Protein AF-A0A7W0IWF4-F1 (afdb_monomer_lite)

Structure (mmCIF, N/CA/C/O backbone):
data_AF-A0A7W0IWF4-F1
#
_entry.id   AF-A0A7W0IWF4-F1
#
loop_
_atom_site.group_PDB
_atom_site.id
_atom_site.type_symbol
_atom_site.label_atom_id
_atom_site.label_alt_id
_atom_site.label_comp_id
_atom_site.label_asym_id
_atom_site.label_entity_id
_atom_site.label_seq_id
_atom_site.pdbx_PDB_ins_code
_atom_site.Cartn_x
_atom_site.Cartn_y
_atom_site.Cartn_z
_atom_site.occupancy
_atom_site.B_iso_or_equiv
_atom_site.auth_seq_id
_atom_site.auth_comp_id
_atom_site.auth_asym_id
_atom_site.auth_atom_id
_atom_site.pdbx_PDB_model_num
ATOM 1 N N . MET A 1 1 ? 26.805 -8.073 44.682 1.00 66.56 1 MET A N 1
ATOM 2 C CA . MET A 1 1 ? 26.282 -9.405 44.322 1.00 66.56 1 MET A CA 1
ATOM 3 C C . MET A 1 1 ? 26.918 -9.814 43.005 1.00 66.56 1 MET A C 1
ATOM 5 O O . MET A 1 1 ? 26.999 -8.961 42.125 1.00 66.56 1 MET A O 1
ATOM 9 N N . LYS A 1 2 ? 27.432 -11.042 42.873 1.00 78.19 2 LYS A N 1
ATOM 10 C CA . LYS A 1 2 ? 27.936 -11.527 41.573 1.00 78.19 2 LYS A CA 1
ATOM 11 C C . LYS A 1 2 ? 26.764 -12.015 40.715 1.00 78.19 2 LYS A C 1
ATOM 13 O O . LYS A 1 2 ? 25.774 -12.496 41.247 1.00 78.19 2 LYS A O 1
ATOM 18 N N . TRP A 1 3 ? 26.875 -11.931 39.391 1.00 72.56 3 TRP A N 1
ATOM 19 C CA . TRP A 1 3 ? 25.811 -12.393 38.485 1.00 72.56 3 TRP A CA 1
ATOM 20 C C . TRP A 1 3 ? 25.509 -13.896 38.620 1.00 72.56 3 TRP A C 1
ATOM 22 O O . TRP A 1 3 ? 24.355 -14.304 38.558 1.00 72.56 3 TRP A O 1
ATOM 32 N N . SER A 1 4 ? 26.530 -14.715 38.883 1.00 73.88 4 SER A N 1
ATOM 33 C CA . SER A 1 4 ? 26.362 -16.149 39.155 1.00 73.88 4 SER A CA 1
ATOM 34 C C . SER A 1 4 ? 25.473 -16.413 40.375 1.00 73.88 4 SER A C 1
ATOM 36 O O . SER A 1 4 ? 24.596 -17.262 40.328 1.00 73.88 4 SER A O 1
ATOM 38 N N . GLU A 1 5 ? 25.657 -15.624 41.435 1.00 79.62 5 GLU A N 1
ATOM 39 C CA . GLU A 1 5 ? 24.883 -15.690 42.680 1.00 79.62 5 GLU A CA 1
ATOM 40 C C . GLU A 1 5 ? 23.426 -15.240 42.455 1.00 79.62 5 GLU A C 1
ATOM 42 O O . GLU A 1 5 ? 22.493 -15.782 43.044 1.00 79.62 5 GLU A O 1
ATOM 47 N N . PHE A 1 6 ? 23.216 -14.258 41.569 1.00 81.44 6 PHE A N 1
ATOM 48 C CA . PHE A 1 6 ? 21.888 -13.778 41.174 1.00 81.44 6 PHE A CA 1
ATOM 49 C C . PHE A 1 6 ? 21.086 -14.869 40.453 1.00 81.44 6 PHE A C 1
ATOM 51 O O . PHE A 1 6 ? 19.928 -15.108 40.794 1.00 81.44 6 PHE A O 1
ATOM 58 N N . LEU A 1 7 ? 21.711 -15.549 39.487 1.00 76.94 7 LEU A N 1
ATOM 59 C CA . LEU A 1 7 ? 21.070 -16.622 38.727 1.00 76.94 7 LEU A CA 1
ATOM 60 C C . LEU A 1 7 ? 20.781 -17.852 39.588 1.00 76.94 7 LEU A C 1
ATOM 62 O O . LEU A 1 7 ? 19.677 -18.370 39.509 1.00 76.94 7 LEU A O 1
ATOM 66 N N . GLU A 1 8 ? 21.712 -18.265 40.447 1.00 81.25 8 GLU A N 1
ATOM 67 C CA . GLU A 1 8 ? 21.521 -19.402 41.361 1.00 81.25 8 GLU A CA 1
ATOM 68 C C . GLU A 1 8 ? 20.331 -19.171 42.312 1.00 81.25 8 GLU A C 1
ATOM 70 O O . GLU A 1 8 ? 19.499 -20.054 42.544 1.00 81.25 8 GLU A O 1
ATOM 75 N N . THR A 1 9 ? 20.184 -17.935 42.799 1.00 81.69 9 THR A N 1
ATOM 76 C CA . THR A 1 9 ? 19.053 -17.554 43.656 1.00 81.69 9 THR A CA 1
ATOM 77 C C . THR A 1 9 ? 17.727 -17.531 42.882 1.00 81.69 9 THR A C 1
ATOM 79 O O . THR A 1 9 ? 16.705 -17.966 43.411 1.00 81.69 9 THR A O 1
ATOM 82 N N . LEU A 1 10 ? 17.718 -17.059 41.627 1.00 81.75 10 LEU A N 1
ATOM 83 C CA . LEU A 1 10 ? 16.517 -17.083 40.780 1.00 81.75 10 LEU A CA 1
ATOM 84 C C . LEU A 1 10 ? 16.137 -18.488 40.317 1.00 81.75 10 LEU A C 1
ATOM 86 O O . LEU A 1 10 ? 14.952 -18.789 40.270 1.00 81.75 10 LEU A O 1
ATOM 90 N N . GLU A 1 11 ? 17.105 -19.344 40.007 1.00 83.75 11 GLU A N 1
ATOM 91 C CA . GLU A 1 11 ? 16.875 -20.742 39.628 1.00 83.75 11 GLU A CA 1
ATOM 92 C C . GLU A 1 11 ? 16.229 -21.524 40.775 1.00 83.75 11 GLU A C 1
ATOM 94 O O . GLU A 1 11 ? 15.343 -22.344 40.550 1.00 83.75 11 GLU A O 1
ATOM 99 N N . THR A 1 12 ? 16.589 -21.188 42.016 1.00 82.56 12 THR A N 1
ATOM 100 C CA . THR A 1 12 ? 15.937 -21.731 43.214 1.00 82.56 12 THR A CA 1
ATOM 101 C C . THR A 1 12 ? 14.489 -21.237 43.371 1.00 82.56 12 THR A C 1
ATOM 103 O O . THR A 1 12 ? 13.648 -21.961 43.902 1.00 82.56 12 THR A O 1
ATOM 106 N N . ALA A 1 13 ? 14.183 -20.013 42.928 1.00 81.19 13 ALA A N 1
ATOM 107 C CA . ALA A 1 13 ? 12.876 -19.378 43.113 1.00 81.19 13 ALA A CA 1
ATOM 108 C C . ALA A 1 13 ? 11.872 -19.644 41.969 1.00 81.19 13 ALA A C 1
ATOM 110 O O . ALA A 1 13 ? 10.692 -19.857 42.237 1.00 81.19 13 ALA A O 1
ATOM 111 N N . ASP A 1 14 ? 12.315 -19.615 40.709 1.00 83.12 14 ASP A N 1
ATOM 112 C CA . ASP A 1 14 ? 11.514 -19.886 39.505 1.00 83.12 14 ASP A CA 1
ATOM 113 C C . ASP A 1 14 ? 12.424 -20.423 38.371 1.00 83.12 14 ASP A C 1
ATOM 115 O O . ASP A 1 14 ? 12.990 -19.642 37.593 1.00 83.12 14 ASP A O 1
ATOM 119 N N . PRO A 1 15 ? 12.579 -21.758 38.251 1.00 79.75 15 PRO A N 1
ATOM 120 C CA . PRO A 1 15 ? 13.448 -22.389 37.251 1.00 79.75 15 PRO A CA 1
ATOM 121 C C . PRO A 1 15 ? 13.076 -22.034 35.802 1.00 79.75 15 PRO A C 1
ATOM 123 O O . PRO A 1 15 ? 13.951 -21.843 34.951 1.00 79.75 15 PRO A O 1
ATOM 126 N N . ASP A 1 16 ? 11.776 -21.885 35.524 1.00 78.44 16 ASP A N 1
ATOM 127 C CA . ASP A 1 16 ? 11.252 -21.550 34.194 1.00 78.44 16 ASP A CA 1
ATOM 128 C C . ASP A 1 16 ? 11.602 -20.114 33.777 1.00 78.44 16 ASP A C 1
ATOM 130 O O . ASP A 1 16 ? 11.655 -19.804 32.585 1.00 78.44 16 ASP A O 1
ATOM 134 N N . LEU A 1 17 ? 11.838 -19.223 34.746 1.00 79.31 17 LEU A N 1
ATOM 135 C CA . LEU A 1 17 ? 12.287 -17.851 34.513 1.00 79.31 17 LEU A CA 1
ATOM 136 C C . LEU A 1 17 ? 13.811 -17.774 34.337 1.00 79.31 17 LEU A C 1
ATOM 138 O O . LEU A 1 17 ? 14.297 -16.987 33.519 1.00 79.31 17 LEU A O 1
ATOM 142 N N . ALA A 1 18 ? 14.568 -18.597 35.066 1.00 75.25 18 ALA A N 1
ATOM 143 C CA . ALA A 1 18 ? 16.030 -18.597 35.034 1.00 75.25 18 ALA A CA 1
ATOM 144 C C . ALA A 1 18 ? 16.595 -19.039 33.668 1.00 75.25 18 ALA A C 1
ATOM 146 O O . ALA A 1 18 ? 17.517 -18.410 33.144 1.00 75.25 18 ALA A O 1
ATOM 147 N N . SER A 1 19 ? 15.992 -20.054 33.036 1.00 74.56 19 SER A N 1
ATOM 148 C CA . SER A 1 19 ? 16.411 -20.582 31.725 1.00 74.56 19 SER A CA 1
ATOM 149 C C . SER A 1 19 ? 16.414 -19.539 30.579 1.00 74.56 19 SER A C 1
ATOM 151 O O . SER A 1 19 ? 17.458 -19.342 29.942 1.00 74.56 19 SER A O 1
ATOM 153 N N . PRO A 1 20 ? 15.319 -18.794 30.306 1.00 69.19 20 PRO A N 1
ATOM 154 C CA . PRO A 1 20 ? 15.301 -17.767 29.261 1.00 69.19 20 PRO A CA 1
ATOM 155 C C . PRO A 1 20 ? 16.162 -16.538 29.587 1.00 69.19 20 PRO A C 1
ATOM 157 O O . PRO A 1 20 ? 16.593 -15.851 28.657 1.00 69.19 20 PRO A O 1
ATOM 160 N N . LEU A 1 21 ? 16.428 -16.254 30.868 1.00 69.88 21 LEU A N 1
ATOM 161 C CA . LEU A 1 21 ? 17.352 -15.192 31.283 1.00 69.88 21 LEU A CA 1
ATOM 162 C C . LEU A 1 21 ? 18.817 -15.588 31.050 1.00 69.88 21 LEU A C 1
ATOM 164 O O . LEU A 1 21 ? 19.601 -14.745 30.615 1.00 69.88 21 LEU A O 1
ATOM 168 N N . ALA A 1 22 ? 19.166 -16.862 31.248 1.00 67.81 22 ALA A N 1
ATOM 169 C CA . ALA A 1 22 ? 20.503 -17.389 30.983 1.00 67.81 22 ALA A CA 1
ATOM 170 C C . ALA A 1 22 ? 20.845 -17.423 29.478 1.00 67.81 22 ALA A C 1
ATOM 172 O O . ALA A 1 22 ? 21.956 -17.069 29.092 1.00 67.81 22 ALA A O 1
ATOM 173 N N . GLY A 1 23 ? 19.892 -17.796 28.611 1.00 61.97 23 GLY A N 1
ATOM 174 C CA . GLY A 1 23 ? 20.121 -17.939 27.162 1.00 61.97 23 GLY A CA 1
ATOM 175 C C . GLY A 1 23 ? 20.081 -16.642 26.337 1.00 61.97 23 GLY A C 1
ATOM 176 O O . GLY A 1 23 ? 20.492 -16.635 25.180 1.00 61.97 23 GLY A O 1
ATOM 177 N N . ARG A 1 24 ? 19.575 -15.535 26.895 1.00 59.00 24 ARG A N 1
ATOM 178 C CA . ARG A 1 24 ? 19.404 -14.244 26.194 1.00 59.00 24 ARG A CA 1
ATOM 179 C C . ARG A 1 24 ? 20.486 -13.209 26.544 1.00 59.00 24 ARG A C 1
ATOM 181 O O . ARG A 1 24 ? 20.301 -12.025 26.259 1.00 59.00 24 ARG A O 1
ATOM 188 N N . TRP A 1 25 ? 21.593 -13.607 27.161 1.00 59.97 25 TRP A N 1
ATOM 189 C CA . TRP A 1 25 ? 22.547 -12.673 27.759 1.00 59.97 25 TRP A CA 1
ATOM 190 C C . TRP A 1 25 ? 23.873 -12.614 26.987 1.00 59.97 25 TRP A C 1
ATOM 192 O O . TRP A 1 25 ? 24.678 -13.536 27.060 1.00 59.97 25 TRP A O 1
ATOM 202 N N . ASP A 1 26 ? 24.113 -11.511 26.273 1.00 53.72 26 ASP A N 1
ATOM 203 C CA . ASP A 1 26 ? 25.433 -11.159 25.737 1.00 53.72 26 ASP A CA 1
ATOM 204 C C . ASP A 1 26 ? 26.083 -10.152 26.700 1.00 53.72 26 ASP A C 1
ATOM 206 O O . ASP A 1 26 ? 25.489 -9.123 27.037 1.00 53.72 26 ASP A O 1
ATOM 210 N N . THR A 1 27 ? 27.270 -10.473 27.214 1.00 54.78 27 THR A N 1
ATOM 211 C CA . THR A 1 27 ? 27.906 -9.796 28.362 1.00 54.78 27 THR A CA 1
ATOM 212 C C . THR A 1 27 ? 28.287 -8.338 28.093 1.00 54.78 27 THR A C 1
ATOM 214 O O . THR A 1 27 ? 28.545 -7.594 29.036 1.00 54.78 27 THR A O 1
ATOM 217 N N . SER A 1 28 ? 28.275 -7.899 26.833 1.00 51.72 28 SER A N 1
ATOM 218 C CA . SER A 1 28 ? 28.570 -6.516 26.440 1.00 51.72 28 SER A CA 1
ATOM 219 C C . SER A 1 28 ? 27.396 -5.542 26.636 1.00 51.72 28 SER A C 1
ATOM 221 O O . SER A 1 28 ? 27.622 -4.363 26.910 1.00 51.72 28 SER A O 1
ATOM 223 N N . ALA A 1 29 ? 26.146 -6.013 26.543 1.00 50.97 29 ALA A N 1
ATOM 224 C CA . ALA A 1 29 ? 24.952 -5.160 26.483 1.00 5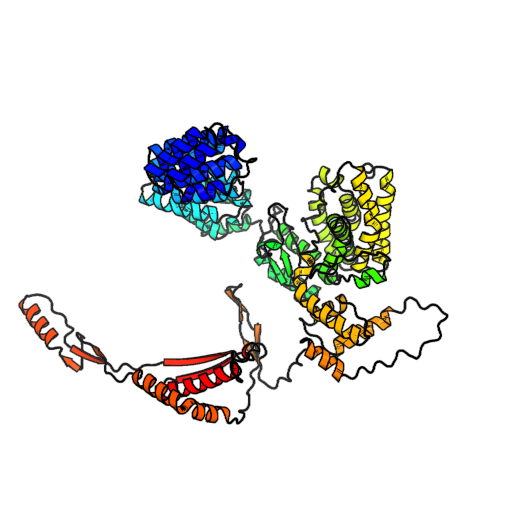0.97 29 ALA A CA 1
ATOM 225 C C . ALA A 1 29 ? 24.330 -4.828 27.853 1.00 50.97 29 ALA A C 1
ATOM 227 O O . ALA A 1 29 ? 23.449 -3.982 27.936 1.00 50.97 29 ALA A O 1
ATOM 228 N N . THR A 1 30 ? 24.766 -5.477 28.936 1.00 54.81 30 THR A N 1
ATOM 229 C CA . THR A 1 30 ? 24.120 -5.396 30.262 1.00 54.81 30 THR A CA 1
ATOM 230 C C . THR A 1 30 ? 24.983 -4.723 31.329 1.00 54.81 30 THR A C 1
ATOM 232 O O . THR A 1 30 ? 24.696 -4.836 32.522 1.00 54.81 30 THR A O 1
ATOM 235 N N . ASN A 1 31 ? 26.044 -4.023 30.918 1.00 59.22 31 ASN A N 1
ATOM 236 C CA . ASN A 1 31 ? 26.997 -3.397 31.837 1.00 59.22 31 ASN A CA 1
ATOM 237 C C . ASN A 1 31 ? 26.344 -2.395 32.810 1.00 59.22 31 ASN A C 1
ATOM 239 O O . ASN A 1 31 ? 26.795 -2.273 33.945 1.00 59.22 31 ASN A O 1
ATOM 243 N N . GLY A 1 32 ? 25.238 -1.756 32.415 1.00 61.19 32 GLY A N 1
ATOM 244 C CA . GLY A 1 32 ? 24.513 -0.798 33.258 1.00 61.19 32 GLY A CA 1
ATOM 245 C C . GLY A 1 32 ? 23.694 -1.408 34.404 1.00 61.19 32 GLY A C 1
ATOM 246 O O . GLY A 1 32 ? 23.257 -0.674 35.284 1.00 61.19 32 GLY A O 1
ATOM 247 N N . LEU A 1 33 ? 23.468 -2.731 34.430 1.00 66.88 33 LEU A N 1
ATOM 248 C CA . LEU A 1 33 ? 22.617 -3.371 35.448 1.00 66.88 33 LEU A CA 1
ATOM 249 C C . LEU A 1 33 ? 23.413 -3.964 36.626 1.00 66.88 33 LEU A C 1
ATOM 251 O O . LEU A 1 33 ? 22.846 -4.188 37.696 1.00 66.88 33 LEU A O 1
ATOM 255 N N . PHE A 1 34 ? 24.730 -4.164 36.471 1.00 71.25 34 PHE A N 1
ATOM 256 C CA . PHE A 1 34 ? 25.608 -4.709 37.519 1.00 71.25 34 PHE A CA 1
ATOM 257 C C . PHE A 1 34 ? 25.559 -3.955 38.859 1.00 71.25 34 PHE A C 1
ATOM 259 O O . PHE A 1 34 ? 25.545 -4.630 39.895 1.00 71.25 34 PHE A O 1
ATOM 266 N N . PRO A 1 35 ? 25.487 -2.608 38.892 1.00 73.75 35 PRO A N 1
ATOM 267 C CA . PRO A 1 35 ? 25.384 -1.870 40.151 1.00 73.75 35 PRO A CA 1
ATOM 268 C C . PRO A 1 35 ? 24.093 -2.161 40.931 1.00 73.75 35 PRO A C 1
ATOM 270 O O . PRO A 1 35 ? 24.087 -2.054 42.154 1.00 73.75 35 PRO A O 1
ATOM 273 N N . PHE A 1 36 ? 23.022 -2.581 40.247 1.00 77.56 36 PHE A N 1
ATOM 274 C CA . PHE A 1 36 ? 21.666 -2.700 40.800 1.00 77.56 36 PHE A CA 1
ATOM 275 C C . PHE A 1 36 ? 21.197 -4.149 40.981 1.00 77.56 36 PHE A C 1
ATOM 277 O O . PHE A 1 36 ? 20.032 -4.387 41.288 1.00 77.56 36 PHE A O 1
ATOM 284 N N . LEU A 1 37 ? 22.079 -5.138 40.794 1.00 80.56 37 LEU A N 1
ATOM 285 C CA . LEU A 1 37 ? 21.699 -6.558 40.768 1.00 80.56 37 LEU A CA 1
ATOM 286 C C . LEU A 1 37 ? 20.974 -7.040 42.019 1.00 80.56 37 LEU A C 1
ATOM 288 O O . LEU A 1 37 ? 20.020 -7.809 41.921 1.00 80.56 37 LEU A O 1
ATOM 292 N N . LYS A 1 38 ? 21.421 -6.578 43.187 1.00 83.00 38 LYS A N 1
ATOM 293 C CA . LYS A 1 38 ? 20.807 -6.944 44.461 1.00 83.00 38 LYS A CA 1
ATOM 294 C C . LYS A 1 38 ? 19.378 -6.398 44.553 1.00 83.00 38 LYS A C 1
ATOM 296 O O . LYS A 1 38 ? 18.454 -7.157 44.820 1.00 83.00 38 LYS A O 1
ATOM 301 N N . ASP A 1 39 ? 19.199 -5.120 44.232 1.00 83.25 39 ASP A N 1
ATOM 302 C CA . ASP A 1 39 ? 17.898 -4.447 44.275 1.00 83.25 39 ASP A CA 1
ATOM 303 C C . ASP A 1 39 ? 16.928 -5.019 43.223 1.00 83.25 39 ASP A C 1
ATOM 305 O O . ASP A 1 39 ? 15.726 -5.141 43.464 1.00 83.25 39 ASP A O 1
ATOM 309 N N . CYS A 1 40 ? 17.447 -5.413 42.053 1.00 84.44 40 CYS A N 1
ATOM 310 C CA . CYS A 1 40 ? 16.670 -6.100 41.021 1.00 84.44 40 CYS A CA 1
ATOM 311 C C . CYS A 1 40 ? 16.166 -7.456 41.521 1.00 84.44 40 CYS A C 1
ATOM 313 O O . CYS A 1 40 ? 14.986 -7.762 41.360 1.00 84.44 40 CYS A O 1
ATOM 315 N N . LEU A 1 41 ? 17.044 -8.250 42.146 1.00 85.94 41 LEU A N 1
ATOM 316 C CA . LEU A 1 41 ? 16.694 -9.568 42.669 1.00 85.94 41 LEU A CA 1
ATOM 317 C C . LEU A 1 41 ? 15.629 -9.475 43.754 1.00 85.94 41 LEU A C 1
ATOM 319 O O . LEU A 1 41 ? 14.640 -10.198 43.698 1.00 85.94 41 LEU A O 1
ATOM 323 N N . GLU A 1 42 ? 15.814 -8.566 44.710 1.00 87.44 42 GLU A N 1
ATOM 324 C CA . GLU A 1 42 ? 14.858 -8.345 45.794 1.00 87.44 42 GLU A CA 1
ATOM 325 C C . GLU A 1 42 ? 13.464 -8.019 45.240 1.00 87.44 42 GLU A C 1
ATOM 327 O O . GLU A 1 42 ? 12.473 -8.596 45.685 1.00 87.44 42 GLU A O 1
ATOM 332 N N . ASN A 1 43 ? 13.381 -7.165 44.215 1.00 87.00 43 ASN A N 1
ATOM 333 C CA . ASN A 1 43 ? 12.106 -6.777 43.614 1.00 87.00 43 ASN A CA 1
ATOM 334 C C . ASN A 1 43 ? 11.466 -7.916 42.789 1.00 87.00 43 ASN A C 1
ATOM 336 O O . ASN A 1 43 ? 10.252 -8.107 42.843 1.00 87.00 43 ASN A O 1
ATOM 340 N N . ILE A 1 44 ? 12.266 -8.718 42.072 1.00 88.94 44 ILE A N 1
ATOM 341 C CA . ILE A 1 44 ? 11.770 -9.907 41.353 1.00 88.94 44 ILE A CA 1
ATOM 342 C C . ILE A 1 44 ? 11.210 -10.931 42.344 1.00 88.94 44 ILE A C 1
ATOM 344 O O . ILE A 1 44 ? 10.085 -11.394 42.167 1.00 88.94 44 ILE A O 1
ATOM 348 N N . LEU A 1 45 ? 11.957 -11.250 43.406 1.00 88.50 45 LEU A N 1
ATOM 349 C CA . LEU A 1 45 ? 11.524 -12.196 44.437 1.00 88.50 45 LEU A CA 1
ATOM 350 C C . LEU A 1 45 ? 10.267 -11.698 45.157 1.00 88.50 45 LEU A C 1
ATOM 352 O O . LEU A 1 45 ? 9.323 -12.462 45.338 1.00 88.50 45 LEU A O 1
ATOM 356 N N . GLN A 1 46 ? 10.211 -10.409 45.506 1.00 86.75 46 GLN A N 1
ATOM 357 C CA . GLN A 1 46 ? 9.017 -9.806 46.099 1.00 86.75 46 GLN A CA 1
ATOM 358 C C . GLN A 1 46 ? 7.805 -9.909 45.162 1.00 86.75 46 GLN A C 1
ATOM 360 O O . GLN A 1 46 ? 6.703 -10.213 45.621 1.00 86.75 46 GLN A O 1
ATOM 365 N N . GLY A 1 47 ? 8.006 -9.696 43.859 1.00 87.38 47 GLY A N 1
ATOM 366 C CA . GLY A 1 47 ? 6.969 -9.879 42.850 1.00 87.38 47 GLY A CA 1
ATOM 367 C C . GLY A 1 47 ? 6.492 -11.327 42.763 1.00 87.38 47 GLY A C 1
ATOM 368 O O . GLY A 1 47 ? 5.291 -11.560 42.832 1.00 87.38 47 GLY A O 1
ATOM 369 N N . LEU A 1 48 ? 7.414 -12.296 42.696 1.00 88.56 48 LEU A N 1
ATOM 370 C CA . LEU A 1 48 ? 7.103 -13.732 42.634 1.00 88.56 48 LEU A CA 1
ATOM 371 C C . LEU A 1 48 ? 6.317 -14.218 43.861 1.00 88.56 48 LEU A C 1
ATOM 373 O O . LEU A 1 48 ? 5.422 -15.046 43.712 1.00 88.56 48 LEU A O 1
ATOM 377 N N . ILE A 1 49 ? 6.622 -13.686 45.051 1.00 89.44 49 ILE A N 1
ATOM 378 C CA . ILE A 1 49 ? 5.904 -14.002 46.297 1.00 89.44 49 ILE A CA 1
ATOM 379 C C . ILE A 1 49 ? 4.445 -13.531 46.238 1.00 89.44 49 ILE A C 1
ATOM 381 O O . ILE A 1 49 ? 3.564 -14.206 46.766 1.00 89.44 49 ILE A O 1
ATOM 385 N N . GLN A 1 50 ? 4.181 -12.372 45.629 1.00 88.75 50 GLN A N 1
ATOM 386 C CA . GLN A 1 50 ? 2.820 -11.847 45.498 1.00 88.75 50 GLN A CA 1
ATOM 387 C C . GLN A 1 50 ? 2.049 -12.559 44.388 1.00 88.75 50 GLN A C 1
ATOM 389 O O . GLN A 1 50 ? 0.940 -13.039 44.606 1.00 88.75 50 GLN A O 1
ATOM 394 N N . GLU A 1 51 ? 2.637 -12.607 43.195 1.00 90.00 51 GLU A N 1
ATOM 395 C CA . GLU A 1 51 ? 2.079 -13.269 42.028 1.00 90.00 51 GLU A CA 1
ATOM 396 C C . GLU A 1 51 ? 3.202 -13.631 41.052 1.00 90.00 51 GLU A C 1
ATOM 398 O O . GLU A 1 51 ? 3.973 -12.777 40.608 1.00 90.00 51 GLU A O 1
ATOM 403 N N . THR A 1 52 ? 3.267 -14.897 40.641 1.00 88.00 52 THR A N 1
ATOM 404 C CA . THR A 1 52 ? 4.304 -15.375 39.712 1.00 88.00 52 THR A CA 1
ATOM 405 C C . THR A 1 52 ? 4.335 -14.570 38.410 1.00 88.00 52 THR A C 1
ATOM 407 O O . THR A 1 52 ? 5.407 -14.248 37.900 1.00 88.00 52 THR A O 1
ATOM 410 N N . SER A 1 53 ? 3.166 -14.173 37.895 1.00 88.75 53 SER A N 1
ATOM 411 C CA . SER A 1 53 ? 3.050 -13.386 36.663 1.00 88.75 53 SER A CA 1
ATOM 412 C C . SER A 1 53 ? 3.647 -11.974 36.803 1.00 88.75 53 SER A C 1
ATOM 414 O O . SER A 1 53 ? 4.279 -11.487 35.863 1.00 88.75 53 SER A O 1
ATOM 416 N N . TYR A 1 54 ? 3.539 -11.358 37.986 1.00 91.81 54 TYR A N 1
ATOM 417 C CA . TYR A 1 54 ? 4.147 -10.064 38.293 1.00 91.81 54 TYR A CA 1
ATOM 418 C C . TYR A 1 54 ? 5.671 -10.180 38.404 1.00 91.81 54 TYR A C 1
ATOM 420 O O . TYR A 1 54 ? 6.388 -9.461 37.709 1.00 91.81 54 TYR A O 1
ATOM 428 N N . GLY A 1 55 ? 6.181 -11.131 39.193 1.00 89.75 55 GLY A N 1
ATOM 429 C CA . GLY A 1 55 ? 7.626 -11.344 39.336 1.00 89.75 55 GLY A CA 1
ATOM 430 C C . GLY A 1 55 ? 8.339 -11.623 38.006 1.00 89.75 55 GLY A C 1
ATOM 431 O O . GLY A 1 55 ? 9.391 -11.042 37.727 1.00 89.75 55 GLY A O 1
ATOM 432 N N . ARG A 1 56 ? 7.723 -12.428 37.127 1.00 90.50 56 ARG A N 1
ATOM 433 C CA . ARG A 1 56 ? 8.229 -12.680 35.765 1.00 90.50 56 ARG A CA 1
ATOM 434 C C . ARG A 1 56 ? 8.253 -11.408 34.908 1.00 90.50 56 ARG A C 1
ATOM 436 O O . ARG A 1 56 ? 9.250 -11.157 34.232 1.00 90.50 56 ARG A O 1
ATOM 443 N N . ALA A 1 57 ? 7.201 -10.587 34.951 1.00 90.62 57 ALA A N 1
ATOM 444 C CA . ALA A 1 57 ? 7.147 -9.325 34.208 1.00 90.62 57 ALA A CA 1
ATOM 445 C C . ALA A 1 57 ? 8.247 -8.342 34.649 1.00 90.62 57 ALA A C 1
ATOM 447 O O . ALA A 1 57 ? 8.914 -7.747 33.802 1.00 90.62 57 ALA A O 1
ATOM 448 N N . VAL A 1 58 ? 8.500 -8.231 35.959 1.00 91.56 58 VAL A N 1
ATOM 449 C CA . VAL A 1 58 ? 9.591 -7.410 36.517 1.00 91.56 58 VAL A CA 1
ATOM 450 C C . VAL A 1 58 ? 10.955 -7.876 36.002 1.00 91.56 58 VAL A C 1
ATOM 452 O O . VAL A 1 58 ? 11.768 -7.060 35.565 1.00 91.56 58 VAL A O 1
ATOM 455 N N . ALA A 1 59 ? 11.200 -9.187 35.990 1.00 88.38 59 ALA A N 1
ATOM 456 C CA . ALA A 1 59 ? 12.456 -9.747 35.499 1.00 88.38 59 ALA A CA 1
ATOM 457 C C . ALA A 1 59 ? 12.689 -9.463 34.002 1.00 88.38 59 ALA A C 1
ATOM 459 O O . ALA A 1 59 ? 13.768 -9.005 33.614 1.00 88.38 59 ALA A O 1
ATOM 460 N N . PHE A 1 60 ? 11.674 -9.672 33.155 1.00 88.56 60 PHE A N 1
ATOM 461 C CA . PHE A 1 60 ? 11.773 -9.358 31.724 1.00 88.56 60 PHE A CA 1
ATOM 462 C C . PHE A 1 60 ? 11.881 -7.855 31.446 1.00 88.56 60 PHE A C 1
ATOM 464 O O . PHE A 1 60 ? 12.550 -7.455 30.487 1.00 88.56 60 PHE A O 1
ATOM 471 N N . GLY A 1 61 ? 11.263 -7.014 32.274 1.00 88.19 61 GLY A N 1
ATOM 472 C CA . GLY A 1 61 ? 11.372 -5.570 32.142 1.00 88.19 61 GLY A CA 1
ATOM 473 C C . GLY A 1 61 ? 12.780 -5.056 32.458 1.00 88.19 61 GLY A C 1
ATOM 474 O O . GLY A 1 61 ? 13.338 -4.334 31.633 1.00 88.19 61 GLY A O 1
ATOM 475 N N . TYR A 1 62 ? 13.428 -5.516 33.540 1.00 88.06 62 TYR A N 1
ATOM 476 C CA . TYR A 1 62 ? 14.842 -5.191 33.814 1.00 88.06 62 TYR A CA 1
ATOM 477 C C . TYR A 1 62 ? 15.777 -5.597 32.669 1.00 88.06 62 TYR A C 1
ATOM 479 O O . TYR A 1 62 ? 16.653 -4.822 32.281 1.00 88.06 62 TYR A O 1
ATOM 487 N N . LEU A 1 63 ? 15.569 -6.785 32.087 1.00 84.38 63 LEU A N 1
ATOM 488 C CA . LEU A 1 63 ? 16.326 -7.245 30.917 1.00 84.38 63 LEU A CA 1
ATOM 489 C C . LEU A 1 63 ? 16.134 -6.317 29.707 1.00 84.38 63 LEU A C 1
ATOM 491 O O . LEU A 1 63 ? 17.057 -6.083 28.931 1.00 84.38 63 LEU A O 1
ATOM 495 N N . SER A 1 64 ? 14.922 -5.811 29.512 1.00 85.50 64 SER A N 1
ATOM 496 C CA . SER A 1 64 ? 14.593 -4.989 28.349 1.00 85.50 64 SER A CA 1
ATOM 497 C C . SER A 1 64 ? 15.122 -3.555 28.491 1.00 85.50 64 SER A C 1
ATOM 499 O O . SER A 1 64 ? 15.631 -2.991 27.517 1.00 85.50 64 SER A O 1
ATOM 501 N N . VAL A 1 65 ? 15.072 -2.986 29.704 1.00 86.19 65 VAL A N 1
ATOM 502 C CA . VAL A 1 65 ? 15.638 -1.661 30.013 1.00 86.19 65 VAL A CA 1
ATOM 503 C C . VAL A 1 65 ? 17.163 -1.687 29.931 1.00 86.19 65 VAL A C 1
ATOM 505 O O . VAL A 1 65 ? 17.738 -0.774 29.347 1.00 86.19 65 VAL A O 1
ATOM 508 N N . SER A 1 66 ? 17.829 -2.739 30.421 1.00 82.31 66 SER A N 1
ATOM 509 C CA . SER A 1 66 ? 19.300 -2.819 30.384 1.00 82.31 66 SER A CA 1
ATOM 510 C C . SER A 1 66 ? 19.887 -2.815 28.977 1.00 82.31 66 SER A C 1
ATOM 512 O O . SER A 1 66 ? 20.976 -2.293 28.774 1.00 82.31 66 SER A O 1
ATOM 514 N N . ARG A 1 67 ? 19.151 -3.352 27.999 1.00 80.75 67 ARG A N 1
ATOM 515 C CA . ARG A 1 67 ? 19.558 -3.372 26.587 1.00 80.75 67 ARG A CA 1
ATOM 516 C C . ARG A 1 67 ? 19.367 -2.038 25.874 1.00 80.75 67 ARG A C 1
ATOM 518 O O . ARG A 1 67 ? 20.029 -1.787 24.872 1.00 80.75 67 ARG A O 1
ATOM 525 N N . SER A 1 68 ? 18.420 -1.225 26.336 1.00 76.00 68 SER A N 1
ATOM 526 C CA . SER A 1 68 ? 17.904 -0.081 25.571 1.00 76.00 68 SER A CA 1
ATOM 527 C C . SER A 1 68 ? 18.221 1.273 26.220 1.00 76.00 68 SER A C 1
ATOM 529 O O . SER A 1 68 ? 18.230 2.298 25.531 1.00 76.00 68 SER A O 1
ATOM 531 N N . CYS A 1 69 ? 18.509 1.294 27.526 1.00 82.06 69 CYS A N 1
ATOM 532 C CA . CYS A 1 69 ? 18.580 2.501 28.353 1.00 82.06 69 CYS A CA 1
ATOM 533 C C . CYS A 1 69 ? 19.869 2.583 29.200 1.00 82.06 69 CYS A C 1
ATOM 535 O O . CYS A 1 69 ? 20.630 1.620 29.274 1.00 82.06 69 CYS A O 1
ATOM 537 N N . GLY A 1 70 ? 20.133 3.747 29.808 1.00 82.56 70 GLY A N 1
ATOM 538 C CA . GLY A 1 70 ? 21.268 3.986 30.705 1.00 82.56 70 GLY A CA 1
ATOM 539 C C . GLY A 1 70 ? 20.930 3.775 32.188 1.00 82.56 70 GLY A C 1
ATOM 540 O O . GLY A 1 70 ? 19.844 3.319 32.548 1.00 82.56 70 GLY A O 1
ATOM 541 N N . GLU A 1 71 ? 21.883 4.099 33.067 1.00 83.00 71 GLU A N 1
ATOM 542 C CA . GLU A 1 71 ? 21.760 3.883 34.520 1.00 83.00 71 GLU A CA 1
ATOM 543 C C . GLU A 1 71 ? 20.630 4.707 35.163 1.00 83.00 71 GLU A C 1
ATOM 545 O O . GLU A 1 71 ? 19.912 4.204 36.030 1.00 83.00 71 GLU A O 1
ATOM 550 N N . GLU A 1 72 ? 20.424 5.952 34.720 1.00 84.50 72 GLU A N 1
ATOM 551 C CA . GLU A 1 72 ? 19.361 6.823 35.241 1.00 84.50 72 GLU A CA 1
ATOM 552 C C . GLU A 1 72 ? 17.964 6.265 34.936 1.00 84.50 72 GLU A C 1
ATOM 554 O O . GLU A 1 72 ? 17.083 6.262 35.803 1.00 84.50 72 GLU A O 1
ATOM 559 N N . GLU A 1 73 ? 17.752 5.731 33.730 1.00 86.81 73 GLU A N 1
ATOM 560 C CA . GLU A 1 73 ? 16.482 5.114 33.354 1.00 86.81 73 GLU A CA 1
ATOM 561 C C . GLU A 1 73 ? 16.236 3.790 34.083 1.00 86.81 73 GLU A C 1
ATOM 563 O O . GLU A 1 73 ? 15.093 3.513 34.448 1.00 86.81 73 GLU A O 1
ATOM 568 N N . ILE A 1 74 ? 17.278 2.989 34.343 1.00 86.69 74 ILE A N 1
ATOM 569 C CA . ILE A 1 74 ? 17.174 1.755 35.144 1.00 86.69 74 ILE A CA 1
ATOM 570 C C . ILE A 1 74 ? 16.729 2.086 36.573 1.00 86.69 74 ILE A C 1
ATOM 572 O O . ILE A 1 74 ? 15.808 1.457 37.101 1.00 86.69 74 ILE A O 1
ATOM 576 N N . LEU A 1 75 ? 17.327 3.111 37.185 1.00 87.69 75 LEU A N 1
ATOM 577 C CA . LEU A 1 75 ? 16.927 3.607 38.504 1.00 87.69 75 LEU A CA 1
ATOM 578 C C . LEU A 1 75 ? 15.484 4.118 38.512 1.00 87.69 75 LEU A C 1
ATOM 580 O O . LEU A 1 75 ? 14.736 3.869 39.462 1.00 87.69 75 LEU A O 1
ATOM 584 N N . SER A 1 76 ? 15.086 4.835 37.462 1.00 88.69 76 SER A N 1
ATOM 585 C CA . SER A 1 76 ? 13.719 5.327 37.310 1.00 88.69 76 SER A CA 1
ATOM 586 C C . SER A 1 76 ? 12.722 4.171 37.181 1.00 88.69 76 SER A C 1
ATOM 588 O O . SER A 1 76 ? 11.746 4.119 37.932 1.00 88.69 76 SER A O 1
ATOM 590 N N . TYR A 1 77 ? 13.012 3.188 36.321 1.00 92.56 77 TYR A N 1
ATOM 591 C CA . TYR A 1 77 ? 12.227 1.962 36.167 1.00 92.56 77 TYR A CA 1
ATOM 592 C C . TYR A 1 77 ? 12.049 1.235 37.503 1.00 92.56 77 TYR A C 1
ATOM 594 O O . TYR A 1 77 ? 10.916 0.986 37.919 1.00 92.56 77 TYR A O 1
ATOM 602 N N . HIS A 1 78 ? 13.154 0.975 38.213 1.00 90.06 78 HIS A N 1
ATOM 603 C CA . HIS A 1 78 ? 13.148 0.308 39.515 1.00 90.06 78 HIS A CA 1
ATOM 604 C C . HIS A 1 78 ? 12.195 1.000 40.501 1.00 90.06 78 HIS A C 1
ATOM 606 O O . HIS A 1 78 ? 11.312 0.361 41.080 1.00 90.06 78 HIS A O 1
ATOM 612 N N . LYS A 1 79 ? 12.330 2.327 40.652 1.00 91.56 79 LYS A N 1
ATOM 613 C CA . LYS A 1 79 ? 11.503 3.130 41.566 1.00 91.56 79 LYS A CA 1
ATOM 614 C C . LYS A 1 79 ? 10.018 3.069 41.211 1.00 91.56 79 LYS A C 1
ATOM 616 O O . LYS A 1 79 ? 9.192 2.934 42.113 1.00 91.56 79 LYS A O 1
ATOM 621 N N . GLN A 1 80 ? 9.666 3.172 39.927 1.00 93.12 80 GLN A N 1
ATOM 622 C CA . GLN A 1 80 ? 8.259 3.180 39.518 1.00 93.12 80 GLN A CA 1
ATOM 623 C C . GLN A 1 80 ? 7.616 1.799 39.662 1.00 93.12 80 GLN A C 1
ATOM 625 O O . GLN A 1 80 ? 6.543 1.698 40.252 1.00 93.12 80 GLN A O 1
ATOM 630 N N . VAL A 1 81 ? 8.279 0.724 39.230 1.00 92.19 81 VAL A N 1
ATOM 631 C CA . VAL A 1 81 ? 7.756 -0.643 39.407 1.00 92.19 81 VAL A CA 1
ATOM 632 C C . VAL A 1 81 ? 7.522 -0.949 40.886 1.00 92.19 81 VAL A C 1
ATOM 634 O O . VAL A 1 81 ? 6.451 -1.426 41.253 1.00 92.19 81 VAL A O 1
ATOM 637 N N . GLN A 1 82 ? 8.463 -0.578 41.761 1.00 90.56 82 GLN A N 1
ATOM 638 C CA . GLN A 1 82 ? 8.290 -0.754 43.202 1.00 90.56 82 GLN A CA 1
ATOM 639 C C . GLN A 1 82 ? 7.137 0.099 43.762 1.00 90.56 82 GLN A C 1
ATOM 641 O O . GLN A 1 82 ? 6.366 -0.376 44.599 1.00 90.56 82 GLN A O 1
ATOM 646 N N . ARG A 1 83 ? 6.995 1.356 43.312 1.00 92.44 83 ARG A N 1
ATOM 647 C CA . ARG A 1 83 ? 5.894 2.249 43.713 1.00 92.44 83 ARG A CA 1
ATOM 648 C C . ARG A 1 83 ? 4.536 1.625 43.397 1.00 92.44 83 ARG A C 1
ATOM 650 O O . ARG A 1 83 ? 3.695 1.555 44.288 1.00 92.44 83 ARG A O 1
ATOM 657 N N . PHE A 1 84 ? 4.323 1.170 42.165 1.00 90.69 84 PHE A N 1
ATOM 658 C CA . PHE A 1 84 ? 3.033 0.620 41.740 1.00 90.69 84 PHE A CA 1
ATOM 659 C C . PHE A 1 84 ? 2.795 -0.805 42.254 1.00 90.69 84 PHE A C 1
ATOM 661 O O . PHE A 1 84 ? 1.666 -1.132 42.615 1.00 90.69 84 PHE A O 1
ATOM 668 N N . GLY A 1 85 ? 3.846 -1.613 42.417 1.00 89.12 85 GLY A N 1
ATOM 669 C CA . GLY A 1 85 ? 3.763 -2.926 43.063 1.00 89.12 85 GLY A CA 1
ATOM 670 C C . GLY A 1 85 ? 3.316 -2.868 44.527 1.00 89.12 85 GLY A C 1
ATOM 671 O O . GLY A 1 85 ? 2.625 -3.767 44.996 1.00 89.12 85 GLY A O 1
ATOM 672 N N . LYS A 1 86 ? 3.629 -1.781 45.252 1.00 89.38 86 LYS A N 1
ATOM 673 C CA . LYS A 1 86 ? 3.094 -1.543 46.609 1.00 89.38 86 LYS A CA 1
ATOM 674 C C . LYS A 1 86 ? 1.586 -1.276 46.626 1.00 89.38 86 LYS A C 1
ATOM 676 O O . LYS A 1 86 ? 0.961 -1.486 47.660 1.00 89.38 86 LYS A O 1
ATOM 681 N N . ILE A 1 87 ? 1.014 -0.798 45.518 1.00 88.75 87 ILE A N 1
ATOM 682 C CA . ILE A 1 87 ? -0.430 -0.556 45.380 1.00 88.75 87 ILE A CA 1
ATOM 683 C C . ILE A 1 87 ? -1.148 -1.873 45.052 1.00 88.75 87 ILE A C 1
ATOM 685 O O . ILE A 1 87 ? -2.214 -2.143 45.599 1.00 88.75 87 ILE A O 1
ATOM 689 N N . GLY A 1 88 ? -0.556 -2.709 44.194 1.00 89.56 88 GLY A N 1
ATOM 690 C CA . GLY A 1 88 ? -1.023 -4.069 43.933 1.00 89.56 88 GLY A CA 1
ATOM 691 C C . GLY A 1 88 ? -0.228 -4.781 42.829 1.00 89.56 88 GLY A C 1
ATOM 692 O O . GLY A 1 88 ? 0.357 -4.108 41.975 1.00 89.56 88 GLY A O 1
ATOM 693 N N . PRO A 1 89 ? -0.234 -6.129 42.805 1.00 90.31 89 PRO A N 1
ATOM 694 C CA . PRO A 1 89 ? 0.577 -6.924 41.876 1.00 90.31 89 PRO A CA 1
ATOM 695 C C . PRO A 1 89 ? 0.215 -6.675 40.405 1.00 90.31 89 PRO A C 1
ATOM 697 O O . PRO A 1 89 ? 1.105 -6.508 39.577 1.00 90.31 89 PRO A O 1
ATOM 700 N N . GLU A 1 90 ? -1.074 -6.531 40.085 1.00 89.75 90 GLU A N 1
ATOM 701 C CA . GLU A 1 90 ? -1.537 -6.265 38.713 1.00 89.75 90 GLU A CA 1
ATOM 702 C C . GLU A 1 90 ? -1.049 -4.904 38.179 1.00 89.75 90 GLU A C 1
ATOM 704 O O . GLU A 1 90 ? -0.631 -4.781 37.029 1.00 89.75 90 GLU A O 1
ATOM 709 N N . LEU A 1 91 ? -1.040 -3.866 39.027 1.00 89.81 91 LEU A N 1
ATOM 710 C CA . LEU A 1 91 ? -0.506 -2.549 38.657 1.00 89.81 91 LEU A CA 1
ATOM 711 C C . LEU A 1 91 ? 1.016 -2.578 38.533 1.00 89.81 91 LEU A C 1
ATOM 713 O O . LEU A 1 91 ? 1.565 -1.992 37.601 1.00 89.81 91 LEU A O 1
ATOM 717 N N . GLY A 1 92 ? 1.691 -3.279 39.446 1.00 91.69 92 GLY A N 1
ATOM 718 C CA . GLY A 1 92 ? 3.125 -3.524 39.352 1.00 91.69 92 GLY A CA 1
ATOM 719 C C . GLY A 1 92 ? 3.494 -4.197 38.030 1.00 91.69 92 GLY A C 1
ATOM 720 O O . GLY A 1 92 ? 4.418 -3.749 37.354 1.00 91.69 92 GLY A O 1
ATOM 721 N N . LYS A 1 93 ? 2.730 -5.213 37.619 1.00 92.94 93 LYS A N 1
ATOM 722 C CA . LYS A 1 93 ? 2.915 -5.934 36.356 1.00 92.94 93 LYS A CA 1
ATOM 723 C C . LYS A 1 93 ? 2.738 -5.030 35.140 1.00 92.94 93 LYS A C 1
ATOM 725 O O . LYS A 1 93 ? 3.630 -4.978 34.299 1.00 92.94 93 LYS A O 1
ATOM 730 N N . LEU A 1 94 ? 1.647 -4.262 35.078 1.00 91.62 94 LEU A N 1
ATOM 731 C CA . LEU A 1 94 ? 1.419 -3.309 33.985 1.00 91.62 94 LEU A CA 1
ATOM 732 C C . LEU A 1 94 ? 2.569 -2.304 33.856 1.00 91.62 94 LEU A C 1
ATOM 734 O O . LEU A 1 94 ? 3.024 -2.014 32.754 1.00 91.62 94 LEU A O 1
ATOM 738 N N . MET A 1 95 ? 3.072 -1.782 34.974 1.00 93.69 95 MET A N 1
ATOM 739 C CA . MET A 1 95 ? 4.192 -0.838 34.950 1.00 93.69 95 MET A CA 1
ATOM 740 C C . MET A 1 95 ? 5.514 -1.511 34.588 1.00 93.69 95 MET A C 1
ATOM 742 O O . MET A 1 95 ? 6.338 -0.907 33.902 1.00 93.69 95 MET A O 1
ATOM 746 N N . ALA A 1 96 ? 5.715 -2.763 34.999 1.00 92.75 96 ALA A N 1
ATOM 747 C CA . ALA A 1 96 ? 6.891 -3.535 34.627 1.00 92.75 96 ALA A CA 1
ATOM 748 C C . ALA A 1 96 ? 6.980 -3.764 33.110 1.00 92.75 96 ALA A C 1
ATOM 750 O O . ALA A 1 96 ? 8.089 -3.745 32.574 1.00 92.75 96 ALA A O 1
ATOM 751 N N . GLU A 1 97 ? 5.839 -3.926 32.436 1.00 92.38 97 GLU A N 1
ATOM 752 C CA . GLU A 1 97 ? 5.743 -4.121 30.985 1.00 92.38 97 GLU A CA 1
ATOM 753 C C . GLU A 1 97 ? 5.789 -2.789 30.210 1.00 92.38 97 GLU A C 1
ATOM 755 O O . GLU A 1 97 ? 6.608 -2.624 29.304 1.00 92.38 97 GLU A O 1
ATOM 760 N N . HIS A 1 98 ? 4.959 -1.811 30.589 1.00 93.44 98 HIS A N 1
ATOM 761 C CA . HIS A 1 98 ? 4.692 -0.615 29.778 1.00 93.44 98 HIS A CA 1
ATOM 762 C C . HIS A 1 98 ? 5.616 0.583 30.058 1.00 93.44 98 HIS A C 1
ATOM 764 O O . HIS A 1 98 ? 5.686 1.508 29.250 1.00 93.44 98 HIS A O 1
ATOM 770 N N . CYS A 1 99 ? 6.379 0.596 31.159 1.00 92.31 99 CYS A N 1
ATOM 771 C CA . CYS A 1 99 ? 7.390 1.645 31.370 1.00 92.31 99 CYS A CA 1
ATOM 772 C C . CYS A 1 99 ? 8.572 1.514 30.399 1.00 92.31 99 CYS A C 1
ATOM 774 O O . CYS A 1 99 ? 9.210 2.513 30.059 1.00 92.31 99 CYS A O 1
ATOM 776 N N . VAL A 1 100 ? 8.886 0.290 29.958 1.00 91.56 100 VAL A N 1
ATOM 777 C CA . VAL A 1 100 ? 10.092 0.006 29.169 1.00 91.56 100 VAL A CA 1
ATOM 778 C C . VAL A 1 100 ? 10.081 0.717 27.812 1.00 91.56 100 VAL A C 1
ATOM 780 O O . VAL A 1 100 ? 11.058 1.412 27.520 1.00 91.56 100 VAL A O 1
ATOM 783 N N . PRO A 1 101 ? 9.017 0.622 26.983 1.00 90.50 101 PRO A N 1
ATOM 784 C CA . PRO A 1 101 ? 9.004 1.278 25.676 1.00 90.50 101 PRO A CA 1
ATOM 785 C C . PRO A 1 101 ? 9.083 2.805 25.778 1.00 90.50 101 PRO A C 1
ATOM 787 O O . PRO A 1 101 ? 9.668 3.444 24.906 1.00 90.50 101 PRO A O 1
ATOM 790 N N . VAL A 1 102 ? 8.539 3.390 26.850 1.00 91.62 102 VAL A N 1
ATOM 791 C CA . VAL A 1 102 ? 8.576 4.837 27.099 1.00 91.62 102 VAL A CA 1
ATOM 792 C C . VAL A 1 102 ? 9.985 5.289 27.495 1.00 91.62 102 VAL A C 1
ATOM 794 O O . VAL A 1 102 ? 10.503 6.245 26.918 1.00 91.62 102 VAL A O 1
ATOM 797 N N . LEU A 1 103 ? 10.644 4.579 28.419 1.00 90.25 103 LEU A N 1
ATOM 798 C CA . LEU A 1 103 ? 12.026 4.874 28.823 1.00 90.25 103 LEU A CA 1
ATOM 799 C C . LEU A 1 103 ? 13.018 4.706 27.664 1.00 90.25 103 LEU A C 1
ATOM 801 O O . LEU A 1 103 ? 13.953 5.494 27.538 1.00 90.25 103 LEU A O 1
ATOM 805 N N . ALA A 1 104 ? 12.779 3.744 26.769 1.00 88.56 104 ALA A N 1
ATOM 806 C CA . ALA A 1 104 ? 13.612 3.520 25.587 1.00 88.56 104 ALA A CA 1
ATOM 807 C C . ALA A 1 104 ? 13.639 4.716 24.611 1.00 88.56 104 ALA A C 1
ATOM 809 O O . ALA A 1 104 ? 14.561 4.824 23.801 1.00 88.56 104 ALA A O 1
ATOM 810 N N . LEU A 1 105 ? 12.677 5.649 24.693 1.00 86.81 105 LEU A N 1
ATOM 811 C CA . LEU A 1 105 ? 12.688 6.891 23.909 1.00 86.81 105 LEU A CA 1
ATOM 812 C C . LEU A 1 105 ? 13.705 7.929 24.419 1.00 86.81 105 LEU A C 1
ATOM 814 O O . LEU A 1 105 ? 13.980 8.891 23.693 1.00 86.81 105 LEU A O 1
ATOM 818 N N . LYS A 1 106 ? 14.272 7.746 25.623 1.00 87.31 106 LYS A N 1
ATOM 819 C CA . LYS A 1 106 ? 15.273 8.637 26.244 1.00 87.31 106 LYS A CA 1
ATOM 820 C C . LYS A 1 106 ? 14.819 10.099 26.272 1.00 87.31 106 LYS A C 1
ATOM 822 O O . LYS A 1 106 ? 15.502 10.997 25.784 1.00 87.31 106 LYS A O 1
ATOM 827 N N . ASP A 1 107 ? 13.603 10.319 26.762 1.00 88.81 107 ASP A N 1
ATOM 828 C CA . ASP A 1 107 ? 12.993 11.640 26.896 1.00 88.81 107 ASP A CA 1
ATOM 829 C C . ASP A 1 107 ? 12.383 11.775 28.296 1.00 88.81 107 ASP A C 1
ATOM 831 O O . ASP A 1 107 ? 11.330 11.207 28.596 1.00 88.81 107 ASP A O 1
ATOM 835 N N . ALA A 1 108 ? 13.084 12.500 29.170 1.00 88.69 108 ALA A N 1
ATOM 836 C CA . ALA A 1 108 ? 12.705 12.649 30.571 1.00 88.69 108 ALA A CA 1
ATOM 837 C C . ALA A 1 108 ? 11.371 13.391 30.748 1.00 88.69 108 ALA A C 1
ATOM 839 O O . ALA A 1 108 ? 10.593 13.038 31.633 1.00 88.69 108 ALA A O 1
ATOM 840 N N . LEU A 1 109 ? 11.078 14.377 29.889 1.00 91.19 109 LEU A N 1
ATOM 841 C CA . LEU A 1 109 ? 9.823 15.132 29.946 1.00 91.19 109 LEU A CA 1
ATOM 842 C C . LEU A 1 109 ? 8.644 14.251 29.534 1.00 91.19 109 LEU A C 1
ATOM 844 O O . LEU A 1 109 ? 7.608 14.254 30.197 1.00 91.19 109 LEU A O 1
ATOM 848 N N . LEU A 1 110 ? 8.817 13.452 28.478 1.00 93.00 110 LEU A N 1
ATOM 849 C CA . LEU A 1 110 ? 7.800 12.499 28.037 1.00 93.00 110 LEU A CA 1
ATOM 850 C C . LEU A 1 110 ? 7.535 11.433 29.108 1.00 93.00 110 LEU A C 1
ATOM 852 O O . LEU A 1 110 ? 6.379 11.113 29.381 1.00 93.00 110 LEU A O 1
ATOM 856 N N . PHE A 1 111 ? 8.583 10.920 29.758 1.00 94.44 111 PHE A N 1
ATOM 857 C CA . PHE A 1 111 ? 8.431 9.946 30.838 1.00 94.44 111 PHE A CA 1
ATOM 858 C C . PHE A 1 111 ? 7.758 10.540 32.084 1.00 94.44 111 PHE A C 1
ATOM 860 O O . PHE A 1 111 ? 6.893 9.901 32.682 1.00 94.44 111 PHE A O 1
ATOM 867 N N . GLN A 1 112 ? 8.090 11.777 32.460 1.00 94.12 112 GLN A N 1
ATOM 868 C CA . GLN A 1 112 ? 7.382 12.473 33.534 1.00 94.12 112 GLN A CA 1
ATOM 869 C C . GLN A 1 112 ? 5.897 12.634 33.193 1.00 94.12 112 GLN A C 1
ATOM 871 O O . GLN A 1 112 ? 5.034 12.308 34.009 1.00 94.12 112 GLN A O 1
ATOM 876 N N . ARG A 1 113 ? 5.597 13.063 31.962 1.00 95.62 113 ARG A N 1
ATOM 877 C CA . ARG A 1 113 ? 4.223 13.214 31.487 1.00 95.62 113 ARG A CA 1
ATOM 878 C C . ARG A 1 113 ? 3.459 11.893 31.506 1.00 95.62 113 ARG A C 1
ATOM 880 O O . ARG A 1 113 ? 2.292 11.871 31.884 1.00 95.62 113 ARG A O 1
ATOM 887 N N . PHE A 1 114 ? 4.115 10.793 31.141 1.00 96.81 114 PHE A N 1
ATOM 888 C CA . PHE A 1 114 ? 3.558 9.449 31.260 1.00 96.81 114 PHE A CA 1
ATOM 889 C C . PHE A 1 114 ? 3.105 9.168 32.696 1.00 96.81 114 PHE A C 1
ATOM 891 O O . PHE A 1 114 ? 1.937 8.850 32.900 1.00 96.81 114 PHE A O 1
ATOM 898 N N . LEU A 1 115 ? 3.971 9.366 33.695 1.00 95.69 115 LEU A N 1
ATOM 899 C CA . LEU A 1 115 ? 3.628 9.109 35.099 1.00 95.69 115 LEU A CA 1
ATOM 900 C C . LEU A 1 115 ? 2.466 9.979 35.600 1.00 95.69 115 LEU A C 1
ATOM 902 O O . LEU A 1 115 ? 1.572 9.464 36.270 1.00 95.69 115 LEU A O 1
ATOM 906 N N . GLU A 1 116 ? 2.439 11.263 35.235 1.00 96.25 116 GLU A N 1
ATOM 907 C CA . GLU A 1 116 ? 1.325 12.166 35.561 1.00 96.25 116 GLU A CA 1
ATOM 908 C C . GLU A 1 116 ? -0.010 11.646 35.008 1.00 96.25 116 GLU A C 1
ATOM 910 O O . GLU A 1 116 ? -1.027 11.647 35.702 1.00 96.25 116 GLU A O 1
ATOM 915 N N . VAL A 1 117 ? -0.013 11.170 33.760 1.00 96.62 117 VAL A N 1
ATOM 916 C CA . VAL A 1 117 ? -1.212 10.633 33.105 1.00 96.62 117 VAL A CA 1
ATOM 917 C C . VAL A 1 117 ? -1.669 9.332 33.762 1.00 96.62 117 VAL A C 1
ATOM 919 O O . VAL A 1 117 ? -2.872 9.153 33.957 1.00 96.62 117 VAL A O 1
ATOM 922 N N . ILE A 1 118 ? -0.745 8.453 34.165 1.00 95.75 118 ILE A N 1
ATOM 923 C CA . ILE A 1 118 ? -1.084 7.235 34.917 1.00 95.75 118 ILE A CA 1
ATOM 924 C C . ILE A 1 118 ? -1.777 7.583 36.233 1.00 95.75 118 ILE A C 1
ATOM 926 O O . ILE A 1 118 ? -2.811 6.991 36.539 1.00 95.75 118 ILE A O 1
ATOM 930 N N . ASP A 1 119 ? -1.270 8.567 36.976 1.00 94.75 119 ASP A N 1
ATOM 931 C CA . ASP A 1 119 ? -1.885 9.002 38.232 1.00 94.75 119 ASP A CA 1
ATOM 932 C C . ASP A 1 119 ? -3.302 9.580 38.007 1.00 94.75 119 ASP A C 1
ATOM 934 O O . ASP A 1 119 ? -4.233 9.235 38.741 1.00 94.75 119 ASP A O 1
ATOM 938 N N . ILE A 1 120 ? -3.511 10.372 36.943 1.00 95.44 120 ILE A N 1
ATOM 939 C CA . ILE A 1 120 ? -4.843 10.880 36.544 1.00 95.44 120 ILE A CA 1
ATOM 940 C C . ILE A 1 120 ? -5.804 9.726 36.222 1.00 95.44 120 ILE A C 1
ATOM 942 O O . ILE A 1 120 ? -6.953 9.709 36.669 1.00 95.44 120 ILE A O 1
ATOM 946 N N . MET A 1 121 ? -5.347 8.748 35.444 1.00 95.25 121 MET A N 1
ATOM 947 C CA . MET A 1 121 ? -6.153 7.604 35.021 1.00 95.25 121 MET A CA 1
ATOM 948 C C . MET A 1 121 ? -6.494 6.676 36.195 1.00 95.25 121 MET A C 1
ATOM 950 O O . MET A 1 121 ? -7.637 6.228 36.333 1.00 95.25 121 MET A O 1
ATOM 954 N N . LEU A 1 122 ? -5.541 6.445 37.101 1.00 92.94 122 LEU A N 1
ATOM 955 C CA . LEU A 1 122 ? -5.744 5.654 38.313 1.00 92.94 122 LEU A CA 1
ATOM 956 C C . LEU A 1 122 ? -6.762 6.275 39.266 1.00 92.94 122 LEU A C 1
ATOM 958 O O . LEU A 1 122 ? -7.517 5.527 39.886 1.00 92.94 122 LEU A O 1
ATOM 962 N N . ALA A 1 123 ? -6.856 7.607 39.328 1.00 91.44 123 ALA A N 1
ATOM 963 C CA . ALA A 1 123 ? -7.901 8.283 40.095 1.00 91.44 123 ALA A CA 1
ATOM 964 C C . ALA A 1 123 ? -9.323 7.928 39.607 1.00 91.44 123 ALA A C 1
ATOM 966 O O . ALA A 1 123 ? -10.271 7.965 40.390 1.00 91.44 123 ALA A O 1
ATOM 967 N N . LYS A 1 124 ? -9.485 7.541 38.331 1.00 89.44 124 LYS A N 1
ATOM 968 C CA . LYS A 1 124 ? -10.746 7.008 37.777 1.00 89.44 124 LYS A CA 1
ATOM 969 C C . LYS A 1 124 ? -10.882 5.491 37.941 1.00 89.44 124 LYS A C 1
ATOM 971 O O . LYS A 1 124 ? -12.005 4.985 37.977 1.00 89.44 124 LYS A O 1
ATOM 976 N N . GLY A 1 125 ? -9.764 4.772 38.026 1.00 89.81 125 GLY A N 1
ATOM 977 C CA . GLY A 1 125 ? -9.683 3.344 38.331 1.00 89.81 125 GLY A CA 1
ATOM 978 C C . GLY A 1 125 ? -8.732 2.575 37.410 1.00 89.81 125 GLY A C 1
ATOM 979 O O . GLY A 1 125 ? -8.530 2.939 36.253 1.00 89.81 125 GLY A O 1
ATOM 980 N N . ALA A 1 126 ? -8.192 1.454 37.900 1.00 89.69 126 ALA A N 1
ATOM 981 C CA . ALA A 1 126 ? -7.187 0.642 37.197 1.00 89.69 126 ALA A CA 1
ATOM 982 C C . ALA A 1 126 ? -7.643 0.091 35.829 1.00 89.69 126 ALA A C 1
ATOM 984 O O . ALA A 1 126 ? -6.821 -0.118 34.940 1.00 89.69 126 ALA A O 1
ATOM 985 N N . TYR A 1 127 ? -8.956 -0.078 35.615 1.00 90.75 127 TYR A N 1
ATOM 986 C CA . TYR A 1 127 ? -9.527 -0.534 34.337 1.00 90.75 127 TYR A CA 1
ATOM 987 C C . TYR A 1 127 ? -9.230 0.408 33.157 1.00 90.75 127 TYR A C 1
ATOM 989 O O . TYR A 1 127 ? -9.412 0.024 32.001 1.00 90.75 127 TYR A O 1
ATOM 997 N N . THR A 1 128 ? -8.810 1.644 33.435 1.00 92.69 128 THR A N 1
ATOM 998 C CA . THR A 1 128 ? -8.471 2.635 32.412 1.00 92.69 128 THR A CA 1
ATOM 999 C C . THR A 1 128 ? -7.126 2.373 31.748 1.00 92.69 128 THR A C 1
ATOM 1001 O O . THR A 1 128 ? -6.921 2.859 30.645 1.00 92.69 128 THR A O 1
ATOM 1004 N N . LEU A 1 129 ? -6.229 1.592 32.359 1.00 93.00 129 LEU A N 1
ATOM 1005 C CA . LEU A 1 129 ? -4.832 1.496 31.930 1.00 93.00 129 LEU A CA 1
ATOM 1006 C C . LEU A 1 129 ? -4.583 0.482 30.804 1.00 93.00 129 LEU A C 1
ATOM 1008 O O . LEU A 1 129 ? -3.828 0.776 29.884 1.00 93.00 129 LEU A O 1
ATOM 1012 N N . TYR A 1 130 ? -5.224 -0.689 30.842 1.00 89.12 130 TYR A N 1
ATOM 1013 C CA . TYR A 1 130 ? -4.856 -1.834 29.991 1.00 89.12 130 TYR A CA 1
ATOM 1014 C C . TYR A 1 130 ? -4.863 -1.531 28.478 1.00 89.12 130 TYR A C 1
ATOM 1016 O O . TYR A 1 130 ? -3.871 -1.743 27.784 1.00 89.12 130 TYR A O 1
ATOM 1024 N N . GLY A 1 131 ? -5.980 -1.016 27.950 1.00 91.56 131 GLY A N 1
ATOM 1025 C CA . GLY A 1 131 ? -6.110 -0.687 26.524 1.00 91.56 131 GLY A CA 1
ATOM 1026 C C . GLY A 1 131 ? -5.192 0.463 26.083 1.00 91.56 131 GLY A C 1
ATOM 1027 O O . GLY A 1 131 ? -4.453 0.302 25.109 1.00 91.56 131 GLY A O 1
ATOM 1028 N N . PRO A 1 132 ? -5.203 1.609 26.789 1.00 95.75 132 PRO A N 1
ATOM 1029 C CA . PRO A 1 132 ? -4.353 2.750 26.461 1.00 95.75 132 PRO A CA 1
ATOM 1030 C C . PRO A 1 132 ? -2.851 2.485 26.526 1.00 95.75 132 PRO A C 1
ATOM 1032 O O . PRO A 1 132 ? -2.134 2.886 25.613 1.00 95.75 132 PRO A O 1
ATOM 1035 N N . LEU A 1 133 ? -2.363 1.770 27.542 1.00 95.00 133 LEU A N 1
ATOM 1036 C CA . LEU A 1 133 ? -0.935 1.464 27.658 1.00 95.00 133 LEU A CA 1
ATOM 1037 C C . LEU A 1 133 ? -0.437 0.591 26.504 1.00 95.00 133 LEU A C 1
ATOM 1039 O O . LEU A 1 133 ? 0.605 0.866 25.915 1.00 95.00 133 LEU A O 1
ATOM 1043 N N . ARG A 1 134 ? -1.235 -0.397 26.094 1.00 92.88 134 ARG A N 1
ATOM 1044 C CA . ARG A 1 134 ? -0.900 -1.244 24.947 1.00 92.88 134 ARG A CA 1
ATOM 1045 C C . ARG A 1 134 ? -0.804 -0.457 23.636 1.00 92.88 134 ARG A C 1
ATOM 1047 O O . ARG A 1 134 ? 0.083 -0.731 22.832 1.00 92.88 134 ARG A O 1
ATOM 1054 N N . ALA A 1 135 ? -1.689 0.515 23.408 1.00 92.88 135 ALA A N 1
ATOM 1055 C CA . ALA A 1 135 ? -1.591 1.381 22.231 1.00 92.88 135 ALA A CA 1
ATOM 1056 C C . ALA A 1 135 ? -0.387 2.334 22.308 1.00 92.88 135 ALA A C 1
ATOM 1058 O O . ALA A 1 135 ? 0.237 2.611 21.284 1.00 92.88 135 ALA A O 1
ATOM 1059 N N . LEU A 1 136 ? -0.019 2.799 23.507 1.00 95.06 136 LEU A N 1
ATOM 1060 C CA . LEU A 1 136 ? 1.190 3.599 23.706 1.00 95.06 136 LEU A CA 1
ATOM 1061 C C . LEU A 1 136 ? 2.455 2.805 23.341 1.00 95.06 136 LEU A C 1
ATOM 1063 O O . LEU A 1 136 ? 3.305 3.335 22.627 1.00 95.06 136 LEU A O 1
ATOM 1067 N N . ASP A 1 137 ? 2.547 1.528 23.727 1.00 92.56 137 ASP A N 1
ATOM 1068 C CA . ASP A 1 137 ? 3.677 0.662 23.358 1.00 92.56 137 ASP A CA 1
ATOM 1069 C C . ASP A 1 137 ? 3.875 0.571 21.841 1.00 92.56 137 ASP A C 1
ATOM 1071 O O . ASP A 1 137 ? 5.007 0.592 21.355 1.00 92.56 137 ASP A O 1
ATOM 1075 N N . GLU A 1 138 ? 2.784 0.462 21.075 1.00 90.12 138 GLU A N 1
ATOM 1076 C CA . GLU A 1 138 ? 2.835 0.422 19.608 1.00 90.12 138 GLU A CA 1
ATOM 1077 C C . GLU A 1 138 ? 3.400 1.720 19.021 1.00 90.12 138 GLU A C 1
ATOM 1079 O O . GLU A 1 138 ? 4.145 1.687 18.039 1.00 90.12 138 GLU A O 1
ATOM 1084 N N . ILE A 1 139 ? 3.081 2.869 19.620 1.00 90.00 139 ILE A N 1
ATOM 1085 C CA . ILE A 1 139 ? 3.621 4.165 19.197 1.00 90.00 139 ILE A CA 1
ATOM 1086 C C . ILE A 1 139 ? 5.110 4.258 19.558 1.00 90.00 139 ILE A C 1
ATOM 1088 O O . ILE A 1 139 ? 5.927 4.606 18.704 1.00 90.00 139 ILE A O 1
ATOM 1092 N N . CYS A 1 140 ? 5.481 3.880 20.785 1.00 88.56 140 CYS A N 1
ATOM 1093 C CA . CYS A 1 140 ? 6.862 3.912 21.270 1.00 88.56 140 CYS A CA 1
ATOM 1094 C C . CYS A 1 140 ? 7.795 2.989 20.470 1.00 88.56 140 CYS A C 1
ATOM 1096 O O . CYS A 1 140 ? 8.917 3.387 20.158 1.00 88.56 140 CYS A O 1
ATOM 1098 N N . LYS A 1 141 ? 7.330 1.798 20.063 1.00 84.81 141 LYS A N 1
ATOM 1099 C CA . LYS A 1 141 ? 8.097 0.863 19.212 1.00 84.81 141 LYS A CA 1
ATOM 1100 C C . LYS A 1 141 ? 8.484 1.447 17.851 1.00 84.81 141 LYS A C 1
ATOM 1102 O O . LYS A 1 141 ? 9.487 1.034 17.285 1.00 84.81 141 LYS A O 1
ATOM 1107 N N . ASN A 1 142 ? 7.718 2.410 17.337 1.00 80.31 142 ASN A N 1
ATOM 1108 C CA . ASN A 1 142 ? 8.028 3.111 16.088 1.00 80.31 142 ASN A CA 1
ATOM 1109 C C . ASN A 1 142 ? 8.953 4.328 16.290 1.00 80.31 142 ASN A C 1
ATOM 1111 O O . ASN A 1 142 ? 9.178 5.079 15.345 1.00 80.31 142 ASN A O 1
ATOM 1115 N N . HIS A 1 143 ? 9.466 4.549 17.508 1.00 80.94 143 HIS A N 1
ATOM 1116 C CA . HIS A 1 143 ? 10.285 5.705 17.894 1.00 80.94 143 HIS A CA 1
ATOM 1117 C C . HIS A 1 143 ? 9.627 7.080 17.634 1.00 80.94 143 HIS A C 1
ATOM 1119 O O . HIS A 1 143 ? 10.311 8.099 17.528 1.00 80.94 143 HIS A O 1
ATOM 1125 N N . ASP A 1 144 ? 8.291 7.139 17.580 1.00 84.81 144 ASP A N 1
ATOM 1126 C CA . ASP A 1 144 ? 7.534 8.368 17.319 1.00 84.81 144 ASP A CA 1
ATOM 1127 C C . ASP A 1 144 ? 7.209 9.125 18.618 1.00 84.81 144 ASP A C 1
ATOM 1129 O O . ASP A 1 144 ? 6.141 8.976 19.223 1.00 84.81 144 ASP A O 1
ATOM 1133 N N . LYS A 1 145 ? 8.150 9.977 19.044 1.00 90.12 145 LYS A N 1
ATOM 1134 C CA . LYS A 1 145 ? 8.018 10.807 20.255 1.00 90.12 145 LYS A CA 1
ATOM 1135 C C . LYS A 1 145 ? 6.837 11.780 20.185 1.00 90.12 145 LYS A C 1
ATOM 1137 O O . LYS A 1 145 ? 6.163 12.007 21.188 1.00 90.12 145 LYS A O 1
ATOM 1142 N N . ALA A 1 146 ? 6.573 12.351 19.008 1.00 89.38 146 ALA A N 1
ATOM 1143 C CA . ALA A 1 146 ? 5.544 13.372 18.836 1.00 89.38 146 ALA A CA 1
ATOM 1144 C C . ALA A 1 146 ? 4.132 12.786 18.972 1.00 89.38 146 ALA A C 1
ATOM 1146 O O . ALA A 1 146 ? 3.273 13.401 19.608 1.00 89.38 146 ALA A O 1
ATOM 1147 N N . SER A 1 147 ? 3.891 11.599 18.405 1.00 92.88 147 SER A N 1
ATOM 1148 C CA . SER A 1 147 ? 2.620 10.890 18.585 1.00 92.88 147 SER A CA 1
ATOM 1149 C C . SER A 1 147 ? 2.451 10.365 20.008 1.00 92.88 147 SER A C 1
ATOM 1151 O O . SER A 1 147 ? 1.341 10.430 20.531 1.00 92.88 147 SER A O 1
ATOM 1153 N N . ALA A 1 148 ? 3.524 9.883 20.649 1.00 94.06 148 ALA A N 1
ATOM 1154 C CA . ALA A 1 148 ? 3.467 9.388 22.025 1.00 94.06 148 ALA A CA 1
ATOM 1155 C C . ALA A 1 148 ? 3.070 10.503 23.005 1.00 94.06 148 ALA A C 1
ATOM 1157 O O . ALA A 1 148 ? 2.129 10.330 23.777 1.00 94.06 148 ALA A O 1
ATOM 1158 N N . LEU A 1 149 ? 3.708 11.676 22.913 1.00 95.19 149 LEU A N 1
ATOM 1159 C CA . LEU A 1 149 ? 3.353 12.835 23.735 1.00 95.19 149 LEU A CA 1
ATOM 1160 C C . LEU A 1 149 ? 1.908 13.292 23.484 1.00 95.19 149 LEU A C 1
ATOM 1162 O O . LEU A 1 149 ? 1.142 13.451 24.431 1.00 95.19 149 LEU A O 1
ATOM 1166 N N . ALA A 1 150 ? 1.504 13.426 22.215 1.00 95.69 150 ALA A N 1
ATOM 1167 C CA . ALA A 1 150 ? 0.136 13.816 21.874 1.00 95.69 150 ALA A CA 1
ATOM 1168 C C . ALA A 1 150 ? -0.903 12.822 22.422 1.00 95.69 150 ALA A C 1
ATOM 1170 O O . ALA A 1 150 ? -1.985 13.227 22.847 1.00 95.69 150 ALA A O 1
ATOM 1171 N N . TYR A 1 151 ? -0.587 11.522 22.412 1.00 97.38 151 TYR A N 1
ATOM 1172 C CA . TYR A 1 151 ? -1.470 10.486 22.938 1.00 97.38 151 TYR A CA 1
ATOM 1173 C C . TYR A 1 151 ? -1.588 10.548 24.462 1.00 97.38 151 TYR A C 1
ATOM 1175 O O . TYR A 1 151 ? -2.696 10.458 24.990 1.00 97.38 151 TYR A O 1
ATOM 1183 N N . LEU A 1 152 ? -0.477 10.775 25.166 1.00 97.31 152 LEU A N 1
ATOM 1184 C CA . LEU A 1 152 ? -0.481 10.995 26.612 1.00 97.31 152 LEU A CA 1
ATOM 1185 C C . LEU A 1 152 ? -1.310 12.225 26.992 1.00 97.31 152 LEU A C 1
ATOM 1187 O O . LEU A 1 152 ? -2.134 12.143 27.900 1.00 97.31 152 LEU A O 1
ATOM 1191 N N . ASP A 1 153 ? -1.169 13.331 26.262 1.00 96.75 153 ASP A N 1
ATOM 1192 C CA . ASP A 1 153 ? -1.983 14.527 26.488 1.00 96.75 153 ASP A CA 1
ATOM 1193 C C . ASP A 1 153 ? -3.472 14.268 26.247 1.00 96.75 153 ASP A C 1
ATOM 1195 O O . ASP A 1 153 ? -4.308 14.700 27.040 1.00 96.75 153 ASP A O 1
ATOM 1199 N N . LEU A 1 154 ? -3.819 13.511 25.201 1.00 97.38 154 LEU A N 1
ATOM 1200 C CA . LEU A 1 154 ? -5.196 13.091 24.939 1.00 97.38 154 LEU A CA 1
ATOM 1201 C C . LEU A 1 154 ? -5.776 12.275 26.103 1.00 97.38 154 LEU A C 1
ATOM 1203 O O . LEU A 1 154 ? -6.902 12.541 26.530 1.00 97.38 154 LEU A O 1
ATOM 1207 N N . LEU A 1 155 ? -5.030 11.297 26.621 1.00 97.00 155 LEU A N 1
ATOM 1208 C CA . LEU A 1 155 ? -5.458 10.473 27.755 1.00 97.00 155 LEU A CA 1
ATOM 1209 C C . LEU A 1 155 ? -5.595 11.310 29.033 1.00 97.00 155 LEU A C 1
ATOM 1211 O O . LEU A 1 155 ? -6.637 11.259 29.687 1.00 97.00 155 LEU A O 1
ATOM 1215 N N . GLY A 1 156 ? -4.585 12.123 29.353 1.00 96.06 156 GLY A N 1
ATOM 1216 C CA . GLY A 1 156 ? -4.580 12.998 30.525 1.00 96.06 156 GLY A CA 1
ATOM 1217 C C . GLY A 1 156 ? -5.726 14.010 30.513 1.00 96.06 156 GLY A C 1
ATOM 1218 O O . GLY A 1 156 ? -6.391 14.207 31.529 1.00 96.06 156 GLY A O 1
ATOM 1219 N N . LEU A 1 157 ? -6.027 14.602 29.354 1.00 96.31 157 LEU A N 1
ATOM 1220 C CA . LEU A 1 157 ? -7.199 15.457 29.186 1.00 96.31 157 LEU A CA 1
ATOM 1221 C C . LEU A 1 157 ? -8.491 14.648 29.367 1.00 96.31 157 LEU A C 1
ATOM 1223 O O . LEU A 1 157 ? -9.327 15.020 30.180 1.00 96.31 157 LEU A O 1
ATOM 1227 N N . THR A 1 158 ? -8.654 13.530 28.655 1.00 95.69 158 THR A N 1
ATOM 1228 C CA . THR A 1 158 ? -9.924 12.784 28.645 1.00 95.69 158 THR A CA 1
ATOM 1229 C C . THR A 1 158 ? -10.294 12.263 30.032 1.00 95.69 158 THR A C 1
ATOM 1231 O O . THR A 1 158 ? -11.437 12.408 30.459 1.00 95.69 158 THR A O 1
ATOM 1234 N N . PHE A 1 159 ? -9.338 11.680 30.760 1.00 95.50 159 PHE A N 1
ATOM 1235 C CA . PHE A 1 159 ? -9.599 11.093 32.076 1.00 95.50 159 PHE A CA 1
ATOM 1236 C C . PHE A 1 159 ? -9.558 12.107 33.228 1.00 95.50 159 PHE A C 1
ATOM 1238 O O . PHE A 1 159 ? -10.027 11.779 34.318 1.00 95.50 159 PHE A O 1
ATOM 1245 N N . SER A 1 160 ? -9.087 13.339 32.999 1.00 94.81 160 SER A N 1
ATOM 1246 C CA . SER A 1 160 ? -9.233 14.430 33.977 1.00 94.81 160 SER A CA 1
ATOM 1247 C C . SER A 1 160 ? -10.625 15.075 33.959 1.00 94.81 160 SER A C 1
ATOM 1249 O O . SER A 1 160 ? -11.008 15.716 34.937 1.00 94.81 160 SER A O 1
ATOM 1251 N N . LEU A 1 161 ? -11.419 14.859 32.901 1.00 92.81 161 LEU A N 1
ATOM 1252 C CA . LEU A 1 161 ? -12.814 15.302 32.839 1.00 92.81 161 LEU A CA 1
ATOM 1253 C C . LEU A 1 161 ? -13.682 14.621 33.911 1.00 92.81 161 LEU A C 1
ATOM 1255 O O . LEU A 1 161 ? -13.433 13.488 34.347 1.00 92.81 161 LEU A O 1
ATOM 1259 N N . ASP A 1 162 ? -14.763 15.293 34.308 1.00 90.00 162 ASP A N 1
ATOM 1260 C CA . ASP A 1 162 ? -15.744 14.754 35.253 1.00 90.00 162 ASP A CA 1
ATOM 1261 C C . ASP A 1 162 ? -16.688 13.742 34.576 1.00 90.00 162 ASP A C 1
ATOM 1263 O O . ASP A 1 162 ? -17.853 14.008 34.290 1.00 90.00 162 ASP A O 1
ATOM 1267 N N . LEU A 1 163 ? -16.133 12.578 34.227 1.00 89.19 163 LEU A N 1
ATOM 1268 C CA . LEU A 1 163 ? -16.843 11.472 33.589 1.00 89.19 163 LEU A CA 1
ATOM 1269 C C . LEU A 1 163 ? -17.336 10.460 34.626 1.00 89.19 163 LEU A C 1
ATOM 1271 O O . LEU A 1 163 ? -16.573 10.017 35.492 1.00 89.19 163 LEU A O 1
ATOM 1275 N N . THR A 1 164 ? -18.580 10.005 34.467 1.00 90.31 164 THR A N 1
ATOM 1276 C CA . THR A 1 164 ? -19.084 8.814 35.166 1.00 90.31 164 THR A CA 1
ATOM 1277 C C . THR A 1 164 ? -18.387 7.548 34.655 1.00 90.31 164 THR A C 1
ATOM 1279 O O . THR A 1 164 ? -17.901 7.509 33.525 1.00 90.31 164 THR A O 1
ATOM 1282 N N . TYR A 1 165 ? -18.408 6.456 35.429 1.00 90.25 165 TYR A N 1
ATOM 1283 C CA . TYR A 1 165 ? -17.852 5.162 34.994 1.00 90.25 165 TYR A CA 1
ATOM 1284 C C . TYR A 1 165 ? -18.386 4.710 33.620 1.00 90.25 165 TYR A C 1
ATOM 1286 O O . TYR A 1 165 ? -17.626 4.240 32.775 1.00 90.25 165 TYR A O 1
ATOM 1294 N N . LYS A 1 166 ? -19.690 4.900 33.361 1.00 89.94 166 LYS A N 1
ATOM 1295 C CA . LYS A 1 166 ? -20.320 4.542 32.078 1.00 89.94 166 LYS A CA 1
ATOM 1296 C C . LYS A 1 166 ? -19.814 5.385 30.904 1.00 89.94 166 LYS A C 1
ATOM 1298 O O . LYS A 1 166 ? -19.802 4.880 29.790 1.00 89.94 166 LYS A O 1
ATOM 1303 N N . GLN A 1 167 ? -19.404 6.629 31.148 1.00 90.06 167 GLN A N 1
ATOM 1304 C CA . GLN A 1 167 ? -18.847 7.528 30.130 1.00 90.06 167 GLN A CA 1
ATOM 1305 C C . GLN A 1 167 ? -17.337 7.328 29.945 1.00 90.06 167 GLN A C 1
ATOM 1307 O O . GLN A 1 167 ? -16.849 7.402 28.825 1.00 90.06 167 GLN A O 1
ATOM 1312 N N . ALA A 1 168 ? -16.598 7.025 31.017 1.00 90.62 168 ALA A N 1
ATOM 1313 C CA . ALA A 1 168 ? -15.154 6.795 30.967 1.00 90.62 168 ALA A CA 1
ATOM 1314 C C . ALA A 1 168 ? -14.787 5.434 30.353 1.00 90.62 168 ALA A C 1
ATOM 1316 O O . ALA A 1 168 ? -13.808 5.330 29.616 1.00 90.62 168 ALA A O 1
ATOM 1317 N N . ARG A 1 169 ? -15.575 4.384 30.627 1.00 92.44 169 ARG A N 1
ATOM 1318 C CA . ARG A 1 169 ? -15.308 3.019 30.144 1.00 92.44 169 ARG A CA 1
ATOM 1319 C C . ARG A 1 169 ? -15.205 2.917 28.612 1.00 92.44 169 ARG A C 1
ATOM 1321 O O . ARG A 1 169 ? -14.289 2.240 28.163 1.00 92.44 169 ARG A O 1
ATOM 1328 N N . PRO A 1 170 ? -16.054 3.574 27.799 1.00 92.00 170 PRO A N 1
ATOM 1329 C CA . PRO A 1 170 ? -15.884 3.621 26.351 1.00 92.00 170 PRO A CA 1
ATOM 1330 C C . PRO A 1 170 ? -14.503 4.072 25.881 1.00 92.00 170 PRO A C 1
ATOM 1332 O O . PRO A 1 170 ? -13.886 3.420 25.038 1.00 92.00 170 PRO A O 1
ATOM 1335 N N . PHE A 1 171 ? -13.975 5.134 26.487 1.00 93.56 171 PHE A N 1
ATOM 1336 C CA . PHE A 1 171 ? -12.692 5.713 26.097 1.00 93.56 171 PHE A CA 1
ATOM 1337 C C . PHE A 1 171 ? -11.499 4.777 26.317 1.00 93.56 171 PHE A C 1
ATOM 1339 O O . PHE A 1 171 ? -10.479 4.940 25.649 1.00 93.56 171 PHE A O 1
ATOM 1346 N N . THR A 1 172 ? -11.626 3.755 27.173 1.00 92.62 172 THR A N 1
ATOM 1347 C CA . THR A 1 172 ? -10.556 2.768 27.392 1.00 92.62 172 THR A CA 1
ATOM 1348 C C . THR A 1 172 ? -10.360 1.823 26.207 1.00 92.62 172 THR A C 1
ATOM 1350 O O . THR A 1 172 ? -9.316 1.182 26.120 1.00 92.62 172 THR A O 1
ATOM 1353 N N . TYR A 1 173 ? -11.322 1.747 25.279 1.00 92.44 173 TYR A N 1
ATOM 1354 C CA . TYR A 1 173 ? -11.205 0.957 24.051 1.00 92.44 173 TYR A CA 1
ATOM 1355 C C . TYR A 1 173 ? -11.382 1.781 22.770 1.00 92.44 173 TYR A C 1
ATOM 1357 O O . TYR A 1 173 ? -10.756 1.447 21.764 1.00 92.44 173 TYR A O 1
ATOM 1365 N N . THR A 1 174 ? -12.165 2.867 22.773 1.00 91.94 174 THR A N 1
ATOM 1366 C CA . THR A 1 174 ? -12.357 3.699 21.572 1.00 91.94 174 THR A CA 1
ATOM 1367 C C . THR A 1 174 ? -11.117 4.520 21.230 1.00 91.94 174 THR A C 1
ATOM 1369 O O . THR A 1 174 ? -10.695 4.493 20.074 1.00 91.94 174 THR A O 1
ATOM 1372 N N . LEU A 1 175 ? -10.482 5.187 22.206 1.00 94.44 175 LEU A N 1
ATOM 1373 C CA . LEU A 1 175 ? -9.285 6.000 21.945 1.00 94.44 175 LEU A CA 1
ATOM 1374 C C . LEU A 1 175 ? -8.093 5.158 21.472 1.00 94.44 175 LEU A C 1
ATOM 1376 O O . LEU A 1 175 ? -7.516 5.517 20.446 1.00 94.44 175 LEU A O 1
ATOM 1380 N N . PRO A 1 176 ? -7.726 4.040 22.136 1.00 94.44 176 PRO A N 1
ATOM 1381 C CA . PRO A 1 176 ? -6.635 3.188 21.660 1.00 94.44 176 PRO A CA 1
ATOM 1382 C C . PRO A 1 176 ? -6.890 2.686 20.237 1.00 94.44 176 PRO A C 1
ATOM 1384 O O . PRO A 1 176 ? -6.035 2.823 19.366 1.00 94.44 176 PRO A O 1
ATOM 1387 N N . LYS A 1 177 ? -8.106 2.194 19.963 1.00 93.00 177 LYS A N 1
ATOM 1388 C CA . LYS A 1 177 ? -8.483 1.687 18.639 1.00 93.00 177 LYS A CA 1
ATOM 1389 C C . LYS A 1 177 ? -8.412 2.773 17.561 1.00 93.00 177 LYS A C 1
ATOM 1391 O O . LYS A 1 177 ? -7.887 2.519 16.479 1.00 93.00 177 LYS A O 1
ATOM 1396 N N . ALA A 1 178 ? -8.914 3.973 17.851 1.00 91.94 178 ALA A N 1
ATOM 1397 C CA . ALA A 1 178 ? -8.856 5.101 16.929 1.00 91.94 178 ALA A CA 1
ATOM 1398 C C . ALA A 1 178 ? -7.405 5.492 16.621 1.00 91.94 178 ALA A C 1
ATOM 1400 O O . ALA A 1 178 ? -7.017 5.566 15.457 1.00 91.94 178 ALA A O 1
ATOM 1401 N N . VAL A 1 179 ? -6.573 5.660 17.648 1.00 92.38 179 VAL A N 1
ATOM 1402 C CA . VAL A 1 179 ? -5.178 6.087 17.481 1.00 92.38 179 VAL A CA 1
ATOM 1403 C C . VAL A 1 179 ? -4.322 5.030 16.777 1.00 92.38 179 VAL A C 1
ATOM 1405 O O . VAL A 1 179 ? -3.468 5.382 15.957 1.00 92.38 179 VAL A O 1
ATOM 1408 N N . SER A 1 180 ? -4.569 3.739 17.015 1.00 88.81 180 SER A N 1
ATOM 1409 C CA . SER A 1 180 ? -3.913 2.664 16.260 1.00 88.81 180 SER A CA 1
ATOM 1410 C C . SER A 1 180 ? -4.322 2.658 14.780 1.00 88.81 180 SER A C 1
ATOM 1412 O O . SER A 1 180 ? -3.495 2.311 13.941 1.00 88.81 180 SER A O 1
ATOM 1414 N N . SER A 1 181 ? -5.536 3.111 14.433 1.00 86.31 181 SER A N 1
ATOM 1415 C CA . SER A 1 181 ? -5.996 3.203 13.034 1.00 86.31 181 SER A CA 1
ATOM 1416 C C . SER A 1 181 ? -5.392 4.370 12.237 1.00 86.31 181 SER A C 1
ATOM 1418 O O . SER A 1 181 ? -5.436 4.367 11.008 1.00 86.31 181 SER A O 1
ATOM 1420 N N . PHE A 1 182 ? -4.811 5.370 12.906 1.00 87.62 182 PHE A N 1
ATOM 1421 C CA . PHE A 1 182 ? -4.237 6.541 12.242 1.00 87.62 182 PHE A CA 1
ATOM 1422 C C . PHE A 1 182 ? -2.916 6.212 11.535 1.00 87.62 182 PHE A C 1
ATOM 1424 O O . PHE A 1 182 ? -2.038 5.546 12.091 1.00 87.62 182 PHE A O 1
ATOM 1431 N N . SER A 1 183 ? -2.736 6.747 10.323 1.00 81.25 183 SER A N 1
ATOM 1432 C CA . SER A 1 183 ? -1.504 6.567 9.543 1.00 81.25 183 SER A CA 1
ATOM 1433 C C . SER A 1 183 ? -0.288 7.158 10.278 1.00 81.25 183 SER A C 1
ATOM 1435 O O . SER A 1 183 ? -0.406 8.286 10.770 1.00 81.25 183 SER A O 1
ATOM 1437 N N . PRO A 1 184 ? 0.884 6.489 10.306 1.00 78.00 184 PRO A N 1
ATOM 1438 C CA . PRO A 1 184 ? 2.042 6.927 11.096 1.00 78.00 184 PRO A CA 1
ATOM 1439 C C . PRO A 1 184 ? 2.456 8.387 10.868 1.00 78.00 184 PRO A C 1
ATOM 1441 O O . PRO A 1 184 ? 2.652 9.125 11.824 1.00 78.00 184 PRO A O 1
ATOM 1444 N N . SER A 1 185 ? 2.484 8.850 9.614 1.00 76.50 185 SER A N 1
ATOM 1445 C CA . SER A 1 185 ? 2.884 10.223 9.267 1.00 76.50 185 SER A CA 1
ATOM 1446 C C . SER A 1 185 ? 1.890 11.306 9.706 1.00 76.50 185 SER A C 1
ATOM 1448 O O . SER A 1 185 ? 2.269 12.470 9.828 1.00 76.50 185 SER A O 1
ATOM 1450 N N . LYS A 1 186 ? 0.619 10.946 9.935 1.00 82.88 186 LYS A N 1
ATOM 1451 C CA . LYS A 1 186 ? -0.456 11.887 10.303 1.00 82.88 186 LYS A CA 1
ATOM 1452 C C . LYS A 1 186 ? -0.930 11.751 11.753 1.00 82.88 186 LYS A C 1
ATOM 1454 O O . LYS A 1 186 ? -1.632 12.629 12.260 1.00 82.88 186 LYS A O 1
ATOM 1459 N N . LYS A 1 187 ? -0.512 10.682 12.435 1.00 89.69 187 LYS A N 1
ATOM 1460 C CA . LYS A 1 187 ? -0.988 10.274 13.761 1.00 89.69 187 LYS A CA 1
ATOM 1461 C C . LYS A 1 187 ? -0.891 11.401 14.791 1.00 89.69 187 LYS A C 1
ATOM 1463 O O . LYS A 1 187 ? -1.909 11.764 15.375 1.00 89.69 187 LYS A O 1
ATOM 1468 N N . ALA A 1 188 ? 0.278 12.026 14.944 1.00 90.88 188 ALA A N 1
ATOM 1469 C CA . ALA A 1 188 ? 0.497 13.071 15.945 1.00 90.88 188 ALA A CA 1
ATOM 1470 C C . ALA A 1 188 ? -0.484 14.252 15.827 1.00 90.88 188 ALA A C 1
ATOM 1472 O O . ALA A 1 188 ? -1.038 14.702 16.830 1.00 90.88 188 ALA A O 1
ATOM 1473 N N . PHE A 1 189 ? -0.723 14.773 14.617 1.00 89.88 189 PHE A N 1
ATOM 1474 C CA . PHE A 1 189 ? -1.624 15.918 14.459 1.00 89.88 189 PHE A CA 1
ATOM 1475 C C . PHE A 1 189 ? -3.097 15.513 14.526 1.00 89.88 189 PHE A C 1
ATOM 1477 O O . PHE A 1 189 ? -3.889 16.269 15.076 1.00 89.88 189 PHE A O 1
ATOM 1484 N N . GLN A 1 190 ? -3.471 14.321 14.054 1.00 93.94 190 GLN A N 1
ATOM 1485 C CA . GLN A 1 190 ? -4.838 13.808 14.203 1.00 93.94 190 GLN A CA 1
ATOM 1486 C C . GLN A 1 190 ? -5.211 13.612 15.676 1.00 93.94 190 GLN A C 1
ATOM 1488 O O . GLN A 1 190 ? -6.304 14.003 16.085 1.00 93.94 190 GLN A O 1
ATOM 1493 N N . ILE A 1 191 ? -4.280 13.102 16.493 1.00 96.19 191 ILE A N 1
ATOM 1494 C CA . ILE A 1 191 ? -4.449 13.012 17.949 1.00 96.19 191 ILE A CA 1
ATOM 1495 C C . ILE A 1 191 ? -4.657 14.403 18.560 1.00 96.19 191 ILE A C 1
ATOM 1497 O O . ILE A 1 191 ? -5.579 14.585 19.351 1.00 96.19 191 ILE A O 1
ATOM 1501 N N . ARG A 1 192 ? -3.857 15.406 18.167 1.00 95.94 192 ARG A N 1
ATOM 1502 C CA . ARG A 1 192 ? -4.029 16.789 18.652 1.00 95.94 192 ARG A CA 1
ATOM 1503 C C . ARG A 1 192 ? -5.398 17.373 18.298 1.00 95.94 192 ARG A C 1
ATOM 1505 O O . ARG A 1 192 ? -5.983 18.085 19.109 1.00 95.94 192 ARG A O 1
ATOM 1512 N N . GLN A 1 193 ? -5.930 17.065 17.117 1.00 95.62 193 GLN A N 1
ATOM 1513 C CA . GLN A 1 193 ? -7.271 17.513 16.740 1.00 95.62 193 GLN A CA 1
ATOM 1514 C C . GLN A 1 193 ? -8.359 16.799 17.547 1.00 95.62 193 GLN A C 1
ATOM 1516 O O . GLN A 1 193 ? -9.263 17.460 18.053 1.00 95.62 193 GLN A O 1
ATOM 1521 N N . LEU A 1 194 ? -8.232 15.487 17.772 1.00 96.44 194 LEU A N 1
ATOM 1522 C CA . LEU A 1 194 ? -9.128 14.753 18.671 1.00 96.44 194 LEU A CA 1
ATOM 1523 C C . LEU A 1 194 ? -9.08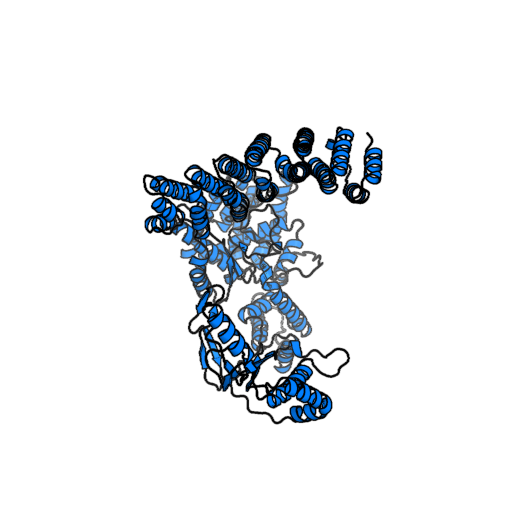2 15.317 20.102 1.00 96.44 194 LEU A C 1
ATOM 1525 O O . LEU A 1 194 ? -10.129 15.507 20.715 1.00 96.44 194 LEU A O 1
ATOM 1529 N N . HIS A 1 195 ? -7.892 15.669 20.601 1.00 95.88 195 HIS A N 1
ATOM 1530 C CA . HIS A 1 195 ? -7.720 16.348 21.887 1.00 95.88 195 HIS A CA 1
ATOM 1531 C C . HIS A 1 195 ? -8.496 17.672 21.929 1.00 95.88 195 HIS A C 1
ATOM 1533 O O . HIS A 1 195 ? -9.250 17.903 22.869 1.00 95.88 195 HIS A O 1
ATOM 1539 N N . ARG A 1 196 ? -8.379 18.531 20.904 1.00 95.50 196 ARG A N 1
ATOM 1540 C CA . ARG A 1 196 ? -9.141 19.797 20.820 1.00 95.50 196 ARG A CA 1
ATOM 1541 C C . ARG A 1 196 ? -10.654 19.574 20.804 1.00 95.50 196 ARG A C 1
ATOM 1543 O O . ARG A 1 196 ? -11.386 20.337 21.432 1.00 95.50 196 ARG A O 1
ATOM 1550 N N . VAL A 1 197 ? -11.120 18.542 20.100 1.00 95.38 197 VAL A N 1
ATOM 1551 C CA . VAL A 1 197 ? -12.545 18.184 20.048 1.00 95.38 197 VAL A CA 1
ATOM 1552 C C . VAL A 1 197 ? -13.045 17.762 21.432 1.00 95.38 197 VAL A C 1
ATOM 1554 O O . VAL A 1 197 ? -14.026 18.331 21.908 1.00 95.38 197 VAL A O 1
ATOM 1557 N N . ILE A 1 198 ? -12.341 16.850 22.114 1.00 94.94 198 ILE A N 1
ATOM 1558 C CA . ILE A 1 198 ? -12.706 16.396 23.469 1.00 94.94 198 ILE A CA 1
ATOM 1559 C C . ILE A 1 198 ? -12.635 17.540 24.482 1.00 94.94 198 ILE A C 1
ATOM 1561 O O . ILE A 1 198 ? -13.517 17.663 25.327 1.00 94.94 198 ILE A O 1
ATOM 1565 N N . GLN A 1 199 ? -11.622 18.404 24.374 1.00 94.19 199 GLN A N 1
ATOM 1566 C CA . GLN A 1 199 ? -11.463 19.569 25.244 1.00 94.19 199 GLN A CA 1
ATOM 1567 C C . GLN A 1 199 ? -12.660 20.519 25.138 1.00 94.19 199 GLN A C 1
ATOM 1569 O O . GLN A 1 199 ? -13.007 21.184 26.115 1.00 94.19 199 GLN A O 1
ATOM 1574 N N . ARG A 1 200 ? -13.291 20.600 23.960 1.00 92.88 200 ARG A N 1
ATOM 1575 C CA . ARG A 1 200 ? -14.498 21.403 23.776 1.00 92.88 200 ARG A CA 1
ATOM 1576 C C . ARG A 1 200 ? -15.734 20.722 24.356 1.00 92.88 200 ARG A C 1
ATOM 1578 O O . ARG A 1 200 ? -16.492 21.383 25.061 1.00 92.88 200 ARG A O 1
ATOM 1585 N N . ASP A 1 201 ? -15.945 19.455 24.010 1.00 91.69 201 ASP A N 1
ATOM 1586 C CA . ASP A 1 201 ? -17.031 18.603 24.503 1.00 91.69 201 ASP A CA 1
ATOM 1587 C C . ASP A 1 201 ? -16.707 17.135 24.174 1.00 91.69 201 ASP A C 1
ATOM 1589 O O . ASP A 1 201 ? -16.552 16.768 23.005 1.00 91.69 201 ASP A O 1
ATOM 1593 N N . PHE A 1 202 ? -16.625 16.277 25.194 1.00 91.31 202 PHE A N 1
ATOM 1594 C CA . PHE A 1 202 ? -16.251 14.871 25.025 1.00 91.31 202 PHE A CA 1
ATOM 1595 C C . PHE A 1 202 ? -17.236 14.081 24.147 1.00 91.31 202 PHE A C 1
ATOM 1597 O O . PHE A 1 202 ? -16.824 13.128 23.484 1.00 91.31 202 PHE A O 1
ATOM 1604 N N . GLU A 1 203 ? -18.510 14.484 24.074 1.00 90.31 203 GLU A N 1
ATOM 1605 C CA . GLU A 1 203 ? -19.515 13.819 23.231 1.00 90.31 203 GLU A CA 1
ATOM 1606 C C . GLU A 1 203 ? -19.315 14.095 21.730 1.00 90.31 203 GLU A C 1
ATOM 1608 O O . GLU A 1 203 ? -19.938 13.445 20.893 1.00 90.31 203 GLU A O 1
ATOM 1613 N N . LEU A 1 204 ? -18.454 15.051 21.357 1.00 92.38 204 LEU A N 1
ATOM 1614 C CA . LEU A 1 204 ? -18.110 15.311 19.955 1.00 92.38 204 LEU A CA 1
ATOM 1615 C C . LEU A 1 204 ? -17.061 14.337 19.399 1.00 92.38 204 LEU A C 1
ATOM 1617 O O . LEU A 1 204 ? -16.859 14.297 18.184 1.00 92.38 204 LEU A O 1
ATOM 1621 N N . SER A 1 205 ? -16.402 13.558 20.263 1.00 93.50 205 SER A N 1
ATOM 1622 C CA . SER A 1 205 ? -15.334 12.628 19.874 1.00 93.50 205 SER A CA 1
ATOM 1623 C C . SER A 1 205 ? -15.789 11.623 18.814 1.00 93.50 205 SER A C 1
ATOM 1625 O O . SER A 1 205 ? -15.146 11.520 17.771 1.00 93.50 205 SER A O 1
ATOM 1627 N N . ASP A 1 206 ? -16.929 10.963 19.022 1.00 91.75 206 ASP A N 1
ATOM 1628 C CA . ASP A 1 206 ? -17.466 9.969 18.086 1.00 91.75 206 ASP A CA 1
ATOM 1629 C C . ASP A 1 206 ? -17.781 10.576 16.710 1.00 91.75 206 ASP A C 1
ATOM 1631 O O . ASP A 1 206 ? -17.493 9.962 15.686 1.00 91.75 206 ASP A O 1
ATOM 1635 N N . TYR A 1 207 ? -18.287 11.813 16.662 1.00 92.94 207 TYR A N 1
ATOM 1636 C CA . TYR A 1 207 ? -18.574 12.504 15.398 1.00 92.94 207 TYR A CA 1
ATOM 1637 C C . TYR A 1 207 ? -17.305 12.879 14.633 1.00 92.94 207 TYR A C 1
ATOM 1639 O O . TYR A 1 207 ? -17.276 12.798 13.407 1.00 92.94 207 TYR A O 1
ATOM 1647 N N . PHE A 1 208 ? -16.247 13.292 15.336 1.00 94.94 208 PHE A N 1
ATOM 1648 C CA . PHE A 1 208 ? -14.957 13.535 14.696 1.00 94.94 208 PHE A CA 1
ATOM 1649 C C . PHE A 1 208 ? -14.342 12.232 14.178 1.00 94.94 208 PHE A C 1
ATOM 1651 O O . PHE A 1 208 ? -13.847 12.203 13.055 1.00 94.94 208 PHE A O 1
ATOM 1658 N N . LEU A 1 209 ? -14.403 11.146 14.957 1.00 93.44 209 LEU A N 1
ATOM 1659 C CA . LEU A 1 209 ? -13.909 9.833 14.532 1.00 93.44 209 LEU A CA 1
ATOM 1660 C C . LEU A 1 209 ? -14.689 9.285 13.327 1.00 93.44 209 LEU A C 1
ATOM 1662 O O . LEU A 1 209 ? -14.078 8.748 12.403 1.00 93.44 209 LEU A O 1
ATOM 1666 N N . ASP A 1 210 ? -16.006 9.491 13.286 1.00 91.06 210 ASP A N 1
ATOM 1667 C CA . ASP A 1 210 ? -16.837 9.207 12.114 1.00 91.06 210 ASP A CA 1
ATOM 1668 C C . ASP A 1 210 ? -16.383 10.030 10.895 1.00 91.06 210 ASP A C 1
ATOM 1670 O O . ASP A 1 210 ? -16.127 9.470 9.829 1.00 91.06 210 ASP A O 1
ATOM 1674 N N . GLY A 1 211 ? -16.136 11.334 11.059 1.00 89.00 211 GLY A N 1
ATOM 1675 C CA . GLY A 1 211 ? -15.565 12.177 10.003 1.00 89.00 211 GLY A CA 1
ATOM 1676 C C . GLY A 1 211 ? -14.189 11.704 9.518 1.00 89.00 211 GLY A C 1
ATOM 1677 O O . GLY A 1 211 ? -13.917 11.685 8.315 1.00 89.00 211 GLY A O 1
ATOM 1678 N N . VAL A 1 212 ? -13.316 11.260 10.427 1.00 89.62 212 VAL A N 1
ATOM 1679 C CA . VAL A 1 212 ? -12.026 10.642 10.080 1.00 89.62 212 VAL A CA 1
ATOM 1680 C C . VAL A 1 212 ? -12.237 9.392 9.234 1.00 89.62 212 VAL A C 1
ATOM 1682 O O . VAL A 1 212 ? -11.566 9.261 8.209 1.00 89.62 212 VAL A O 1
ATOM 1685 N N . SER A 1 213 ? -13.202 8.539 9.584 1.00 86.81 213 SER A N 1
ATOM 1686 C CA . SER A 1 213 ? -13.551 7.354 8.789 1.00 86.81 213 SER A CA 1
ATOM 1687 C C . SER A 1 213 ? -14.107 7.705 7.399 1.00 86.81 213 SER A C 1
ATOM 1689 O O . SER A 1 213 ? -13.799 7.020 6.426 1.00 86.81 213 SER A O 1
ATOM 1691 N N . LYS A 1 214 ? -14.832 8.826 7.277 1.00 84.94 214 LYS A N 1
ATOM 1692 C CA . LYS A 1 214 ? -15.404 9.344 6.020 1.00 84.94 214 LYS A CA 1
ATOM 1693 C C . LYS A 1 214 ? -14.416 10.109 5.135 1.00 84.94 214 LYS A C 1
ATOM 1695 O O . LYS A 1 214 ? -14.742 10.410 3.989 1.00 84.94 214 LYS A O 1
ATOM 1700 N N . GLY A 1 215 ? -13.218 10.427 5.631 1.00 82.06 215 GLY A N 1
ATOM 1701 C CA . GLY A 1 215 ? -12.160 11.024 4.812 1.00 82.06 215 GLY A CA 1
ATOM 1702 C C . GLY A 1 215 ? -11.412 12.208 5.415 1.00 82.06 215 GLY A C 1
ATOM 1703 O O . GLY A 1 215 ? -10.498 12.699 4.759 1.00 82.06 215 GLY A O 1
ATOM 1704 N N . LEU A 1 216 ? -11.696 12.667 6.645 1.00 86.19 216 LEU A N 1
ATOM 1705 C CA . LEU A 1 216 ? -10.900 13.760 7.244 1.00 86.19 216 LEU A CA 1
ATOM 1706 C C . LEU A 1 216 ? -9.406 13.416 7.360 1.00 86.19 216 LEU A C 1
ATOM 1708 O O . LEU A 1 216 ? -8.570 14.318 7.360 1.00 86.19 216 LEU A O 1
ATOM 1712 N N . HIS A 1 217 ? -9.044 12.129 7.392 1.00 84.44 217 HIS A N 1
ATOM 1713 C CA . HIS A 1 217 ? -7.643 11.702 7.359 1.00 84.44 217 HIS A CA 1
ATOM 1714 C C . HIS A 1 217 ? -6.896 12.091 6.071 1.00 84.44 217 HIS A C 1
ATOM 1716 O O . HIS A 1 217 ? -5.663 12.107 6.059 1.00 84.44 217 HIS A O 1
ATOM 1722 N N . LEU A 1 218 ? -7.621 12.427 5.001 1.00 79.25 218 LEU A N 1
ATOM 1723 C CA . LEU A 1 218 ? -7.074 12.871 3.717 1.00 79.25 218 LEU A CA 1
ATOM 1724 C C . LEU A 1 218 ? -6.590 14.327 3.757 1.00 79.25 218 LEU A C 1
ATOM 1726 O O . LEU A 1 218 ? -5.812 14.742 2.899 1.00 79.25 218 LEU A O 1
ATOM 1730 N N . LEU A 1 219 ? -7.031 15.115 4.740 1.00 83.12 219 LEU A N 1
ATOM 1731 C CA . LEU A 1 219 ? -6.623 16.510 4.872 1.00 83.12 219 LEU A CA 1
ATOM 1732 C C . LEU A 1 219 ? -5.165 16.624 5.345 1.00 83.12 219 LEU A C 1
ATOM 1734 O O . LEU A 1 219 ? -4.665 15.801 6.118 1.00 83.12 219 LEU A O 1
ATOM 1738 N N . SER A 1 220 ? -4.473 17.670 4.884 1.00 81.75 220 SER A N 1
ATOM 1739 C CA . SER A 1 220 ? -3.160 18.049 5.419 1.00 81.75 220 SER A CA 1
ATOM 1740 C C . SER A 1 220 ? -3.288 18.530 6.870 1.00 81.75 220 SER A C 1
ATOM 1742 O O . SER A 1 220 ? -4.384 18.852 7.326 1.00 81.75 220 SER A O 1
ATOM 1744 N N . SER A 1 221 ? -2.173 18.631 7.605 1.00 84.25 221 SER A N 1
ATOM 1745 C CA . SER A 1 221 ? -2.210 19.116 8.995 1.00 84.25 221 SER A CA 1
ATOM 1746 C C . SER A 1 221 ? -2.868 20.495 9.119 1.00 84.25 221 SER A C 1
ATOM 1748 O O . SER A 1 221 ? -3.611 20.714 10.066 1.00 84.25 221 SER A O 1
ATOM 1750 N N . GLN A 1 222 ? -2.610 21.407 8.176 1.00 84.50 222 GLN A N 1
ATOM 1751 C CA . GLN A 1 222 ? -3.186 22.755 8.177 1.00 84.50 222 GLN A CA 1
ATOM 1752 C C . GLN A 1 222 ? -4.661 22.745 7.756 1.00 84.50 222 GLN A C 1
ATOM 1754 O O . GLN A 1 222 ? -5.482 23.410 8.375 1.00 84.50 222 GLN A O 1
ATOM 1759 N N . ALA A 1 223 ? -5.013 21.951 6.742 1.00 85.38 223 ALA A N 1
ATOM 1760 C CA . ALA A 1 223 ? -6.393 21.813 6.287 1.00 85.38 223 ALA A CA 1
ATOM 1761 C C . ALA A 1 223 ? -7.288 21.174 7.361 1.00 85.38 223 ALA A C 1
ATOM 1763 O O . ALA A 1 223 ? -8.410 21.619 7.582 1.00 85.38 223 ALA A O 1
ATOM 1764 N N . LEU A 1 224 ? -6.796 20.147 8.061 1.00 90.19 224 LEU A N 1
ATOM 1765 C CA . LEU A 1 224 ? -7.538 19.536 9.161 1.00 90.19 224 LEU A CA 1
ATOM 1766 C C . LEU A 1 224 ? -7.700 20.513 10.331 1.00 90.19 224 LEU A C 1
ATOM 1768 O O . LEU A 1 224 ? -8.763 20.547 10.943 1.00 90.19 224 LEU A O 1
ATOM 1772 N N . ASP A 1 225 ? -6.670 21.310 10.621 1.00 90.62 225 ASP A N 1
ATOM 1773 C CA . ASP A 1 225 ? -6.724 22.349 11.648 1.00 90.62 225 ASP A CA 1
ATOM 1774 C C . ASP A 1 225 ? -7.803 23.397 11.344 1.00 90.62 225 ASP A C 1
ATOM 1776 O O . ASP A 1 225 ? -8.679 23.626 12.178 1.00 90.62 225 ASP A O 1
ATOM 1780 N N . GLU A 1 226 ? -7.819 23.930 10.118 1.00 90.12 226 GLU A N 1
ATOM 1781 C CA . GLU A 1 226 ? -8.832 24.885 9.656 1.00 90.12 226 GLU A CA 1
ATOM 1782 C C . GLU A 1 226 ? -10.244 24.276 9.677 1.00 90.12 226 GLU A C 1
ATOM 1784 O O . GLU A 1 226 ? -11.211 24.923 10.095 1.00 90.12 226 GLU A O 1
ATOM 1789 N N . PHE A 1 227 ? -10.378 23.018 9.244 1.00 92.81 227 PHE A N 1
ATOM 1790 C CA . PHE A 1 227 ? -11.654 22.307 9.254 1.00 92.81 227 PHE A CA 1
ATOM 1791 C C . PHE A 1 227 ? -12.204 22.168 10.677 1.00 92.81 227 PHE A C 1
ATOM 1793 O O . PHE A 1 227 ? -13.365 22.497 10.935 1.00 92.81 227 PHE A O 1
ATOM 1800 N N . VAL A 1 228 ? -11.371 21.705 11.614 1.00 93.69 228 VAL A N 1
ATOM 1801 C CA . VAL A 1 228 ? -11.763 21.515 13.014 1.00 93.69 228 VAL A CA 1
ATOM 1802 C C . VAL A 1 228 ? -12.037 22.857 13.683 1.00 93.69 228 VAL A C 1
ATOM 1804 O O . VAL A 1 228 ? -13.041 22.977 14.379 1.00 93.69 228 VAL A O 1
ATOM 1807 N N . GLU A 1 229 ? -11.236 23.892 13.430 1.00 93.75 229 GLU A N 1
ATOM 1808 C CA . GLU A 1 229 ? -11.474 25.241 13.953 1.00 93.75 229 GLU A CA 1
ATOM 1809 C C . GLU A 1 229 ? -12.839 25.789 13.511 1.00 93.75 229 GLU A C 1
ATOM 1811 O O . GLU A 1 229 ? -13.646 26.196 14.353 1.00 93.75 229 GLU A O 1
ATOM 1816 N N . LYS A 1 230 ? -13.161 25.713 12.212 1.00 88.81 230 LYS A N 1
ATOM 1817 C CA . LYS A 1 230 ? -14.479 26.114 11.687 1.00 88.81 230 LYS A CA 1
ATOM 1818 C C . LYS A 1 230 ? -15.613 25.254 12.249 1.00 88.81 230 LYS A C 1
ATOM 1820 O O . LYS A 1 230 ? -16.696 25.775 12.520 1.00 88.81 230 LYS A O 1
ATOM 1825 N N . GLY A 1 231 ? -15.379 23.959 12.459 1.00 88.94 231 GLY A N 1
ATOM 1826 C CA . GLY A 1 231 ? -16.337 23.055 13.095 1.00 88.94 231 GLY A CA 1
ATOM 1827 C C . GLY A 1 231 ? -16.627 23.430 14.548 1.00 88.94 231 GLY A C 1
ATOM 1828 O O . GLY A 1 231 ? -17.791 23.548 14.934 1.00 88.94 231 GLY A O 1
ATOM 1829 N N . LEU A 1 232 ? -15.587 23.682 15.345 1.00 91.00 232 LEU A N 1
ATOM 1830 C CA . LEU A 1 232 ? -15.701 24.081 16.750 1.00 91.00 232 LEU A CA 1
ATOM 1831 C C . LEU A 1 232 ? -16.270 25.498 16.907 1.00 91.00 232 LEU A C 1
ATOM 1833 O O . LEU A 1 232 ? -16.999 25.755 17.865 1.00 91.00 232 LEU A O 1
ATOM 1837 N N . ALA A 1 233 ? -16.036 26.403 15.952 1.00 87.62 233 ALA A N 1
ATOM 1838 C CA . ALA A 1 233 ? -16.668 27.723 15.930 1.00 87.62 233 ALA A CA 1
ATOM 1839 C C . ALA A 1 233 ? -18.203 27.635 15.816 1.00 87.62 233 ALA A C 1
ATOM 1841 O O . ALA A 1 233 ? -18.911 28.438 16.423 1.00 87.62 233 ALA A O 1
ATOM 1842 N N . LYS A 1 234 ? -18.737 26.614 15.122 1.00 82.88 234 LYS A N 1
ATOM 1843 C CA . LYS A 1 234 ? -20.189 26.345 15.025 1.00 82.88 234 LYS A CA 1
ATOM 1844 C C . LYS A 1 234 ? -20.813 25.808 16.313 1.00 82.88 234 LYS A C 1
ATOM 1846 O O . LYS A 1 234 ? -22.029 25.627 16.373 1.00 82.88 234 LYS A O 1
ATOM 1851 N N . TYR A 1 235 ? -20.010 25.551 17.343 1.00 83.75 235 TYR A N 1
ATOM 1852 C CA . TYR A 1 235 ? -20.499 25.117 18.647 1.00 83.75 235 TYR A CA 1
ATOM 1853 C C . TYR A 1 235 ? -21.256 26.227 19.400 1.00 83.75 235 TYR A C 1
ATOM 1855 O O . TYR A 1 235 ? -21.988 25.925 20.340 1.00 83.75 235 TYR A O 1
ATOM 1863 N N . THR A 1 236 ? -21.126 27.502 19.007 1.00 72.25 236 THR A N 1
ATOM 1864 C CA . THR A 1 236 ? -21.814 28.645 19.637 1.00 72.25 236 THR A CA 1
ATOM 1865 C C . THR A 1 236 ? -23.341 28.562 19.470 1.00 72.25 236 THR A C 1
ATOM 1867 O O . THR A 1 236 ? -23.937 29.111 18.551 1.00 72.25 236 THR A O 1
ATOM 1870 N N . GLY A 1 237 ? -23.992 27.835 20.383 1.00 65.00 237 GLY A N 1
ATOM 1871 C CA . GLY A 1 237 ? -25.449 27.741 20.518 1.00 65.00 237 GLY A CA 1
ATOM 1872 C C . GLY A 1 237 ? -26.102 26.479 19.941 1.00 65.00 237 GLY A C 1
ATOM 1873 O O . GLY A 1 237 ? -27.280 26.253 20.202 1.00 65.00 237 GLY A O 1
ATOM 1874 N N . ASN A 1 238 ? -25.383 25.623 19.196 1.00 80.00 238 ASN A N 1
ATOM 1875 C CA . ASN A 1 238 ? -25.963 24.390 18.642 1.00 80.00 238 ASN A CA 1
ATOM 1876 C C . ASN A 1 238 ? -24.952 23.236 18.497 1.00 80.00 238 ASN A C 1
ATOM 1878 O O . ASN A 1 238 ? -24.317 23.057 17.454 1.00 80.00 238 ASN A O 1
ATOM 1882 N N . LYS A 1 239 ? -24.896 22.370 19.514 1.00 85.31 239 LYS A N 1
ATOM 1883 C CA . LYS A 1 239 ? -24.088 21.139 19.521 1.00 85.31 239 LYS A CA 1
ATOM 1884 C C . LYS A 1 239 ? -24.339 20.232 18.311 1.00 85.31 239 LYS A C 1
ATOM 1886 O O . LYS A 1 239 ? -23.388 19.708 17.738 1.00 85.31 239 LYS A O 1
ATOM 1891 N N . LYS A 1 240 ? -25.594 20.092 17.863 1.00 84.12 240 LYS A N 1
ATOM 1892 C CA . LYS A 1 240 ? -25.941 19.254 16.697 1.00 84.12 240 LYS A CA 1
ATOM 1893 C C . LYS A 1 240 ? -25.340 19.796 15.398 1.00 84.12 240 LYS A C 1
ATOM 1895 O O . LYS A 1 240 ? -24.990 19.010 14.524 1.00 84.12 240 LYS A O 1
ATOM 1900 N N . SER A 1 241 ? -25.217 21.119 15.266 1.00 82.69 241 SER A N 1
ATOM 1901 C CA . SER A 1 241 ? -24.590 21.757 14.100 1.00 82.69 241 SER A CA 1
ATOM 1902 C C . SER A 1 241 ? -23.097 21.431 14.026 1.00 82.69 241 SER A C 1
ATOM 1904 O O . SER A 1 241 ? -22.611 21.010 12.980 1.00 82.69 241 SER A O 1
ATOM 1906 N N . CYS A 1 242 ? -22.393 21.544 15.157 1.00 87.62 242 CYS A N 1
ATOM 1907 C CA . CYS A 1 242 ? -20.984 21.167 15.280 1.00 87.62 242 CYS A CA 1
ATOM 1908 C C . CYS A 1 242 ? -20.772 19.667 15.010 1.00 87.62 242 CYS A C 1
ATOM 1910 O O . CYS A 1 242 ? -19.954 19.305 14.169 1.00 87.62 242 CYS A O 1
ATOM 1912 N N . ALA A 1 243 ? -21.578 18.801 15.632 1.00 87.12 243 ALA A N 1
ATOM 1913 C CA . ALA A 1 243 ? -21.512 17.351 15.454 1.00 87.12 243 ALA A CA 1
ATOM 1914 C C . ALA A 1 243 ? -21.691 16.923 13.984 1.00 87.12 243 ALA A C 1
ATOM 1916 O O . ALA A 1 243 ? -20.861 16.191 13.446 1.00 87.12 243 ALA A O 1
ATOM 1917 N N . LYS A 1 244 ? -22.719 17.444 13.296 1.00 85.25 244 LYS A N 1
ATOM 1918 C CA . LYS A 1 244 ? -22.946 17.192 11.858 1.00 85.25 244 LYS A CA 1
ATOM 1919 C C . LYS A 1 244 ? -21.855 17.777 10.960 1.00 85.25 244 LYS A C 1
ATOM 1921 O O . LYS A 1 244 ? -21.665 17.320 9.838 1.00 85.25 244 LYS A O 1
ATOM 1926 N N . PHE A 1 245 ? -21.172 18.827 11.405 1.00 89.75 245 PHE A N 1
ATOM 1927 C CA . PHE A 1 245 ? -20.050 19.392 10.667 1.00 89.75 245 PHE A CA 1
ATOM 1928 C C . PHE A 1 245 ? -18.815 18.495 10.768 1.00 89.75 245 PHE A C 1
ATOM 1930 O O . PHE A 1 245 ? -18.244 18.146 9.740 1.00 89.75 245 PHE A O 1
ATOM 1937 N N . LEU A 1 246 ? -18.449 18.078 11.985 1.00 90.44 246 LEU A N 1
ATOM 1938 C CA . LEU A 1 246 ? -17.287 17.222 12.243 1.00 90.44 246 LEU A CA 1
ATOM 1939 C C . LEU A 1 246 ? -17.415 15.833 11.597 1.00 90.44 246 LEU A C 1
ATOM 1941 O O . LEU A 1 246 ? -16.422 15.313 11.106 1.00 90.44 246 LEU A O 1
ATOM 1945 N N . SER A 1 247 ? -18.630 15.282 11.523 1.00 90.50 247 SER A N 1
ATOM 1946 C CA . SER A 1 247 ? -18.945 14.011 10.838 1.00 90.50 247 SER A CA 1
ATOM 1947 C C . SER A 1 247 ? -19.081 14.124 9.313 1.00 90.50 247 SER A C 1
ATOM 1949 O O . SER A 1 247 ? -19.364 13.135 8.646 1.00 90.50 247 SER A O 1
ATOM 1951 N N . ILE A 1 248 ? -18.882 15.317 8.735 1.00 88.25 248 ILE A N 1
ATOM 1952 C CA . ILE A 1 248 ? -19.075 15.591 7.299 1.00 88.25 248 ILE A CA 1
ATOM 1953 C C . ILE A 1 248 ? -20.515 15.283 6.802 1.00 88.25 248 ILE A C 1
ATOM 1955 O O . ILE A 1 248 ? -20.741 15.023 5.626 1.00 88.25 248 ILE A O 1
ATOM 1959 N N . ASP A 1 249 ? -21.524 15.364 7.673 1.00 82.25 249 ASP A N 1
ATOM 1960 C CA . ASP A 1 249 ? -22.938 15.149 7.306 1.00 82.25 249 ASP A CA 1
ATOM 1961 C C . ASP A 1 249 ? -23.665 16.448 6.924 1.00 82.25 249 ASP A C 1
ATOM 1963 O O . ASP A 1 249 ? -24.741 16.447 6.323 1.00 82.25 249 ASP A O 1
ATOM 1967 N N . SER A 1 250 ? -23.109 17.600 7.302 1.00 84.44 250 SER A N 1
ATOM 1968 C CA . SER A 1 250 ? -23.653 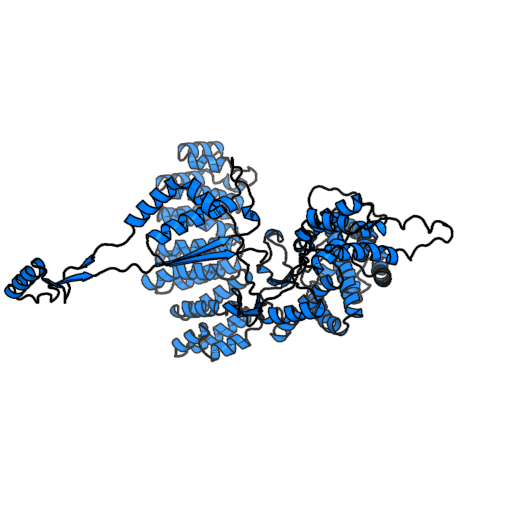18.902 6.915 1.00 84.44 250 SER A CA 1
ATOM 1969 C C . SER A 1 250 ? -23.156 19.319 5.531 1.00 84.44 250 SER A C 1
ATOM 1971 O O . SER A 1 250 ? -21.967 19.199 5.245 1.00 84.44 250 SER A O 1
ATOM 1973 N N . LYS A 1 251 ? -24.026 19.934 4.714 1.00 73.94 251 LYS A N 1
ATOM 1974 C CA . LYS A 1 251 ? -23.637 20.516 3.415 1.00 73.94 251 LYS A CA 1
ATOM 1975 C C . LYS A 1 251 ? -22.424 21.448 3.540 1.00 73.94 251 LYS A C 1
ATOM 1977 O O . LYS A 1 251 ? -21.452 21.292 2.823 1.00 73.94 251 LYS A O 1
ATOM 1982 N N . SER A 1 252 ? -22.425 22.335 4.537 1.00 79.44 252 SER A N 1
ATOM 1983 C CA . SER A 1 252 ? -21.287 23.229 4.794 1.00 79.44 252 SER A CA 1
ATOM 1984 C C . SER A 1 252 ? -19.988 22.513 5.185 1.00 79.44 252 SER A C 1
ATOM 1986 O O . SER A 1 252 ? -18.914 23.062 4.975 1.00 79.44 252 SER A O 1
ATOM 1988 N N . GLY A 1 253 ? -20.089 21.338 5.815 1.00 79.38 253 GLY A N 1
ATOM 1989 C CA . GLY A 1 253 ? -18.940 20.506 6.169 1.00 79.38 253 GLY A CA 1
ATOM 1990 C C . GLY A 1 253 ? -18.408 19.770 4.945 1.00 79.38 253 GLY A C 1
ATOM 1991 O O . GLY A 1 253 ? -17.207 19.782 4.722 1.00 79.38 253 GLY A O 1
ATOM 1992 N N . LEU A 1 254 ? -19.294 19.221 4.107 1.00 79.75 254 LEU A N 1
ATOM 1993 C CA . LEU A 1 254 ? -18.936 18.619 2.818 1.00 79.75 254 LEU A CA 1
ATOM 1994 C C . LEU A 1 254 ? -18.263 19.621 1.876 1.00 79.75 254 LEU A C 1
ATOM 1996 O O . LEU A 1 254 ? -17.219 19.307 1.311 1.00 79.75 254 LEU A O 1
ATOM 2000 N N . ASP A 1 255 ? -18.833 20.822 1.740 1.00 72.88 255 ASP A N 1
ATOM 2001 C CA . ASP A 1 255 ? -18.302 21.873 0.868 1.00 72.88 255 ASP A CA 1
ATOM 2002 C C . ASP A 1 255 ? -16.893 22.285 1.330 1.00 72.88 255 ASP A C 1
ATOM 2004 O O . ASP A 1 255 ? -15.940 22.199 0.557 1.00 72.88 255 ASP A O 1
ATOM 2008 N N . LEU A 1 256 ? -16.720 22.602 2.624 1.00 79.94 256 LEU A N 1
ATOM 2009 C CA . LEU A 1 256 ? -15.405 22.961 3.162 1.00 79.94 256 LEU A CA 1
ATOM 2010 C C . LEU A 1 256 ? -14.409 21.796 3.081 1.00 79.94 256 LEU A C 1
ATOM 2012 O O . LEU A 1 256 ? -13.248 22.013 2.750 1.00 79.94 256 LEU A O 1
ATOM 2016 N N . PHE A 1 257 ? -14.832 20.565 3.377 1.00 84.25 257 PHE A N 1
ATOM 2017 C CA . PHE A 1 257 ? -13.975 19.389 3.234 1.00 84.25 257 PHE A CA 1
ATOM 2018 C C . PHE A 1 257 ? -13.494 19.236 1.788 1.00 84.25 257 PHE A C 1
ATOM 2020 O O . PHE A 1 257 ? -12.302 19.053 1.565 1.00 84.25 257 PHE A O 1
ATOM 2027 N N . SER A 1 258 ? -14.392 19.364 0.806 1.00 78.06 258 SER A N 1
ATOM 2028 C CA . SER A 1 258 ? -14.047 19.291 -0.617 1.00 78.06 258 SER A CA 1
ATOM 2029 C C . SER A 1 258 ? -13.081 20.401 -1.043 1.00 78.06 258 SER A C 1
ATOM 2031 O O . SER A 1 258 ? -12.181 20.136 -1.847 1.00 78.06 258 SER A O 1
ATOM 2033 N N . ASP A 1 259 ? -13.247 21.611 -0.506 1.00 76.62 259 ASP A N 1
ATOM 2034 C CA . ASP A 1 259 ? -12.380 22.762 -0.783 1.00 76.62 259 ASP A CA 1
ATOM 2035 C C . ASP A 1 259 ? -10.987 22.595 -0.160 1.00 76.62 259 ASP A C 1
ATOM 2037 O O . ASP A 1 259 ? -9.971 22.854 -0.808 1.00 76.62 259 ASP A O 1
ATOM 2041 N N . LEU A 1 260 ? -10.931 22.106 1.082 1.00 81.06 260 LEU A N 1
ATOM 2042 C CA . LEU A 1 260 ? -9.694 21.851 1.824 1.00 81.06 260 LEU A CA 1
ATOM 2043 C C . LEU A 1 260 ? -8.988 20.560 1.391 1.00 81.06 260 LEU A C 1
ATOM 2045 O O . LEU A 1 260 ? -7.801 20.373 1.681 1.00 81.06 260 LEU A O 1
ATOM 2049 N N . GLN A 1 261 ? -9.684 19.667 0.682 1.00 73.81 261 GLN A N 1
ATOM 2050 C CA . GLN A 1 261 ? -9.116 18.449 0.118 1.00 73.81 261 GLN A CA 1
ATOM 2051 C C . GLN A 1 261 ? -8.211 18.790 -1.072 1.00 73.81 261 GLN A C 1
ATOM 2053 O O . GLN A 1 261 ? -8.575 18.700 -2.249 1.00 73.81 261 GLN A O 1
ATOM 2058 N N . ILE A 1 262 ? -6.983 19.159 -0.727 1.00 70.25 262 ILE A N 1
ATOM 2059 C CA . ILE A 1 262 ? -5.877 19.406 -1.648 1.00 70.25 262 ILE A CA 1
ATOM 2060 C C . ILE A 1 262 ? -5.261 18.080 -2.124 1.00 70.25 262 ILE A C 1
ATOM 2062 O O . ILE A 1 262 ? -4.805 17.985 -3.269 1.00 70.25 262 ILE A O 1
ATOM 2066 N N . ALA A 1 263 ? -5.275 17.056 -1.262 1.00 71.56 263 ALA A N 1
ATOM 2067 C CA . ALA A 1 263 ? -4.768 15.727 -1.566 1.00 71.56 263 ALA A CA 1
ATOM 2068 C C . ALA A 1 263 ? -5.681 14.996 -2.557 1.00 71.56 263 ALA A C 1
ATOM 2070 O O . ALA A 1 263 ? -6.908 15.000 -2.442 1.00 71.56 263 ALA A O 1
ATOM 2071 N N . VAL A 1 264 ? -5.070 14.356 -3.544 1.00 78.75 264 VAL A N 1
ATOM 2072 C CA . VAL A 1 264 ? -5.773 13.587 -4.568 1.00 78.75 264 VAL A CA 1
ATOM 2073 C C . VAL A 1 264 ? -5.530 12.108 -4.288 1.00 78.75 264 VAL A C 1
ATOM 2075 O O . VAL A 1 264 ? -4.367 11.714 -4.286 1.00 78.75 264 VAL A O 1
ATOM 2078 N N . PRO A 1 265 ? -6.569 11.282 -4.080 1.00 81.44 265 PRO A N 1
ATOM 2079 C CA . PRO A 1 265 ? -6.391 9.840 -3.964 1.00 81.44 265 PRO A CA 1
ATOM 2080 C C . PRO A 1 265 ? -6.186 9.198 -5.341 1.00 81.44 265 PRO A C 1
ATOM 2082 O O . PRO A 1 265 ? -6.793 9.617 -6.337 1.00 81.44 265 PRO A O 1
ATOM 2085 N N . LEU A 1 266 ? -5.386 8.132 -5.401 1.00 83.06 266 LEU A N 1
ATOM 2086 C CA . LEU A 1 266 ? -5.093 7.417 -6.642 1.00 83.06 266 LEU A CA 1
ATOM 2087 C C . LEU A 1 266 ? -6.357 6.857 -7.302 1.00 83.06 266 LEU A C 1
ATOM 2089 O O . LEU A 1 266 ? -6.477 6.900 -8.528 1.00 83.06 266 LEU A O 1
ATOM 2093 N N . SER A 1 267 ? -7.320 6.380 -6.508 1.00 79.19 267 SER A N 1
ATOM 2094 C CA . SER A 1 267 ? -8.608 5.847 -6.982 1.00 79.19 267 SER A CA 1
ATOM 2095 C C . SER A 1 267 ? -9.318 6.799 -7.948 1.00 79.19 267 SER A C 1
ATOM 2097 O O . SER A 1 267 ? -9.892 6.365 -8.945 1.00 79.19 267 SER A O 1
ATOM 2099 N N . ARG A 1 268 ? -9.186 8.110 -7.726 1.00 82.38 268 ARG A N 1
ATOM 2100 C CA . ARG A 1 268 ? -9.795 9.147 -8.561 1.00 82.38 268 ARG A CA 1
ATOM 2101 C C . ARG A 1 268 ? -9.151 9.290 -9.940 1.00 82.38 268 ARG A C 1
ATOM 2103 O O . ARG A 1 268 ? -9.833 9.654 -10.896 1.00 82.38 268 ARG A O 1
ATOM 2110 N N . VAL A 1 269 ? -7.844 9.059 -10.058 1.00 84.19 269 VAL A N 1
ATOM 2111 C CA . VAL A 1 269 ? -7.095 9.240 -11.318 1.00 84.19 269 VAL A CA 1
ATOM 2112 C C . VAL A 1 269 ? -6.793 7.928 -12.037 1.00 84.19 269 VAL A C 1
ATOM 2114 O O . VAL A 1 269 ? -6.531 7.948 -13.242 1.00 84.19 269 VAL A O 1
ATOM 2117 N N . ARG A 1 270 ? -6.883 6.794 -11.332 1.00 85.50 270 ARG A N 1
ATOM 2118 C CA . ARG A 1 270 ? -6.514 5.448 -11.795 1.00 85.50 270 ARG A CA 1
ATOM 2119 C C . ARG A 1 270 ? -7.090 5.123 -13.168 1.00 85.50 270 ARG A C 1
ATOM 2121 O O . ARG A 1 270 ? -6.336 4.799 -14.080 1.00 85.50 270 ARG A O 1
ATOM 2128 N N . GLN A 1 271 ? -8.400 5.288 -13.358 1.00 84.19 271 GLN A N 1
ATOM 2129 C CA . GLN A 1 271 ? -9.047 4.946 -14.629 1.00 84.19 271 GLN A CA 1
ATOM 2130 C C . GLN A 1 271 ? -8.580 5.843 -15.789 1.00 84.19 271 GLN A C 1
ATOM 2132 O O . GLN A 1 271 ? -8.429 5.372 -16.914 1.00 84.19 271 GLN A O 1
ATOM 2137 N N . THR A 1 272 ? -8.322 7.128 -15.525 1.00 88.12 272 THR A N 1
ATOM 2138 C CA . THR A 1 272 ? -7.840 8.070 -16.550 1.00 88.12 272 THR A CA 1
ATOM 2139 C C . THR A 1 272 ? -6.415 7.726 -16.975 1.00 88.12 272 THR A C 1
ATOM 2141 O O . THR A 1 272 ? -6.118 7.695 -18.168 1.00 88.12 272 THR A O 1
ATOM 2144 N N . ILE A 1 273 ? -5.540 7.430 -16.009 1.00 89.44 273 ILE A N 1
ATOM 2145 C CA . ILE A 1 273 ? -4.154 7.034 -16.279 1.00 89.44 273 ILE A CA 1
ATOM 2146 C C . ILE A 1 273 ? -4.121 5.688 -17.007 1.00 89.44 273 ILE A C 1
ATOM 2148 O O . ILE A 1 273 ? -3.427 5.570 -18.008 1.00 89.44 273 ILE A O 1
ATOM 2152 N N . HIS A 1 274 ? -4.923 4.709 -16.583 1.00 87.31 274 HIS A N 1
ATOM 2153 C CA . HIS A 1 274 ? -4.994 3.401 -17.235 1.00 87.31 274 HIS A CA 1
ATOM 2154 C C . HIS A 1 274 ? -5.431 3.499 -18.706 1.00 87.31 274 HIS A C 1
ATOM 2156 O O . HIS A 1 274 ? -4.786 2.921 -19.580 1.00 87.31 274 HIS A O 1
ATOM 2162 N N . ARG A 1 275 ? -6.464 4.303 -19.013 1.00 86.44 275 ARG A N 1
ATOM 2163 C CA . ARG A 1 275 ? -6.864 4.574 -20.407 1.00 86.44 275 ARG A CA 1
ATOM 2164 C C . ARG A 1 275 ? -5.724 5.202 -21.210 1.00 86.44 275 ARG A C 1
ATOM 2166 O O . ARG A 1 275 ? -5.501 4.804 -22.348 1.00 86.44 275 ARG A O 1
ATOM 2173 N N . TYR A 1 276 ? -5.002 6.156 -20.620 1.00 88.81 276 TYR A N 1
ATOM 2174 C CA . TYR A 1 276 ? -3.848 6.781 -21.265 1.00 88.81 276 TYR A CA 1
ATOM 2175 C C . TYR A 1 276 ? -2.713 5.778 -21.524 1.00 88.81 276 TYR A C 1
ATOM 2177 O O . TYR A 1 276 ? -2.177 5.763 -22.628 1.00 88.81 276 TYR A O 1
ATOM 2185 N N . ILE A 1 277 ? -2.375 4.922 -20.552 1.00 87.31 277 ILE A N 1
ATOM 2186 C CA . ILE A 1 277 ? -1.342 3.885 -20.703 1.00 87.31 277 ILE A CA 1
ATOM 2187 C C . ILE A 1 277 ? -1.695 2.942 -21.855 1.00 87.31 277 ILE A C 1
ATOM 2189 O O . ILE A 1 277 ? -0.877 2.742 -22.754 1.00 87.31 277 ILE A O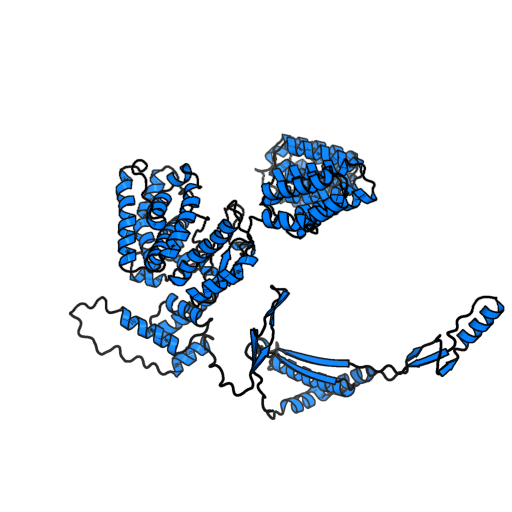 1
ATOM 2193 N N . LYS A 1 278 ? -2.930 2.424 -21.861 1.00 84.88 278 LYS A N 1
ATOM 2194 C CA . LYS A 1 278 ? -3.415 1.514 -22.904 1.00 84.88 278 LYS A CA 1
ATOM 2195 C C . LYS A 1 278 ? -3.396 2.173 -24.284 1.00 84.88 278 LYS A C 1
ATOM 2197 O O . LYS A 1 278 ? -2.996 1.540 -25.251 1.00 84.88 278 LYS A O 1
ATOM 2202 N N . ALA A 1 279 ? -3.781 3.447 -24.371 1.00 86.75 279 ALA A N 1
ATOM 2203 C CA . ALA A 1 279 ? -3.759 4.194 -25.626 1.00 86.75 279 ALA A CA 1
ATOM 2204 C C . ALA A 1 279 ? -2.336 4.496 -26.129 1.00 86.75 279 ALA A C 1
ATOM 2206 O O . ALA A 1 279 ? -2.115 4.483 -27.334 1.00 86.75 279 ALA A O 1
ATOM 2207 N N . ARG A 1 280 ? -1.381 4.778 -25.229 1.00 86.31 280 ARG A N 1
ATOM 2208 C CA . ARG A 1 280 ? 0.005 5.121 -25.594 1.00 86.31 280 ARG A CA 1
ATOM 2209 C C . ARG A 1 280 ? 0.847 3.900 -25.951 1.00 86.31 280 ARG A C 1
ATOM 2211 O O . ARG A 1 280 ? 1.658 3.984 -26.858 1.00 86.31 280 ARG A O 1
ATOM 2218 N N . THR A 1 281 ? 0.681 2.801 -25.222 1.00 81.88 281 THR A N 1
ATOM 2219 C CA . THR A 1 281 ? 1.582 1.641 -25.328 1.00 81.88 281 THR A CA 1
ATOM 2220 C C . THR A 1 281 ? 0.959 0.429 -26.011 1.00 81.88 281 THR A C 1
ATOM 2222 O O . THR A 1 281 ? 1.684 -0.448 -26.456 1.00 81.88 281 THR A O 1
ATOM 2225 N N . GLY A 1 282 ? -0.374 0.329 -26.060 1.00 76.88 282 GLY A N 1
ATOM 2226 C CA . GLY A 1 282 ? -1.072 -0.885 -26.497 1.00 76.88 282 GLY A CA 1
ATOM 2227 C C . GLY A 1 282 ? -1.008 -2.052 -25.499 1.00 76.88 282 GLY A C 1
ATOM 2228 O O . GLY A 1 282 ? -1.809 -2.978 -25.606 1.00 76.88 282 GLY A O 1
ATOM 2229 N N . PHE A 1 283 ? -0.129 -1.994 -24.492 1.00 70.94 283 PHE A N 1
ATOM 2230 C CA . PHE A 1 283 ? 0.050 -3.037 -23.484 1.00 70.94 283 PHE A CA 1
ATOM 2231 C C . PHE A 1 283 ? -0.945 -2.913 -22.322 1.00 70.94 283 PHE A C 1
ATOM 2233 O O . PHE A 1 283 ? -1.351 -1.818 -21.916 1.00 70.94 283 PHE A O 1
ATOM 2240 N N . SER A 1 284 ? -1.308 -4.053 -21.729 1.00 73.06 284 SER A N 1
ATOM 2241 C CA . SER A 1 284 ? -2.073 -4.112 -20.481 1.00 73.06 284 SER A CA 1
ATOM 2242 C C . SER A 1 284 ? -1.142 -3.994 -19.269 1.00 73.06 284 SER A C 1
ATOM 2244 O O . SER A 1 284 ? -0.833 -4.985 -18.608 1.00 73.06 284 SER A O 1
ATOM 2246 N N . ILE A 1 285 ? -0.676 -2.778 -18.985 1.00 84.56 285 ILE A N 1
ATOM 2247 C CA . ILE A 1 285 ? 0.138 -2.487 -17.796 1.00 84.56 285 ILE A CA 1
ATOM 2248 C C . ILE A 1 285 ? -0.795 -2.229 -16.606 1.00 84.56 285 ILE A C 1
ATOM 2250 O O . ILE A 1 285 ? -1.678 -1.368 -16.664 1.00 84.56 285 ILE A O 1
ATOM 2254 N N . SER A 1 286 ? -0.594 -2.972 -15.516 1.00 86.06 286 SER A N 1
ATOM 2255 C CA . SER A 1 286 ? -1.387 -2.827 -14.290 1.00 86.06 286 SER A CA 1
ATOM 2256 C C . SER A 1 286 ? -1.002 -1.552 -13.535 1.00 86.06 286 SER A C 1
ATOM 2258 O O . SER A 1 286 ? 0.149 -1.123 -13.566 1.00 86.06 286 SER A O 1
ATOM 2260 N N . LEU A 1 287 ? -1.951 -0.963 -12.804 1.00 88.88 287 LEU A N 1
ATOM 2261 C CA . LEU A 1 287 ? -1.706 0.216 -11.975 1.00 88.88 287 LEU A CA 1
ATOM 2262 C C . LEU A 1 287 ? -2.167 -0.028 -10.537 1.00 88.88 287 LEU A C 1
ATOM 2264 O O . LEU A 1 287 ? -3.357 -0.246 -10.299 1.00 88.88 287 LEU A O 1
ATOM 2268 N N . LYS A 1 288 ? -1.228 0.025 -9.588 1.00 87.31 288 LYS A N 1
ATOM 2269 C CA . LYS A 1 288 ? -1.453 -0.265 -8.161 1.00 87.31 288 LYS A CA 1
ATOM 2270 C C . LYS A 1 288 ? -0.953 0.863 -7.262 1.00 87.31 288 LYS A C 1
ATOM 2272 O O . LYS A 1 288 ? -0.202 1.732 -7.707 1.00 87.31 288 LYS A O 1
ATOM 2277 N N . ALA A 1 289 ? -1.407 0.880 -6.012 1.00 85.44 289 ALA A N 1
ATOM 2278 C CA . ALA A 1 289 ? -0.872 1.798 -5.013 1.00 85.44 289 ALA A CA 1
ATOM 2279 C C . ALA A 1 289 ? 0.483 1.312 -4.457 1.00 85.44 289 ALA A C 1
ATOM 2281 O O . ALA A 1 289 ? 0.738 0.110 -4.411 1.00 85.44 289 ALA A O 1
ATOM 2282 N N . LEU A 1 290 ? 1.341 2.229 -3.996 1.00 84.12 290 LEU A N 1
ATOM 2283 C CA . LEU A 1 290 ? 2.606 1.896 -3.320 1.00 84.12 290 LEU A CA 1
ATOM 2284 C C . LEU A 1 290 ? 2.376 1.069 -2.043 1.00 84.12 290 LEU A C 1
ATOM 2286 O O . LEU A 1 290 ? 3.230 0.268 -1.673 1.00 84.12 290 LEU A O 1
ATOM 2290 N N . SER A 1 291 ? 1.230 1.228 -1.373 1.00 78.62 291 SER A N 1
ATOM 2291 C CA . SER A 1 291 ? 0.836 0.399 -0.224 1.00 78.62 291 SER A CA 1
ATOM 2292 C C . SER A 1 291 ? 0.658 -1.088 -0.561 1.00 78.62 291 SER A C 1
ATOM 2294 O O . SER A 1 291 ? 0.803 -1.934 0.321 1.00 78.62 291 SER A O 1
ATOM 2296 N N . GLU A 1 292 ? 0.393 -1.413 -1.829 1.00 78.31 292 GLU A N 1
ATOM 2297 C CA . GLU A 1 292 ? 0.229 -2.781 -2.331 1.00 78.31 292 GLU A CA 1
ATOM 2298 C C . GLU A 1 292 ? 1.573 -3.443 -2.694 1.00 78.31 292 GLU A C 1
ATOM 2300 O O . GLU A 1 292 ? 1.591 -4.594 -3.140 1.00 78.31 292 GLU A O 1
ATOM 2305 N N . LEU A 1 293 ? 2.705 -2.742 -2.527 1.00 76.06 293 LEU A N 1
ATOM 2306 C CA . LEU A 1 293 ? 4.028 -3.295 -2.811 1.00 76.06 293 LEU A CA 1
ATOM 2307 C C . LEU A 1 293 ? 4.398 -4.418 -1.826 1.00 76.06 293 LEU A C 1
ATOM 2309 O O . LEU A 1 293 ? 4.210 -4.270 -0.612 1.00 76.06 293 LEU A O 1
ATOM 2313 N N . PRO A 1 294 ? 4.985 -5.533 -2.305 1.00 70.25 294 PRO A N 1
ATOM 2314 C CA . PRO A 1 294 ? 5.457 -6.594 -1.425 1.00 70.25 294 PRO A CA 1
ATOM 2315 C C . PRO A 1 294 ? 6.506 -6.073 -0.432 1.00 70.25 294 PRO A C 1
ATOM 2317 O O . PRO A 1 294 ? 7.521 -5.505 -0.828 1.00 70.25 294 PRO A O 1
ATOM 2320 N N . ARG A 1 295 ? 6.299 -6.329 0.868 1.00 65.06 295 ARG A N 1
ATOM 2321 C CA . ARG A 1 295 ? 7.154 -5.816 1.963 1.00 65.06 295 ARG A CA 1
ATOM 2322 C C . ARG A 1 295 ? 8.640 -6.189 1.848 1.00 65.06 295 ARG A C 1
ATOM 2324 O O . ARG A 1 295 ? 9.465 -5.515 2.444 1.00 65.06 295 ARG A O 1
ATOM 2331 N N . ARG A 1 296 ? 8.977 -7.235 1.084 1.00 66.94 296 ARG A N 1
ATOM 2332 C CA . ARG A 1 296 ? 10.352 -7.719 0.862 1.00 66.94 296 ARG A CA 1
ATOM 2333 C C . ARG A 1 296 ? 11.267 -6.734 0.124 1.00 66.94 296 ARG A C 1
ATOM 2335 O O . ARG A 1 296 ? 12.474 -6.916 0.172 1.00 66.94 296 ARG A O 1
ATOM 2342 N N . PHE A 1 297 ? 10.704 -5.733 -0.554 1.00 60.69 297 PHE A N 1
ATOM 2343 C CA . PHE A 1 297 ? 11.462 -4.788 -1.380 1.00 60.69 297 PHE A CA 1
ATOM 2344 C C . PHE A 1 297 ? 11.807 -3.469 -0.673 1.00 60.69 297 PHE A C 1
ATOM 2346 O O . PHE A 1 297 ? 12.451 -2.629 -1.278 1.00 60.69 297 PHE A O 1
ATOM 2353 N N . PHE A 1 298 ? 11.416 -3.273 0.594 1.00 58.03 298 PHE A N 1
ATOM 2354 C CA . PHE A 1 298 ? 11.825 -2.091 1.363 1.00 58.03 298 PHE A CA 1
ATOM 2355 C C . PHE A 1 298 ? 12.373 -2.487 2.725 1.00 58.03 298 PHE A C 1
ATOM 2357 O O . PHE A 1 298 ? 11.702 -3.171 3.501 1.00 58.03 298 PHE A O 1
ATOM 2364 N N . THR A 1 299 ? 13.571 -2.001 3.039 1.00 47.59 299 THR A N 1
ATOM 2365 C CA . THR A 1 299 ? 14.107 -2.059 4.397 1.00 47.59 299 THR A CA 1
ATOM 2366 C C . THR A 1 299 ? 13.522 -0.920 5.238 1.00 47.59 299 THR A C 1
ATOM 2368 O O . THR A 1 299 ? 13.201 0.162 4.741 1.00 47.59 299 THR A O 1
ATOM 2371 N N . SER A 1 300 ? 13.304 -1.164 6.531 1.00 41.44 300 SER A N 1
ATOM 2372 C CA . SER A 1 300 ? 12.804 -0.139 7.452 1.00 41.44 300 SER A CA 1
ATOM 2373 C C . SER A 1 300 ? 13.833 0.990 7.589 1.00 41.44 300 SER A C 1
ATOM 2375 O O . SER A 1 300 ? 14.842 0.805 8.261 1.00 41.44 300 SER A O 1
ATOM 2377 N N . GLY A 1 301 ? 13.574 2.155 6.985 1.00 48.34 301 GLY A N 1
ATOM 2378 C CA . GLY A 1 301 ? 14.396 3.363 7.157 1.00 48.34 301 GLY A CA 1
ATOM 2379 C C . GLY A 1 301 ? 14.748 4.126 5.875 1.00 48.34 301 GLY A C 1
ATOM 2380 O O . GLY A 1 301 ? 15.164 5.276 5.978 1.00 48.34 301 GLY A O 1
ATOM 2381 N N . GLU A 1 302 ? 14.555 3.543 4.687 1.00 54.72 302 GLU A N 1
ATOM 2382 C CA . GLU A 1 302 ? 14.814 4.222 3.406 1.00 54.72 302 GLU A CA 1
ATOM 2383 C C . GLU A 1 302 ? 13.615 5.072 2.939 1.00 54.72 302 GLU A C 1
ATOM 2385 O O . GLU A 1 302 ? 12.449 4.700 3.119 1.00 54.72 302 GLU A O 1
ATOM 2390 N N . GLU A 1 303 ? 13.891 6.240 2.343 1.00 59.06 303 GLU A N 1
ATOM 2391 C CA . GLU A 1 303 ? 12.863 7.095 1.738 1.00 59.06 303 GLU A CA 1
ATOM 2392 C C . GLU A 1 303 ? 12.233 6.380 0.538 1.00 59.06 303 GLU A C 1
ATOM 2394 O O . GLU A 1 303 ? 12.897 6.093 -0.458 1.00 59.06 303 GLU A O 1
ATOM 2399 N N . LYS A 1 304 ? 10.932 6.086 0.633 1.00 66.38 304 LYS A N 1
ATOM 2400 C CA . LYS A 1 304 ? 10.218 5.329 -0.399 1.00 66.38 304 LYS A CA 1
ATOM 2401 C C . LYS A 1 304 ? 10.141 6.110 -1.719 1.00 66.38 304 LYS A C 1
ATOM 2403 O O . LYS A 1 304 ? 9.816 7.303 -1.690 1.00 66.38 304 LYS A O 1
ATOM 2408 N N . PRO A 1 305 ? 10.337 5.444 -2.872 1.00 77.44 305 PRO A N 1
ATOM 2409 C CA . PRO A 1 305 ? 10.125 6.059 -4.172 1.00 77.44 305 PRO A CA 1
ATOM 2410 C C . PRO A 1 305 ? 8.671 6.499 -4.306 1.00 77.44 305 PRO A C 1
ATOM 2412 O O . PRO A 1 305 ? 7.746 5.783 -3.922 1.00 77.44 305 PRO A O 1
ATOM 2415 N N . LEU A 1 306 ? 8.462 7.679 -4.888 1.00 82.00 306 LEU A N 1
ATOM 2416 C CA . LEU A 1 306 ? 7.116 8.178 -5.161 1.00 82.00 306 LEU A CA 1
ATOM 2417 C C . LEU A 1 306 ? 6.478 7.466 -6.367 1.00 82.00 306 LEU A C 1
ATOM 2419 O O . LEU A 1 306 ? 5.266 7.505 -6.535 1.00 82.00 306 LEU A O 1
ATOM 2423 N N . VAL A 1 307 ? 7.284 6.837 -7.221 1.00 88.31 307 VAL A N 1
ATOM 2424 C CA . VAL A 1 307 ? 6.845 6.012 -8.350 1.00 88.31 307 VAL A CA 1
ATOM 2425 C C . VAL A 1 307 ? 7.882 4.926 -8.609 1.00 88.31 307 VAL A C 1
ATOM 2427 O O . VAL A 1 307 ? 9.080 5.194 -8.535 1.00 88.31 307 VAL A O 1
ATOM 2430 N N . CYS A 1 308 ? 7.433 3.711 -8.908 1.00 88.56 308 CYS A N 1
ATOM 2431 C CA . CYS A 1 308 ? 8.297 2.619 -9.350 1.00 88.56 308 CYS A CA 1
ATOM 2432 C C . CYS A 1 308 ? 7.512 1.605 -10.193 1.00 88.56 308 CYS A C 1
ATOM 2434 O O . CYS A 1 308 ? 6.277 1.622 -10.212 1.00 88.56 308 CYS A O 1
ATOM 2436 N N . SER A 1 309 ? 8.233 0.719 -10.880 1.00 89.94 309 SER A N 1
ATOM 2437 C CA . SER A 1 309 ? 7.654 -0.319 -11.737 1.00 89.94 309 SER A CA 1
ATOM 2438 C C . SER A 1 309 ? 8.431 -1.625 -11.644 1.00 89.94 309 SER A C 1
ATOM 2440 O O . SER A 1 309 ? 9.636 -1.595 -11.414 1.00 89.94 309 SER A O 1
ATOM 2442 N N . ASP A 1 310 ? 7.744 -2.745 -11.875 1.00 85.75 310 ASP A N 1
ATOM 2443 C CA . ASP A 1 310 ? 8.307 -4.108 -11.849 1.00 85.75 310 ASP A CA 1
ATOM 2444 C C . ASP A 1 310 ? 8.336 -4.794 -13.236 1.00 85.75 310 ASP A C 1
ATOM 2446 O O . ASP A 1 310 ? 8.480 -6.013 -13.333 1.00 85.75 310 ASP A O 1
ATOM 2450 N N . GLY A 1 311 ? 8.119 -4.028 -14.311 1.00 84.44 311 GLY A N 1
ATOM 2451 C CA . GLY A 1 311 ? 8.011 -4.527 -15.687 1.00 84.44 311 GLY A CA 1
ATOM 2452 C C . GLY A 1 311 ? 6.607 -4.987 -16.104 1.00 84.44 311 GLY A C 1
ATOM 2453 O O . GLY A 1 311 ? 6.348 -5.140 -17.295 1.00 84.44 311 GLY A O 1
ATOM 2454 N N . LYS A 1 312 ? 5.657 -5.130 -15.166 1.00 85.88 312 LYS A N 1
ATOM 2455 C CA . LYS A 1 312 ? 4.240 -5.454 -15.453 1.00 85.88 312 LYS A CA 1
ATOM 2456 C C . LYS A 1 312 ? 3.256 -4.444 -14.855 1.00 85.88 312 LYS A C 1
ATOM 2458 O O . LYS A 1 312 ? 2.158 -4.235 -15.380 1.00 85.88 312 LYS A O 1
ATOM 2463 N N . THR A 1 313 ? 3.640 -3.831 -13.746 1.00 89.00 313 THR A N 1
ATOM 2464 C CA . THR A 1 313 ? 2.819 -2.950 -12.925 1.00 89.00 313 THR A CA 1
ATOM 2465 C C . THR A 1 313 ? 3.559 -1.647 -12.661 1.00 89.00 313 THR A C 1
ATOM 2467 O O . THR A 1 313 ? 4.742 -1.659 -12.330 1.00 89.00 313 THR A O 1
ATOM 2470 N N . ILE A 1 314 ? 2.838 -0.530 -12.759 1.00 90.75 314 ILE A N 1
ATOM 2471 C CA . ILE A 1 314 ? 3.276 0.780 -12.272 1.00 90.75 314 ILE A CA 1
ATOM 2472 C C . ILE A 1 314 ? 2.647 1.014 -10.897 1.00 90.75 314 ILE A C 1
ATOM 2474 O O . ILE A 1 314 ? 1.424 0.912 -10.738 1.00 90.75 314 ILE A O 1
ATOM 2478 N N . TYR A 1 315 ? 3.475 1.369 -9.919 1.00 90.12 315 TYR A N 1
ATOM 2479 C CA . TYR A 1 315 ? 3.058 1.689 -8.560 1.00 90.12 315 TYR A CA 1
ATOM 2480 C C . TYR A 1 315 ? 3.144 3.198 -8.323 1.00 90.12 315 TYR A C 1
ATOM 2482 O O . TYR A 1 315 ? 4.170 3.830 -8.578 1.00 90.12 315 TYR A O 1
ATOM 2490 N N . LEU A 1 316 ? 2.044 3.782 -7.849 1.00 90.88 316 LEU A N 1
ATOM 2491 C CA . LEU A 1 316 ? 1.902 5.216 -7.571 1.00 90.88 316 LEU A CA 1
ATOM 2492 C C . LEU A 1 316 ? 1.436 5.439 -6.127 1.00 90.88 316 LEU A C 1
ATOM 2494 O O . LEU A 1 316 ? 0.848 4.530 -5.540 1.00 90.88 316 LEU A O 1
ATOM 2498 N N . PRO A 1 317 ? 1.636 6.628 -5.536 1.00 85.94 317 PRO A N 1
ATOM 2499 C CA . PRO A 1 317 ? 1.244 6.880 -4.156 1.00 85.94 317 PRO A CA 1
ATOM 2500 C C . PRO A 1 317 ? -0.262 6.739 -3.988 1.00 85.94 317 PRO A C 1
ATOM 2502 O O . PRO A 1 317 ? -1.019 7.153 -4.868 1.00 85.94 317 PRO A O 1
ATOM 2505 N N . ASP A 1 318 ? -0.697 6.212 -2.846 1.00 81.69 318 ASP A N 1
ATOM 2506 C CA . ASP A 1 318 ? -2.111 6.135 -2.468 1.00 81.69 318 ASP A CA 1
ATOM 2507 C C . ASP A 1 318 ? -2.790 7.510 -2.550 1.00 81.69 318 ASP A C 1
ATOM 2509 O O . ASP A 1 318 ? -3.907 7.624 -3.057 1.00 81.69 318 ASP A O 1
ATOM 2513 N N . GLU A 1 319 ? -2.066 8.559 -2.148 1.00 82.12 319 GLU A N 1
ATOM 2514 C CA . GLU A 1 319 ? -2.477 9.962 -2.203 1.00 82.12 319 GLU A CA 1
ATOM 2515 C C . GLU A 1 319 ? -1.289 10.879 -2.537 1.00 82.12 319 GLU A C 1
ATOM 2517 O O . GLU A 1 319 ? -0.175 10.662 -2.058 1.00 82.12 319 GLU A O 1
ATOM 2522 N N . ILE A 1 320 ? -1.531 11.955 -3.295 1.00 81.75 320 ILE A N 1
ATOM 2523 C CA . ILE A 1 320 ? -0.558 13.042 -3.506 1.00 81.75 320 ILE A CA 1
ATOM 2524 C C . ILE A 1 320 ? -1.138 14.363 -3.004 1.00 81.75 320 ILE A C 1
ATOM 2526 O O . ILE A 1 320 ? -2.199 14.795 -3.456 1.00 81.75 320 ILE A O 1
ATOM 2530 N N . GLY A 1 321 ? -0.403 15.024 -2.108 1.00 74.44 321 GLY A N 1
ATOM 2531 C CA . GLY A 1 321 ? -0.733 16.330 -1.527 1.00 74.44 321 GLY A CA 1
ATOM 2532 C C . GLY A 1 321 ? 0.489 17.241 -1.370 1.00 74.44 321 GLY A C 1
ATOM 2533 O O . GLY A 1 321 ? 0.601 17.926 -0.362 1.00 74.44 321 GLY A O 1
ATOM 2534 N N . ILE A 1 322 ? 1.430 17.190 -2.320 1.00 72.56 322 ILE A N 1
ATOM 2535 C CA . ILE A 1 322 ? 2.716 17.917 -2.271 1.00 72.56 322 ILE A CA 1
ATOM 2536 C C . ILE A 1 322 ? 2.514 19.427 -2.458 1.00 72.56 322 ILE A C 1
ATOM 2538 O O . ILE A 1 322 ? 3.217 20.234 -1.858 1.00 72.56 322 ILE A O 1
ATOM 2542 N N . PHE A 1 323 ? 1.556 19.811 -3.300 1.00 73.12 323 PHE A N 1
ATOM 2543 C CA . PHE A 1 323 ? 1.274 21.199 -3.647 1.00 73.12 323 PHE A CA 1
ATOM 2544 C C . PHE A 1 323 ? 0.017 21.714 -2.958 1.00 73.12 323 PHE A C 1
ATOM 2546 O O . PHE A 1 323 ? -0.892 20.942 -2.672 1.00 73.12 323 PHE A O 1
ATOM 2553 N N . ASN A 1 324 ? -0.081 23.036 -2.798 1.00 67.25 324 ASN A N 1
ATOM 2554 C CA . ASN A 1 324 ? -1.204 23.714 -2.135 1.00 67.25 324 ASN A CA 1
ATOM 2555 C C . ASN A 1 324 ? -2.492 23.752 -2.976 1.00 67.25 324 ASN A C 1
ATOM 2557 O O . ASN A 1 324 ? -3.528 24.201 -2.499 1.00 67.25 324 ASN A O 1
ATOM 2561 N N . GLN A 1 325 ? -2.443 23.307 -4.235 1.00 72.00 325 GLN A N 1
ATOM 2562 C CA . GLN A 1 325 ? -3.599 23.279 -5.128 1.00 72.00 325 GLN A CA 1
ATOM 2563 C C . GLN A 1 325 ? -3.877 21.861 -5.618 1.00 72.00 325 GLN A C 1
ATOM 2565 O O . GLN A 1 325 ? -3.007 21.187 -6.173 1.00 72.00 325 GLN A O 1
ATOM 2570 N N . ARG A 1 326 ? -5.142 21.442 -5.524 1.00 79.25 326 ARG A N 1
ATOM 2571 C CA . ARG A 1 326 ? -5.595 20.122 -5.986 1.00 79.25 326 ARG A CA 1
ATOM 2572 C C . ARG A 1 326 ? -5.294 19.852 -7.461 1.00 79.25 326 ARG A C 1
ATOM 2574 O O . ARG A 1 326 ? -4.953 18.728 -7.822 1.00 79.25 326 ARG A O 1
ATOM 2581 N N . HIS A 1 327 ? -5.388 20.868 -8.321 1.00 80.19 327 HIS A N 1
ATOM 2582 C CA . HIS A 1 327 ? -5.048 20.721 -9.739 1.00 80.19 327 HIS A CA 1
ATOM 2583 C C . HIS A 1 327 ? -3.561 20.402 -9.954 1.00 80.19 327 HIS A C 1
ATOM 2585 O O . HIS A 1 327 ? -3.232 19.551 -10.775 1.00 80.19 327 HIS A O 1
ATOM 2591 N N . GLN A 1 328 ? -2.668 21.013 -9.172 1.00 81.38 328 GLN A N 1
ATOM 2592 C CA . GLN A 1 328 ? -1.232 20.740 -9.250 1.00 81.38 328 GLN A CA 1
ATOM 2593 C C . GLN A 1 328 ? -0.933 19.298 -8.818 1.00 81.38 328 GLN A C 1
ATOM 2595 O O . GLN A 1 328 ? -0.231 18.589 -9.531 1.00 81.38 328 GLN A O 1
ATOM 2600 N N . ASN A 1 329 ? -1.556 18.812 -7.737 1.00 84.00 329 ASN A N 1
ATOM 2601 C CA . ASN A 1 329 ? -1.419 17.415 -7.300 1.00 84.00 329 ASN A CA 1
ATOM 2602 C C . ASN A 1 329 ? -1.962 16.400 -8.326 1.00 84.00 329 ASN A C 1
ATOM 2604 O O . ASN A 1 329 ? -1.370 15.338 -8.514 1.00 84.00 329 ASN A O 1
ATOM 2608 N N . LEU A 1 330 ? -3.046 16.731 -9.043 1.00 85.62 330 LEU A N 1
ATOM 2609 C CA . LEU A 1 330 ? -3.542 15.921 -10.168 1.00 85.62 330 LEU A CA 1
ATOM 2610 C C . LEU A 1 330 ? -2.509 15.815 -11.299 1.00 85.62 330 LEU A C 1
ATOM 2612 O O . LEU A 1 330 ? -2.340 14.742 -11.884 1.00 85.62 330 LEU A O 1
ATOM 2616 N N . GLU A 1 331 ? -1.826 16.914 -11.620 1.00 86.19 331 GLU A N 1
ATOM 2617 C CA . GLU A 1 331 ? -0.789 16.919 -12.652 1.00 86.19 331 GLU A CA 1
ATOM 2618 C C . GLU A 1 331 ? 0.451 16.124 -12.230 1.00 86.19 331 GLU A C 1
ATOM 2620 O O . GLU A 1 331 ? 1.033 15.455 -13.081 1.00 86.19 331 GLU A O 1
ATOM 2625 N N . VAL A 1 332 ? 0.806 16.082 -10.939 1.00 88.00 332 VAL A N 1
ATOM 2626 C CA . VAL A 1 332 ? 1.907 15.228 -10.450 1.00 88.00 332 VAL A CA 1
ATOM 2627 C C . VAL A 1 332 ? 1.663 13.763 -10.794 1.00 88.00 332 VAL A C 1
ATOM 2629 O O . VAL A 1 332 ? 2.523 13.146 -11.417 1.00 88.00 332 VAL A O 1
ATOM 2632 N N . TYR A 1 333 ? 0.483 13.213 -10.480 1.00 89.81 333 TYR A N 1
ATOM 2633 C CA . TYR A 1 333 ? 0.143 11.828 -10.840 1.00 89.81 333 TYR A CA 1
ATOM 2634 C C . TYR A 1 333 ? 0.323 11.555 -12.331 1.00 89.81 333 TYR A C 1
ATOM 2636 O O . TYR A 1 333 ? 0.864 10.523 -12.731 1.00 89.81 333 TYR A O 1
ATOM 2644 N N . ARG A 1 334 ? -0.135 12.494 -13.165 1.00 89.56 334 ARG A N 1
ATOM 2645 C CA . ARG A 1 334 ? -0.019 12.389 -14.620 1.00 89.56 334 ARG A CA 1
ATOM 2646 C C . ARG A 1 334 ? 1.440 12.438 -15.053 1.00 89.56 334 ARG A C 1
ATOM 2648 O O . ARG A 1 334 ? 1.812 11.658 -15.918 1.00 89.56 334 ARG A O 1
ATOM 2655 N N . CYS A 1 335 ? 2.251 13.326 -14.493 1.00 89.62 335 CYS A N 1
ATOM 2656 C CA . CYS A 1 335 ? 3.665 13.443 -14.836 1.00 89.62 335 CYS A CA 1
ATOM 2657 C C . CYS A 1 335 ? 4.459 12.200 -14.422 1.00 89.62 335 CYS A C 1
ATOM 2659 O O . CYS A 1 335 ? 5.181 11.668 -15.262 1.00 89.62 335 CYS A O 1
ATOM 2661 N N . LEU A 1 336 ? 4.265 11.700 -13.195 1.00 91.06 336 LEU A N 1
ATOM 2662 C CA . LEU A 1 336 ? 4.918 10.481 -12.704 1.00 91.06 336 LEU A CA 1
ATOM 2663 C C . LEU A 1 336 ? 4.585 9.287 -13.600 1.00 91.06 336 LEU A C 1
ATOM 2665 O O . LEU A 1 336 ? 5.486 8.661 -14.149 1.00 91.06 336 LEU A O 1
ATOM 2669 N N . ALA A 1 337 ? 3.294 9.031 -13.839 1.00 91.81 337 ALA A N 1
ATOM 2670 C CA . ALA A 1 337 ? 2.872 7.926 -14.694 1.00 91.81 337 ALA A CA 1
ATOM 2671 C C . ALA A 1 337 ? 3.409 8.069 -16.126 1.00 91.81 337 ALA A C 1
ATOM 2673 O O . ALA A 1 337 ? 3.875 7.102 -16.713 1.00 91.81 337 ALA A O 1
ATOM 2674 N N . LYS A 1 338 ? 3.371 9.274 -16.707 1.00 90.50 338 LYS A N 1
ATOM 2675 C CA . LYS A 1 338 ? 3.806 9.497 -18.094 1.00 90.50 338 LYS A CA 1
ATOM 2676 C C . LYS A 1 338 ? 5.307 9.356 -18.304 1.00 90.50 338 LYS A C 1
ATOM 2678 O O . LYS A 1 338 ? 5.693 8.949 -19.401 1.00 90.50 338 LYS A O 1
ATOM 2683 N N . PHE A 1 339 ? 6.112 9.724 -17.310 1.00 90.56 339 PHE A N 1
ATOM 2684 C CA . PHE A 1 339 ? 7.548 9.471 -17.333 1.00 90.56 339 PHE A CA 1
ATOM 2685 C C . PHE A 1 339 ? 7.827 7.976 -17.176 1.00 90.56 339 PHE A C 1
ATOM 2687 O O . PHE A 1 339 ? 8.557 7.405 -17.979 1.00 90.56 339 PHE A O 1
ATOM 2694 N N . GLU A 1 340 ? 7.163 7.328 -16.216 1.00 92.25 340 GLU A N 1
ATOM 2695 C CA . GLU A 1 340 ? 7.366 5.911 -15.915 1.00 92.25 340 GLU A CA 1
ATOM 2696 C C . GLU A 1 340 ? 6.966 4.994 -17.086 1.00 92.25 340 GLU A C 1
ATOM 2698 O O . GLU A 1 340 ? 7.675 4.046 -17.406 1.00 92.25 340 GLU A O 1
ATOM 2703 N N . ILE A 1 341 ? 5.901 5.335 -17.822 1.00 92.12 341 ILE A N 1
ATOM 2704 C CA . ILE A 1 341 ? 5.521 4.654 -19.075 1.00 92.12 341 ILE A CA 1
ATOM 2705 C C . ILE A 1 341 ? 6.655 4.667 -20.108 1.00 92.12 341 ILE A C 1
ATOM 2707 O O . ILE A 1 341 ? 6.752 3.741 -20.908 1.00 92.12 341 ILE A O 1
ATOM 2711 N N . GLY A 1 342 ? 7.519 5.687 -20.093 1.00 91.69 342 GLY A N 1
ATOM 2712 C CA . GLY A 1 342 ? 8.666 5.763 -20.994 1.00 91.69 342 GLY A CA 1
ATOM 2713 C C . GLY A 1 342 ? 9.583 4.545 -20.881 1.00 91.69 342 GLY A C 1
ATOM 2714 O O . GLY A 1 342 ? 10.076 4.079 -21.899 1.00 91.69 342 GLY A O 1
ATOM 2715 N N . PHE A 1 343 ? 9.735 3.969 -19.684 1.00 91.81 343 PHE A N 1
ATOM 2716 C CA . PHE A 1 343 ? 10.558 2.773 -19.478 1.00 91.81 343 PHE A CA 1
ATOM 2717 C C . PHE A 1 343 ? 9.959 1.523 -20.137 1.00 91.81 343 PHE A C 1
ATOM 2719 O O . PHE A 1 343 ? 10.685 0.656 -20.611 1.00 91.81 343 PHE A O 1
ATOM 2726 N N . PHE A 1 344 ? 8.631 1.443 -20.224 1.00 90.56 344 PHE A N 1
ATOM 2727 C CA . PHE A 1 344 ? 7.950 0.368 -20.947 1.00 90.56 344 PHE A CA 1
ATOM 2728 C C . PHE A 1 344 ? 8.040 0.585 -22.458 1.00 90.56 344 PHE A C 1
ATOM 2730 O O . PHE A 1 344 ? 8.436 -0.307 -23.198 1.00 90.56 344 PHE A O 1
ATOM 2737 N N . GLU A 1 345 ? 7.685 1.786 -22.914 1.00 90.25 345 GLU A N 1
ATOM 2738 C CA . GLU A 1 345 ? 7.608 2.121 -24.338 1.00 90.25 345 GLU A CA 1
ATOM 2739 C C . GLU A 1 345 ? 8.974 2.066 -25.029 1.00 90.25 345 GLU A C 1
ATOM 2741 O O . GLU A 1 345 ? 9.087 1.554 -26.140 1.00 90.25 345 GLU A O 1
ATOM 2746 N N . PHE A 1 346 ? 10.017 2.565 -24.366 1.00 92.00 346 PHE A N 1
ATOM 2747 C CA . PHE A 1 346 ? 11.368 2.621 -24.918 1.00 92.00 346 PHE A CA 1
ATOM 2748 C C . PHE A 1 346 ? 12.224 1.406 -24.534 1.00 92.00 346 PHE A C 1
ATOM 2750 O O . PHE A 1 346 ? 13.449 1.479 -24.614 1.00 92.00 346 PHE A O 1
ATOM 2757 N N . GLY A 1 347 ? 11.606 0.296 -24.119 1.00 89.12 347 GLY A N 1
ATOM 2758 C CA . GLY A 1 347 ? 12.281 -0.996 -23.971 1.00 89.12 347 GLY A CA 1
ATOM 2759 C C . GLY A 1 347 ? 13.294 -1.077 -22.829 1.00 89.12 347 GLY A C 1
ATOM 2760 O O . GLY A 1 347 ? 14.254 -1.830 -22.928 1.00 89.12 347 GLY A O 1
ATOM 2761 N N . SER A 1 348 ? 13.120 -0.329 -21.735 1.00 91.44 348 SER A N 1
ATOM 2762 C CA . SER A 1 348 ? 14.001 -0.467 -20.564 1.00 91.44 348 SER A CA 1
ATOM 2763 C C . SER A 1 348 ? 13.950 -1.864 -19.961 1.00 91.44 348 SER A C 1
ATOM 2765 O O . SER A 1 348 ? 14.963 -2.318 -19.459 1.00 91.44 348 SER A O 1
ATOM 2767 N N . PHE A 1 349 ? 12.795 -2.539 -20.015 1.00 88.94 349 PHE A N 1
ATOM 2768 C CA . PHE A 1 349 ? 12.621 -3.915 -19.528 1.00 88.94 349 PHE A CA 1
ATOM 2769 C C . PHE A 1 349 ? 13.035 -4.990 -20.557 1.00 88.94 349 PHE A C 1
ATOM 2771 O O . PHE A 1 349 ? 12.917 -6.194 -20.304 1.00 88.94 349 PHE A O 1
ATOM 2778 N N . ASP A 1 350 ? 13.547 -4.572 -21.716 1.00 87.75 350 ASP A N 1
ATOM 2779 C CA . ASP A 1 350 ? 14.046 -5.469 -22.762 1.00 87.75 350 ASP A CA 1
ATOM 2780 C C . ASP A 1 350 ? 15.552 -5.760 -22.597 1.00 87.75 350 ASP A C 1
ATOM 2782 O O . ASP A 1 350 ? 16.135 -6.372 -23.484 1.00 87.75 350 ASP A O 1
ATOM 2786 N N . PHE A 1 351 ? 16.174 -5.376 -21.469 1.00 89.62 351 PHE A N 1
ATOM 2787 C CA . PHE A 1 351 ? 17.609 -5.580 -21.234 1.00 89.62 351 PHE A CA 1
ATOM 2788 C C . PHE A 1 351 ? 18.012 -7.051 -21.357 1.00 89.62 351 PHE A C 1
ATOM 2790 O O . PHE A 1 351 ? 17.331 -7.945 -20.835 1.00 89.62 351 PHE A O 1
ATOM 2797 N N . ASP A 1 352 ? 19.140 -7.267 -22.028 1.00 87.94 352 ASP A N 1
ATOM 2798 C CA . ASP A 1 352 ? 19.723 -8.576 -22.279 1.00 87.94 352 ASP A CA 1
ATOM 2799 C C . ASP A 1 352 ? 21.242 -8.527 -22.112 1.00 87.94 352 ASP A C 1
ATOM 2801 O O . ASP A 1 352 ? 21.949 -7.756 -22.775 1.00 87.94 352 ASP A O 1
ATOM 2805 N N . LEU A 1 353 ? 21.760 -9.367 -21.218 1.00 86.88 353 LEU A N 1
ATOM 2806 C CA . LEU A 1 353 ? 23.186 -9.358 -20.911 1.00 86.88 353 LEU A CA 1
ATOM 2807 C C . LEU A 1 353 ? 24.030 -9.864 -22.092 1.00 86.88 353 LEU A C 1
ATOM 2809 O O . LEU A 1 353 ? 25.172 -9.434 -22.265 1.00 86.88 353 LEU A O 1
ATOM 2813 N N . GLU A 1 354 ? 23.497 -10.751 -22.932 1.00 83.94 354 GLU A N 1
ATOM 2814 C CA . GLU A 1 354 ? 24.228 -11.248 -24.099 1.00 83.94 354 GLU A CA 1
ATOM 2815 C C . GLU A 1 354 ? 24.317 -10.207 -25.200 1.00 83.94 354 GLU A C 1
ATOM 2817 O O . GLU A 1 354 ? 25.396 -10.032 -25.769 1.00 83.94 354 GLU A O 1
ATOM 2822 N N . LYS A 1 355 ? 23.238 -9.453 -25.446 1.00 86.69 355 LYS A N 1
ATOM 2823 C CA . LYS A 1 355 ? 23.285 -8.315 -26.376 1.00 86.69 355 LYS A CA 1
ATOM 2824 C C . LYS A 1 355 ? 24.373 -7.325 -25.963 1.00 86.69 355 LYS A C 1
ATOM 2826 O O . LYS A 1 355 ? 25.184 -6.924 -26.795 1.00 86.69 355 LYS A O 1
ATOM 2831 N N . LEU A 1 356 ? 24.483 -7.008 -24.672 1.00 86.25 356 LEU A N 1
ATOM 2832 C CA . LEU A 1 356 ? 25.550 -6.141 -24.164 1.00 86.25 356 LEU A CA 1
ATOM 2833 C C . LEU A 1 356 ? 26.960 -6.722 -24.396 1.00 86.25 356 LEU A C 1
ATOM 2835 O O . LEU A 1 356 ? 27.875 -5.994 -24.793 1.00 86.25 356 LEU A O 1
ATOM 2839 N N . ARG A 1 357 ? 27.144 -8.032 -24.186 1.00 83.62 357 ARG A N 1
ATOM 2840 C CA . ARG A 1 357 ? 28.429 -8.727 -24.400 1.00 83.62 357 ARG A CA 1
ATOM 2841 C C . ARG A 1 357 ? 28.864 -8.748 -25.863 1.00 83.62 357 ARG A C 1
ATOM 2843 O O . ARG A 1 357 ? 30.057 -8.735 -26.134 1.00 83.62 357 ARG A O 1
ATOM 2850 N N . THR A 1 358 ? 27.926 -8.753 -26.811 1.00 79.81 358 THR A N 1
ATOM 2851 C CA . THR A 1 358 ? 28.280 -8.646 -28.241 1.00 79.81 358 THR A CA 1
ATOM 2852 C C . THR A 1 358 ? 28.828 -7.271 -28.618 1.00 79.81 358 THR A C 1
ATOM 2854 O O . THR A 1 358 ? 29.574 -7.149 -29.587 1.00 79.81 358 THR A O 1
ATOM 2857 N N . ARG A 1 359 ? 28.485 -6.237 -27.843 1.00 75.69 359 ARG A N 1
ATOM 2858 C CA . ARG A 1 359 ? 28.879 -4.846 -28.099 1.00 75.69 359 ARG A CA 1
ATOM 2859 C C . ARG A 1 359 ? 30.157 -4.435 -27.389 1.00 75.69 359 ARG A C 1
ATOM 2861 O O . ARG A 1 359 ? 30.874 -3.568 -27.875 1.00 75.69 359 ARG A O 1
ATOM 2868 N N . THR A 1 360 ? 30.438 -5.040 -26.239 1.00 68.38 360 THR A N 1
ATOM 2869 C CA . THR A 1 360 ? 31.523 -4.617 -25.352 1.00 68.38 360 THR A CA 1
ATOM 2870 C C . THR A 1 360 ? 32.434 -5.787 -24.990 1.00 68.38 360 THR A C 1
ATOM 2872 O O . THR A 1 360 ? 31.974 -6.889 -24.715 1.00 68.38 360 THR A O 1
ATOM 2875 N N . HIS A 1 361 ? 33.743 -5.540 -24.894 1.00 56.81 361 HIS A N 1
ATOM 2876 C CA . HIS A 1 361 ? 34.712 -6.513 -24.361 1.00 56.81 361 HIS A CA 1
ATOM 2877 C C . HIS A 1 361 ? 34.702 -6.588 -22.819 1.00 56.81 361 HIS A C 1
ATOM 2879 O O . HIS A 1 361 ? 35.669 -7.055 -22.215 1.00 56.81 361 HIS A O 1
ATOM 2885 N N . LEU A 1 362 ? 33.647 -6.092 -22.156 1.00 55.38 362 LEU A N 1
ATOM 2886 C CA . LEU A 1 362 ? 33.526 -6.144 -20.700 1.00 55.38 362 LEU A CA 1
ATOM 2887 C C . LEU A 1 362 ? 33.342 -7.603 -20.253 1.00 55.38 362 LEU A C 1
ATOM 2889 O O . LEU A 1 362 ? 32.233 -8.131 -20.191 1.00 55.38 362 LEU A O 1
ATOM 2893 N N . HIS A 1 363 ? 34.452 -8.252 -19.902 1.00 47.28 363 HIS A N 1
ATOM 2894 C CA . HIS A 1 363 ? 34.469 -9.541 -19.217 1.00 47.28 363 HIS A CA 1
ATOM 2895 C C . HIS A 1 363 ? 34.019 -9.361 -17.762 1.00 47.28 363 HIS A C 1
ATOM 2897 O O . HIS A 1 363 ? 34.828 -9.296 -16.842 1.00 47.28 363 HIS A O 1
ATOM 2903 N N . THR A 1 364 ? 32.713 -9.258 -17.534 1.00 49.97 364 THR A N 1
ATOM 2904 C CA . THR A 1 364 ? 32.151 -9.434 -16.192 1.00 49.97 364 THR A CA 1
ATOM 2905 C C . THR A 1 364 ? 32.131 -10.930 -15.878 1.00 49.97 364 THR A C 1
ATOM 2907 O O . THR A 1 364 ? 31.273 -11.674 -16.365 1.00 49.97 364 THR A O 1
ATOM 2910 N N . GLU A 1 365 ? 33.116 -11.396 -15.100 1.00 44.72 365 GLU A N 1
ATOM 2911 C CA . GLU A 1 365 ? 33.134 -12.758 -14.558 1.00 44.72 365 GLU A CA 1
ATOM 2912 C C . GLU A 1 365 ? 31.834 -13.006 -13.788 1.00 44.72 365 GLU A C 1
ATOM 2914 O O . GLU A 1 365 ? 31.518 -12.346 -12.798 1.00 44.72 365 GLU A O 1
ATOM 2919 N N . THR A 1 366 ? 31.030 -13.940 -14.285 1.00 42.56 366 THR A N 1
ATOM 2920 C CA . THR A 1 366 ? 29.690 -14.185 -13.757 1.00 42.56 366 THR A CA 1
ATOM 2921 C C . THR A 1 366 ? 29.821 -15.069 -12.521 1.00 42.56 366 THR A C 1
ATOM 2923 O O . THR A 1 366 ? 30.021 -16.275 -12.631 1.00 42.56 366 THR A O 1
ATOM 2926 N N . ARG A 1 367 ? 29.709 -14.495 -11.318 1.00 41.41 367 ARG A N 1
ATOM 2927 C CA . ARG A 1 367 ? 29.477 -15.291 -10.102 1.00 41.41 367 ARG A CA 1
ATOM 2928 C C . ARG A 1 367 ? 28.010 -15.717 -10.079 1.00 41.41 367 ARG A C 1
ATOM 2930 O O . ARG A 1 367 ? 27.171 -15.051 -9.484 1.00 41.41 367 ARG A O 1
ATOM 2937 N N . THR A 1 368 ? 27.676 -16.808 -10.762 1.00 39.59 368 THR A N 1
ATOM 2938 C CA . THR A 1 368 ? 26.319 -17.368 -10.744 1.00 39.59 368 THR A CA 1
ATOM 2939 C C . THR A 1 368 ? 26.110 -18.221 -9.494 1.00 39.59 368 THR A C 1
ATOM 2941 O O . THR A 1 368 ? 26.450 -19.404 -9.470 1.00 39.59 368 THR A O 1
ATOM 2944 N N . HIS A 1 369 ? 25.499 -17.639 -8.465 1.00 34.03 369 HIS A N 1
ATOM 2945 C CA . HIS A 1 369 ? 24.812 -18.397 -7.422 1.00 34.03 369 HIS A CA 1
ATOM 2946 C C . HIS A 1 369 ? 23.367 -17.886 -7.308 1.00 34.03 369 HIS A C 1
ATOM 2948 O O . HIS A 1 369 ? 23.108 -16.922 -6.599 1.00 34.03 369 HIS A O 1
ATOM 2954 N N . GLY A 1 370 ? 22.431 -18.536 -8.014 1.00 46.69 370 GLY A N 1
ATOM 2955 C CA . GLY A 1 370 ? 20.981 -18.324 -7.865 1.00 46.69 370 GLY A CA 1
ATOM 2956 C C . GLY A 1 370 ? 20.232 -17.873 -9.128 1.00 46.69 370 GLY A C 1
ATOM 2957 O O . GLY A 1 370 ? 20.837 -17.450 -10.109 1.00 46.69 370 GLY A O 1
ATOM 2958 N N . ALA A 1 371 ? 18.898 -17.985 -9.082 1.00 54.56 371 ALA A N 1
ATOM 2959 C CA . ALA A 1 371 ? 17.951 -17.530 -10.106 1.00 54.56 371 ALA A CA 1
ATOM 2960 C C . ALA A 1 371 ? 17.815 -15.995 -10.078 1.00 54.56 371 ALA A C 1
ATOM 2962 O O . ALA A 1 371 ? 16.895 -15.449 -9.473 1.00 54.56 371 ALA A O 1
ATOM 2963 N N . VAL A 1 372 ? 18.786 -15.311 -10.675 1.00 71.12 372 VAL A N 1
ATOM 2964 C CA . VAL A 1 372 ? 18.936 -13.851 -10.676 1.00 71.12 372 VAL A CA 1
ATOM 2965 C C . VAL A 1 372 ? 18.688 -13.317 -12.095 1.00 71.12 372 VAL A C 1
ATOM 2967 O O . VAL A 1 372 ? 19.072 -13.973 -13.060 1.00 71.12 372 VAL A O 1
ATOM 2970 N N . SER A 1 373 ? 18.031 -12.157 -12.238 1.00 79.31 373 SER A N 1
ATOM 2971 C CA . SER A 1 373 ? 17.755 -11.552 -13.559 1.00 79.31 373 SER A CA 1
ATOM 2972 C C . SER A 1 373 ? 19.040 -11.105 -14.275 1.00 79.31 373 SER A C 1
ATOM 2974 O O . SER A 1 373 ? 20.016 -10.756 -13.613 1.00 79.31 373 SER A O 1
ATOM 2976 N N . ASP A 1 374 ? 19.036 -11.031 -15.612 1.00 84.56 374 ASP A N 1
ATOM 2977 C CA . ASP A 1 374 ? 20.182 -10.550 -16.412 1.00 84.56 374 ASP A CA 1
ATOM 2978 C C . ASP A 1 374 ? 20.692 -9.177 -15.958 1.00 84.56 374 ASP A C 1
ATOM 2980 O O . ASP A 1 374 ? 21.896 -8.922 -15.914 1.00 84.56 374 ASP A O 1
ATOM 2984 N N . PHE A 1 375 ? 19.770 -8.290 -15.584 1.00 86.38 375 PHE A N 1
ATOM 2985 C CA . PHE A 1 375 ? 20.102 -6.963 -15.084 1.00 86.38 375 PHE A CA 1
ATOM 2986 C C . PHE A 1 375 ? 20.790 -7.011 -13.717 1.00 86.38 375 PHE A C 1
ATOM 2988 O O . PHE A 1 375 ? 21.779 -6.321 -13.484 1.00 86.38 375 PHE A O 1
ATOM 2995 N N . GLU A 1 376 ? 20.310 -7.851 -12.805 1.00 85.75 376 GLU A N 1
ATOM 2996 C CA . GLU A 1 376 ? 20.947 -8.022 -11.502 1.00 85.75 376 GLU A CA 1
ATOM 2997 C C . GLU A 1 376 ? 22.300 -8.747 -11.631 1.00 85.75 376 GLU A C 1
ATOM 2999 O O . GLU A 1 376 ? 23.261 -8.379 -10.957 1.00 85.75 376 GLU A O 1
ATOM 3004 N N . ALA A 1 377 ? 22.431 -9.688 -12.572 1.00 85.12 377 ALA A N 1
ATOM 3005 C CA . ALA A 1 377 ? 23.708 -10.301 -12.932 1.00 85.12 377 ALA A CA 1
ATOM 3006 C C . ALA A 1 377 ? 24.712 -9.270 -13.481 1.00 85.12 377 ALA A C 1
ATOM 3008 O O . ALA A 1 377 ? 25.884 -9.303 -13.104 1.00 85.12 377 ALA A O 1
ATOM 3009 N N . PHE A 1 378 ? 24.255 -8.324 -14.310 1.00 88.81 378 PHE A N 1
ATOM 3010 C CA . PHE A 1 378 ? 25.061 -7.193 -14.774 1.00 88.81 378 PHE A CA 1
ATOM 3011 C C . PHE A 1 378 ? 25.567 -6.336 -13.606 1.00 88.81 378 PHE A C 1
ATOM 3013 O O . PHE A 1 378 ? 26.770 -6.097 -13.499 1.00 88.81 378 PHE A O 1
ATOM 3020 N N . LEU A 1 379 ? 24.680 -5.916 -12.697 1.00 88.38 379 LEU A N 1
ATOM 3021 C CA . LEU A 1 379 ? 25.051 -5.087 -11.542 1.00 88.38 379 LEU A CA 1
ATOM 3022 C C . LEU A 1 379 ? 26.041 -5.794 -10.606 1.00 88.38 379 LEU A C 1
ATOM 3024 O O . LEU A 1 379 ? 27.000 -5.178 -10.139 1.00 88.38 379 LEU A O 1
ATOM 3028 N N . ASN A 1 380 ? 25.840 -7.093 -10.370 1.00 87.12 380 ASN A N 1
ATOM 3029 C CA . ASN A 1 380 ? 26.710 -7.920 -9.531 1.00 87.12 380 ASN A CA 1
ATOM 3030 C C . ASN A 1 380 ? 28.097 -8.174 -10.142 1.00 87.12 380 ASN A C 1
ATOM 3032 O O . ASN A 1 380 ? 28.996 -8.636 -9.441 1.00 87.12 380 ASN A O 1
ATOM 3036 N N . GLY A 1 381 ? 28.289 -7.865 -11.427 1.00 85.19 381 GLY A N 1
ATOM 3037 C CA . GLY A 1 381 ? 29.587 -7.933 -12.091 1.00 85.19 381 GLY A CA 1
ATOM 3038 C C . GLY A 1 381 ? 30.561 -6.815 -11.691 1.00 85.19 381 GLY A C 1
ATOM 3039 O O . GLY A 1 381 ? 31.751 -6.908 -11.988 1.00 85.19 381 GLY A O 1
ATOM 3040 N N . PHE A 1 382 ? 30.090 -5.768 -11.010 1.00 86.25 382 PHE A N 1
ATOM 3041 C CA . PHE A 1 382 ? 30.912 -4.640 -10.571 1.00 86.25 382 PHE A CA 1
ATOM 3042 C C . PHE A 1 382 ? 31.301 -4.758 -9.092 1.00 86.25 382 PHE A C 1
ATOM 3044 O O . PHE A 1 382 ? 30.536 -5.258 -8.272 1.00 86.25 382 PHE A O 1
ATOM 3051 N N . GLU A 1 383 ? 32.467 -4.217 -8.715 1.00 85.00 383 GLU A N 1
ATOM 3052 C CA . GLU A 1 383 ? 32.954 -4.240 -7.320 1.00 85.00 383 GLU A CA 1
ATOM 3053 C C . GLU A 1 383 ? 31.977 -3.600 -6.317 1.00 85.00 383 GLU A C 1
ATOM 3055 O O . GLU A 1 383 ? 31.877 -4.019 -5.168 1.00 85.00 383 GLU A O 1
ATOM 3060 N N . SER A 1 384 ? 31.252 -2.575 -6.761 1.00 86.00 384 SER A N 1
ATOM 3061 C CA . SER A 1 384 ? 30.151 -1.934 -6.045 1.00 86.00 384 SER A CA 1
ATOM 3062 C C . SER A 1 384 ? 28.896 -1.957 -6.926 1.00 86.00 384 SER A C 1
ATOM 3064 O O . SER A 1 384 ? 28.768 -1.091 -7.804 1.00 86.00 384 SER A O 1
ATOM 3066 N N . PRO A 1 385 ? 27.964 -2.903 -6.688 1.00 86.31 385 PRO A N 1
ATOM 3067 C CA . PRO A 1 385 ? 26.693 -2.988 -7.413 1.00 86.31 385 PRO A CA 1
ATOM 3068 C C . PRO A 1 385 ? 25.820 -1.738 -7.244 1.00 86.31 385 PRO A C 1
ATOM 3070 O O . PRO A 1 385 ? 25.132 -1.325 -8.175 1.00 86.31 385 PRO A O 1
ATOM 3073 N N . GLN A 1 386 ? 25.898 -1.079 -6.081 1.00 85.50 386 GLN A N 1
ATOM 3074 C CA . GLN A 1 386 ? 25.160 0.158 -5.812 1.00 85.50 386 GLN A CA 1
ATOM 3075 C C . GLN A 1 386 ? 25.589 1.297 -6.746 1.00 85.50 386 GLN A C 1
ATOM 3077 O O . GLN A 1 386 ? 24.739 1.979 -7.312 1.00 85.50 386 GLN A O 1
ATOM 3082 N N . LEU A 1 387 ? 26.899 1.487 -6.945 1.00 88.00 387 LEU A N 1
ATOM 3083 C CA . LEU A 1 387 ? 27.405 2.518 -7.854 1.00 88.00 387 LEU A CA 1
ATOM 3084 C C . LEU A 1 387 ? 27.028 2.217 -9.312 1.00 88.00 387 LEU A C 1
ATOM 3086 O O . LEU A 1 387 ? 26.685 3.133 -10.057 1.00 88.00 387 LEU A O 1
ATOM 3090 N N . ALA A 1 388 ? 27.057 0.941 -9.710 1.00 89.88 388 ALA A N 1
ATOM 3091 C CA . ALA A 1 388 ? 26.615 0.519 -11.037 1.00 89.88 388 ALA A CA 1
ATOM 3092 C C . ALA A 1 388 ? 25.116 0.800 -11.247 1.00 89.88 388 ALA A C 1
ATOM 3094 O O . ALA A 1 388 ? 24.732 1.330 -12.287 1.00 89.88 388 ALA A O 1
ATOM 3095 N N . SER A 1 389 ? 24.279 0.533 -10.238 1.00 90.19 389 SER A N 1
ATOM 3096 C CA . SER A 1 389 ? 22.843 0.840 -10.262 1.00 90.19 389 SER A CA 1
ATOM 3097 C C . SER A 1 389 ? 22.572 2.348 -10.321 1.00 90.19 389 SER A C 1
ATOM 3099 O O . SER A 1 389 ? 21.702 2.791 -11.077 1.00 90.19 389 SER A O 1
ATOM 3101 N N . ASP A 1 390 ? 23.342 3.157 -9.588 1.00 90.44 390 ASP A N 1
ATOM 3102 C CA . ASP A 1 390 ? 23.227 4.617 -9.608 1.00 90.44 390 ASP A CA 1
ATOM 3103 C C . ASP A 1 390 ? 23.623 5.201 -10.981 1.00 90.44 390 ASP A C 1
ATOM 3105 O O . ASP A 1 390 ? 22.903 6.041 -11.530 1.00 90.44 390 ASP A O 1
ATOM 3109 N N . LEU A 1 391 ? 24.718 4.717 -11.581 1.00 92.31 391 LEU A N 1
ATOM 3110 C CA . LEU A 1 391 ? 25.137 5.092 -12.939 1.00 92.31 391 LEU A CA 1
ATOM 3111 C C . LEU A 1 391 ? 24.123 4.649 -13.997 1.00 92.31 391 LEU A C 1
ATOM 3113 O O . LEU A 1 391 ? 23.781 5.426 -14.888 1.00 92.31 391 LEU A O 1
ATOM 3117 N N . PHE A 1 392 ? 23.603 3.426 -13.881 1.00 94.12 392 PHE A N 1
ATOM 3118 C CA . PHE A 1 392 ? 22.572 2.933 -14.786 1.00 94.12 392 PHE A CA 1
ATOM 3119 C C . PHE A 1 392 ? 21.305 3.786 -14.685 1.00 94.12 392 PHE A C 1
ATOM 3121 O O . PHE A 1 392 ? 20.761 4.206 -15.701 1.00 94.12 392 PHE A O 1
ATOM 3128 N N . THR A 1 393 ? 20.874 4.126 -13.465 1.00 93.19 393 THR A N 1
ATOM 3129 C CA . THR A 1 393 ? 19.734 5.023 -13.223 1.00 93.19 393 THR A CA 1
ATOM 3130 C C . THR A 1 393 ? 19.937 6.374 -13.913 1.00 93.19 393 THR A C 1
ATOM 3132 O O . THR A 1 393 ? 19.022 6.866 -14.572 1.00 93.19 393 THR A O 1
ATOM 3135 N N . LEU A 1 394 ? 21.133 6.963 -13.806 1.00 94.44 394 LEU A N 1
ATOM 3136 C CA . LEU A 1 394 ? 21.482 8.223 -14.464 1.00 94.44 394 LEU A CA 1
ATOM 3137 C C . LEU A 1 394 ? 21.348 8.135 -15.993 1.00 94.44 394 LEU A C 1
ATOM 3139 O O . LEU A 1 394 ? 20.624 8.941 -16.588 1.00 94.44 394 LEU A O 1
ATOM 3143 N N . PHE A 1 395 ? 22.038 7.182 -16.626 1.00 95.81 395 PHE A N 1
ATOM 3144 C CA . PHE A 1 395 ? 22.042 7.065 -18.086 1.00 95.81 395 PHE A CA 1
ATOM 3145 C C . PHE A 1 395 ? 20.677 6.660 -18.627 1.00 95.81 395 PHE A C 1
ATOM 3147 O O . PHE A 1 395 ? 20.222 7.225 -19.619 1.00 95.81 395 PHE A O 1
ATOM 3154 N N . GLU A 1 396 ? 19.971 5.775 -17.929 1.00 95.44 396 GLU A N 1
ATOM 3155 C CA . GLU A 1 396 ? 18.656 5.325 -18.354 1.00 95.44 396 GLU A CA 1
ATOM 3156 C C . GLU A 1 396 ? 17.603 6.429 -18.212 1.00 95.44 396 GLU A C 1
ATOM 3158 O O . GLU A 1 396 ? 16.831 6.663 -19.139 1.00 95.44 396 GLU A O 1
ATOM 3163 N N . HIS A 1 397 ? 17.604 7.204 -17.120 1.00 95.06 397 HIS A N 1
ATOM 3164 C CA . HIS A 1 397 ? 16.761 8.405 -17.034 1.00 95.06 397 HIS A CA 1
ATOM 3165 C C . HIS A 1 397 ? 17.079 9.393 -18.161 1.00 95.06 397 HIS A C 1
ATOM 3167 O O . HIS A 1 397 ? 16.165 10.002 -18.726 1.00 95.06 397 HIS A O 1
ATOM 3173 N N . GLY A 1 398 ? 18.364 9.538 -18.497 1.00 94.62 398 GLY A N 1
ATOM 3174 C CA . GLY A 1 398 ? 18.830 10.333 -19.627 1.00 94.62 398 GLY A CA 1
ATOM 3175 C C . GLY A 1 398 ? 18.220 9.859 -20.939 1.00 94.62 398 GLY A C 1
ATOM 3176 O O . GLY A 1 398 ? 17.615 10.659 -21.654 1.00 94.62 398 GLY A O 1
ATOM 3177 N N . ARG A 1 399 ? 18.326 8.558 -21.227 1.00 96.56 399 ARG A N 1
ATOM 3178 C CA . ARG A 1 399 ? 17.795 7.919 -22.436 1.00 96.56 399 ARG A CA 1
ATOM 3179 C C . ARG A 1 399 ? 16.286 8.106 -22.549 1.00 96.56 399 ARG A C 1
ATOM 3181 O O . ARG A 1 399 ? 15.803 8.561 -23.584 1.00 96.56 399 ARG A O 1
ATOM 3188 N N . ILE A 1 400 ? 15.541 7.851 -21.469 1.00 95.12 400 ILE A N 1
ATOM 3189 C CA . ILE A 1 400 ? 14.083 8.040 -21.444 1.00 95.12 400 ILE A CA 1
ATOM 3190 C C . ILE A 1 400 ? 13.708 9.502 -21.687 1.00 95.12 400 ILE A C 1
ATOM 3192 O O . ILE A 1 400 ? 12.773 9.771 -22.446 1.00 95.12 400 ILE A O 1
ATOM 3196 N N . MET A 1 401 ? 14.425 10.460 -21.095 1.00 93.31 401 MET A N 1
ATOM 3197 C CA . MET A 1 401 ? 14.174 11.882 -21.343 1.00 93.31 401 MET A CA 1
ATOM 3198 C C . MET A 1 401 ? 14.525 12.302 -22.772 1.00 93.31 401 MET A C 1
ATOM 3200 O O . MET A 1 401 ? 13.762 13.058 -23.370 1.00 93.31 401 MET A O 1
ATOM 3204 N N . ASP A 1 402 ? 15.637 11.831 -23.337 1.00 93.88 402 ASP A N 1
ATOM 3205 C CA . ASP A 1 402 ? 16.041 12.138 -24.713 1.00 93.88 402 ASP A CA 1
ATOM 3206 C C . ASP A 1 402 ? 15.032 11.595 -25.739 1.00 93.88 402 ASP A C 1
ATOM 3208 O O . ASP A 1 402 ? 14.495 12.350 -26.556 1.00 93.88 402 ASP A O 1
ATOM 3212 N N . LEU A 1 403 ? 14.656 10.319 -25.615 1.00 94.81 403 LEU A N 1
ATOM 3213 C CA . LEU A 1 403 ? 13.633 9.694 -26.457 1.00 94.81 403 LEU A CA 1
ATOM 3214 C C . LEU A 1 403 ? 12.259 10.347 -26.280 1.00 94.81 403 LEU A C 1
ATOM 3216 O O . LEU A 1 403 ? 11.554 10.603 -27.262 1.00 94.81 403 LEU A O 1
ATOM 3220 N N . SER A 1 404 ? 11.892 10.710 -25.047 1.00 93.31 404 SER A N 1
ATOM 3221 C CA . SER A 1 404 ? 10.653 11.448 -24.778 1.00 93.31 404 SER A CA 1
ATOM 3222 C C . SER A 1 404 ? 10.661 12.846 -25.396 1.00 93.31 404 SER A C 1
ATOM 3224 O O . SER A 1 404 ? 9.609 13.318 -25.819 1.00 93.31 404 SER A O 1
ATOM 3226 N N . ARG A 1 405 ? 11.812 13.531 -25.473 1.00 93.00 405 ARG A N 1
ATOM 3227 C CA . ARG A 1 405 ? 11.922 14.851 -26.124 1.00 93.00 405 ARG A CA 1
ATOM 3228 C C . ARG A 1 405 ? 11.722 14.747 -27.629 1.00 93.00 405 ARG A C 1
ATOM 3230 O O . ARG A 1 405 ? 11.023 15.591 -28.188 1.00 93.00 405 ARG A O 1
ATOM 3237 N N . LYS A 1 406 ? 12.311 13.722 -28.251 1.00 91.75 406 LYS A N 1
ATOM 3238 C CA . LYS A 1 406 ? 12.197 13.444 -29.689 1.00 91.75 406 LYS A CA 1
ATOM 3239 C C . LYS A 1 406 ? 10.768 13.038 -30.071 1.00 91.75 406 LYS A C 1
ATOM 3241 O O . LYS A 1 406 ? 10.223 13.566 -31.034 1.00 91.75 406 LYS A O 1
ATOM 3246 N N . THR A 1 407 ? 10.140 12.171 -29.276 1.00 92.94 407 THR A N 1
ATOM 3247 C CA . THR A 1 407 ? 8.823 11.584 -29.590 1.00 92.94 407 THR A CA 1
ATOM 3248 C C . THR A 1 407 ? 7.652 12.445 -29.098 1.00 92.94 407 THR A C 1
ATOM 3250 O O . THR A 1 407 ? 6.659 12.624 -29.800 1.00 92.94 407 THR A O 1
ATOM 3253 N N . TYR A 1 408 ? 7.759 13.026 -27.896 1.00 92.94 408 TYR A N 1
ATOM 3254 C CA . TYR A 1 408 ? 6.673 13.735 -27.205 1.00 92.94 408 TYR A CA 1
ATOM 3255 C C . TYR A 1 408 ? 7.132 15.079 -26.599 1.00 92.94 408 TYR A C 1
ATOM 3257 O O . TYR A 1 408 ? 7.062 15.283 -25.380 1.00 92.94 408 TYR A O 1
ATOM 3265 N N . PRO A 1 409 ? 7.533 16.073 -27.410 1.00 92.50 409 PRO A N 1
ATOM 3266 C CA . PRO A 1 409 ? 8.096 17.329 -26.903 1.00 92.50 409 PRO A CA 1
ATOM 3267 C C . PRO A 1 409 ? 7.134 18.094 -25.978 1.00 92.50 409 PRO A C 1
ATOM 3269 O O . PRO A 1 409 ? 7.547 18.669 -24.969 1.00 92.50 409 PRO A O 1
ATOM 3272 N N . GLY A 1 410 ? 5.828 18.069 -26.272 1.00 90.19 410 GLY A N 1
ATOM 3273 C CA . GLY A 1 410 ? 4.802 18.693 -25.430 1.00 90.19 410 GLY A CA 1
ATOM 3274 C C . GLY A 1 410 ? 4.636 18.024 -24.061 1.00 90.19 410 GLY A C 1
ATOM 3275 O O . GLY A 1 410 ? 4.283 18.696 -23.092 1.00 90.19 410 GLY A O 1
ATOM 3276 N N . LEU A 1 411 ? 4.923 16.723 -23.963 1.00 88.44 411 LEU A N 1
ATOM 3277 C CA . LEU A 1 411 ? 4.922 15.998 -22.697 1.00 88.44 411 LEU A CA 1
ATOM 3278 C C . LEU A 1 411 ? 6.108 16.425 -21.831 1.00 88.44 411 LEU A C 1
ATOM 3280 O O . LEU A 1 411 ? 5.926 16.771 -20.665 1.00 88.44 411 LEU A O 1
ATOM 3284 N N . VAL A 1 412 ? 7.308 16.464 -22.413 1.00 90.62 412 VAL A N 1
ATOM 3285 C CA . VAL A 1 412 ? 8.521 16.841 -21.679 1.00 90.62 412 VAL A CA 1
ATOM 3286 C C . VAL A 1 412 ? 8.439 18.274 -21.157 1.00 90.62 412 VAL A C 1
ATOM 3288 O O . VAL A 1 412 ? 8.809 18.516 -20.011 1.00 90.62 412 VAL A O 1
ATOM 3291 N N . ARG A 1 413 ? 7.851 19.208 -21.920 1.00 89.69 413 ARG A N 1
ATOM 3292 C CA . ARG A 1 413 ? 7.589 20.585 -21.448 1.00 89.69 413 ARG A CA 1
ATOM 3293 C C . ARG A 1 413 ? 6.736 20.645 -20.173 1.00 89.69 413 ARG A C 1
ATOM 3295 O O . ARG A 1 413 ? 6.843 21.619 -19.438 1.00 89.69 413 ARG A O 1
ATOM 3302 N N . LYS A 1 414 ? 5.905 19.630 -19.906 1.00 87.88 414 LYS A N 1
ATOM 3303 C CA . LYS A 1 414 ? 5.084 19.529 -18.685 1.00 87.88 414 LYS A CA 1
ATOM 3304 C C . LYS A 1 414 ? 5.783 18.782 -17.548 1.00 87.88 414 LYS A C 1
ATOM 3306 O O . LYS A 1 414 ? 5.610 19.156 -16.395 1.00 87.88 414 LYS A O 1
ATOM 3311 N N . ILE A 1 415 ? 6.563 17.746 -17.862 1.00 88.56 415 ILE A N 1
ATOM 3312 C CA . ILE A 1 415 ? 7.286 16.940 -16.863 1.00 88.56 415 ILE A CA 1
ATOM 3313 C C . ILE A 1 415 ? 8.483 17.712 -16.296 1.00 88.56 415 ILE A C 1
ATOM 3315 O O . ILE A 1 415 ? 8.705 17.709 -15.086 1.00 88.56 415 ILE A O 1
ATOM 3319 N N . LEU A 1 416 ? 9.243 18.393 -17.157 1.00 88.75 416 LEU A N 1
ATOM 3320 C CA . LEU A 1 416 ? 10.528 18.984 -16.791 1.00 88.75 416 LEU A CA 1
ATOM 3321 C C . LEU A 1 416 ? 10.435 20.012 -15.647 1.00 88.75 416 LEU A C 1
ATOM 3323 O O . LEU A 1 416 ? 11.221 19.885 -14.712 1.00 88.75 416 LEU A O 1
ATOM 3327 N N . PRO A 1 417 ? 9.477 20.967 -15.625 1.00 88.50 417 PRO A N 1
ATOM 3328 C CA . PRO A 1 417 ? 9.365 21.922 -14.519 1.00 88.50 417 PRO A CA 1
ATOM 3329 C C . PRO A 1 417 ? 9.163 21.253 -13.156 1.00 88.50 417 PRO A C 1
ATOM 3331 O O . PRO A 1 417 ? 9.742 21.701 -12.171 1.00 88.50 417 PRO A O 1
ATOM 3334 N N . LEU A 1 418 ? 8.388 20.164 -13.112 1.00 85.88 418 LEU A N 1
ATOM 3335 C CA . LEU A 1 418 ? 8.109 19.410 -11.890 1.00 85.88 418 LEU A CA 1
ATOM 3336 C C . LEU A 1 418 ? 9.361 18.675 -11.377 1.00 85.88 418 LEU A C 1
ATOM 3338 O O . LEU A 1 418 ? 9.655 18.696 -10.182 1.00 85.88 418 LEU A O 1
ATOM 3342 N N . TYR A 1 419 ? 10.120 18.044 -12.275 1.00 86.00 419 TYR A N 1
ATOM 3343 C CA . TYR A 1 419 ? 11.373 17.375 -11.909 1.00 86.00 419 TYR A CA 1
ATOM 3344 C C . TYR A 1 419 ? 12.447 18.383 -11.486 1.00 86.00 419 TYR A C 1
ATOM 3346 O O . TYR A 1 419 ? 13.141 18.151 -10.500 1.00 86.00 419 TYR A O 1
ATOM 3354 N N . THR A 1 420 ? 12.535 19.531 -12.163 1.00 86.62 420 THR A N 1
ATOM 3355 C CA . THR A 1 420 ? 13.451 20.621 -11.799 1.00 86.62 420 THR A CA 1
ATOM 3356 C C . THR A 1 420 ? 13.084 21.261 -10.459 1.00 86.62 420 THR A C 1
ATOM 3358 O O . THR A 1 420 ? 13.975 21.542 -9.662 1.00 86.62 420 THR A O 1
ATOM 3361 N N . SER A 1 421 ? 11.796 21.472 -10.158 1.00 82.88 421 SER A N 1
ATOM 3362 C CA . SER A 1 421 ? 11.389 22.003 -8.849 1.00 82.88 421 SER A CA 1
ATOM 3363 C C . SER A 1 421 ? 11.738 21.041 -7.719 1.00 82.88 421 SER A C 1
ATOM 3365 O O . SER A 1 421 ? 12.240 21.474 -6.685 1.00 82.88 421 SER A O 1
ATOM 3367 N N . GLN A 1 422 ? 11.532 19.737 -7.934 1.00 80.69 422 GLN A N 1
ATOM 3368 C CA . GLN A 1 422 ? 11.902 18.721 -6.953 1.00 80.69 422 GLN A CA 1
ATOM 3369 C C . GLN A 1 422 ? 13.422 18.645 -6.777 1.00 80.69 422 GLN A C 1
ATOM 3371 O O . GLN A 1 422 ? 13.898 18.593 -5.647 1.00 80.69 422 GLN A O 1
ATOM 3376 N N . TRP A 1 423 ? 14.183 18.717 -7.871 1.00 80.44 423 TRP A N 1
ATOM 3377 C CA . TRP A 1 423 ? 15.644 18.786 -7.840 1.00 80.44 423 TRP A CA 1
ATOM 3378 C C . TRP A 1 423 ? 16.149 19.980 -7.024 1.00 80.44 423 TRP A C 1
ATOM 3380 O O . TRP A 1 423 ? 16.950 19.815 -6.113 1.00 80.44 423 TRP A O 1
ATOM 3390 N N . ASN A 1 424 ? 15.614 21.176 -7.278 1.00 77.44 424 ASN A N 1
ATOM 3391 C CA . ASN A 1 424 ? 16.010 22.397 -6.571 1.00 77.44 424 ASN A CA 1
ATOM 3392 C C . ASN A 1 424 ? 15.581 22.415 -5.093 1.00 77.44 424 ASN A C 1
ATOM 3394 O O . ASN A 1 424 ? 16.174 23.143 -4.300 1.00 77.44 424 ASN A O 1
ATOM 3398 N N . SER A 1 425 ? 14.546 21.650 -4.725 1.00 71.00 425 SER A N 1
ATOM 3399 C CA . SER A 1 425 ? 14.100 21.502 -3.332 1.00 71.00 425 SER A CA 1
ATOM 3400 C C . SER A 1 425 ? 15.017 20.600 -2.496 1.00 71.00 425 SER A C 1
ATOM 3402 O O . SER A 1 425 ? 15.024 20.702 -1.269 1.00 71.00 425 SER A O 1
ATOM 3404 N N . GLN A 1 426 ? 15.812 19.738 -3.140 1.00 65.44 426 GLN A N 1
ATOM 3405 C CA . GLN A 1 426 ? 16.824 18.933 -2.462 1.00 65.44 426 GLN A CA 1
ATOM 3406 C C . GLN A 1 426 ? 17.998 19.837 -2.049 1.00 65.44 426 GLN A C 1
ATOM 3408 O O . GLN A 1 426 ? 18.402 20.741 -2.779 1.00 65.44 426 GLN A O 1
ATOM 3413 N N . SER A 1 427 ? 18.534 19.630 -0.842 1.00 51.88 427 SER A N 1
ATOM 3414 C CA . SER A 1 427 ? 19.586 20.487 -0.276 1.00 51.88 427 SER A CA 1
ATOM 3415 C C . SER A 1 427 ? 20.780 20.618 -1.226 1.00 51.88 427 SER A C 1
ATOM 3417 O O . SER A 1 427 ? 21.442 19.625 -1.536 1.00 51.88 427 SER A O 1
ATOM 3419 N N . GLN A 1 428 ? 21.111 21.855 -1.618 1.00 53.19 428 GLN A N 1
ATOM 3420 C CA . GLN A 1 428 ? 22.270 22.166 -2.465 1.00 53.19 428 GLN A CA 1
ATOM 3421 C C . GLN A 1 428 ? 23.557 21.514 -1.922 1.00 53.19 428 GLN A C 1
ATOM 3423 O O . GLN A 1 428 ? 24.300 20.892 -2.673 1.00 53.19 428 GLN A O 1
ATOM 3428 N N . LYS A 1 429 ? 23.768 21.500 -0.596 1.00 49.62 429 LYS A N 1
ATOM 3429 C CA . LYS A 1 429 ? 24.941 20.854 0.033 1.00 49.62 429 LYS A CA 1
ATOM 3430 C C . LYS A 1 429 ? 25.058 19.343 -0.239 1.00 49.62 429 LYS A C 1
ATOM 3432 O O . LYS A 1 429 ? 26.178 18.843 -0.270 1.00 49.62 429 LYS A O 1
ATOM 3437 N N . ALA A 1 430 ? 23.948 18.624 -0.430 1.00 50.78 430 ALA A N 1
ATOM 3438 C CA . ALA A 1 430 ? 23.943 17.190 -0.748 1.00 50.78 430 ALA A CA 1
ATOM 3439 C C . ALA A 1 430 ? 24.144 16.931 -2.252 1.00 50.78 430 ALA A C 1
ATOM 3441 O O . ALA A 1 430 ? 24.875 16.016 -2.628 1.00 50.78 430 ALA A O 1
ATOM 3442 N N . ILE A 1 431 ? 23.581 17.798 -3.104 1.00 53.47 431 ILE A N 1
ATOM 3443 C CA . ILE A 1 431 ? 23.772 17.785 -4.564 1.00 53.47 431 ILE A CA 1
ATOM 3444 C C . ILE A 1 431 ? 25.263 17.931 -4.917 1.00 53.47 431 ILE A C 1
ATOM 3446 O O . ILE A 1 431 ? 25.746 17.280 -5.837 1.00 53.47 431 ILE A O 1
ATOM 3450 N N . HIS A 1 432 ? 26.017 18.730 -4.155 1.00 55.94 432 HIS A N 1
ATOM 3451 C CA . HIS A 1 432 ? 27.436 19.011 -4.416 1.00 55.94 432 HIS A CA 1
ATOM 3452 C C . HIS A 1 432 ? 28.422 17.939 -3.923 1.00 55.94 432 HIS A C 1
ATOM 3454 O O . HIS A 1 432 ? 29.600 18.003 -4.265 1.00 55.94 432 HIS A O 1
ATOM 3460 N N . ALA A 1 433 ? 27.979 16.963 -3.124 1.00 63.62 433 ALA A N 1
ATOM 3461 C CA . ALA A 1 433 ? 28.857 15.920 -2.585 1.00 63.62 433 ALA A CA 1
ATOM 3462 C C . ALA A 1 433 ? 29.007 14.703 -3.517 1.00 63.62 433 ALA A C 1
ATOM 3464 O O . ALA A 1 433 ? 29.920 13.903 -3.323 1.00 63.62 433 ALA A O 1
ATOM 3465 N N . ASN A 1 434 ? 28.116 14.548 -4.504 1.00 77.50 434 ASN A N 1
ATOM 3466 C CA . ASN A 1 434 ? 28.088 13.404 -5.411 1.00 77.50 434 ASN A CA 1
ATOM 3467 C C . ASN A 1 434 ? 28.207 13.873 -6.883 1.00 77.50 434 ASN A C 1
ATOM 3469 O O . ASN A 1 434 ? 27.319 14.587 -7.353 1.00 77.50 434 ASN A O 1
ATOM 3473 N N . PRO A 1 435 ? 29.257 13.481 -7.636 1.00 79.25 435 PRO A N 1
ATOM 3474 C CA . PRO A 1 435 ? 29.442 13.880 -9.037 1.00 79.25 435 PRO A CA 1
ATOM 3475 C C . PRO A 1 435 ? 28.296 13.433 -9.958 1.00 79.25 435 PRO A C 1
ATOM 3477 O O . PRO A 1 435 ? 28.008 14.113 -10.944 1.00 79.25 435 PRO A O 1
ATOM 3480 N N . LEU A 1 436 ? 27.590 12.348 -9.617 1.00 86.31 436 LEU A N 1
ATOM 3481 C CA . LEU A 1 436 ? 26.429 11.876 -10.377 1.00 86.31 436 LEU A CA 1
ATOM 3482 C C . LEU A 1 436 ? 25.296 12.901 -10.399 1.00 86.31 436 LEU A C 1
ATOM 3484 O O . LEU A 1 436 ? 24.558 12.980 -11.378 1.00 86.31 436 LEU A O 1
ATOM 3488 N N . SER A 1 437 ? 25.177 13.726 -9.359 1.00 84.31 437 SER A N 1
ATOM 3489 C CA . SER A 1 437 ? 24.152 14.763 -9.298 1.00 84.31 437 SER A CA 1
ATOM 3490 C C . SER A 1 437 ? 24.358 15.838 -10.369 1.00 84.31 437 SER A C 1
ATOM 3492 O O . SER A 1 437 ? 23.400 16.302 -10.983 1.00 84.31 437 SER A O 1
ATOM 3494 N N . LEU A 1 438 ? 25.613 16.202 -10.645 1.00 82.31 438 LEU A N 1
ATOM 3495 C CA . LEU A 1 438 ? 25.954 17.179 -11.684 1.00 82.31 438 LEU A CA 1
ATOM 3496 C C . LEU A 1 438 ? 25.670 16.614 -13.078 1.00 82.31 438 LEU A C 1
ATOM 3498 O O . LEU A 1 438 ? 25.075 17.292 -13.915 1.00 82.31 438 LEU A O 1
ATOM 3502 N N . LEU A 1 439 ? 26.014 15.343 -13.293 1.00 87.81 439 LEU A N 1
ATOM 3503 C CA . LEU A 1 439 ? 25.690 14.642 -14.532 1.00 87.81 439 LEU A CA 1
ATOM 3504 C C . LEU A 1 439 ? 24.175 14.505 -14.722 1.00 87.81 439 LEU A C 1
ATOM 3506 O O . LEU A 1 439 ? 23.686 14.684 -15.832 1.00 87.81 439 LEU A O 1
ATOM 3510 N N . TYR A 1 440 ? 23.410 14.255 -13.656 1.00 90.00 440 TYR A N 1
ATOM 3511 C CA . TYR A 1 440 ? 21.948 14.179 -13.725 1.00 90.00 440 TYR A CA 1
ATOM 3512 C C . TYR A 1 440 ? 21.328 15.512 -14.156 1.00 90.00 440 TYR A C 1
ATOM 3514 O O . TYR A 1 440 ? 20.428 15.548 -15.000 1.00 90.00 440 TYR A O 1
ATOM 3522 N N . GLN A 1 441 ? 21.839 16.619 -13.615 1.00 87.44 441 GLN A N 1
ATOM 3523 C CA . GLN A 1 441 ? 21.409 17.961 -13.987 1.00 87.44 441 GLN A CA 1
ATOM 3524 C C . GLN A 1 441 ? 21.634 18.240 -15.485 1.00 87.44 441 GLN A C 1
ATOM 3526 O O . GLN A 1 441 ? 20.734 18.761 -16.150 1.00 87.44 441 GLN A O 1
ATOM 3531 N N . GLU A 1 442 ? 22.786 17.856 -16.036 1.00 88.31 442 GLU A N 1
ATOM 3532 C CA . GLU A 1 442 ? 23.095 18.098 -17.449 1.00 88.31 442 GLU A CA 1
ATOM 3533 C C . GLU A 1 442 ? 22.396 17.103 -18.390 1.00 88.31 442 GLU A C 1
ATOM 3535 O O . GLU A 1 442 ? 21.721 17.512 -19.331 1.00 88.31 442 GLU A O 1
ATOM 3540 N N . ILE A 1 443 ? 22.503 15.799 -18.128 1.00 91.62 443 ILE A N 1
ATOM 3541 C CA . ILE A 1 443 ? 22.008 14.738 -19.020 1.00 91.62 443 ILE A CA 1
ATOM 3542 C C . ILE A 1 443 ? 20.476 14.644 -18.972 1.00 91.62 443 ILE A C 1
ATOM 3544 O O . ILE A 1 443 ? 19.803 14.600 -20.006 1.00 91.62 443 ILE A O 1
ATOM 3548 N N . VAL A 1 444 ? 19.897 14.628 -17.768 1.00 91.31 444 VAL A N 1
ATOM 3549 C CA . VAL A 1 444 ? 18.464 14.359 -17.583 1.00 91.31 444 VAL A CA 1
ATOM 3550 C C . VAL A 1 444 ? 17.659 15.649 -17.590 1.00 91.31 444 VAL A C 1
ATOM 3552 O O . VAL A 1 444 ? 16.665 15.740 -18.313 1.00 91.31 444 VAL A O 1
ATOM 3555 N N . LEU A 1 445 ? 18.076 16.666 -16.829 1.00 89.06 445 LEU A N 1
ATOM 3556 C CA . LEU A 1 445 ? 17.330 17.928 -16.721 1.00 89.06 445 LEU A CA 1
ATOM 3557 C C . LEU A 1 445 ? 17.680 18.941 -17.823 1.00 89.06 445 LEU A C 1
ATOM 3559 O O . LEU A 1 445 ? 16.916 19.884 -18.032 1.00 89.06 445 LEU A O 1
ATOM 3563 N N . ASN A 1 446 ? 18.765 18.723 -18.573 1.00 87.06 446 ASN A N 1
ATOM 3564 C CA . ASN A 1 446 ? 19.270 19.651 -19.590 1.00 87.06 446 ASN A CA 1
ATOM 3565 C C . ASN A 1 446 ? 19.511 21.064 -19.026 1.00 87.06 446 ASN A C 1
ATOM 3567 O O . ASN A 1 446 ? 19.156 22.073 -19.640 1.00 87.06 446 ASN A O 1
ATOM 3571 N N . LEU A 1 447 ? 20.064 21.121 -17.814 1.00 83.75 447 LEU A N 1
ATOM 3572 C CA . LEU A 1 447 ? 20.430 22.350 -17.122 1.00 83.75 447 LEU A CA 1
ATOM 3573 C C . LEU A 1 447 ? 21.962 22.436 -17.042 1.00 83.75 447 LEU A C 1
ATOM 3575 O O . LEU A 1 447 ? 22.596 21.475 -16.609 1.00 83.75 447 LEU A O 1
ATOM 3579 N N . PRO A 1 448 ? 22.580 23.572 -17.404 1.00 76.19 448 PRO A N 1
ATOM 3580 C CA . PRO A 1 448 ? 24.019 23.735 -17.253 1.00 76.19 448 PRO A CA 1
ATOM 3581 C C . PRO A 1 448 ? 24.392 23.784 -15.766 1.00 76.19 448 PRO A C 1
ATOM 3583 O O . PRO A 1 448 ? 23.697 24.409 -14.958 1.00 76.19 448 PRO A O 1
ATOM 3586 N N . TRP A 1 449 ? 25.500 23.147 -15.398 1.00 72.75 449 TRP A N 1
ATOM 3587 C CA . TRP A 1 449 ? 26.079 23.259 -14.060 1.00 72.75 449 TRP A CA 1
ATOM 3588 C C . TRP A 1 449 ? 27.034 24.457 -13.975 1.00 72.75 449 TRP A C 1
ATOM 3590 O O . TRP A 1 449 ? 27.579 24.932 -14.972 1.00 72.75 449 TRP A O 1
ATOM 3600 N N . GLN A 1 450 ? 27.223 24.993 -12.768 1.00 65.44 450 GLN A N 1
ATOM 3601 C CA . GLN A 1 450 ? 28.046 26.183 -12.549 1.00 65.44 450 GLN A CA 1
ATOM 3602 C C . GLN A 1 450 ? 29.526 25.794 -12.380 1.00 65.44 450 GLN A C 1
ATOM 3604 O O . GLN A 1 450 ? 29.901 25.056 -11.471 1.00 65.44 450 GLN A O 1
ATOM 3609 N N . SER A 1 451 ? 30.387 26.316 -13.255 1.00 53.25 451 SER A N 1
ATOM 3610 C CA . SER A 1 451 ? 31.765 25.851 -13.497 1.00 53.25 451 SER A CA 1
ATOM 3611 C C . SER A 1 451 ? 32.790 26.060 -12.372 1.00 53.25 451 SER A C 1
ATOM 3613 O O . SER A 1 451 ? 33.939 25.647 -12.534 1.00 53.25 451 SER A O 1
ATOM 3615 N N . HIS A 1 452 ? 32.423 26.736 -11.280 1.00 59.25 452 HIS A N 1
ATOM 3616 C CA . HIS A 1 452 ? 33.318 27.092 -10.168 1.00 59.25 452 HIS A CA 1
ATOM 3617 C C . HIS A 1 452 ? 33.358 26.037 -9.047 1.00 59.25 452 HIS A C 1
ATOM 3619 O O . HIS A 1 452 ? 34.075 26.213 -8.068 1.00 59.25 452 HIS A O 1
ATOM 3625 N N . LEU A 1 453 ? 32.587 24.953 -9.183 1.00 53.88 453 LEU A N 1
ATOM 3626 C CA . LEU A 1 453 ? 32.294 24.004 -8.103 1.00 53.88 453 LEU A CA 1
ATOM 3627 C C . LEU A 1 453 ? 33.022 22.650 -8.222 1.00 53.88 453 LEU A C 1
ATOM 3629 O O . LEU A 1 453 ? 32.854 21.805 -7.349 1.00 53.88 453 LEU A O 1
ATOM 3633 N N . ILE A 1 454 ? 33.826 22.426 -9.272 1.00 60.91 454 ILE A N 1
ATOM 3634 C CA . ILE A 1 454 ? 34.513 21.145 -9.533 1.00 60.91 454 ILE A CA 1
ATOM 3635 C C . ILE A 1 454 ? 36.037 21.350 -9.562 1.00 60.91 454 ILE A C 1
ATOM 3637 O O . ILE A 1 454 ? 36.496 22.270 -10.246 1.00 60.91 454 ILE A O 1
ATOM 3641 N N . PRO A 1 455 ? 36.839 20.492 -8.896 1.00 60.72 455 PRO A N 1
ATOM 3642 C CA . PRO A 1 455 ? 38.293 20.494 -9.042 1.00 60.72 455 PRO A CA 1
ATOM 3643 C C . PRO A 1 455 ? 38.722 20.366 -10.511 1.00 60.72 455 PRO A C 1
ATOM 3645 O O . PRO A 1 455 ? 38.194 19.541 -11.260 1.00 60.72 455 PRO A O 1
ATOM 3648 N N . GLN A 1 456 ? 39.717 21.157 -10.922 1.00 65.50 456 GLN A N 1
ATOM 3649 C CA . GLN A 1 456 ? 40.161 21.252 -12.320 1.00 65.50 456 GLN A CA 1
ATOM 3650 C C . GLN A 1 456 ? 40.556 19.888 -12.929 1.00 65.50 456 GLN A C 1
ATOM 3652 O O . GLN A 1 456 ? 40.368 19.680 -14.124 1.00 65.50 456 GLN A O 1
ATOM 3657 N N . SER A 1 457 ? 41.045 18.949 -12.106 1.00 62.97 457 SER A N 1
ATOM 3658 C CA . SER A 1 457 ? 41.444 17.586 -12.495 1.00 62.97 457 SER A CA 1
ATOM 3659 C C . SER A 1 457 ? 40.289 16.714 -12.999 1.00 62.97 457 SER A C 1
ATOM 3661 O O . SER A 1 457 ? 40.503 15.855 -13.846 1.00 62.97 457 SER A O 1
ATOM 3663 N N . PHE A 1 458 ? 39.066 16.941 -12.514 1.00 69.25 458 PHE A N 1
ATOM 3664 C CA . PHE A 1 458 ? 37.888 16.121 -12.836 1.00 69.25 458 PHE A CA 1
ATOM 3665 C C . PHE A 1 458 ? 36.942 16.792 -13.833 1.00 69.25 458 PHE A C 1
ATOM 3667 O O . PHE A 1 458 ? 36.048 16.154 -14.388 1.00 69.25 458 PHE A O 1
ATOM 3674 N N . LYS A 1 459 ? 37.173 18.080 -14.102 1.00 74.56 459 LYS A N 1
ATOM 3675 C CA . LYS A 1 459 ? 36.388 18.890 -15.033 1.00 74.56 459 LYS A CA 1
ATOM 3676 C C . LYS A 1 459 ? 36.386 18.308 -16.449 1.00 74.56 459 LYS A C 1
ATOM 3678 O O . LYS A 1 459 ? 35.349 18.309 -17.099 1.00 74.56 459 LYS A O 1
ATOM 3683 N N . ASN A 1 460 ? 37.521 17.778 -16.907 1.00 78.06 460 ASN A N 1
ATOM 3684 C CA . ASN A 1 460 ? 37.642 17.201 -18.249 1.00 78.06 460 ASN A CA 1
ATOM 3685 C C . ASN A 1 460 ? 36.813 15.917 -18.407 1.00 78.06 460 ASN A C 1
ATOM 3687 O O . ASN A 1 460 ? 36.111 15.781 -19.403 1.00 78.06 460 ASN A O 1
ATOM 3691 N N . LEU A 1 461 ? 36.845 15.029 -17.407 1.00 80.62 461 LEU A N 1
ATOM 3692 C CA . LEU A 1 461 ? 36.050 13.797 -17.388 1.00 80.62 461 LEU A CA 1
ATOM 3693 C C . LEU A 1 461 ? 34.546 14.104 -17.327 1.00 80.62 461 LEU A C 1
ATOM 3695 O O . LEU A 1 461 ? 33.765 13.585 -18.114 1.00 80.62 461 LEU A O 1
ATOM 3699 N N . LEU A 1 462 ? 34.123 14.992 -16.424 1.00 80.31 462 LEU A N 1
ATOM 3700 C CA . LEU A 1 462 ? 32.701 15.329 -16.298 1.00 80.31 462 LEU A CA 1
ATOM 3701 C C . LEU A 1 462 ? 32.159 16.085 -17.522 1.00 80.31 462 LEU A C 1
ATOM 3703 O O . LEU A 1 462 ? 30.978 15.962 -17.822 1.00 80.31 462 LEU A O 1
ATOM 3707 N N . ASN A 1 463 ? 33.011 16.805 -18.261 1.00 81.75 463 ASN A N 1
ATOM 3708 C CA . ASN A 1 463 ? 32.643 17.426 -19.537 1.00 81.75 463 ASN A CA 1
ATOM 3709 C C . ASN A 1 463 ? 32.531 16.419 -20.698 1.00 81.75 463 ASN A C 1
ATOM 3711 O O . ASN A 1 463 ? 31.793 16.683 -21.647 1.00 81.75 463 ASN A O 1
ATOM 3715 N N . SER A 1 464 ? 33.264 15.297 -20.672 1.00 87.50 464 SER A N 1
ATOM 3716 C CA . SER A 1 464 ? 33.249 14.322 -21.774 1.00 87.50 464 SER A CA 1
ATOM 3717 C C . SER A 1 464 ? 32.047 13.376 -21.718 1.00 87.50 464 SER A C 1
ATOM 3719 O O . SER A 1 464 ? 31.535 12.978 -22.770 1.00 87.50 464 SER A O 1
ATOM 3721 N N . ILE A 1 465 ? 31.547 13.056 -20.517 1.00 92.12 465 ILE A N 1
ATOM 3722 C CA . ILE A 1 465 ? 30.432 12.112 -20.324 1.00 92.12 465 ILE A CA 1
ATOM 3723 C C . ILE A 1 465 ? 29.155 12.551 -21.068 1.00 92.12 465 ILE A C 1
ATOM 3725 O O . ILE A 1 465 ? 28.622 11.740 -21.825 1.00 92.12 465 ILE A O 1
ATOM 3729 N N . PRO A 1 466 ? 28.651 13.799 -20.947 1.00 91.62 466 PRO A N 1
ATOM 3730 C CA . PRO A 1 466 ? 27.431 14.215 -21.646 1.00 91.62 466 PRO A CA 1
ATOM 3731 C C . PRO A 1 466 ? 27.564 14.188 -23.174 1.00 91.62 466 PRO A C 1
ATOM 3733 O O . PRO A 1 466 ? 26.585 13.919 -23.869 1.00 91.62 466 PRO A O 1
ATOM 3736 N N . GLY A 1 467 ? 28.762 14.467 -23.706 1.00 90.31 467 GLY A N 1
ATOM 3737 C CA . GLY A 1 467 ? 29.062 14.351 -25.137 1.00 90.31 467 GLY A CA 1
ATOM 3738 C C . GLY A 1 467 ? 28.972 12.903 -25.612 1.00 90.31 467 GLY A C 1
ATOM 3739 O O . GLY A 1 467 ? 28.168 12.598 -26.490 1.00 90.31 467 GLY A O 1
ATOM 3740 N N . THR A 1 468 ? 29.698 12.013 -24.933 1.00 92.81 468 THR A N 1
ATOM 3741 C CA . THR A 1 468 ? 29.712 10.567 -25.212 1.00 92.81 468 THR A CA 1
ATOM 3742 C C . THR A 1 468 ? 28.315 9.958 -25.087 1.00 92.81 468 THR A C 1
ATOM 3744 O O . THR A 1 468 ? 27.890 9.184 -25.943 1.00 92.81 468 THR A O 1
ATOM 3747 N N . PHE A 1 469 ? 27.548 10.357 -24.064 1.00 95.00 469 PHE A N 1
ATOM 3748 C CA . PHE A 1 469 ? 26.150 9.959 -23.905 1.00 95.00 469 PHE A CA 1
ATOM 3749 C C . PHE A 1 469 ? 25.319 10.346 -25.136 1.00 95.00 469 PHE A C 1
ATOM 3751 O O . PHE A 1 469 ? 24.626 9.500 -25.693 1.00 95.00 469 PHE A O 1
ATOM 3758 N N . ARG A 1 470 ? 25.399 11.602 -25.602 1.00 93.94 470 ARG A N 1
ATOM 3759 C CA . ARG A 1 470 ? 24.628 12.062 -26.773 1.00 93.94 470 ARG A CA 1
ATOM 3760 C C . ARG A 1 470 ? 25.019 11.334 -28.057 1.00 93.94 470 ARG A C 1
ATOM 3762 O O . ARG A 1 470 ? 24.132 11.031 -28.852 1.00 93.94 470 ARG A O 1
ATOM 3769 N N . GLU A 1 471 ? 26.305 11.064 -28.259 1.00 93.69 471 GLU A N 1
ATOM 3770 C CA . GLU A 1 471 ? 26.808 10.303 -29.410 1.00 93.69 471 GLU A CA 1
ATOM 3771 C C . GLU A 1 471 ? 26.276 8.867 -29.389 1.00 93.69 471 GLU A C 1
ATOM 3773 O O . GLU A 1 471 ? 25.652 8.427 -30.354 1.00 93.69 471 GLU A O 1
ATOM 3778 N N . THR A 1 472 ? 26.398 8.190 -28.245 1.00 92.25 472 THR A N 1
ATOM 3779 C CA . THR A 1 472 ? 25.921 6.812 -28.050 1.00 92.25 472 THR A CA 1
ATOM 3780 C C . THR A 1 472 ? 24.405 6.709 -28.253 1.00 92.25 472 THR A C 1
ATOM 3782 O O . THR A 1 472 ? 23.932 5.866 -29.012 1.00 92.25 472 THR A O 1
ATOM 3785 N N . MET A 1 473 ? 23.625 7.623 -27.659 1.00 93.25 473 MET A N 1
ATOM 3786 C CA . MET A 1 473 ? 22.163 7.663 -27.826 1.00 93.25 473 MET A CA 1
ATOM 3787 C C . MET A 1 473 ? 21.720 8.066 -29.239 1.00 93.25 473 MET A C 1
ATOM 3789 O O . MET A 1 473 ? 20.574 7.827 -29.616 1.00 93.25 473 MET A O 1
ATOM 3793 N N . SER A 1 474 ? 22.581 8.720 -30.021 1.00 91.38 474 SER A N 1
ATOM 3794 C CA . SER A 1 474 ? 22.281 9.043 -31.422 1.00 91.38 474 SER A CA 1
ATOM 3795 C C . SER A 1 474 ? 22.580 7.873 -32.355 1.00 91.38 474 SER A C 1
ATOM 3797 O O . SER A 1 474 ? 21.888 7.731 -33.359 1.00 91.38 474 SER A O 1
ATOM 3799 N N . ALA A 1 475 ? 23.576 7.047 -32.022 1.00 90.44 475 ALA A N 1
ATOM 3800 C CA . ALA A 1 475 ? 23.924 5.852 -32.780 1.00 90.44 475 ALA A CA 1
ATOM 3801 C C . ALA A 1 475 ? 22.908 4.719 -32.564 1.00 90.44 475 ALA A C 1
ATOM 3803 O O . ALA A 1 475 ? 22.369 4.193 -33.535 1.00 90.44 475 ALA A O 1
ATOM 3804 N N . ASP A 1 476 ? 22.617 4.369 -31.307 1.00 89.44 476 ASP A N 1
ATOM 3805 C CA . ASP A 1 476 ? 21.701 3.276 -30.967 1.00 89.44 476 ASP A CA 1
ATOM 3806 C C . ASP A 1 476 ? 21.059 3.496 -29.578 1.00 89.44 476 ASP A C 1
ATOM 3808 O O . ASP A 1 476 ? 21.674 3.200 -28.552 1.00 89.44 476 ASP A O 1
ATOM 3812 N N . PRO A 1 477 ? 19.827 4.031 -29.490 1.00 91.56 477 PRO A N 1
ATOM 3813 C CA . PRO A 1 477 ? 19.193 4.413 -28.224 1.00 91.56 477 PRO A CA 1
ATOM 3814 C C . PRO A 1 477 ? 18.478 3.260 -27.486 1.00 91.56 477 PRO A C 1
ATOM 3816 O O . PRO A 1 477 ? 17.366 3.436 -26.970 1.00 91.56 477 PRO A O 1
ATOM 3819 N N . CYS A 1 478 ? 19.080 2.077 -27.403 1.00 92.62 478 CYS A N 1
ATOM 3820 C CA . CYS A 1 478 ? 18.557 0.954 -26.613 1.00 92.62 478 CYS A CA 1
ATOM 3821 C C . CYS A 1 478 ? 19.107 0.926 -25.173 1.00 92.62 478 CYS A C 1
ATOM 3823 O O . CYS A 1 478 ? 19.955 1.730 -24.783 1.00 92.62 478 CYS A O 1
ATOM 3825 N N . VAL A 1 479 ? 18.570 0.022 -24.351 1.00 93.06 479 VAL A N 1
ATOM 3826 C CA . VAL A 1 479 ? 18.917 -0.089 -22.926 1.00 93.06 479 VAL A CA 1
ATOM 3827 C C . VAL A 1 479 ? 20.336 -0.630 -22.714 1.00 93.06 479 VAL A C 1
ATOM 3829 O O . VAL A 1 479 ? 21.017 -0.238 -21.766 1.00 93.06 479 VAL A O 1
ATOM 3832 N N . GLU A 1 480 ? 20.834 -1.461 -23.629 1.00 93.06 480 GLU A N 1
ATOM 3833 C CA . GLU A 1 480 ? 22.213 -1.948 -23.629 1.00 93.06 480 GLU A CA 1
ATOM 3834 C C . GLU A 1 480 ? 23.209 -0.797 -23.784 1.00 93.06 480 GLU A C 1
ATOM 3836 O O . GLU A 1 480 ? 24.255 -0.815 -23.146 1.00 93.06 480 GLU A O 1
ATOM 3841 N N . SER A 1 481 ? 22.865 0.246 -24.542 1.00 93.12 481 SER A N 1
ATOM 3842 C CA . SER A 1 481 ? 23.695 1.448 -24.682 1.00 93.12 481 SER A CA 1
ATOM 3843 C C . SER A 1 481 ? 23.808 2.234 -23.369 1.00 93.12 481 SER A C 1
ATOM 3845 O O . SER A 1 481 ? 24.861 2.789 -23.059 1.00 93.12 481 SER A O 1
ATOM 3847 N N . SER A 1 482 ? 22.753 2.251 -22.541 1.00 94.50 482 SER A N 1
ATOM 3848 C CA . SER A 1 482 ? 22.838 2.792 -21.175 1.00 94.50 482 SER A CA 1
ATOM 3849 C C . SER A 1 482 ? 23.813 1.975 -20.321 1.00 94.50 482 SER A C 1
ATOM 3851 O O . SER A 1 482 ? 24.612 2.553 -19.587 1.00 94.50 482 SER A O 1
ATOM 3853 N N . ALA A 1 483 ? 23.781 0.642 -20.425 1.00 92.69 483 ALA A N 1
ATOM 3854 C CA . ALA A 1 483 ? 24.685 -0.250 -19.694 1.00 92.69 483 ALA A CA 1
ATOM 3855 C C . ALA A 1 483 ? 26.140 -0.187 -20.195 1.00 92.69 483 ALA A C 1
ATOM 3857 O O . ALA A 1 483 ? 27.069 -0.267 -19.392 1.00 92.69 483 ALA A O 1
ATOM 3858 N N . GLU A 1 484 ? 26.354 0.019 -21.494 1.00 92.44 484 GLU A N 1
ATOM 3859 C CA . GLU A 1 484 ? 27.672 0.260 -22.089 1.00 92.44 484 GLU A CA 1
ATOM 3860 C C . GLU A 1 484 ? 28.332 1.502 -21.480 1.00 92.44 484 GLU A C 1
ATOM 3862 O O . GLU A 1 484 ? 29.481 1.441 -21.043 1.00 92.44 484 GLU A O 1
ATOM 3867 N N . LEU A 1 485 ? 27.581 2.600 -21.344 1.00 92.88 485 LEU A N 1
ATOM 3868 C CA . LEU A 1 485 ? 28.065 3.820 -20.691 1.00 92.88 485 LEU A CA 1
ATOM 3869 C C . LEU A 1 485 ? 28.402 3.605 -19.211 1.00 92.88 485 LEU A C 1
ATOM 3871 O O . LEU A 1 485 ? 29.359 4.200 -18.711 1.00 92.88 485 LEU A O 1
ATOM 3875 N N . VAL A 1 486 ? 27.657 2.740 -18.507 1.00 93.25 486 VAL A N 1
ATOM 3876 C CA . VAL A 1 486 ? 28.028 2.324 -17.144 1.00 93.25 486 VAL A CA 1
ATOM 3877 C C . VAL A 1 486 ? 29.388 1.638 -17.174 1.00 93.25 486 VAL A C 1
ATOM 3879 O O . VAL A 1 486 ? 30.276 2.060 -16.443 1.00 93.25 486 VAL A O 1
ATOM 3882 N N . GLY A 1 487 ? 29.576 0.632 -18.033 1.00 89.50 487 GLY A N 1
ATOM 3883 C CA . GLY A 1 487 ? 30.843 -0.091 -18.157 1.00 89.50 487 GLY A CA 1
ATOM 3884 C C . GLY A 1 487 ? 32.028 0.815 -18.504 1.00 89.50 487 GLY A C 1
ATOM 3885 O O . GLY A 1 487 ? 33.099 0.668 -17.917 1.00 89.50 487 GLY A O 1
ATOM 3886 N N . LEU A 1 488 ? 31.815 1.785 -19.397 1.00 90.25 488 LEU A N 1
ATOM 3887 C CA . LEU A 1 488 ? 32.841 2.713 -19.870 1.00 90.25 488 LEU A CA 1
ATOM 3888 C C . LEU A 1 488 ? 33.293 3.700 -18.783 1.00 90.25 488 LEU A C 1
ATOM 3890 O O . LEU A 1 488 ? 34.488 3.921 -18.625 1.00 90.25 488 LEU A O 1
ATOM 3894 N N . PHE A 1 489 ? 32.361 4.261 -18.005 1.00 91.12 489 PHE A N 1
ATOM 3895 C CA . PHE A 1 489 ? 32.674 5.302 -17.016 1.00 91.12 489 PHE A CA 1
ATOM 3896 C C . PHE A 1 489 ? 32.776 4.804 -15.568 1.00 91.12 489 PHE A C 1
ATOM 3898 O O . PHE A 1 489 ? 33.111 5.587 -14.677 1.00 91.12 489 PHE A O 1
ATOM 3905 N N . TYR A 1 490 ? 32.501 3.523 -15.297 1.00 89.94 490 TYR A N 1
ATOM 3906 C CA . TYR A 1 490 ? 32.459 2.989 -13.933 1.00 89.94 490 TYR A CA 1
ATOM 3907 C C . TYR A 1 490 ? 33.756 3.238 -13.154 1.00 89.94 490 TYR A C 1
ATOM 3909 O O . TYR A 1 490 ? 33.719 3.780 -12.047 1.00 89.94 490 TYR A O 1
ATOM 3917 N N . GLN A 1 491 ? 34.902 2.857 -13.728 1.00 88.12 491 GLN A N 1
ATOM 3918 C CA . GLN A 1 491 ? 36.198 2.970 -13.049 1.00 88.12 491 GLN A CA 1
ATOM 3919 C C . GLN A 1 491 ? 36.599 4.433 -12.840 1.00 88.12 491 GLN A C 1
ATOM 3921 O O . GLN A 1 491 ? 37.047 4.801 -11.752 1.00 88.12 491 GLN A O 1
ATOM 3926 N N . ASP A 1 492 ? 36.349 5.281 -13.839 1.00 86.75 492 ASP A N 1
ATOM 3927 C CA . ASP A 1 492 ? 36.651 6.710 -13.780 1.00 86.75 492 ASP A CA 1
ATOM 3928 C C . ASP A 1 492 ? 35.841 7.413 -12.682 1.00 86.75 492 ASP A C 1
ATOM 3930 O O . ASP A 1 492 ? 36.392 8.161 -11.873 1.00 86.75 492 ASP A O 1
ATOM 3934 N N . ILE A 1 493 ? 34.536 7.129 -12.592 1.00 86.25 493 ILE A N 1
ATOM 3935 C CA . ILE A 1 493 ? 33.655 7.693 -11.561 1.00 86.25 493 ILE A CA 1
ATOM 3936 C C . ILE A 1 493 ? 33.981 7.128 -10.177 1.00 86.25 493 ILE A C 1
ATOM 3938 O O . ILE A 1 493 ? 33.985 7.868 -9.192 1.00 86.25 493 ILE A O 1
ATOM 3942 N N . LYS A 1 494 ? 34.302 5.837 -10.072 1.00 85.38 494 LYS A N 1
ATOM 3943 C CA . LYS A 1 494 ? 34.729 5.222 -8.810 1.00 85.38 494 LYS A CA 1
ATOM 3944 C C . LYS A 1 494 ? 36.001 5.881 -8.265 1.00 85.38 494 LYS A C 1
ATOM 3946 O O . LYS A 1 494 ? 36.078 6.150 -7.063 1.00 85.38 494 LYS A O 1
ATOM 3951 N N . ALA A 1 495 ? 36.963 6.213 -9.129 1.00 82.19 495 ALA A N 1
ATOM 3952 C CA . ALA A 1 495 ? 38.184 6.917 -8.738 1.00 82.19 495 ALA A CA 1
ATOM 3953 C C . ALA A 1 495 ? 37.907 8.310 -8.128 1.00 82.19 495 ALA A C 1
ATOM 3955 O O . AL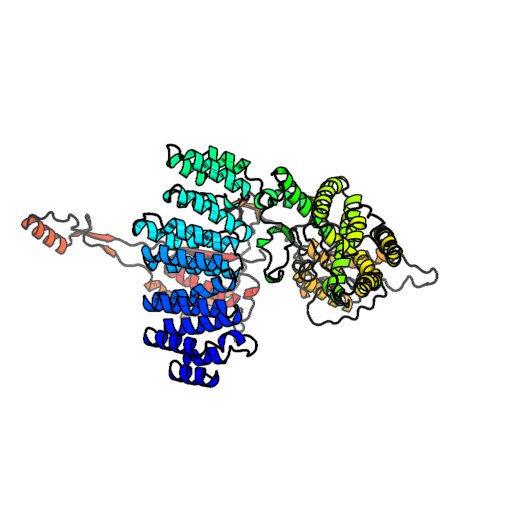A A 1 495 ? 38.636 8.749 -7.230 1.00 82.19 495 ALA A O 1
ATOM 3956 N N . LEU A 1 496 ? 36.814 8.975 -8.533 1.00 77.25 496 LEU A N 1
ATOM 3957 C CA . LEU A 1 496 ? 36.382 10.250 -7.940 1.00 77.25 496 LEU A CA 1
ATOM 3958 C C . LEU A 1 496 ? 36.001 10.114 -6.461 1.00 77.25 496 LEU A C 1
ATOM 3960 O O . LEU A 1 496 ? 36.222 11.040 -5.685 1.00 77.25 496 LEU A O 1
ATOM 3964 N N . PHE A 1 497 ? 35.443 8.973 -6.053 1.00 75.12 497 PHE A N 1
ATOM 3965 C CA . PHE A 1 497 ? 35.028 8.758 -4.666 1.00 75.12 497 PHE A CA 1
ATOM 3966 C C . PHE A 1 497 ? 36.200 8.370 -3.753 1.00 75.12 497 PHE A C 1
ATOM 3968 O O . PHE A 1 497 ? 36.257 8.817 -2.607 1.00 75.12 497 PHE A O 1
ATOM 3975 N N . ILE A 1 498 ? 37.175 7.612 -4.269 1.00 64.75 498 ILE A N 1
ATOM 3976 C CA . ILE A 1 498 ? 38.338 7.125 -3.503 1.00 64.75 498 ILE A CA 1
ATOM 3977 C C . ILE A 1 498 ? 39.265 8.276 -3.073 1.00 64.75 498 ILE A C 1
ATOM 3979 O O . ILE A 1 498 ? 39.806 8.266 -1.968 1.00 64.75 498 ILE A O 1
ATOM 3983 N N . THR A 1 499 ? 39.414 9.310 -3.904 1.00 56.38 499 THR A N 1
ATOM 3984 C CA . THR A 1 499 ? 40.279 10.471 -3.613 1.00 56.38 499 THR A CA 1
ATOM 3985 C C . THR A 1 499 ? 39.722 11.415 -2.530 1.00 56.38 499 THR A C 1
ATOM 3987 O O . THR A 1 499 ? 40.450 12.278 -2.040 1.00 56.38 499 THR A O 1
ATOM 3990 N N . GLY A 1 500 ? 38.461 11.238 -2.106 1.00 54.06 500 GLY A N 1
ATOM 3991 C CA . GLY A 1 500 ? 37.732 12.125 -1.186 1.00 54.06 500 GLY A CA 1
ATOM 3992 C C . GLY A 1 500 ? 37.666 11.704 0.294 1.00 54.06 500 GLY A C 1
ATOM 3993 O O . GLY A 1 500 ? 36.861 12.271 1.032 1.00 54.06 500 GLY A O 1
ATOM 3994 N N . SER A 1 501 ? 38.473 10.735 0.756 1.00 47.19 501 SER A N 1
ATOM 3995 C CA . SER A 1 501 ? 38.502 10.246 2.159 1.00 47.19 501 SER A CA 1
ATOM 3996 C C . SER A 1 501 ? 37.237 9.496 2.637 1.00 47.19 501 SER A C 1
ATOM 3998 O O . SER A 1 501 ? 36.985 9.361 3.834 1.00 47.19 501 SER A O 1
ATOM 4000 N N . LYS A 1 502 ? 36.413 8.967 1.724 1.00 50.78 502 LYS A N 1
ATOM 4001 C CA . LYS A 1 502 ? 35.260 8.119 2.078 1.00 50.78 502 LYS A CA 1
ATOM 4002 C C . LYS A 1 502 ? 35.325 6.801 1.314 1.00 50.78 502 LYS A C 1
ATOM 4004 O O . LYS A 1 502 ? 35.388 6.799 0.093 1.00 50.78 502 LYS A O 1
ATOM 4009 N N . THR A 1 503 ? 35.299 5.686 2.043 1.00 52.47 503 THR A N 1
ATOM 4010 C CA . THR A 1 503 ? 35.318 4.326 1.476 1.00 52.47 503 THR A CA 1
ATOM 4011 C C . THR A 1 503 ? 34.021 3.968 0.750 1.00 52.47 503 THR A C 1
ATOM 4013 O O . THR A 1 503 ? 34.055 3.137 -0.151 1.00 52.47 503 THR A O 1
ATOM 4016 N N . ASN A 1 504 ? 32.909 4.634 1.086 1.00 57.78 504 ASN A N 1
ATOM 4017 C CA . ASN A 1 504 ? 31.621 4.484 0.410 1.00 57.78 504 ASN A CA 1
ATOM 4018 C C . ASN A 1 504 ? 31.158 5.814 -0.214 1.00 57.78 504 ASN A C 1
ATOM 4020 O O . ASN A 1 504 ? 31.216 6.852 0.462 1.00 57.78 504 ASN A O 1
ATOM 4024 N N . PRO A 1 505 ? 30.668 5.803 -1.470 1.00 63.50 505 PRO A N 1
ATOM 4025 C CA . PRO A 1 505 ? 30.109 6.989 -2.106 1.00 63.50 505 PRO A CA 1
ATOM 4026 C C . PRO A 1 505 ? 28.880 7.499 -1.326 1.00 63.50 505 PRO A C 1
ATOM 4028 O O . PRO A 1 505 ? 28.086 6.692 -0.836 1.00 63.50 505 PRO A O 1
ATOM 4031 N N . PRO A 1 506 ? 28.695 8.827 -1.180 1.00 67.50 506 PRO A N 1
ATOM 4032 C CA . PRO A 1 506 ? 27.475 9.389 -0.608 1.00 67.50 506 PRO A CA 1
ATOM 4033 C C . PRO A 1 506 ? 26.244 8.984 -1.437 1.00 67.50 506 PRO A C 1
ATOM 4035 O O . PRO A 1 506 ? 26.358 8.848 -2.658 1.00 67.50 506 PRO A O 1
ATOM 4038 N N . PRO A 1 507 ? 25.061 8.841 -0.812 1.00 67.50 507 PRO A N 1
ATOM 4039 C CA . PRO A 1 507 ? 23.866 8.372 -1.502 1.00 67.50 507 PRO A CA 1
ATOM 4040 C C . PRO A 1 507 ? 23.517 9.302 -2.668 1.00 67.50 507 PRO A C 1
ATOM 4042 O O . PRO A 1 507 ? 23.329 10.504 -2.485 1.00 67.50 507 PRO A O 1
ATOM 4045 N N . PHE A 1 508 ? 23.445 8.746 -3.878 1.00 80.75 508 PHE A N 1
ATOM 4046 C CA . PHE A 1 508 ? 22.904 9.444 -5.040 1.00 80.75 508 PHE A CA 1
ATOM 4047 C C . PHE A 1 508 ? 21.392 9.587 -4.868 1.00 80.75 508 PHE A C 1
ATOM 4049 O O . PHE A 1 508 ? 20.711 8.584 -4.679 1.00 80.75 508 PHE A O 1
ATOM 4056 N N . THR A 1 509 ? 20.850 10.802 -4.907 1.00 79.94 509 THR A N 1
ATOM 4057 C CA . THR A 1 509 ? 19.404 11.038 -4.818 1.00 79.94 509 THR A CA 1
ATOM 4058 C C . THR A 1 509 ? 18.902 11.646 -6.116 1.00 79.94 509 THR A C 1
ATOM 4060 O O . THR A 1 509 ? 19.471 12.601 -6.636 1.00 79.94 509 THR A O 1
ATOM 4063 N N . VAL A 1 510 ? 17.816 11.089 -6.643 1.00 83.25 510 VAL A N 1
ATOM 4064 C CA . VAL A 1 510 ? 17.147 11.578 -7.855 1.00 83.25 510 VAL A CA 1
ATOM 4065 C C . VAL A 1 510 ? 15.770 12.141 -7.495 1.00 83.25 510 VAL A C 1
ATOM 4067 O O . VAL A 1 510 ? 15.234 11.806 -6.430 1.00 83.25 510 VAL A O 1
ATOM 4070 N N . PRO A 1 511 ? 15.168 13.005 -8.335 1.00 84.56 511 PRO A N 1
ATOM 4071 C CA . PRO A 1 511 ? 13.812 13.490 -8.110 1.00 84.56 511 PRO A CA 1
ATOM 4072 C C . PRO A 1 511 ? 12.844 12.333 -7.848 1.00 84.56 511 PRO A C 1
ATOM 4074 O O . PRO A 1 511 ? 12.869 11.320 -8.547 1.00 84.56 511 PRO A O 1
ATOM 4077 N N . PHE A 1 512 ? 11.997 12.496 -6.828 1.00 82.00 512 PHE A N 1
ATOM 4078 C CA . PHE A 1 512 ? 11.007 11.499 -6.399 1.00 82.00 512 PHE A CA 1
ATOM 4079 C C . PHE A 1 512 ? 11.583 10.158 -5.912 1.00 82.00 512 PHE A C 1
ATOM 4081 O O . PHE A 1 512 ? 10.835 9.187 -5.811 1.00 82.00 512 PHE A O 1
ATOM 4088 N N . HIS A 1 513 ? 12.886 10.103 -5.603 1.00 78.62 513 HIS A N 1
ATOM 4089 C CA . HIS A 1 513 ? 13.600 8.908 -5.124 1.00 78.62 513 HIS A CA 1
ATOM 4090 C C . HIS A 1 513 ? 13.459 7.697 -6.060 1.00 78.62 513 HIS A C 1
ATOM 4092 O O . HIS A 1 513 ? 13.599 6.555 -5.641 1.00 78.62 513 HIS A O 1
ATOM 4098 N N . ARG A 1 514 ? 13.187 7.942 -7.349 1.00 82.50 514 ARG A N 1
ATOM 4099 C CA . ARG A 1 514 ? 12.989 6.906 -8.365 1.00 82.50 514 ARG A CA 1
ATOM 4100 C C . ARG A 1 514 ? 14.337 6.316 -8.788 1.00 82.50 514 ARG A C 1
ATOM 4102 O O . ARG A 1 514 ? 14.882 6.696 -9.821 1.00 82.50 514 ARG A O 1
ATOM 4109 N N . LYS A 1 515 ? 14.883 5.399 -7.995 1.00 83.19 515 LYS A N 1
ATOM 4110 C CA . LYS A 1 515 ? 16.042 4.584 -8.383 1.00 83.19 515 LYS A CA 1
ATOM 4111 C C . LYS A 1 515 ? 15.614 3.317 -9.115 1.00 83.19 515 LYS A C 1
ATOM 4113 O O . LYS A 1 515 ? 14.536 2.786 -8.856 1.00 83.19 515 LYS A O 1
ATOM 4118 N N . ILE A 1 516 ? 16.460 2.837 -10.025 1.00 83.88 516 ILE A N 1
ATOM 4119 C CA . ILE A 1 516 ? 16.278 1.530 -10.666 1.00 83.88 516 ILE A CA 1
ATOM 4120 C C . ILE A 1 516 ? 16.951 0.476 -9.786 1.00 83.88 516 ILE A C 1
ATOM 4122 O O . ILE A 1 516 ? 18.160 0.265 -9.867 1.00 83.88 516 ILE A O 1
ATOM 4126 N N . GLU A 1 517 ? 16.160 -0.175 -8.938 1.00 75.25 517 GLU A N 1
ATOM 4127 C CA . GLU A 1 517 ? 16.625 -1.258 -8.067 1.00 75.25 517 GLU A CA 1
ATOM 4128 C C . GLU A 1 517 ? 16.541 -2.609 -8.777 1.00 75.25 517 GLU A C 1
ATOM 4130 O O . GLU A 1 517 ? 15.459 -3.036 -9.185 1.00 75.25 517 GLU A O 1
ATOM 4135 N N . GLY A 1 518 ? 17.676 -3.302 -8.906 1.00 69.06 518 GLY A N 1
ATOM 4136 C CA . GLY A 1 518 ? 17.766 -4.538 -9.691 1.00 69.06 518 GLY A CA 1
ATOM 4137 C C . GLY A 1 518 ? 16.831 -5.655 -9.225 1.00 69.06 518 GLY A C 1
ATOM 4138 O O . GLY A 1 518 ? 16.190 -6.294 -10.056 1.00 69.06 518 GLY A O 1
ATOM 4139 N N . SER A 1 519 ? 16.677 -5.826 -7.911 1.00 72.06 519 SER A N 1
ATOM 4140 C CA . SER A 1 519 ? 15.837 -6.876 -7.318 1.00 72.06 519 SER A CA 1
ATOM 4141 C C . SER A 1 519 ? 14.334 -6.665 -7.548 1.00 72.06 519 SER A C 1
ATOM 4143 O O . SER A 1 519 ? 13.568 -7.630 -7.566 1.00 72.06 519 SER A O 1
ATOM 4145 N N . PHE A 1 520 ? 13.889 -5.416 -7.734 1.00 78.25 520 PHE A N 1
ATOM 4146 C CA . PHE A 1 520 ? 12.476 -5.070 -7.900 1.00 78.25 520 PHE A CA 1
ATOM 4147 C C . PHE A 1 520 ? 12.089 -4.802 -9.359 1.00 78.25 520 PHE A C 1
ATOM 4149 O O . PHE A 1 520 ? 11.041 -5.281 -9.801 1.00 78.25 520 PHE A O 1
ATOM 4156 N N . PHE A 1 521 ? 12.927 -4.077 -10.109 1.00 76.44 521 PHE A N 1
ATOM 4157 C CA . PHE A 1 521 ? 12.594 -3.512 -11.422 1.00 76.44 521 PHE A CA 1
ATOM 4158 C C . PHE A 1 521 ? 12.165 -4.570 -12.455 1.00 76.44 521 PHE A C 1
ATOM 4160 O O . PHE A 1 521 ? 11.329 -4.284 -13.301 1.00 76.44 521 PHE A O 1
ATOM 4167 N N . TYR A 1 522 ? 12.639 -5.815 -12.333 1.00 78.50 522 TYR A N 1
ATOM 4168 C CA . TYR A 1 522 ? 12.267 -6.937 -13.214 1.00 78.50 522 TYR A CA 1
ATOM 4169 C C . TYR A 1 522 ? 11.388 -8.006 -12.556 1.00 78.50 522 TYR A C 1
ATOM 4171 O O . TYR A 1 522 ? 11.021 -8.996 -13.188 1.00 78.50 522 TYR A O 1
ATOM 4179 N N . SER A 1 523 ? 11.025 -7.833 -11.285 1.00 78.75 523 SER A N 1
ATOM 4180 C CA . SER A 1 523 ? 10.368 -8.891 -10.506 1.00 78.75 523 SER A CA 1
ATOM 4181 C C . SER A 1 523 ? 9.004 -9.320 -11.069 1.00 78.75 523 SER A C 1
ATOM 4183 O O . SER A 1 523 ? 8.604 -10.473 -10.909 1.00 78.75 523 SER A O 1
ATOM 4185 N N . GLY A 1 524 ? 8.298 -8.434 -11.778 1.00 76.56 524 GLY A N 1
ATOM 4186 C CA . GLY A 1 524 ? 7.023 -8.731 -12.431 1.00 76.56 524 GLY A CA 1
ATOM 4187 C C . GLY A 1 524 ? 7.152 -9.597 -13.690 1.00 76.56 524 GLY A C 1
ATOM 4188 O O . GLY A 1 524 ? 6.152 -10.165 -14.138 1.00 76.56 524 GLY A O 1
ATOM 4189 N N . LEU A 1 525 ? 8.363 -9.722 -14.243 1.00 81.25 525 LEU A N 1
ATOM 4190 C CA . LEU A 1 525 ? 8.668 -10.475 -15.462 1.00 81.25 525 LEU A CA 1
ATOM 4191 C C . LEU A 1 525 ? 9.303 -11.845 -15.194 1.00 81.25 525 LEU A C 1
ATOM 4193 O O . LEU A 1 525 ? 9.425 -12.623 -16.133 1.00 81.25 525 LEU A O 1
ATOM 4197 N N . GLN A 1 526 ? 9.597 -12.196 -13.938 1.00 80.25 526 GLN A N 1
ATOM 4198 C CA . GLN A 1 526 ? 10.314 -13.425 -13.566 1.00 80.25 526 GLN A CA 1
ATOM 4199 C C . GLN A 1 526 ? 9.738 -14.702 -14.208 1.00 80.25 526 GLN A C 1
ATOM 4201 O O . GLN A 1 526 ? 10.469 -15.488 -14.798 1.00 80.25 526 GLN A O 1
ATOM 4206 N N . SER A 1 527 ? 8.412 -14.879 -14.185 1.00 81.56 527 SER A N 1
ATOM 4207 C CA . SER A 1 527 ? 7.764 -16.039 -14.822 1.00 81.56 527 SER A CA 1
ATOM 4208 C C . SER A 1 527 ? 7.929 -16.061 -16.350 1.00 81.56 527 SER A C 1
ATOM 4210 O O . SER A 1 527 ? 7.992 -17.133 -16.952 1.00 81.56 527 SER A O 1
ATOM 4212 N N . MET A 1 528 ? 7.978 -14.891 -16.993 1.00 81.94 528 MET A N 1
ATOM 4213 C CA . MET A 1 528 ? 8.222 -14.789 -18.434 1.00 81.94 528 MET A CA 1
ATOM 4214 C C . MET A 1 528 ? 9.702 -14.988 -18.760 1.00 81.94 528 MET A C 1
ATOM 4216 O O . MET A 1 528 ? 10.000 -15.615 -19.770 1.00 81.94 528 MET A O 1
ATOM 4220 N N . ASP A 1 529 ? 10.607 -14.513 -17.905 1.00 80.69 529 ASP A N 1
ATOM 4221 C CA . ASP A 1 529 ? 12.048 -14.750 -18.015 1.00 80.69 529 ASP A CA 1
ATOM 4222 C C . ASP A 1 529 ? 12.391 -16.237 -17.927 1.00 80.69 529 ASP A C 1
ATOM 4224 O O . ASP A 1 529 ? 13.087 -16.748 -18.798 1.00 80.69 529 ASP A O 1
ATOM 4228 N N . GLU A 1 530 ? 11.828 -16.962 -16.958 1.00 82.06 530 GLU A N 1
ATOM 4229 C CA . GLU A 1 530 ? 12.012 -18.416 -16.825 1.00 82.06 530 GLU A CA 1
ATOM 4230 C C . GLU A 1 530 ? 11.544 -19.166 -18.083 1.00 82.06 530 GLU A C 1
ATOM 4232 O O . GLU A 1 530 ? 12.232 -20.055 -18.596 1.00 82.06 530 GLU A O 1
ATOM 4237 N N . LYS A 1 531 ? 10.387 -18.773 -18.632 1.00 82.94 531 LYS A N 1
ATOM 4238 C CA . LYS A 1 531 ? 9.862 -19.324 -19.891 1.00 82.94 531 LYS A CA 1
ATOM 4239 C C . LYS A 1 531 ? 10.757 -18.984 -21.081 1.00 82.94 531 LYS A C 1
ATOM 4241 O O . LYS A 1 531 ? 11.020 -19.858 -21.907 1.00 82.94 531 LYS A O 1
ATOM 4246 N N . ALA A 1 532 ? 11.220 -17.739 -21.174 1.00 85.25 532 ALA A N 1
ATOM 4247 C CA . ALA A 1 532 ? 12.082 -17.274 -22.253 1.00 85.25 532 ALA A CA 1
ATOM 4248 C C . ALA A 1 532 ? 13.436 -17.991 -22.236 1.00 85.25 532 ALA A C 1
ATOM 4250 O O . ALA A 1 532 ? 13.871 -18.494 -23.270 1.00 85.25 532 ALA A O 1
ATOM 4251 N N . GLN A 1 533 ? 14.053 -18.120 -21.061 1.00 84.00 533 GLN A N 1
ATOM 4252 C CA . GLN A 1 533 ? 15.301 -18.849 -20.862 1.00 84.00 533 GLN A CA 1
ATOM 4253 C C . GLN A 1 533 ? 15.142 -20.335 -21.211 1.00 84.00 533 GLN A C 1
ATOM 4255 O O . GLN A 1 533 ? 15.953 -20.896 -21.949 1.00 84.00 533 GLN A O 1
ATOM 4260 N N . GLY A 1 534 ? 14.060 -20.971 -20.747 1.00 81.62 534 GLY A N 1
ATOM 4261 C CA . GLY A 1 534 ? 13.761 -22.365 -21.071 1.00 81.62 534 GLY A CA 1
ATOM 4262 C C . GLY A 1 534 ? 13.535 -22.603 -22.568 1.00 81.62 534 GLY A C 1
ATOM 4263 O O . GLY A 1 534 ? 13.932 -23.645 -23.090 1.00 81.62 534 GLY A O 1
ATOM 4264 N N . LEU A 1 535 ? 12.917 -21.650 -23.275 1.00 82.56 535 LEU A N 1
ATOM 4265 C CA . LEU A 1 535 ? 12.751 -21.724 -24.727 1.00 82.56 535 LEU A CA 1
ATOM 4266 C C . LEU A 1 535 ? 14.079 -21.505 -25.458 1.00 82.56 535 LEU A C 1
ATOM 4268 O O . LEU A 1 535 ? 14.407 -22.275 -26.357 1.00 82.56 535 LEU A O 1
ATOM 4272 N N . LYS A 1 536 ? 14.865 -20.513 -25.040 1.00 84.94 536 LYS A N 1
ATOM 4273 C CA . LYS A 1 536 ? 16.171 -20.199 -25.620 1.00 84.94 536 LYS A CA 1
ATOM 4274 C C . LYS A 1 536 ? 17.127 -21.393 -25.582 1.00 84.94 536 LYS A C 1
ATOM 4276 O O . LYS A 1 536 ? 17.635 -21.778 -26.627 1.00 84.94 536 LYS A O 1
ATOM 4281 N N . ILE A 1 537 ? 17.279 -22.052 -24.428 1.00 81.88 537 ILE A N 1
ATOM 4282 C CA . ILE A 1 537 ? 18.134 -23.250 -24.286 1.00 81.88 537 ILE A CA 1
ATOM 4283 C C . ILE A 1 537 ? 17.711 -24.360 -25.263 1.00 81.88 537 ILE A C 1
ATOM 4285 O O . ILE A 1 537 ? 18.542 -25.116 -25.766 1.00 81.88 537 ILE A O 1
ATOM 4289 N N . ARG A 1 538 ? 16.406 -24.499 -25.531 1.00 79.19 538 ARG A N 1
ATOM 4290 C CA . ARG A 1 538 ? 15.893 -25.492 -26.487 1.00 79.19 538 ARG A CA 1
ATOM 4291 C C . ARG A 1 538 ? 16.148 -25.080 -27.937 1.00 79.19 538 ARG A C 1
ATOM 4293 O O . ARG A 1 538 ? 16.508 -25.939 -28.733 1.00 79.19 538 ARG A O 1
ATOM 4300 N N . LEU A 1 539 ? 15.994 -23.798 -28.270 1.00 81.31 539 LEU A N 1
ATOM 4301 C CA . LEU A 1 539 ? 16.296 -23.266 -29.603 1.00 81.31 539 LEU A CA 1
ATOM 4302 C C . LEU A 1 539 ? 17.795 -23.363 -29.926 1.00 81.31 539 LEU A C 1
ATOM 4304 O O . LEU A 1 539 ? 18.152 -23.784 -31.023 1.00 81.31 539 LEU A O 1
ATOM 4308 N N . GLU A 1 540 ? 18.669 -23.104 -28.953 1.00 80.25 540 GLU A N 1
ATOM 4309 C CA . GLU A 1 540 ? 20.123 -23.248 -29.104 1.00 80.25 540 GLU A CA 1
ATOM 4310 C C . GLU A 1 540 ? 20.541 -24.695 -29.393 1.00 80.25 540 GLU A C 1
ATOM 4312 O O . GLU A 1 540 ? 21.410 -24.931 -30.231 1.00 80.25 540 GLU A O 1
ATOM 4317 N N . LYS A 1 541 ? 19.880 -25.685 -28.774 1.00 78.38 541 LYS A N 1
ATOM 4318 C CA . LYS A 1 541 ? 20.098 -27.112 -29.087 1.00 78.38 541 LYS A CA 1
ATOM 4319 C C . LYS A 1 541 ? 19.732 -27.475 -30.527 1.00 78.38 541 LYS A C 1
ATOM 4321 O O . LYS A 1 541 ? 20.260 -28.452 -31.047 1.00 78.38 541 LYS A O 1
ATOM 4326 N N . LEU A 1 542 ? 18.844 -26.705 -31.153 1.00 74.62 542 LEU A N 1
ATOM 4327 C CA . LEU A 1 542 ? 18.464 -26.841 -32.560 1.00 74.62 542 LEU A CA 1
ATOM 4328 C C . LEU A 1 542 ? 19.329 -25.977 -33.496 1.00 74.62 542 LEU A C 1
ATOM 4330 O O . LEU A 1 542 ? 19.031 -25.884 -34.682 1.00 74.62 542 LEU A O 1
ATOM 4334 N N . GLY A 1 543 ? 20.382 -25.331 -32.981 1.00 71.38 543 GLY A N 1
ATOM 4335 C CA . GLY A 1 543 ? 21.261 -24.452 -33.758 1.00 71.38 543 GLY A CA 1
ATOM 4336 C C . GLY A 1 543 ? 20.674 -23.067 -34.053 1.00 71.38 543 GLY A C 1
ATOM 4337 O O . GLY A 1 543 ? 21.254 -22.311 -34.827 1.00 71.38 543 GLY A O 1
ATOM 4338 N N . ILE A 1 544 ? 19.541 -22.709 -33.443 1.00 76.69 544 ILE A N 1
ATOM 4339 C CA . ILE A 1 544 ? 18.879 -21.418 -33.643 1.00 76.69 544 ILE A CA 1
ATOM 4340 C C . ILE A 1 544 ? 19.355 -20.446 -32.560 1.00 76.69 544 ILE A C 1
ATOM 4342 O O . ILE A 1 544 ? 19.063 -20.629 -31.379 1.00 76.69 544 ILE A O 1
ATOM 4346 N N . GLN A 1 545 ? 20.062 -19.384 -32.955 1.00 75.06 545 GLN A N 1
ATOM 4347 C CA . GLN A 1 545 ? 20.509 -18.355 -32.016 1.00 75.06 545 GLN A CA 1
ATOM 4348 C C . GLN A 1 545 ? 19.454 -17.255 -31.827 1.00 75.06 545 GLN A C 1
ATOM 4350 O O . GLN A 1 545 ? 19.152 -16.492 -32.747 1.00 75.06 545 GLN A O 1
ATOM 4355 N N . THR A 1 546 ? 18.961 -17.101 -30.600 1.00 81.62 546 THR A N 1
ATOM 4356 C CA . THR A 1 546 ? 17.973 -16.078 -30.210 1.00 81.62 546 THR A CA 1
ATOM 4357 C C . THR A 1 546 ? 18.327 -15.454 -28.869 1.00 81.62 546 THR A C 1
ATOM 4359 O O . THR A 1 546 ? 18.815 -16.151 -27.983 1.00 81.62 546 THR A O 1
ATOM 4362 N N . PHE A 1 547 ? 18.012 -14.173 -28.687 1.00 84.56 547 PHE A N 1
ATOM 4363 C CA . PHE A 1 547 ? 18.190 -13.487 -27.409 1.00 84.56 547 PHE A CA 1
ATOM 4364 C C . PHE A 1 547 ? 16.995 -13.709 -26.474 1.00 84.56 547 PHE A C 1
ATOM 4366 O O . PHE A 1 547 ? 15.846 -13.817 -26.917 1.00 84.56 547 PHE A O 1
ATOM 4373 N N . GLN A 1 548 ? 17.260 -13.759 -25.167 1.00 84.94 548 GLN A N 1
ATOM 4374 C CA . GLN A 1 548 ? 16.230 -14.002 -24.153 1.00 84.94 548 GLN A CA 1
ATOM 4375 C C . GLN A 1 548 ? 15.208 -12.861 -24.127 1.00 84.94 548 GLN A C 1
ATOM 4377 O O . GLN A 1 548 ? 14.003 -13.107 -24.063 1.00 84.94 548 GLN A O 1
ATOM 4382 N N . SER A 1 549 ? 15.685 -11.623 -24.239 1.00 85.00 549 SER A N 1
ATOM 4383 C CA . SER A 1 549 ? 14.874 -10.405 -24.348 1.00 85.00 549 SER A CA 1
ATOM 4384 C C . SER A 1 549 ? 13.851 -10.443 -25.479 1.00 85.00 549 SER A C 1
ATOM 4386 O O . SER A 1 549 ? 12.693 -10.094 -25.260 1.00 85.00 549 SER A O 1
ATOM 4388 N N . ASP A 1 550 ? 14.230 -10.901 -26.674 1.00 85.75 550 ASP A N 1
ATOM 4389 C CA . ASP A 1 550 ? 13.328 -10.907 -27.832 1.00 85.75 550 ASP A CA 1
ATOM 4390 C C . ASP A 1 550 ? 12.212 -11.947 -27.663 1.00 85.75 550 ASP A C 1
ATOM 4392 O O . ASP A 1 550 ? 11.045 -11.682 -27.974 1.00 85.75 550 ASP A O 1
ATOM 4396 N N . ILE A 1 551 ? 12.549 -13.107 -27.088 1.00 84.25 551 ILE A N 1
ATOM 4397 C CA . ILE A 1 551 ? 11.570 -14.129 -26.706 1.00 84.25 551 ILE A CA 1
ATOM 4398 C C . ILE A 1 551 ? 10.634 -13.588 -25.620 1.00 84.25 551 ILE A C 1
ATOM 4400 O O . ILE A 1 551 ? 9.412 -13.697 -25.750 1.00 84.25 551 ILE A O 1
ATOM 4404 N N . ARG A 1 552 ? 11.184 -12.977 -24.562 1.00 86.56 552 ARG A N 1
ATOM 4405 C CA . ARG A 1 552 ? 10.411 -12.378 -23.464 1.00 86.56 552 ARG A CA 1
ATOM 4406 C C . ARG A 1 552 ? 9.450 -11.317 -23.981 1.00 86.56 552 ARG A C 1
ATOM 4408 O O . ARG A 1 552 ? 8.277 -11.336 -23.619 1.00 86.56 552 ARG A O 1
ATOM 4415 N N . LYS A 1 553 ? 9.911 -10.432 -24.861 1.00 84.25 553 LYS A N 1
ATOM 4416 C CA . LYS A 1 553 ? 9.091 -9.392 -25.484 1.00 84.25 553 LYS A CA 1
ATOM 4417 C C . LYS A 1 553 ? 7.897 -9.986 -26.222 1.00 84.25 553 LYS A C 1
ATOM 4419 O O . LYS A 1 553 ? 6.765 -9.555 -26.007 1.00 84.25 553 LYS A O 1
ATOM 4424 N N . LYS A 1 554 ? 8.121 -11.037 -27.019 1.00 84.06 554 LYS A N 1
ATOM 4425 C CA . LYS A 1 554 ? 7.036 -11.750 -27.705 1.00 84.06 554 LYS A CA 1
ATOM 4426 C C . LYS A 1 554 ? 6.086 -12.463 -26.745 1.00 84.06 554 LYS A C 1
ATOM 4428 O O . LYS A 1 554 ? 4.879 -12.437 -26.967 1.00 84.06 554 LYS A O 1
ATOM 4433 N N . LEU A 1 555 ? 6.597 -13.040 -25.658 1.00 82.50 555 LEU A N 1
ATOM 4434 C CA . LEU A 1 555 ? 5.759 -13.608 -24.600 1.00 82.50 555 LEU A CA 1
ATOM 4435 C C . LEU A 1 555 ? 4.883 -12.535 -23.941 1.00 82.50 555 LEU A C 1
ATOM 4437 O O . LEU A 1 555 ? 3.704 -12.785 -23.716 1.00 82.50 555 LEU A O 1
ATOM 4441 N N . VAL A 1 556 ? 5.412 -11.342 -23.661 1.00 79.50 556 VAL A N 1
ATOM 4442 C CA . VAL A 1 556 ? 4.635 -10.235 -23.077 1.00 79.50 556 VAL A CA 1
ATOM 4443 C C . VAL A 1 556 ? 3.565 -9.731 -24.052 1.00 79.50 556 VAL A C 1
ATOM 4445 O O . VAL A 1 556 ? 2.415 -9.580 -23.648 1.00 79.50 556 VAL A O 1
ATOM 4448 N N . GLU A 1 557 ? 3.904 -9.540 -25.332 1.00 78.75 557 GLU A N 1
ATOM 4449 C CA . GLU A 1 557 ? 2.955 -9.145 -26.390 1.00 78.75 557 GLU A CA 1
ATOM 4450 C C . GLU A 1 557 ? 1.787 -10.136 -26.530 1.00 78.75 557 GLU A C 1
ATOM 4452 O O . GLU A 1 557 ? 0.644 -9.732 -26.746 1.00 78.75 557 GLU A O 1
ATOM 4457 N N . ASN A 1 558 ? 2.066 -11.429 -26.362 1.00 76.69 558 ASN A N 1
ATOM 4458 C CA . ASN A 1 558 ? 1.112 -12.515 -26.570 1.00 76.69 558 ASN A CA 1
ATOM 4459 C C . ASN A 1 558 ? 0.562 -13.117 -25.261 1.00 76.69 558 ASN A C 1
ATOM 4461 O O . ASN A 1 558 ? 0.057 -14.242 -25.263 1.00 76.69 558 ASN A O 1
ATOM 4465 N N . ASN A 1 559 ? 0.650 -12.401 -24.132 1.00 72.62 559 ASN A N 1
ATOM 4466 C CA . ASN A 1 559 ? 0.144 -12.840 -22.821 1.00 72.62 559 ASN A CA 1
ATOM 4467 C C . ASN A 1 559 ? 0.644 -14.230 -22.364 1.00 72.62 559 ASN A C 1
ATOM 4469 O O . ASN A 1 559 ? -0.066 -14.983 -21.699 1.00 72.62 559 ASN A O 1
ATOM 4473 N N . GLY A 1 560 ? 1.895 -14.559 -22.680 1.00 73.25 560 GLY A N 1
ATOM 4474 C CA . GLY A 1 560 ? 2.594 -15.756 -22.218 1.00 73.25 560 GLY A CA 1
ATOM 4475 C C . GLY A 1 560 ? 2.499 -16.971 -23.137 1.00 73.25 560 GLY A C 1
ATOM 4476 O O . GLY A 1 560 ? 2.945 -18.041 -22.719 1.00 73.25 560 GLY A O 1
ATOM 4477 N N . ALA A 1 561 ? 1.950 -16.816 -24.347 1.00 77.06 561 ALA A N 1
ATOM 4478 C CA . ALA A 1 561 ? 1.900 -17.847 -25.384 1.00 77.06 561 ALA A CA 1
ATOM 4479 C C . ALA A 1 561 ? 2.714 -17.441 -26.626 1.00 77.06 561 ALA A C 1
ATOM 4481 O O . ALA A 1 561 ? 2.892 -16.260 -26.907 1.00 77.06 561 ALA A O 1
ATOM 4482 N N . LEU A 1 562 ? 3.191 -18.414 -27.399 1.00 78.69 562 LEU A N 1
ATOM 4483 C CA . LEU A 1 562 ? 3.895 -18.208 -28.665 1.00 78.69 562 LEU A CA 1
ATOM 4484 C C . LEU A 1 562 ? 3.342 -19.151 -29.735 1.00 78.69 562 LEU A C 1
ATOM 4486 O O . LEU A 1 562 ? 2.936 -20.280 -29.457 1.00 78.69 562 LEU A O 1
ATOM 4490 N N . SER A 1 563 ? 3.328 -18.677 -30.977 1.00 76.12 563 SER A N 1
ATOM 4491 C CA . SER A 1 563 ? 3.035 -19.477 -32.166 1.00 76.12 563 SER A CA 1
ATOM 4492 C C . SER A 1 563 ? 4.315 -19.812 -32.937 1.00 76.12 563 SER A C 1
ATOM 4494 O O . SER A 1 563 ? 5.334 -19.130 -32.810 1.00 76.12 563 SER A O 1
ATOM 4496 N N . ALA A 1 564 ? 4.262 -20.825 -33.806 1.00 71.75 564 ALA A N 1
ATOM 4497 C CA . ALA A 1 564 ? 5.383 -21.154 -34.690 1.00 71.75 564 ALA A CA 1
ATOM 4498 C C . ALA A 1 564 ? 5.759 -19.977 -35.618 1.00 71.75 564 ALA A C 1
ATOM 4500 O O . ALA A 1 564 ? 6.932 -19.780 -35.931 1.00 71.75 564 ALA A O 1
ATOM 4501 N N . SER A 1 565 ? 4.786 -19.146 -36.013 1.00 74.31 565 SER A N 1
ATOM 4502 C CA . SER A 1 565 ? 5.036 -17.898 -36.748 1.00 74.31 565 SER A CA 1
ATOM 4503 C C . SER A 1 565 ? 5.777 -16.846 -35.922 1.00 74.31 565 SER A C 1
ATOM 4505 O O . SER A 1 565 ? 6.616 -16.136 -36.474 1.00 74.31 565 SER A O 1
ATOM 4507 N N . ASP A 1 566 ? 5.525 -16.763 -34.611 1.00 78.25 566 ASP A N 1
ATOM 4508 C CA . ASP A 1 566 ? 6.246 -15.828 -33.739 1.00 78.25 566 ASP A CA 1
ATOM 4509 C C . ASP A 1 566 ? 7.728 -16.204 -33.660 1.00 78.25 566 ASP A C 1
ATOM 4511 O O . ASP A 1 566 ? 8.584 -15.335 -33.817 1.00 78.25 566 ASP A O 1
ATOM 4515 N N . ILE A 1 567 ? 8.042 -17.498 -33.522 1.00 76.00 567 ILE A N 1
ATOM 4516 C CA . ILE A 1 567 ? 9.428 -17.992 -33.531 1.00 76.00 567 ILE A CA 1
ATOM 4517 C C . ILE A 1 567 ? 10.099 -17.705 -34.880 1.00 76.00 567 ILE A C 1
ATOM 4519 O O . ILE A 1 567 ? 11.210 -17.183 -34.907 1.00 76.00 567 ILE A O 1
ATOM 4523 N N . LYS A 1 568 ? 9.414 -17.948 -36.007 1.00 73.75 568 LYS A N 1
ATOM 4524 C CA . LYS A 1 568 ? 9.945 -17.590 -37.336 1.00 73.75 568 LYS A CA 1
ATOM 4525 C C . LYS A 1 568 ? 10.254 -16.095 -37.448 1.00 73.75 568 LYS A C 1
ATOM 4527 O O . LYS A 1 568 ? 11.282 -15.731 -38.009 1.00 73.75 568 LYS A O 1
ATOM 4532 N N . SER A 1 569 ? 9.412 -15.229 -36.877 1.00 76.31 569 SER A N 1
ATOM 4533 C CA . SER A 1 569 ? 9.657 -13.780 -36.873 1.00 76.31 569 SER A CA 1
ATOM 4534 C C . SER A 1 569 ? 10.885 -13.376 -36.046 1.00 76.31 569 SER A C 1
ATOM 4536 O O . SER A 1 569 ? 11.564 -12.416 -36.405 1.00 76.31 569 SER A O 1
ATOM 4538 N N . LEU A 1 570 ? 11.194 -14.111 -34.972 1.00 75.69 570 LEU A N 1
ATOM 4539 C CA . LEU A 1 570 ? 12.391 -13.893 -34.154 1.00 75.69 570 LEU A CA 1
ATOM 4540 C C . LEU A 1 570 ? 13.670 -14.276 -34.910 1.00 75.69 570 LEU A C 1
ATOM 4542 O O . LEU A 1 570 ? 14.669 -13.574 -34.801 1.00 75.69 570 LEU A O 1
ATOM 4546 N N . VAL A 1 571 ? 13.616 -15.342 -35.713 1.00 68.19 571 VAL A N 1
ATOM 4547 C CA . VAL A 1 571 ? 14.741 -15.795 -36.548 1.00 68.19 571 VAL A CA 1
ATOM 4548 C C . VAL A 1 571 ? 14.968 -14.858 -37.740 1.00 68.19 571 VAL A C 1
ATOM 4550 O O . VAL A 1 571 ? 16.094 -14.444 -37.992 1.00 68.19 571 VAL A O 1
ATOM 4553 N N . LEU A 1 572 ? 13.902 -14.461 -38.445 1.00 55.47 572 LEU A N 1
ATOM 4554 C CA . LEU A 1 572 ? 13.997 -13.598 -39.632 1.00 55.47 572 LEU A CA 1
ATOM 4555 C C . LEU A 1 572 ? 14.496 -12.181 -39.311 1.00 55.47 572 LEU A C 1
ATOM 4557 O O . LEU A 1 572 ? 15.287 -11.635 -40.072 1.00 55.47 572 LEU A O 1
ATOM 4561 N N . LYS A 1 573 ? 14.097 -11.604 -38.167 1.00 56.56 573 LYS A N 1
ATOM 4562 C CA . LYS A 1 573 ? 14.568 -10.275 -37.734 1.00 56.56 573 LYS A CA 1
ATOM 4563 C C . LYS A 1 573 ? 16.087 -10.185 -37.562 1.00 56.56 573 LYS A C 1
ATOM 4565 O O . LYS A 1 573 ? 16.623 -9.085 -37.636 1.00 56.56 573 LYS A O 1
ATOM 4570 N N . ARG A 1 574 ? 16.768 -11.312 -37.332 1.00 54.19 574 ARG A N 1
ATOM 4571 C CA . ARG A 1 574 ? 18.221 -11.348 -37.153 1.00 54.19 574 ARG A CA 1
ATOM 4572 C C . ARG A 1 574 ? 18.978 -11.218 -38.475 1.00 54.19 574 ARG A C 1
ATOM 4574 O O . ARG A 1 574 ? 19.946 -10.466 -38.538 1.00 54.19 574 ARG A O 1
ATOM 4581 N N . ASN A 1 575 ? 18.485 -11.862 -39.534 1.00 48.38 575 ASN A N 1
ATOM 4582 C CA . ASN A 1 575 ? 19.103 -11.785 -40.861 1.00 48.38 575 ASN A CA 1
ATOM 4583 C C . ASN A 1 575 ? 19.081 -10.356 -41.436 1.00 48.38 575 ASN A C 1
ATOM 4585 O O . ASN A 1 575 ? 20.008 -9.978 -42.144 1.00 48.38 575 ASN A O 1
ATOM 4589 N N . ASP A 1 576 ? 18.074 -9.546 -41.089 1.00 43.50 576 ASP A N 1
ATOM 4590 C CA . ASP A 1 576 ? 18.012 -8.131 -41.490 1.00 43.50 576 ASP A CA 1
ATOM 4591 C C . ASP A 1 576 ? 18.949 -7.227 -40.661 1.00 43.50 576 ASP A C 1
ATOM 4593 O O . ASP A 1 576 ? 19.387 -6.185 -41.147 1.00 43.50 576 ASP A O 1
ATOM 4597 N N . SER A 1 577 ? 19.278 -7.599 -39.416 1.00 43.62 577 SER A N 1
ATOM 4598 C CA . SER A 1 577 ? 20.163 -6.803 -38.546 1.00 43.62 577 SER A CA 1
ATOM 4599 C C . SER A 1 577 ? 21.662 -7.013 -38.799 1.00 43.62 577 SER A C 1
ATOM 4601 O O . SER A 1 577 ? 22.452 -6.135 -38.455 1.00 43.62 577 SER A O 1
ATOM 4603 N N . ASP A 1 578 ? 22.059 -8.117 -39.443 1.00 40.41 578 ASP A N 1
ATOM 4604 C CA . ASP A 1 578 ? 23.465 -8.428 -39.767 1.00 40.41 578 ASP A CA 1
ATOM 4605 C C . ASP A 1 578 ? 24.006 -7.668 -41.001 1.00 40.41 578 ASP A C 1
ATOM 4607 O O . ASP A 1 578 ? 25.157 -7.844 -41.396 1.00 40.41 578 ASP A O 1
ATOM 4611 N N . SER A 1 579 ? 23.247 -6.733 -41.589 1.00 36.84 579 SER A N 1
ATOM 4612 C CA . SER A 1 579 ? 23.693 -5.965 -42.766 1.00 36.84 579 SER A CA 1
ATOM 4613 C C . SER A 1 579 ? 24.770 -4.893 -42.489 1.00 36.84 579 SER A C 1
ATOM 4615 O O . SER A 1 579 ? 25.033 -4.069 -43.366 1.00 36.84 579 SER A O 1
ATOM 4617 N N . TRP A 1 580 ? 25.371 -4.841 -41.292 1.00 39.56 580 TRP A N 1
ATOM 4618 C CA . TRP A 1 580 ? 26.288 -3.761 -40.875 1.00 39.56 580 TRP A CA 1
ATOM 4619 C C . TRP A 1 580 ? 27.753 -4.154 -40.646 1.00 39.56 580 TRP A C 1
ATOM 4621 O O . TRP A 1 580 ? 28.516 -3.317 -40.168 1.00 39.56 580 TRP A O 1
ATOM 4631 N N . LYS A 1 581 ? 28.198 -5.345 -41.063 1.00 37.75 581 LYS A N 1
ATOM 4632 C CA . LYS A 1 581 ? 29.628 -5.646 -41.284 1.00 37.75 581 LYS A CA 1
ATOM 4633 C C . LYS A 1 581 ? 29.800 -6.735 -42.346 1.00 37.75 581 LYS A C 1
ATOM 4635 O O . LYS A 1 581 ? 30.004 -7.889 -42.000 1.00 37.75 581 LYS A O 1
ATOM 4640 N N . ASN A 1 582 ? 29.779 -6.363 -43.625 1.00 32.72 582 ASN A N 1
ATOM 4641 C CA . ASN A 1 582 ? 30.366 -7.214 -44.662 1.00 32.72 582 ASN A CA 1
ATOM 4642 C C . ASN A 1 582 ? 31.724 -6.633 -45.060 1.00 32.72 582 ASN A C 1
ATOM 4644 O O . ASN A 1 582 ? 31.799 -5.582 -45.699 1.00 32.72 582 ASN A O 1
ATOM 4648 N N . ASP A 1 583 ? 32.780 -7.325 -44.634 1.00 33.44 583 ASP A N 1
ATOM 4649 C CA . ASP A 1 583 ? 34.110 -7.251 -45.236 1.00 33.44 583 ASP A CA 1
ATOM 4650 C C . ASP A 1 583 ? 33.995 -7.711 -46.711 1.00 33.44 583 ASP A C 1
ATOM 4652 O O . ASP A 1 583 ? 33.242 -8.653 -46.979 1.00 33.44 583 ASP A O 1
ATOM 4656 N N . PRO A 1 584 ? 34.661 -7.085 -47.702 1.00 33.06 584 PRO A N 1
ATOM 4657 C CA . PRO A 1 584 ? 34.402 -7.368 -49.120 1.00 33.06 584 PRO A CA 1
ATOM 4658 C C . PRO A 1 584 ? 34.914 -8.726 -49.626 1.00 33.06 584 PRO A C 1
ATOM 4660 O O . PRO A 1 584 ? 34.635 -9.079 -50.770 1.00 33.06 584 PRO A O 1
ATOM 4663 N N . ASP A 1 585 ? 35.649 -9.481 -48.811 1.00 34.97 585 ASP A N 1
ATOM 4664 C CA . ASP A 1 585 ? 36.362 -10.687 -49.232 1.00 34.97 585 ASP A CA 1
ATOM 4665 C C . ASP A 1 585 ? 35.931 -11.925 -48.436 1.00 34.97 585 ASP A C 1
ATOM 4667 O O . ASP A 1 585 ? 36.726 -12.548 -47.743 1.00 34.97 585 ASP A O 1
ATOM 4671 N N . GLU A 1 586 ? 34.675 -12.347 -48.581 1.00 36.38 586 GLU A N 1
ATOM 4672 C CA . GLU A 1 586 ? 34.309 -13.736 -48.292 1.00 36.38 586 GLU A CA 1
ATOM 4673 C C . GLU A 1 586 ? 33.234 -14.231 -49.269 1.00 36.38 586 GLU A C 1
ATOM 4675 O O . GLU A 1 586 ? 32.030 -14.010 -49.134 1.00 36.38 586 GLU A O 1
ATOM 4680 N N . LYS A 1 587 ? 33.697 -14.925 -50.315 1.00 37.72 587 LYS A N 1
ATOM 4681 C CA . LYS A 1 587 ? 32.858 -15.793 -51.143 1.00 37.72 587 LYS A CA 1
ATOM 4682 C C . LYS A 1 587 ? 32.439 -16.997 -50.304 1.00 37.72 587 LYS A C 1
ATOM 4684 O O . LYS A 1 587 ? 33.107 -18.024 -50.341 1.00 37.72 587 LYS A O 1
ATOM 4689 N N . ASN A 1 588 ? 31.339 -16.872 -49.575 1.00 34.16 588 ASN A N 1
ATOM 4690 C CA . ASN A 1 588 ? 30.585 -18.026 -49.098 1.00 34.16 588 ASN A CA 1
ATOM 4691 C C . ASN A 1 588 ? 29.124 -17.633 -48.848 1.00 34.16 588 ASN A C 1
ATOM 4693 O O . ASN A 1 588 ? 28.691 -17.434 -47.719 1.00 34.16 588 ASN A O 1
ATOM 4697 N N . THR A 1 589 ? 28.365 -17.451 -49.929 1.00 35.38 589 THR A N 1
ATOM 4698 C CA . THR A 1 589 ? 26.969 -16.985 -49.864 1.00 35.38 589 THR A CA 1
ATOM 4699 C C . THR A 1 589 ? 25.921 -18.088 -50.048 1.00 35.38 589 THR A C 1
ATOM 4701 O O . THR A 1 589 ? 24.740 -17.767 -50.046 1.00 35.38 589 THR A O 1
ATOM 4704 N N . ASP A 1 590 ? 26.295 -19.372 -50.131 1.00 34.53 590 ASP A N 1
ATOM 4705 C CA . ASP A 1 590 ? 25.348 -20.415 -50.576 1.00 34.53 590 ASP A CA 1
ATOM 4706 C C . ASP A 1 590 ? 25.125 -21.620 -49.629 1.00 34.53 590 ASP A C 1
ATOM 4708 O O . ASP A 1 590 ? 24.374 -22.520 -49.996 1.00 34.53 590 ASP A O 1
ATOM 4712 N N . GLU A 1 591 ? 25.658 -21.661 -48.395 1.00 34.34 591 GLU A N 1
ATOM 4713 C CA . GLU A 1 591 ? 25.552 -22.875 -47.538 1.00 34.34 591 GLU A CA 1
ATOM 4714 C C . GLU A 1 591 ? 24.762 -22.771 -46.212 1.00 34.34 591 GLU A C 1
ATOM 4716 O O . GLU A 1 591 ? 24.668 -23.763 -45.495 1.00 34.34 591 GLU A O 1
ATOM 4721 N N . VAL A 1 592 ? 24.089 -21.658 -45.882 1.00 37.50 592 VAL A N 1
ATOM 4722 C CA . VAL A 1 592 ? 23.275 -21.570 -44.630 1.00 37.50 592 VAL A CA 1
ATOM 4723 C C . VAL A 1 592 ? 21.754 -21.683 -44.871 1.00 37.50 592 VAL A C 1
ATOM 4725 O O . VAL A 1 592 ? 20.954 -21.657 -43.940 1.00 37.50 592 VAL A O 1
ATOM 4728 N N . ASN A 1 593 ? 21.314 -21.900 -46.115 1.00 37.34 593 ASN A N 1
ATOM 4729 C CA . ASN A 1 593 ? 19.890 -21.960 -46.491 1.00 37.34 593 ASN A CA 1
ATOM 4730 C C . ASN A 1 593 ? 19.209 -23.336 -46.314 1.00 37.34 593 ASN A C 1
ATOM 4732 O O . ASN A 1 593 ? 18.220 -23.623 -46.985 1.00 37.34 593 ASN A O 1
ATOM 4736 N N . ALA A 1 594 ? 19.684 -24.190 -45.405 1.00 39.59 594 ALA A N 1
ATOM 4737 C CA . ALA A 1 594 ? 19.099 -25.518 -45.198 1.00 39.59 594 ALA A CA 1
ATOM 4738 C C . ALA A 1 594 ? 18.953 -25.902 -43.716 1.00 39.59 594 ALA A C 1
ATOM 4740 O O . ALA A 1 594 ? 19.381 -26.973 -43.297 1.00 39.59 594 ALA A O 1
ATOM 4741 N N . VAL A 1 595 ? 18.303 -25.054 -42.914 1.00 44.94 595 VAL A N 1
ATOM 4742 C CA . VAL A 1 595 ? 17.555 -25.565 -41.755 1.00 44.94 595 VAL A CA 1
ATOM 4743 C C . VAL A 1 595 ? 16.125 -25.792 -42.235 1.00 44.94 595 VAL A C 1
ATOM 4745 O O . VAL A 1 595 ? 15.392 -24.839 -42.494 1.00 44.94 595 VAL A O 1
ATOM 4748 N N . ASP A 1 596 ? 15.750 -27.055 -42.433 1.00 42.50 596 ASP A N 1
ATOM 4749 C CA . ASP A 1 596 ? 14.390 -27.439 -42.818 1.00 42.50 596 ASP A CA 1
ATOM 4750 C C . ASP A 1 596 ? 13.437 -27.141 -41.646 1.00 42.50 596 ASP A C 1
ATOM 4752 O O . ASP A 1 596 ? 13.333 -27.896 -40.683 1.00 42.50 596 ASP A O 1
ATOM 4756 N N . PHE A 1 597 ? 12.782 -25.975 -41.678 1.00 49.59 597 PHE A N 1
ATOM 4757 C CA . PHE A 1 597 ? 11.790 -25.548 -40.684 1.00 49.59 597 PHE A CA 1
ATOM 4758 C C . PHE A 1 597 ? 10.436 -26.225 -40.923 1.00 49.59 597 PHE A C 1
ATOM 4760 O O . PHE A 1 597 ? 9.395 -25.551 -41.017 1.00 49.59 597 PHE A O 1
ATOM 4767 N N . SER A 1 598 ? 10.426 -27.551 -41.035 1.00 51.91 598 SER A N 1
ATOM 4768 C CA . SER A 1 598 ? 9.197 -28.324 -41.055 1.00 51.91 598 SER A CA 1
ATOM 4769 C C . SER A 1 598 ? 8.370 -27.953 -39.814 1.00 51.91 598 SER A C 1
ATOM 4771 O O . SER A 1 598 ? 8.777 -28.118 -38.665 1.00 51.91 598 SER A O 1
ATOM 4773 N N . ASN A 1 599 ? 7.175 -27.406 -40.057 1.00 55.97 599 ASN A N 1
ATOM 4774 C CA . ASN A 1 599 ? 6.215 -26.930 -39.052 1.00 55.97 599 ASN A CA 1
ATOM 4775 C C . ASN A 1 599 ? 5.922 -27.901 -37.866 1.00 55.97 599 ASN A C 1
ATOM 4777 O O . ASN A 1 599 ? 5.558 -27.400 -36.797 1.00 55.97 599 ASN A O 1
ATOM 4781 N N . PRO A 1 600 ? 6.075 -29.245 -37.979 1.00 54.84 600 PRO A N 1
ATOM 4782 C CA . PRO A 1 600 ? 5.856 -30.164 -36.862 1.00 54.84 600 PRO A CA 1
ATOM 4783 C C . PRO A 1 600 ? 6.832 -29.985 -35.691 1.00 54.84 600 PRO A C 1
ATOM 4785 O O . PRO A 1 600 ? 6.390 -30.038 -34.547 1.00 54.84 600 PRO A O 1
ATOM 4788 N N . ASP A 1 601 ? 8.122 -29.729 -35.940 1.00 59.75 601 ASP A N 1
ATOM 4789 C CA . ASP A 1 601 ? 9.141 -29.747 -34.875 1.00 59.75 601 ASP A CA 1
ATOM 4790 C C . ASP A 1 601 ? 9.057 -28.516 -33.964 1.00 59.75 601 ASP A C 1
ATOM 4792 O O . ASP A 1 601 ? 9.139 -28.626 -32.741 1.00 59.75 601 ASP A O 1
ATOM 4796 N N . LEU A 1 602 ? 8.790 -27.338 -34.540 1.00 65.06 602 LEU A N 1
ATOM 4797 C CA . LEU A 1 602 ? 8.554 -26.108 -33.775 1.00 65.06 602 LEU A CA 1
ATOM 4798 C C . LEU A 1 602 ? 7.232 -26.151 -32.998 1.00 65.06 602 LEU A C 1
ATOM 4800 O O . LEU A 1 602 ? 7.161 -25.649 -31.877 1.00 65.06 602 LEU A O 1
ATOM 4804 N N . SER A 1 603 ? 6.192 -26.757 -33.580 1.00 62.72 603 SER A N 1
ATOM 4805 C CA . SER A 1 603 ? 4.892 -26.921 -32.916 1.00 62.72 603 SER A CA 1
ATOM 4806 C C . SER A 1 603 ? 5.007 -27.880 -31.730 1.00 62.72 603 SER A C 1
ATOM 4808 O O . SER A 1 603 ? 4.565 -27.550 -30.634 1.00 62.72 603 SER A O 1
ATOM 4810 N N . ARG A 1 604 ? 5.712 -29.002 -31.908 1.00 63.34 604 ARG A N 1
ATOM 4811 C CA . ARG A 1 604 ? 6.012 -29.960 -30.840 1.00 63.34 604 ARG A CA 1
ATOM 4812 C C . ARG A 1 604 ? 6.862 -29.343 -29.725 1.00 63.34 604 ARG A C 1
ATOM 4814 O O . ARG A 1 604 ? 6.572 -29.550 -28.553 1.00 63.34 604 ARG A O 1
ATOM 4821 N N . LEU A 1 605 ? 7.855 -28.521 -30.062 1.00 67.38 605 LEU A N 1
ATOM 4822 C CA . LEU A 1 605 ? 8.675 -27.803 -29.077 1.00 67.38 605 LEU A CA 1
ATOM 4823 C C . LEU A 1 605 ? 7.852 -26.784 -28.267 1.00 67.38 605 LEU A C 1
ATOM 4825 O O . LEU A 1 605 ? 8.060 -26.624 -27.060 1.00 67.38 605 LEU A O 1
ATOM 4829 N N . LEU A 1 606 ? 6.887 -26.110 -28.902 1.00 62.88 606 LEU A N 1
ATOM 4830 C CA . LEU A 1 606 ? 5.931 -25.228 -28.225 1.00 62.88 606 LEU A CA 1
ATOM 4831 C C . LEU A 1 606 ? 4.964 -26.004 -27.311 1.00 62.88 606 LEU A C 1
ATOM 4833 O O . LEU A 1 606 ? 4.637 -25.517 -26.226 1.00 62.88 606 LEU A O 1
ATOM 4837 N N . GLU A 1 607 ? 4.536 -27.204 -27.713 1.00 63.34 607 GLU A N 1
ATOM 4838 C CA . GLU A 1 607 ? 3.686 -28.091 -26.902 1.00 63.34 607 GLU A CA 1
ATOM 4839 C C . GLU A 1 607 ? 4.446 -28.623 -25.679 1.00 63.34 607 GLU A C 1
ATOM 4841 O O . GLU A 1 607 ? 3.971 -28.501 -24.551 1.00 63.34 607 GLU A O 1
ATOM 4846 N N . GLU A 1 608 ? 5.672 -29.118 -25.875 1.00 62.47 608 GLU A N 1
ATOM 4847 C CA . GLU A 1 608 ? 6.562 -29.607 -24.810 1.00 62.47 608 GLU A CA 1
ATOM 4848 C C . GLU A 1 608 ? 6.991 -28.497 -23.833 1.00 62.47 608 GLU A C 1
ATOM 4850 O O . GLU A 1 608 ? 7.327 -28.763 -22.676 1.00 62.47 608 GLU A O 1
ATOM 4855 N N . SER A 1 609 ? 6.977 -27.235 -24.274 1.00 56.94 609 SER A N 1
ATOM 4856 C CA . SER A 1 609 ? 7.238 -26.067 -23.423 1.00 56.94 609 SER A CA 1
ATOM 4857 C C . SER A 1 609 ? 5.979 -25.475 -22.781 1.00 56.94 609 SER A C 1
ATOM 4859 O O . SER A 1 609 ? 6.099 -24.587 -21.936 1.00 56.94 609 SER A O 1
ATOM 4861 N N . GLY A 1 610 ? 4.784 -25.965 -23.133 1.00 60.56 610 GLY A N 1
ATOM 4862 C CA . GLY A 1 610 ? 3.508 -25.454 -22.628 1.00 60.56 610 GLY A CA 1
ATOM 4863 C C . GLY A 1 610 ? 3.188 -24.023 -23.080 1.00 60.56 610 GLY A C 1
ATOM 4864 O O . GLY A 1 610 ? 2.407 -23.339 -22.417 1.00 60.56 610 GLY A O 1
ATOM 4865 N N . LEU A 1 611 ? 3.808 -23.556 -24.172 1.00 60.44 611 LEU A N 1
ATOM 4866 C CA . LEU A 1 611 ? 3.702 -22.188 -24.696 1.00 60.44 611 LEU A CA 1
ATOM 4867 C C . LEU A 1 611 ? 2.745 -22.069 -25.893 1.00 60.44 611 LEU A C 1
ATOM 4869 O O . LEU A 1 611 ? 2.551 -20.964 -26.395 1.00 60.44 611 LEU A O 1
ATOM 4873 N N . THR A 1 612 ? 2.134 -23.162 -26.361 1.00 53.56 612 THR A N 1
ATOM 4874 C CA . THR A 1 612 ? 1.203 -23.131 -27.499 1.00 53.56 612 THR A CA 1
ATOM 4875 C C . THR A 1 612 ? -0.028 -22.276 -27.233 1.00 53.56 612 THR A C 1
ATOM 4877 O O . THR A 1 612 ? -0.785 -22.504 -26.287 1.00 53.56 612 THR A O 1
ATOM 4880 N N . ARG A 1 613 ? -0.293 -21.353 -28.159 1.00 46.00 613 ARG A N 1
ATOM 4881 C CA . ARG A 1 613 ? -1.606 -20.734 -28.332 1.00 46.00 613 ARG A CA 1
ATOM 4882 C C . ARG A 1 613 ? -2.563 -21.793 -28.882 1.00 46.00 613 ARG A C 1
ATOM 4884 O O . ARG A 1 613 ? -2.417 -22.192 -30.034 1.00 46.00 613 ARG A O 1
ATOM 4891 N N . THR A 1 614 ? -3.546 -22.236 -28.100 1.00 41.28 614 THR A N 1
ATOM 4892 C CA . THR A 1 614 ? -4.697 -22.947 -28.671 1.00 41.28 614 THR A CA 1
ATOM 4893 C C . THR A 1 614 ? -5.326 -21.995 -29.692 1.00 41.28 614 THR A C 1
ATOM 4895 O O . THR A 1 614 ? -5.648 -20.859 -29.319 1.00 41.28 614 THR A O 1
ATOM 4898 N N . PRO A 1 615 ? -5.435 -22.360 -30.984 1.00 37.53 615 PRO A N 1
ATOM 4899 C CA . PRO A 1 615 ? -6.153 -21.521 -31.930 1.00 37.53 615 PRO A CA 1
ATOM 4900 C C . PRO A 1 615 ? -7.550 -21.283 -31.358 1.00 37.53 615 PRO A C 1
ATOM 4902 O O . PRO A 1 615 ? -8.166 -22.212 -30.832 1.00 37.53 615 PRO A O 1
ATOM 4905 N N . ALA A 1 616 ? -8.010 -20.029 -31.392 1.00 38.19 616 ALA A N 1
ATOM 4906 C CA . ALA A 1 616 ? -9.374 -19.716 -30.995 1.00 38.19 616 ALA A CA 1
ATOM 4907 C C . ALA A 1 616 ? -10.292 -20.643 -31.810 1.00 38.19 616 ALA A C 1
ATOM 4909 O O . ALA A 1 616 ? -10.200 -20.615 -33.040 1.00 38.19 616 ALA A O 1
ATOM 4910 N N . PRO A 1 617 ? -11.082 -21.521 -31.167 1.00 38.88 617 PRO A N 1
ATOM 4911 C CA . PRO A 1 617 ? -11.920 -22.449 -31.906 1.00 38.88 617 PRO A CA 1
ATOM 4912 C C . PRO A 1 617 ? -12.882 -21.637 -32.772 1.00 38.88 617 PRO A C 1
ATOM 4914 O O . PRO A 1 617 ? -13.403 -20.621 -32.313 1.00 38.88 617 PRO A O 1
ATOM 4917 N N . GLU A 1 618 ? -13.104 -22.055 -34.018 1.00 44.16 618 GLU A N 1
ATOM 4918 C CA . GLU A 1 618 ? -14.135 -21.466 -34.875 1.00 44.16 618 GLU A CA 1
ATOM 4919 C C . GLU A 1 618 ? -15.479 -21.508 -34.131 1.00 44.16 618 GLU A C 1
ATOM 4921 O O . GLU A 1 618 ? -16.059 -22.570 -33.888 1.00 44.16 618 GLU A O 1
ATOM 4926 N N . VAL A 1 619 ? -15.930 -20.339 -33.673 1.00 43.84 619 VAL A N 1
ATOM 4927 C CA . VAL A 1 619 ? -17.093 -20.210 -32.795 1.00 43.84 619 VAL A CA 1
ATOM 4928 C C . VAL A 1 619 ? -18.358 -20.292 -33.641 1.00 43.84 619 VAL A C 1
ATOM 4930 O O . VAL A 1 619 ? -18.710 -19.356 -34.352 1.00 43.84 619 VAL A O 1
ATOM 4933 N N . THR A 1 620 ? -19.062 -21.414 -33.540 1.00 48.91 620 THR A N 1
ATOM 4934 C CA . THR A 1 620 ? -20.357 -21.679 -34.191 1.00 48.91 620 THR A CA 1
ATOM 4935 C C . THR A 1 620 ? -21.523 -21.613 -33.192 1.00 48.91 620 THR A C 1
ATOM 4937 O O . THR A 1 620 ? -22.442 -22.424 -33.244 1.00 48.91 620 THR A O 1
ATOM 4940 N N . GLY A 1 621 ? -21.498 -20.648 -32.264 1.00 59.91 621 GLY A N 1
ATOM 4941 C CA . GLY A 1 621 ? -22.514 -20.488 -31.211 1.00 59.91 621 GLY A CA 1
ATOM 4942 C C . GLY A 1 621 ? -22.921 -19.033 -30.958 1.00 59.91 621 GLY A C 1
ATOM 4943 O O . GLY A 1 621 ? -22.185 -18.102 -31.294 1.00 59.91 621 GLY A O 1
ATOM 4944 N N . SER A 1 622 ? -24.102 -18.834 -30.366 1.00 72.38 622 SER A N 1
ATOM 4945 C CA . SER A 1 622 ? -24.612 -17.524 -29.942 1.00 72.38 622 SER A CA 1
ATOM 4946 C C . SER A 1 622 ? -23.751 -16.929 -28.825 1.00 72.38 622 SER A C 1
ATOM 4948 O O . SER A 1 622 ? -23.393 -17.611 -27.863 1.00 72.38 622 SER A O 1
ATOM 4950 N N . ALA A 1 623 ? -23.411 -15.646 -28.962 1.00 78.88 623 ALA A N 1
ATOM 4951 C CA . ALA A 1 623 ? -22.609 -14.907 -27.995 1.00 78.88 623 ALA A CA 1
ATOM 4952 C C . ALA A 1 623 ? -23.480 -13.881 -27.259 1.00 78.88 623 ALA A C 1
ATOM 4954 O O . ALA A 1 623 ? -24.185 -13.091 -27.891 1.00 78.88 623 ALA A O 1
ATOM 4955 N N . PHE A 1 624 ? -23.415 -13.880 -25.930 1.00 82.88 624 PHE A N 1
ATOM 4956 C CA . PHE A 1 624 ? -24.210 -13.008 -25.070 1.00 82.88 624 PHE A CA 1
ATOM 4957 C C . PHE A 1 624 ? -23.309 -12.164 -24.172 1.00 82.88 624 PHE A C 1
ATOM 4959 O O . PHE A 1 624 ? -22.334 -12.657 -23.605 1.00 82.88 624 PHE A O 1
ATOM 4966 N N . TYR A 1 625 ? -23.650 -10.886 -24.021 1.00 83.12 625 TYR A N 1
ATOM 4967 C CA . TYR A 1 625 ? -22.955 -9.985 -23.109 1.00 83.12 625 TYR A CA 1
ATOM 4968 C C . TYR A 1 625 ? -23.615 -10.007 -21.733 1.00 83.12 625 TYR A C 1
ATOM 4970 O O . TYR A 1 625 ? -24.816 -9.765 -21.610 1.00 83.12 625 TYR A O 1
ATOM 4978 N N . TYR A 1 626 ? -22.810 -10.232 -20.699 1.00 83.06 626 TYR A N 1
ATOM 4979 C CA . TYR A 1 626 ? -23.225 -10.197 -19.303 1.00 83.06 626 TYR A CA 1
ATOM 4980 C C . TYR A 1 626 ? -22.495 -9.095 -18.537 1.00 83.06 626 TYR A C 1
ATOM 4982 O O . TYR A 1 626 ? -21.457 -8.567 -18.954 1.00 83.06 626 TYR A O 1
ATOM 4990 N N . ARG A 1 627 ? -23.096 -8.705 -17.413 1.00 84.50 627 ARG A N 1
ATOM 4991 C CA . ARG A 1 627 ? -22.475 -7.789 -16.461 1.00 84.50 627 ARG A CA 1
ATOM 4992 C C . ARG A 1 627 ? -21.546 -8.577 -15.546 1.00 84.50 627 ARG A C 1
ATOM 4994 O O . ARG A 1 627 ? -21.939 -9.638 -15.072 1.00 84.50 627 ARG A O 1
ATOM 5001 N N . GLU A 1 628 ? -20.375 -8.029 -15.258 1.00 85.31 628 GLU A N 1
ATOM 5002 C CA . GLU A 1 628 ? -19.415 -8.635 -14.332 1.00 85.31 628 GLU A CA 1
ATOM 5003 C C . GLU A 1 628 ? -19.409 -7.868 -13.017 1.00 85.31 628 GLU A C 1
ATOM 5005 O O . GLU A 1 628 ? -19.335 -6.643 -13.031 1.00 85.31 628 GLU A O 1
ATOM 5010 N N . TRP A 1 629 ? -19.510 -8.561 -11.887 1.00 72.94 629 TRP A N 1
ATOM 5011 C CA . TRP A 1 629 ? -19.349 -7.923 -10.583 1.00 72.94 629 TRP A CA 1
ATOM 5012 C C . TRP A 1 629 ? -17.866 -7.650 -10.323 1.00 72.94 629 TRP A C 1
ATOM 5014 O O . TRP A 1 629 ? -17.067 -8.584 -10.300 1.00 72.94 629 TRP A O 1
ATOM 5024 N N . ASP A 1 630 ? -17.499 -6.389 -10.100 1.00 76.06 630 ASP A N 1
ATOM 5025 C CA . ASP A 1 630 ? -16.137 -6.015 -9.720 1.00 76.06 630 ASP A CA 1
ATOM 5026 C C . ASP A 1 630 ? -16.082 -5.763 -8.207 1.00 76.06 630 ASP A C 1
ATOM 5028 O O . ASP A 1 630 ? -16.585 -4.759 -7.702 1.00 76.06 630 ASP A O 1
ATOM 5032 N N . ASP A 1 631 ? -15.440 -6.681 -7.481 1.00 45.09 631 ASP A N 1
ATOM 5033 C CA . ASP A 1 631 ? -15.284 -6.638 -6.019 1.00 45.09 631 ASP A CA 1
ATOM 5034 C C . ASP A 1 631 ? -14.554 -5.375 -5.520 1.00 45.09 631 ASP A C 1
ATOM 5036 O O . ASP A 1 631 ? -14.784 -4.904 -4.409 1.00 45.09 631 ASP A O 1
ATOM 5040 N N . ARG A 1 632 ? -13.703 -4.760 -6.354 1.00 49.00 632 ARG A N 1
ATOM 5041 C CA . ARG A 1 632 ? -12.964 -3.538 -5.999 1.00 49.00 632 ARG A CA 1
ATOM 5042 C C . ARG A 1 632 ? -13.778 -2.274 -6.245 1.00 49.00 632 ARG A C 1
ATOM 5044 O O . ARG A 1 632 ? -13.538 -1.268 -5.578 1.00 49.00 632 ARG A O 1
ATOM 5051 N N . LEU A 1 633 ? -14.680 -2.297 -7.224 1.00 53.84 633 LEU A N 1
ATOM 5052 C CA . LEU A 1 633 ? -15.608 -1.198 -7.502 1.00 53.84 633 LEU A CA 1
ATOM 5053 C C . LEU A 1 633 ? -16.876 -1.280 -6.644 1.00 53.84 633 LEU A C 1
ATOM 5055 O O . LEU A 1 633 ? -17.503 -0.247 -6.417 1.00 53.84 633 LEU A O 1
ATOM 5059 N N . GLY A 1 634 ? -17.236 -2.475 -6.164 1.00 62.12 634 GLY A N 1
ATOM 5060 C CA . GLY A 1 634 ? -18.493 -2.731 -5.461 1.00 62.12 634 GLY A CA 1
ATOM 5061 C C . GLY A 1 634 ? -19.723 -2.545 -6.355 1.00 62.12 634 GLY A C 1
ATOM 5062 O O . GLY A 1 634 ? -20.797 -2.222 -5.850 1.00 62.12 634 GLY A O 1
ATOM 5063 N N . ASP A 1 635 ? -19.553 -2.676 -7.674 1.00 63.16 635 ASP A N 1
ATOM 5064 C CA . ASP A 1 635 ? -20.600 -2.463 -8.675 1.00 63.16 635 ASP A CA 1
ATOM 5065 C C . ASP A 1 635 ? -20.360 -3.339 -9.919 1.00 63.16 635 ASP A C 1
ATOM 5067 O O . ASP A 1 635 ? -19.289 -3.924 -10.109 1.00 63.16 635 ASP A O 1
ATOM 5071 N N . TYR A 1 636 ? -21.371 -3.431 -10.779 1.00 68.25 636 TYR A N 1
ATOM 5072 C CA . TYR A 1 636 ? -21.341 -4.207 -12.011 1.00 68.25 636 TYR A CA 1
ATOM 5073 C C . TYR A 1 636 ? -20.713 -3.432 -13.180 1.00 68.25 636 TYR A C 1
ATOM 5075 O O . TYR A 1 636 ? -21.144 -2.338 -13.543 1.00 68.25 636 TYR A O 1
ATOM 5083 N N . LEU A 1 637 ? -19.758 -4.059 -13.862 1.00 68.81 637 LEU A N 1
ATOM 5084 C CA . LEU A 1 637 ? -19.241 -3.634 -15.157 1.00 68.81 637 LEU A CA 1
ATOM 5085 C C . LEU A 1 637 ? -20.188 -4.102 -16.273 1.00 68.81 637 LEU A C 1
ATOM 5087 O O . LEU A 1 637 ? -20.338 -5.299 -16.526 1.00 68.81 637 LEU A O 1
ATOM 5091 N N . HIS A 1 638 ? -20.839 -3.163 -16.967 1.00 68.88 638 HIS A N 1
ATOM 5092 C CA . HIS A 1 638 ? -21.744 -3.479 -18.081 1.00 68.88 638 HIS A CA 1
ATOM 5093 C C . HIS A 1 638 ? -21.008 -4.025 -19.308 1.00 68.88 638 HIS A C 1
ATOM 5095 O O . HIS A 1 638 ? -20.002 -3.462 -19.734 1.00 68.88 638 HIS A O 1
ATOM 5101 N N . ASN A 1 639 ? -21.580 -5.068 -19.923 1.00 78.69 639 ASN A N 1
ATOM 5102 C CA . ASN A 1 639 ? -21.094 -5.718 -21.148 1.00 78.69 639 ASN A CA 1
ATOM 5103 C C . ASN A 1 639 ? -19.617 -6.150 -21.076 1.00 78.69 639 ASN A C 1
ATOM 5105 O O . ASN A 1 639 ? -18.917 -6.124 -22.089 1.00 78.69 639 ASN A O 1
ATOM 5109 N N . HIS A 1 640 ? -19.130 -6.491 -19.880 1.00 77.62 640 HIS A N 1
ATOM 5110 C CA . HIS A 1 640 ? -17.722 -6.816 -19.663 1.00 77.62 640 HIS A CA 1
ATOM 5111 C C . HIS A 1 640 ? -17.413 -8.284 -19.961 1.00 77.62 640 HIS A C 1
ATOM 5113 O O . HIS A 1 640 ? -16.363 -8.588 -20.524 1.00 77.62 640 HIS A O 1
ATOM 5119 N N . THR A 1 641 ? -18.362 -9.173 -19.670 1.00 83.38 641 THR A N 1
ATOM 5120 C CA . THR A 1 641 ? -18.227 -10.608 -19.917 1.00 83.38 641 THR A CA 1
ATOM 5121 C C . THR A 1 641 ? -18.925 -10.976 -21.224 1.00 83.38 641 THR A C 1
ATOM 5123 O O . THR A 1 641 ? -20.100 -10.659 -21.411 1.00 83.38 641 THR A O 1
ATOM 5126 N N . LEU A 1 642 ? -18.219 -11.663 -22.124 1.00 82.00 642 LEU A N 1
ATOM 5127 C CA . LEU A 1 642 ? -18.795 -12.280 -23.320 1.00 82.00 642 LEU A CA 1
ATOM 5128 C C . LEU A 1 642 ? -18.879 -13.791 -23.096 1.00 82.00 642 LEU A C 1
ATOM 5130 O O . LEU A 1 642 ? -17.855 -14.448 -22.926 1.00 82.00 642 LEU A O 1
ATOM 5134 N N . VAL A 1 643 ? -20.094 -14.331 -23.088 1.00 83.44 643 VAL A N 1
ATOM 5135 C CA . VAL A 1 643 ? -20.354 -15.763 -22.917 1.00 83.44 643 VAL A CA 1
ATOM 5136 C C . VAL A 1 643 ? -20.687 -16.362 -24.273 1.00 83.44 643 VAL A C 1
ATOM 5138 O O . VAL A 1 643 ? -21.599 -15.895 -24.955 1.00 83.44 643 VAL A O 1
ATOM 5141 N N . HIS A 1 644 ? -19.953 -17.404 -24.650 1.00 79.31 644 HIS A N 1
ATOM 5142 C CA . HIS A 1 644 ? -20.232 -18.202 -25.836 1.00 79.31 644 HIS A CA 1
ATOM 5143 C C . HIS A 1 644 ? -20.945 -19.481 -25.420 1.00 79.31 644 HIS A C 1
ATOM 5145 O O . HIS A 1 644 ? -20.373 -20.311 -24.716 1.00 79.31 644 HIS A O 1
ATOM 5151 N N . GLU A 1 645 ? -22.189 -19.644 -25.859 1.00 81.81 645 GLU A N 1
ATOM 5152 C CA . GLU A 1 645 ? -22.932 -20.873 -25.615 1.00 81.81 645 GLU A CA 1
ATOM 5153 C C . GLU A 1 645 ? -22.559 -21.919 -26.669 1.00 81.81 645 GLU A C 1
ATOM 5155 O O . GLU A 1 645 ? -22.616 -21.664 -27.875 1.00 81.81 645 GLU A O 1
ATOM 5160 N N . LYS A 1 646 ? -22.166 -23.110 -26.211 1.00 75.88 646 LYS A N 1
ATOM 5161 C CA . LYS A 1 646 ? -21.844 -24.246 -27.072 1.00 75.88 646 LYS A CA 1
ATOM 5162 C C . LYS A 1 646 ? -22.603 -25.474 -26.596 1.00 75.88 646 LYS A C 1
ATOM 5164 O O . LYS A 1 646 ? -22.394 -25.948 -25.484 1.00 75.88 646 LYS A O 1
ATOM 5169 N N . THR A 1 647 ? -23.428 -26.037 -27.469 1.00 76.25 647 THR A N 1
ATOM 5170 C CA . THR A 1 647 ? -24.058 -27.337 -27.231 1.00 76.25 647 THR A CA 1
ATOM 5171 C C . THR A 1 647 ? -23.056 -28.448 -27.522 1.00 76.25 647 THR A C 1
ATOM 5173 O O . THR A 1 647 ? -22.582 -28.587 -28.653 1.00 76.25 647 THR A O 1
ATOM 5176 N N . ILE A 1 648 ? -22.722 -29.240 -26.506 1.00 72.44 648 ILE A N 1
ATOM 5177 C CA . ILE A 1 648 ? -21.868 -30.419 -26.657 1.00 72.44 648 ILE A CA 1
ATOM 5178 C C . ILE A 1 648 ? -22.779 -31.607 -27.000 1.00 72.44 648 ILE A C 1
ATOM 5180 O O . ILE A 1 648 ? -23.678 -31.907 -26.213 1.00 72.44 648 ILE A O 1
ATOM 5184 N N . PRO A 1 649 ? -22.601 -32.278 -28.155 1.00 76.12 649 PRO A N 1
ATOM 5185 C CA . PRO A 1 649 ? -23.403 -33.449 -28.481 1.00 76.12 649 PRO A CA 1
ATOM 5186 C C . PRO A 1 649 ? -23.104 -34.582 -27.485 1.00 76.12 649 PRO A C 1
ATOM 5188 O O . PRO A 1 649 ? -21.938 -34.771 -27.119 1.00 76.12 649 PRO A O 1
ATOM 5191 N N . PRO A 1 650 ? -24.123 -35.342 -27.043 1.00 72.44 650 PRO A N 1
ATOM 5192 C CA . PRO A 1 650 ? -23.911 -36.475 -26.157 1.00 72.44 650 PRO A CA 1
ATOM 5193 C C . PRO A 1 650 ? -23.000 -37.495 -26.843 1.00 72.44 650 PRO A C 1
ATOM 5195 O O . PRO A 1 650 ? -23.170 -37.811 -28.022 1.00 72.44 650 PRO A O 1
ATOM 5198 N N . LYS A 1 651 ? -22.016 -37.998 -26.100 1.00 74.88 651 LYS A N 1
ATOM 5199 C CA . LYS A 1 651 ? -21.142 -39.078 -26.547 1.00 74.88 651 LYS A CA 1
ATOM 5200 C C . LYS A 1 651 ? -21.541 -40.339 -25.800 1.00 74.88 651 LYS A C 1
ATOM 5202 O O . LYS A 1 651 ? -21.509 -40.344 -24.572 1.00 74.88 651 LYS A O 1
ATOM 5207 N N . ASP A 1 652 ? -21.891 -41.377 -26.547 1.00 67.00 652 ASP A N 1
ATOM 5208 C CA . ASP A 1 652 ? -22.218 -42.676 -25.970 1.00 67.00 652 ASP A CA 1
ATOM 5209 C C . ASP A 1 652 ? -20.967 -43.266 -25.303 1.00 67.00 652 ASP A C 1
ATOM 5211 O O . ASP A 1 652 ? -19.882 -43.288 -25.899 1.00 67.00 652 ASP A O 1
ATOM 5215 N N . ASN A 1 653 ? -21.084 -43.647 -24.033 1.00 73.69 653 ASN A N 1
ATOM 5216 C CA . ASN A 1 653 ? -19.981 -44.181 -23.242 1.00 73.69 653 ASN A CA 1
ATOM 5217 C C . ASN A 1 653 ? -20.513 -45.126 -22.157 1.00 73.69 653 ASN A C 1
ATOM 5219 O O . ASN A 1 653 ? -21.330 -44.726 -21.330 1.00 73.69 653 ASN A O 1
ATOM 5223 N N . ASP A 1 654 ? -19.949 -46.332 -22.085 1.00 81.69 654 ASP A N 1
ATOM 5224 C CA . ASP A 1 654 ? -20.313 -47.378 -21.118 1.00 81.69 654 ASP A CA 1
ATOM 5225 C C . ASP A 1 654 ? -19.900 -47.053 -19.666 1.00 81.69 654 ASP A C 1
ATOM 5227 O O . ASP A 1 654 ? -20.099 -47.851 -18.749 1.00 81.69 654 ASP A O 1
ATOM 5231 N N . PHE A 1 655 ? -19.287 -45.890 -19.422 1.00 81.94 655 PHE A N 1
ATOM 5232 C CA . PHE A 1 655 ? -18.790 -45.472 -18.107 1.00 81.94 655 PHE A CA 1
ATOM 5233 C C . PHE A 1 655 ? -19.864 -45.501 -17.009 1.00 81.94 655 PHE A C 1
ATOM 5235 O O . PHE A 1 655 ? -19.592 -45.974 -15.902 1.00 81.94 655 PHE A O 1
ATOM 5242 N N . TYR A 1 656 ? -21.074 -45.016 -17.305 1.00 81.62 656 TYR A N 1
ATOM 5243 C CA . TYR A 1 656 ? -22.176 -44.987 -16.340 1.00 81.62 656 TYR A CA 1
ATOM 5244 C C . TYR A 1 656 ? -22.579 -46.410 -15.928 1.00 81.62 656 TYR A C 1
ATOM 5246 O O . TYR A 1 656 ? -22.546 -46.744 -14.742 1.00 81.62 656 TYR A O 1
ATOM 5254 N N . GLU A 1 657 ? -22.834 -47.292 -16.899 1.00 83.56 657 GLU A N 1
ATOM 5255 C CA . GLU A 1 657 ? -23.203 -48.686 -16.625 1.00 83.56 657 GLU A CA 1
ATOM 5256 C C . GLU A 1 657 ? -22.103 -49.455 -15.882 1.00 83.56 657 GLU A C 1
ATOM 5258 O O . GLU A 1 657 ? -22.379 -50.194 -14.932 1.00 83.56 657 GLU A O 1
ATOM 5263 N N . ASN A 1 658 ? -20.844 -49.268 -16.284 1.00 85.62 658 ASN A N 1
ATOM 5264 C CA . ASN A 1 658 ? -19.704 -49.932 -15.658 1.00 85.62 658 ASN A CA 1
ATOM 5265 C C . ASN A 1 658 ? -19.519 -49.493 -14.199 1.00 85.62 658 ASN A C 1
ATOM 5267 O O . ASN A 1 658 ? -19.225 -50.325 -13.336 1.00 85.62 658 ASN A O 1
ATOM 5271 N N . THR A 1 659 ? -19.749 -48.211 -13.903 1.00 85.38 659 THR A N 1
ATOM 5272 C CA . THR A 1 659 ? -19.692 -47.677 -12.536 1.00 85.38 659 THR A CA 1
ATOM 5273 C C . THR A 1 659 ? -20.789 -48.285 -11.660 1.00 85.38 659 THR A C 1
ATOM 5275 O O . THR A 1 659 ? -20.503 -48.752 -10.555 1.00 85.38 659 THR A O 1
ATOM 5278 N N . LEU A 1 660 ? -22.027 -48.368 -12.163 1.00 84.69 660 LEU A N 1
ATOM 5279 C CA . LEU A 1 660 ? -23.141 -48.970 -11.423 1.00 84.69 660 LEU A CA 1
ATOM 5280 C C . LEU A 1 660 ? -22.890 -50.448 -11.096 1.00 84.69 660 LEU A C 1
ATOM 5282 O O . LEU A 1 660 ? -23.113 -50.876 -9.962 1.00 84.69 660 LEU A O 1
ATOM 5286 N N . ARG A 1 661 ? -22.373 -51.225 -12.059 1.00 86.44 661 ARG A N 1
ATOM 5287 C CA . ARG A 1 661 ? -22.023 -52.640 -11.837 1.00 86.44 661 ARG A CA 1
ATOM 5288 C C . ARG A 1 661 ? -20.919 -52.793 -10.793 1.00 86.44 661 ARG A C 1
ATOM 5290 O O . ARG A 1 661 ? -21.016 -53.654 -9.923 1.00 86.44 661 ARG A O 1
ATOM 5297 N N . ARG A 1 662 ? -19.886 -51.947 -10.847 1.00 86.50 662 ARG A N 1
ATOM 5298 C CA . ARG A 1 662 ? -18.735 -52.014 -9.933 1.00 86.50 662 ARG A CA 1
ATOM 5299 C C . ARG A 1 662 ? -19.105 -51.714 -8.481 1.00 86.50 662 ARG A C 1
ATOM 5301 O O . ARG A 1 662 ? -18.570 -52.345 -7.574 1.00 86.50 662 ARG A O 1
ATOM 5308 N N . TYR A 1 663 ? -20.028 -50.781 -8.257 1.00 85.81 663 TYR A N 1
ATOM 5309 C CA . TYR A 1 663 ? -20.385 -50.289 -6.922 1.00 85.81 663 TYR A CA 1
ATOM 5310 C C . TYR A 1 663 ? -21.794 -50.694 -6.464 1.00 85.81 663 TYR A C 1
ATOM 5312 O O . TYR A 1 663 ? -22.323 -50.113 -5.518 1.00 85.81 663 TYR A O 1
ATOM 5320 N N . GLN A 1 664 ? -22.398 -51.725 -7.060 1.00 82.94 664 GLN A N 1
ATOM 5321 C CA . GLN A 1 664 ? -23.776 -52.157 -6.782 1.00 82.94 664 GLN A CA 1
ATOM 5322 C C . GLN A 1 664 ? -24.085 -52.360 -5.282 1.00 82.94 664 GLN A C 1
ATOM 5324 O O . GLN A 1 664 ? -25.149 -51.968 -4.789 1.00 82.94 664 GLN A O 1
ATOM 5329 N N . GLY A 1 665 ? -23.140 -52.931 -4.524 1.00 83.69 665 GLY A N 1
ATOM 5330 C CA . GLY A 1 665 ? -23.285 -53.116 -3.076 1.00 83.69 665 GLY A CA 1
ATOM 5331 C C . GLY A 1 665 ? -23.272 -51.801 -2.287 1.00 83.69 665 GLY A C 1
ATOM 5332 O O . GLY A 1 665 ? -24.020 -51.646 -1.322 1.00 83.69 665 GLY A O 1
ATOM 5333 N N . LEU A 1 666 ? -22.460 -50.830 -2.714 1.00 83.75 666 LEU A N 1
ATOM 5334 C CA . LEU A 1 666 ? -22.417 -49.495 -2.118 1.00 83.75 666 LEU A CA 1
ATOM 5335 C C . LEU A 1 666 ? -23.693 -48.712 -2.447 1.00 83.75 666 LEU A C 1
ATOM 5337 O O . LEU A 1 666 ? -24.278 -48.117 -1.548 1.00 83.75 666 LEU A O 1
ATOM 5341 N N . ILE A 1 667 ? -24.169 -48.794 -3.693 1.00 83.25 667 ILE A N 1
ATOM 5342 C CA . ILE A 1 667 ? -25.429 -48.180 -4.133 1.00 83.25 667 ILE A CA 1
ATOM 5343 C C . ILE A 1 667 ? -26.583 -48.671 -3.266 1.00 83.25 667 ILE A C 1
ATOM 5345 O O . ILE A 1 667 ? -27.331 -47.861 -2.738 1.00 83.25 667 ILE A O 1
ATOM 5349 N N . SER A 1 668 ? -26.687 -49.979 -3.032 1.00 81.25 668 SER A N 1
ATOM 5350 C CA . SER A 1 668 ? -27.761 -50.547 -2.203 1.00 81.25 668 SER A CA 1
ATOM 5351 C C . SER A 1 668 ? -27.758 -49.982 -0.773 1.00 81.25 668 SER A C 1
ATOM 5353 O O . SER A 1 668 ? -28.810 -49.673 -0.220 1.00 81.25 668 SER A O 1
ATOM 5355 N N . ARG A 1 669 ? -26.570 -49.785 -0.184 1.00 82.00 669 ARG A N 1
ATOM 5356 C CA . ARG A 1 669 ? -26.417 -49.171 1.147 1.00 82.00 669 ARG A CA 1
ATOM 5357 C C . ARG A 1 669 ? -26.778 -47.689 1.148 1.00 82.00 669 ARG A C 1
ATOM 5359 O O . ARG A 1 669 ? -27.395 -47.222 2.101 1.00 82.00 669 ARG A O 1
ATOM 5366 N N . ILE A 1 670 ? -26.379 -46.963 0.105 1.00 82.44 670 ILE A N 1
ATOM 5367 C CA . ILE A 1 670 ? -26.697 -45.545 -0.064 1.00 82.44 670 ILE A CA 1
ATOM 5368 C C . ILE A 1 670 ? -28.209 -45.371 -0.243 1.00 82.44 670 ILE A C 1
ATOM 5370 O O . ILE A 1 670 ? -28.799 -44.577 0.479 1.00 82.44 670 ILE A O 1
ATOM 5374 N N . LYS A 1 671 ? -28.852 -46.163 -1.110 1.00 78.81 671 LYS A N 1
ATOM 5375 C CA . LYS A 1 671 ? -30.309 -46.143 -1.308 1.00 78.81 671 LYS A CA 1
ATOM 5376 C C . LYS A 1 671 ? -31.050 -46.372 0.011 1.00 78.81 671 LYS A C 1
ATOM 5378 O O . LYS A 1 671 ? -31.868 -45.542 0.379 1.00 78.81 671 LYS A O 1
ATOM 5383 N N . TYR A 1 672 ? -30.666 -47.387 0.789 1.00 79.81 672 TYR A N 1
ATOM 5384 C CA . TYR A 1 672 ? -31.257 -47.644 2.110 1.00 79.81 672 TYR A CA 1
ATOM 5385 C C . TYR A 1 672 ? -31.075 -46.477 3.101 1.00 79.81 672 TYR A C 1
ATOM 5387 O O . TYR A 1 672 ? -32.002 -46.103 3.817 1.00 79.81 672 TYR A O 1
ATOM 5395 N N . ALA A 1 673 ? -29.887 -45.865 3.141 1.00 79.81 673 ALA A N 1
ATOM 5396 C CA . ALA A 1 673 ? -29.627 -44.720 4.015 1.00 79.81 673 ALA A CA 1
ATOM 5397 C C . ALA A 1 673 ? -30.428 -43.471 3.606 1.00 79.81 673 ALA A C 1
ATOM 5399 O O . ALA A 1 673 ? -30.880 -42.720 4.467 1.00 79.81 673 ALA A O 1
ATOM 5400 N N . PHE A 1 674 ? -30.616 -43.250 2.304 1.00 74.06 674 PHE A N 1
ATOM 5401 C CA . PHE A 1 674 ? -31.393 -42.129 1.776 1.00 74.06 674 PHE A CA 1
ATOM 5402 C C . PHE A 1 674 ? -32.910 -42.368 1.873 1.00 74.06 674 PHE A C 1
ATOM 5404 O O . PHE A 1 674 ? -33.649 -41.417 2.116 1.00 74.06 674 PHE A O 1
ATOM 5411 N N . GLU A 1 675 ? -33.381 -43.617 1.811 1.00 74.69 675 GLU A N 1
ATOM 5412 C CA . GLU A 1 675 ? -34.769 -43.983 2.139 1.00 74.69 675 GLU A CA 1
ATOM 5413 C C . GLU A 1 675 ? -35.129 -43.602 3.581 1.00 74.69 675 GLU A C 1
ATOM 5415 O O . GLU A 1 675 ? -36.195 -43.039 3.811 1.00 74.69 675 GLU A O 1
ATOM 5420 N N . MET A 1 676 ? -34.216 -43.795 4.543 1.00 71.94 676 MET A N 1
ATOM 5421 C CA . MET A 1 676 ? -34.417 -43.351 5.933 1.00 71.94 676 MET A CA 1
ATOM 5422 C C . MET A 1 676 ? -34.526 -41.825 6.091 1.00 71.94 676 MET A C 1
ATOM 5424 O O . MET A 1 676 ? -35.026 -41.350 7.109 1.00 71.94 676 MET A O 1
ATOM 5428 N N . LEU A 1 677 ? -34.041 -41.048 5.117 1.00 67.50 677 LEU A N 1
ATOM 5429 C CA . LEU A 1 677 ? -34.107 -39.582 5.116 1.00 67.50 677 LEU A CA 1
ATOM 5430 C C . LEU A 1 677 ? -35.364 -39.038 4.429 1.00 67.50 677 LEU A C 1
ATOM 5432 O O . LEU A 1 677 ? -35.589 -37.821 4.452 1.00 67.50 677 LEU A O 1
ATOM 5436 N N . LYS A 1 678 ? -36.170 -39.908 3.813 1.00 63.00 678 LYS A N 1
ATOM 5437 C CA . LYS A 1 678 ? -37.445 -39.539 3.207 1.00 63.00 678 LYS A CA 1
ATOM 5438 C C . LYS A 1 678 ? -38.435 -39.198 4.330 1.00 63.00 678 LYS A C 1
ATOM 5440 O O . LYS A 1 678 ? -38.713 -40.050 5.172 1.00 63.00 678 LYS A O 1
ATOM 5445 N N . PRO A 1 679 ? -38.962 -37.965 4.405 1.00 59.03 679 PRO A N 1
ATOM 5446 C CA . PRO A 1 679 ? -39.925 -37.625 5.442 1.00 59.03 679 PRO A CA 1
ATOM 5447 C C . PRO A 1 679 ? -41.261 -38.300 5.127 1.00 59.03 679 PRO A C 1
ATOM 5449 O O . PRO A 1 679 ? -41.974 -37.888 4.213 1.00 59.03 679 PRO A O 1
ATOM 5452 N N . GLU A 1 680 ? -41.600 -39.339 5.885 1.00 54.22 680 GLU A N 1
ATOM 5453 C CA . GLU A 1 680 ? -42.909 -39.997 5.800 1.00 54.22 680 GLU A CA 1
ATOM 5454 C C . GLU A 1 680 ? -43.870 -39.600 6.933 1.00 54.22 680 GLU A C 1
ATOM 5456 O O . GLU A 1 680 ? -45.065 -39.883 6.846 1.00 54.22 680 GLU A O 1
ATOM 5461 N N . GLU A 1 681 ? -43.418 -38.893 7.973 1.00 55.88 681 GLU A N 1
ATOM 5462 C CA . GLU A 1 681 ? -44.252 -38.679 9.159 1.00 55.88 681 GLU A CA 1
ATOM 5463 C C . GLU A 1 681 ? -45.047 -37.364 9.154 1.00 55.88 681 GLU A C 1
ATOM 5465 O O . GLU A 1 681 ? -44.551 -36.270 8.880 1.00 55.88 681 GLU A O 1
ATOM 5470 N N . LEU A 1 682 ? -46.330 -37.488 9.506 1.00 62.94 682 LEU A N 1
ATOM 5471 C CA . LEU A 1 682 ? -47.189 -36.380 9.908 1.00 62.94 682 LEU A CA 1
ATOM 5472 C C . LEU A 1 682 ? -46.662 -35.817 11.233 1.00 62.94 682 LEU A C 1
ATOM 5474 O O . LEU A 1 682 ? -46.870 -36.418 12.288 1.00 62.94 682 LEU A O 1
ATOM 5478 N N . THR A 1 683 ? -46.021 -34.650 11.206 1.00 66.69 683 THR A N 1
ATOM 5479 C CA . THR A 1 683 ? -45.605 -33.972 12.437 1.00 66.69 683 THR A CA 1
ATOM 5480 C C . THR A 1 683 ? -46.855 -33.518 13.191 1.00 66.69 683 THR A C 1
ATOM 5482 O O . THR A 1 683 ? -47.693 -32.770 12.675 1.00 66.69 683 THR A O 1
ATOM 5485 N N . LEU A 1 684 ? -46.999 -34.004 14.421 1.00 75.38 684 LEU A N 1
ATOM 5486 C CA . LEU A 1 684 ? -48.178 -33.811 15.255 1.00 75.38 684 LEU A CA 1
ATOM 5487 C C . LEU A 1 684 ? -47.925 -32.633 16.210 1.00 75.38 684 LEU A C 1
ATOM 5489 O O . LEU A 1 684 ? -47.239 -32.773 17.222 1.00 75.38 684 LEU A O 1
ATOM 5493 N N . LEU A 1 685 ? -48.450 -31.454 15.870 1.00 79.19 685 LEU A N 1
ATOM 5494 C CA . LEU A 1 685 ? -48.334 -30.249 16.694 1.00 79.19 685 LEU A CA 1
ATOM 5495 C C . LEU A 1 685 ? -49.468 -30.211 17.720 1.00 79.19 685 LEU A C 1
ATOM 5497 O O . LEU A 1 685 ? -50.640 -30.288 17.358 1.00 79.19 685 LEU A O 1
ATOM 5501 N N . ARG A 1 686 ? -49.119 -30.088 19.001 1.00 81.56 686 ARG A N 1
ATOM 5502 C CA . ARG A 1 686 ? -50.068 -30.002 20.123 1.00 81.56 686 ARG A CA 1
ATOM 5503 C C . ARG A 1 686 ? -50.247 -28.557 20.577 1.00 81.56 686 ARG A C 1
ATOM 5505 O O . ARG A 1 686 ? -49.388 -27.723 20.303 1.00 81.56 686 ARG A O 1
ATOM 5512 N N . GLN A 1 687 ? -51.334 -28.290 21.301 1.00 84.00 687 GLN A N 1
ATOM 5513 C CA . GLN A 1 687 ? -51.699 -26.947 21.762 1.00 84.00 687 GLN A CA 1
ATOM 5514 C C . GLN A 1 687 ? -51.747 -25.941 20.604 1.00 84.00 687 GLN A C 1
ATOM 5516 O O . GLN A 1 687 ? -51.056 -24.920 20.591 1.00 84.00 687 GLN A O 1
ATOM 5521 N N . TRP A 1 688 ? -52.577 -26.237 19.609 1.00 86.62 688 TRP A N 1
ATOM 5522 C CA . TRP A 1 688 ? -52.865 -25.343 18.495 1.00 86.62 688 TRP A CA 1
ATOM 5523 C C . TRP A 1 688 ? -54.285 -24.782 18.600 1.00 86.62 688 TRP A C 1
ATOM 5525 O O . TRP A 1 688 ? -55.149 -25.378 19.240 1.00 86.62 688 TRP A O 1
ATOM 5535 N N . VAL A 1 689 ? -54.527 -23.620 17.993 1.00 84.94 689 VAL A N 1
ATOM 5536 C CA . VAL A 1 689 ? -55.827 -22.920 18.077 1.00 84.94 689 VAL A CA 1
ATOM 5537 C C . VAL A 1 689 ? -56.924 -23.654 17.294 1.00 84.94 689 VAL A C 1
ATOM 5539 O O . VAL A 1 689 ? -58.077 -23.654 17.703 1.00 84.94 689 VAL A O 1
ATOM 5542 N N . GLU A 1 690 ? -56.559 -24.330 16.203 1.00 82.00 690 GLU A N 1
ATOM 5543 C CA . GLU A 1 690 ? -57.468 -25.099 15.342 1.00 82.00 690 GLU A CA 1
ATOM 5544 C C . GLU A 1 690 ? -56.766 -26.370 14.845 1.00 82.00 690 GLU A C 1
ATOM 5546 O O . GLU A 1 690 ? -55.619 -26.317 14.395 1.00 82.00 690 GLU A O 1
ATOM 5551 N N . GLY A 1 691 ? -57.424 -27.522 14.894 1.00 84.19 691 GLY A N 1
ATOM 5552 C CA . GLY A 1 691 ? -56.809 -28.783 14.486 1.00 84.19 691 GLY A CA 1
ATOM 5553 C C . GLY A 1 691 ? -57.819 -29.907 14.312 1.00 84.19 691 GLY A C 1
ATOM 5554 O O . GLY A 1 691 ? -59.016 -29.717 14.510 1.00 84.19 691 GLY A O 1
ATOM 5555 N N . ASP A 1 692 ? -57.316 -31.072 13.918 1.00 80.56 692 ASP A N 1
ATOM 5556 C CA . ASP A 1 692 ? -58.130 -32.224 13.517 1.00 80.56 692 ASP A CA 1
ATOM 5557 C C . ASP A 1 692 ? -58.742 -32.952 14.723 1.00 80.56 692 ASP A C 1
ATOM 5559 O O . ASP A 1 692 ? -59.759 -33.633 14.605 1.00 80.56 692 ASP A O 1
ATOM 5563 N N . GLU A 1 693 ? -58.110 -32.825 15.890 1.00 87.50 693 GLU A N 1
ATOM 5564 C CA . GLU A 1 693 ? -58.497 -33.500 17.126 1.00 87.50 693 GLU A CA 1
ATOM 5565 C C . GLU A 1 693 ? -58.242 -32.581 18.326 1.00 87.50 693 GLU A C 1
ATOM 5567 O O . GLU A 1 693 ? -57.396 -31.692 18.265 1.00 87.50 693 GLU A O 1
ATOM 5572 N N . PHE A 1 694 ? -58.953 -32.778 19.433 1.00 86.56 694 PHE A N 1
ATOM 5573 C CA . PHE A 1 694 ? -58.687 -32.042 20.667 1.00 86.56 694 PHE A CA 1
ATOM 5574 C C . PHE A 1 694 ? -57.521 -32.660 21.448 1.00 86.56 694 PHE A C 1
ATOM 5576 O O . PHE A 1 694 ? -57.454 -33.878 21.619 1.00 86.56 694 PHE A O 1
ATOM 5583 N N . ASP A 1 695 ? -56.635 -31.829 22.004 1.00 88.25 695 ASP A N 1
ATOM 5584 C CA . ASP A 1 695 ? -55.695 -32.300 23.020 1.00 88.25 695 ASP A CA 1
ATOM 5585 C C . ASP A 1 695 ? -56.427 -32.373 24.365 1.00 88.25 695 ASP A C 1
ATOM 5587 O O . ASP A 1 695 ? -56.665 -31.363 25.030 1.00 88.25 695 ASP A O 1
ATOM 5591 N N . TYR A 1 696 ? -56.785 -33.588 24.779 1.00 88.88 696 TYR A N 1
ATOM 5592 C CA . TYR A 1 696 ? -57.487 -33.829 26.040 1.00 88.88 696 TYR A CA 1
ATOM 5593 C C . TYR A 1 696 ? -56.779 -33.231 27.262 1.00 88.88 696 TYR A C 1
ATOM 5595 O O . TYR A 1 696 ? -57.453 -32.855 28.218 1.00 88.88 696 TYR A O 1
ATOM 5603 N N . ARG A 1 697 ? -55.444 -33.105 27.248 1.00 87.12 697 ARG A N 1
ATOM 5604 C CA . ARG A 1 697 ? -54.711 -32.465 28.352 1.00 87.12 697 ARG A CA 1
ATOM 5605 C C . ARG A 1 697 ? -54.976 -30.964 28.378 1.00 87.12 697 ARG A C 1
ATOM 5607 O O . ARG A 1 697 ? -55.360 -30.444 29.417 1.00 87.12 697 ARG A O 1
ATOM 5614 N N . ALA A 1 698 ? -54.885 -30.308 27.221 1.00 86.75 698 ALA A N 1
ATOM 5615 C CA . ALA A 1 698 ? -55.192 -28.884 27.098 1.00 86.75 698 ALA A CA 1
ATOM 5616 C C . ALA A 1 698 ? -56.663 -28.580 27.440 1.00 86.75 698 ALA A C 1
ATOM 5618 O O . ALA A 1 698 ? -56.954 -27.548 28.037 1.00 86.75 698 ALA A O 1
ATOM 5619 N N . LEU A 1 699 ? -57.593 -29.491 27.126 1.00 89.94 699 LEU A N 1
ATOM 5620 C CA . LEU A 1 699 ? -58.996 -29.376 27.543 1.00 89.94 699 LEU A CA 1
ATOM 5621 C C . LEU A 1 699 ? -59.180 -29.474 29.063 1.00 89.94 699 LEU A C 1
ATOM 5623 O O . LEU A 1 699 ? -59.998 -28.744 29.627 1.00 89.94 699 LEU A O 1
ATOM 5627 N N . LEU A 1 700 ? -58.451 -30.371 29.731 1.00 89.31 700 LEU A N 1
ATOM 5628 C CA . LEU A 1 700 ? -58.483 -30.480 31.190 1.00 89.31 700 LEU A CA 1
ATOM 5629 C C . LEU A 1 700 ? -57.940 -29.206 31.841 1.00 89.31 700 LEU A C 1
ATOM 5631 O O . LEU A 1 700 ? -58.612 -28.649 32.711 1.00 89.31 700 LEU A O 1
ATOM 5635 N N . ASP A 1 701 ? -56.798 -28.712 31.361 1.00 88.75 701 ASP A N 1
ATOM 5636 C CA . ASP A 1 701 ? -56.187 -27.466 31.832 1.00 88.75 701 ASP A CA 1
ATOM 5637 C C . ASP A 1 701 ? -57.134 -26.273 31.617 1.00 88.75 701 ASP A C 1
ATOM 5639 O O . ASP A 1 701 ? -57.389 -25.509 32.544 1.00 88.75 701 ASP A O 1
ATOM 5643 N N . PHE A 1 702 ? -57.784 -26.181 30.451 1.00 90.25 702 PHE A N 1
ATOM 5644 C CA . PHE A 1 702 ? -58.791 -25.155 30.159 1.00 90.25 702 PHE A CA 1
ATOM 5645 C C . PHE A 1 702 ? -59.944 -25.148 31.170 1.00 90.25 702 PHE A C 1
ATOM 5647 O O . PHE A 1 702 ? -60.378 -24.088 31.630 1.00 90.25 702 PHE A O 1
ATOM 5654 N N . VAL A 1 703 ? -60.470 -26.325 31.527 1.00 90.25 703 VAL A N 1
ATOM 5655 C CA . VAL A 1 703 ? -61.563 -26.440 32.505 1.00 90.25 703 VAL A CA 1
ATOM 5656 C C . VAL A 1 703 ? -61.075 -26.117 33.917 1.00 90.25 703 VAL A C 1
ATOM 5658 O O . VAL A 1 703 ? -61.817 -25.494 34.683 1.00 90.25 703 VAL A O 1
ATOM 5661 N N . MET A 1 704 ? -59.851 -26.517 34.268 1.00 89.56 704 MET A N 1
ATOM 5662 C CA . MET A 1 704 ? -59.233 -26.203 35.556 1.00 89.56 704 MET A CA 1
ATOM 5663 C C . MET A 1 704 ? -59.009 -24.698 35.723 1.00 89.56 704 MET A C 1
ATOM 5665 O O . MET A 1 704 ? -59.475 -24.133 36.711 1.00 89.56 704 MET A O 1
ATOM 5669 N N . ASP A 1 705 ? -58.405 -24.040 34.736 1.00 90.94 705 ASP A N 1
ATOM 5670 C CA . ASP A 1 705 ? -58.147 -22.598 34.734 1.00 90.94 705 ASP A CA 1
ATOM 5671 C C . ASP A 1 705 ? -59.450 -21.799 34.789 1.00 90.94 705 ASP A C 1
ATOM 5673 O O . ASP A 1 705 ? -59.606 -20.896 35.614 1.00 90.94 705 ASP A O 1
ATOM 5677 N N . LYS A 1 706 ? -60.454 -22.207 34.000 1.00 88.75 706 LYS A N 1
ATOM 5678 C CA . LYS A 1 706 ? -61.784 -21.588 34.021 1.00 88.75 706 LYS A CA 1
ATOM 5679 C C . LYS A 1 706 ? -62.469 -21.724 35.383 1.00 88.75 706 LYS A C 1
ATOM 5681 O O . LYS A 1 706 ? -63.142 -20.791 35.817 1.00 88.75 706 LYS A O 1
ATOM 5686 N N . LYS A 1 707 ? -62.306 -22.860 36.075 1.00 88.38 707 LYS A N 1
ATOM 5687 C CA . LYS A 1 707 ? -62.805 -23.045 37.451 1.00 88.38 707 LYS A CA 1
ATOM 5688 C C . LYS A 1 707 ? -61.999 -22.256 38.485 1.00 88.38 707 LYS A C 1
ATOM 5690 O O . LYS A 1 707 ? -62.568 -21.858 39.496 1.00 88.38 707 LYS A O 1
ATOM 5695 N N . ALA A 1 708 ? -60.714 -22.023 38.233 1.00 88.25 708 ALA A N 1
ATOM 5696 C CA . ALA A 1 708 ? -59.829 -21.226 39.076 1.00 88.25 708 ALA A CA 1
ATOM 5697 C C . ALA A 1 708 ? -59.955 -19.705 38.842 1.00 88.25 708 ALA A C 1
ATOM 5699 O O . ALA A 1 708 ? -59.333 -18.928 39.562 1.00 88.25 708 ALA A O 1
ATOM 5700 N N . GLY A 1 709 ? -60.753 -19.264 37.860 1.00 86.19 709 GLY A N 1
ATOM 5701 C CA . GLY A 1 709 ? -60.908 -17.848 37.501 1.00 86.19 709 GLY A CA 1
ATOM 5702 C C . GLY A 1 709 ? -59.728 -17.268 36.711 1.00 86.19 709 GLY A C 1
ATOM 5703 O O . GLY A 1 709 ? -59.616 -16.050 36.588 1.00 86.19 709 GLY A O 1
ATOM 5704 N N . ILE A 1 710 ? -58.853 -18.124 36.181 1.00 91.38 710 ILE A N 1
ATOM 5705 C CA . ILE A 1 710 ? -57.717 -17.760 35.330 1.00 91.38 710 ILE A CA 1
ATOM 5706 C C . ILE A 1 710 ? -58.194 -17.768 33.873 1.00 91.38 710 ILE A C 1
ATOM 5708 O O . ILE A 1 710 ? -59.022 -18.596 33.495 1.00 91.38 710 ILE A O 1
ATOM 5712 N N . ILE A 1 711 ? -57.706 -16.833 33.050 1.00 90.06 711 ILE A N 1
ATOM 5713 C CA . ILE A 1 711 ? -58.033 -16.792 31.616 1.00 90.06 711 ILE A CA 1
ATOM 5714 C C . ILE A 1 711 ? -57.349 -17.990 30.936 1.00 90.06 711 ILE A C 1
ATOM 5716 O O . ILE A 1 711 ? -56.118 -18.012 30.887 1.00 90.06 711 ILE A O 1
ATOM 5720 N N . PRO A 1 712 ? -58.107 -18.971 30.414 1.00 88.56 712 PRO A N 1
ATOM 5721 C CA . PRO A 1 712 ? -57.525 -20.174 29.836 1.00 88.56 712 PRO A CA 1
ATOM 5722 C C . PRO A 1 712 ? -57.035 -19.926 28.403 1.00 88.56 712 PRO A C 1
ATOM 5724 O O . PRO A 1 712 ? -57.537 -19.043 27.702 1.00 88.56 712 PRO A O 1
ATOM 5727 N N . SER A 1 713 ? -56.077 -20.733 27.944 1.00 86.06 713 SER A N 1
ATOM 5728 C CA . SER A 1 713 ? -55.601 -20.681 26.556 1.00 86.06 713 SER A CA 1
ATOM 5729 C C . SER A 1 713 ? -56.633 -21.259 25.579 1.00 86.06 713 SER A C 1
ATOM 5731 O O . SER A 1 713 ? -57.294 -22.253 25.858 1.00 86.06 713 SER A O 1
ATOM 5733 N N . ASP A 1 714 ? -56.733 -20.656 24.399 1.00 88.19 714 ASP A N 1
ATOM 5734 C CA . ASP A 1 714 ? -57.559 -21.081 23.262 1.00 88.19 714 ASP A CA 1
ATOM 5735 C C . ASP A 1 714 ? -56.925 -22.206 22.416 1.00 88.19 714 ASP A C 1
ATOM 5737 O O . ASP A 1 714 ? -57.537 -22.730 21.486 1.00 88.19 714 ASP A O 1
ATOM 5741 N N . ARG A 1 715 ? -55.702 -22.619 22.752 1.00 90.62 715 ARG A N 1
ATOM 5742 C CA . ARG A 1 715 ? -54.909 -23.622 22.035 1.00 90.62 715 ARG A CA 1
ATOM 5743 C C . ARG A 1 715 ? -55.261 -25.057 22.437 1.00 90.62 715 ARG A C 1
ATOM 5745 O O . ARG A 1 715 ? -54.474 -25.746 23.082 1.00 90.62 715 ARG A O 1
ATOM 5752 N N . LEU A 1 716 ? -56.457 -25.504 22.067 1.00 90.56 716 LEU A N 1
ATOM 5753 C CA . LEU A 1 716 ? -57.042 -26.764 22.550 1.00 90.56 716 LEU A CA 1
ATOM 5754 C C . LEU A 1 716 ? -56.880 -27.959 21.603 1.00 90.56 716 LEU A C 1
ATOM 5756 O O . LEU A 1 716 ? -57.309 -29.062 21.939 1.00 90.56 716 LEU A O 1
ATOM 5760 N N . TYR A 1 717 ? -56.278 -27.768 20.432 1.00 91.44 717 TYR A N 1
ATOM 5761 C CA . TYR A 1 717 ? -56.288 -28.759 19.360 1.00 91.44 717 TYR A CA 1
ATOM 5762 C C . TYR A 1 717 ? -54.907 -29.347 19.055 1.00 91.44 717 TYR A C 1
ATOM 5764 O O . TYR A 1 717 ? -53.859 -28.766 19.347 1.00 91.44 717 TYR A O 1
ATOM 5772 N N . ILE A 1 718 ? -54.931 -30.516 18.426 1.00 88.75 718 ILE A N 1
ATOM 5773 C CA . ILE A 1 718 ? -53.817 -31.203 17.789 1.00 88.75 718 ILE A CA 1
ATOM 5774 C C . ILE A 1 718 ? -53.950 -31.001 16.281 1.00 88.75 718 ILE A C 1
ATOM 5776 O O . ILE A 1 718 ? -54.985 -31.321 15.697 1.00 88.75 718 ILE A O 1
ATOM 5780 N N . LYS A 1 719 ? -52.891 -30.516 15.636 1.00 85.44 719 LYS A N 1
ATOM 5781 C CA . LYS A 1 719 ? -52.835 -30.322 14.186 1.00 85.44 719 LYS A CA 1
ATOM 5782 C C . LYS A 1 719 ? -51.813 -31.271 13.571 1.00 85.44 719 LYS A C 1
ATOM 5784 O O . LYS A 1 719 ? -50.643 -31.246 13.956 1.00 85.44 719 LYS A O 1
ATOM 5789 N N . ARG A 1 720 ? -52.239 -32.100 12.615 1.00 81.00 720 ARG A N 1
ATOM 5790 C CA . ARG A 1 720 ? -51.338 -32.987 11.864 1.00 81.00 720 ARG A CA 1
ATOM 5791 C C . ARG A 1 720 ? -50.884 -32.253 10.608 1.00 81.00 720 ARG A C 1
ATOM 5793 O O . ARG A 1 720 ? -51.693 -31.956 9.735 1.00 81.00 720 ARG A O 1
ATOM 5800 N N . ILE A 1 721 ? -49.598 -31.921 10.517 1.00 73.69 721 ILE A N 1
ATOM 5801 C CA . ILE A 1 721 ? -49.051 -31.225 9.347 1.00 73.69 721 ILE A CA 1
ATOM 5802 C C . ILE A 1 721 ? -48.199 -32.201 8.548 1.00 73.69 721 ILE A C 1
ATOM 5804 O O . ILE A 1 721 ? -47.256 -32.795 9.066 1.00 73.69 721 ILE A O 1
ATOM 5808 N N . LYS A 1 722 ? -48.525 -32.348 7.261 1.00 63.72 722 LYS A N 1
ATOM 5809 C CA . LYS A 1 722 ? -47.667 -33.047 6.307 1.00 63.72 722 LYS A CA 1
ATOM 5810 C C . LYS A 1 722 ? -46.479 -32.143 5.993 1.00 63.72 722 LYS A C 1
ATOM 5812 O O . LYS A 1 722 ? -46.645 -31.116 5.338 1.00 63.72 722 LYS A O 1
ATOM 5817 N N . GLN A 1 723 ? -45.298 -32.494 6.486 1.00 59.91 723 GLN A N 1
ATOM 5818 C CA . GLN A 1 723 ? -44.086 -31.731 6.221 1.00 59.91 723 GLN A CA 1
ATOM 5819 C C . GLN A 1 723 ? -43.513 -32.184 4.873 1.00 59.91 723 GLN A C 1
ATOM 5821 O O . GLN A 1 723 ? -42.925 -33.255 4.762 1.00 59.91 723 GLN A O 1
ATOM 5826 N N . GLN A 1 724 ? -43.751 -31.400 3.821 1.00 59.75 724 GLN A N 1
ATOM 5827 C CA . GLN A 1 724 ? -43.116 -31.627 2.524 1.00 59.75 724 GLN A CA 1
ATOM 5828 C C . GLN A 1 724 ? -41.688 -31.088 2.575 1.00 59.75 724 GLN A C 1
ATOM 5830 O O . GLN A 1 724 ? -41.467 -29.925 2.908 1.00 59.75 724 GLN A O 1
ATOM 5835 N N . ARG A 1 725 ? -40.721 -31.950 2.267 1.00 63.91 725 ARG A N 1
ATOM 5836 C CA . ARG A 1 725 ? -39.343 -31.542 2.006 1.00 63.91 725 ARG A CA 1
ATOM 5837 C C . ARG A 1 725 ? -39.265 -31.082 0.553 1.00 63.91 725 ARG A C 1
ATOM 5839 O O . ARG A 1 725 ? -39.603 -31.848 -0.340 1.00 63.91 725 ARG A O 1
ATOM 5846 N N . ASP A 1 726 ? -38.866 -29.830 0.362 1.00 68.75 726 ASP A N 1
ATOM 5847 C CA . ASP A 1 726 ? -38.681 -29.193 -0.943 1.00 68.75 726 ASP A CA 1
ATOM 5848 C C . ASP A 1 726 ? -37.210 -28.777 -1.055 1.00 68.75 726 ASP A C 1
ATOM 5850 O O . ASP A 1 726 ? -36.793 -27.748 -0.517 1.00 68.75 726 ASP A O 1
ATOM 5854 N N . VAL A 1 727 ? -36.389 -29.669 -1.614 1.00 72.50 727 VAL A N 1
ATOM 5855 C CA . VAL A 1 727 ? -34.935 -29.507 -1.717 1.00 72.50 727 VAL A CA 1
ATOM 5856 C C . VAL A 1 727 ? -34.521 -29.698 -3.172 1.00 72.50 727 VAL A C 1
ATOM 5858 O O . VAL A 1 727 ? -34.879 -30.689 -3.807 1.00 72.50 727 VAL A O 1
ATOM 5861 N N . ALA A 1 728 ? -33.734 -28.748 -3.680 1.00 82.31 728 ALA A N 1
ATOM 5862 C CA . ALA A 1 728 ? -33.087 -28.823 -4.983 1.00 82.31 728 ALA A CA 1
ATOM 5863 C C . ALA A 1 728 ? -31.561 -28.820 -4.812 1.00 82.31 728 ALA A C 1
ATOM 5865 O O . ALA A 1 728 ? -31.024 -28.062 -4.001 1.00 82.31 728 ALA A O 1
ATOM 5866 N N . VAL A 1 729 ? -30.860 -29.659 -5.575 1.00 83.19 729 VAL A N 1
ATOM 5867 C CA . VAL A 1 729 ? -29.411 -29.877 -5.455 1.00 83.19 729 VAL A CA 1
ATOM 5868 C C . VAL A 1 729 ? -28.702 -29.507 -6.761 1.00 83.19 729 VAL A C 1
ATOM 5870 O O . VAL A 1 729 ? -28.991 -30.068 -7.811 1.00 83.19 729 VAL A O 1
ATOM 5873 N N . LEU A 1 730 ? -27.730 -28.593 -6.711 1.00 90.31 730 LEU A N 1
ATOM 5874 C CA . LEU A 1 730 ? -26.826 -28.304 -7.832 1.00 90.31 730 LEU A CA 1
ATOM 5875 C C . LEU A 1 730 ? -25.426 -28.834 -7.509 1.00 90.31 730 LEU A C 1
ATOM 5877 O O . LEU A 1 730 ? -24.793 -28.380 -6.557 1.00 90.31 730 LEU A O 1
ATOM 5881 N N . LEU A 1 731 ? -24.937 -29.769 -8.318 1.00 87.31 731 LEU A N 1
ATOM 5882 C CA . LEU A 1 731 ? -23.588 -30.322 -8.227 1.00 87.31 731 LEU A CA 1
ATOM 5883 C C . LEU A 1 731 ? -22.672 -29.566 -9.189 1.00 87.31 731 LEU A C 1
ATOM 5885 O O . LEU A 1 731 ? -22.832 -29.697 -10.398 1.00 87.31 731 LEU A O 1
ATOM 5889 N N . LEU A 1 732 ? -21.728 -28.781 -8.663 1.00 87.88 732 LEU A N 1
ATOM 5890 C CA . LEU A 1 732 ? -20.743 -28.038 -9.456 1.00 87.88 732 LEU A CA 1
ATOM 5891 C C . LEU A 1 732 ? -19.359 -28.696 -9.343 1.00 87.88 732 LEU A C 1
ATOM 5893 O O . LEU A 1 732 ? -18.826 -28.812 -8.243 1.00 87.88 732 LEU A O 1
ATOM 5897 N N . VAL A 1 733 ? -18.787 -29.115 -10.473 1.00 83.50 733 VAL A N 1
ATOM 5898 C CA . VAL A 1 733 ? -17.595 -29.981 -10.542 1.00 83.50 733 VAL A CA 1
ATOM 5899 C C . VAL A 1 733 ? -16.445 -29.274 -11.262 1.00 83.50 733 VAL A C 1
ATOM 5901 O O . VAL A 1 733 ? -16.650 -28.692 -12.326 1.00 83.50 733 VAL A O 1
ATOM 5904 N N . ASP A 1 734 ? -15.233 -29.335 -10.711 1.00 81.81 734 ASP A N 1
ATOM 5905 C CA . ASP A 1 734 ? -14.030 -28.793 -11.354 1.00 81.81 734 ASP A CA 1
ATOM 5906 C C . ASP A 1 734 ? -13.472 -29.792 -12.383 1.00 81.81 734 ASP A C 1
ATOM 5908 O O . ASP A 1 734 ? -13.157 -30.931 -12.058 1.00 81.81 734 ASP A O 1
ATOM 5912 N N . LEU A 1 735 ? -13.349 -29.369 -13.639 1.00 73.88 735 LEU A N 1
ATOM 5913 C CA . LEU A 1 735 ? -12.825 -30.165 -14.754 1.00 73.88 735 LEU A CA 1
ATOM 5914 C C . LEU A 1 735 ? -11.380 -29.770 -15.123 1.00 73.88 735 LEU A C 1
ATOM 5916 O O . LEU A 1 735 ? -10.893 -30.107 -16.205 1.00 73.88 735 LEU A O 1
ATOM 5920 N N . SER A 1 736 ? -10.694 -28.999 -14.274 1.00 68.69 736 SER A N 1
ATOM 5921 C CA . SER A 1 736 ? -9.367 -28.443 -14.551 1.00 68.69 736 SER A CA 1
ATOM 5922 C C . SER A 1 736 ? -8.222 -29.466 -14.478 1.00 68.69 736 SER A C 1
ATOM 5924 O O . SER A 1 736 ? -8.320 -30.539 -13.884 1.00 68.69 736 SER A O 1
ATOM 5926 N N . ARG A 1 737 ? -7.079 -29.102 -15.084 1.00 56.03 737 ARG A N 1
ATOM 5927 C CA . ARG A 1 737 ? -5.879 -29.942 -15.287 1.00 56.03 737 ARG A CA 1
ATOM 5928 C C . ARG A 1 737 ? -5.233 -30.470 -13.986 1.00 56.03 737 ARG A C 1
ATOM 5930 O O . ARG A 1 737 ? -4.374 -31.335 -14.058 1.00 56.03 737 ARG A O 1
ATOM 5937 N N . SER A 1 738 ? -5.621 -29.978 -12.807 1.00 52.59 738 SER A N 1
ATOM 5938 C CA . SER A 1 738 ? -5.172 -30.490 -11.498 1.00 52.59 738 SER A CA 1
ATOM 5939 C C . SER A 1 738 ? -5.841 -31.805 -11.071 1.00 52.59 738 SER A C 1
ATOM 5941 O O . SER A 1 738 ? -5.376 -32.435 -10.124 1.00 52.59 738 SER A O 1
ATOM 5943 N N . THR A 1 739 ? -6.884 -32.252 -11.777 1.00 53.25 739 THR A N 1
ATOM 5944 C CA . THR A 1 739 ? -7.622 -33.503 -11.497 1.00 53.25 739 THR A CA 1
ATOM 5945 C C . THR A 1 739 ? -7.069 -34.731 -12.242 1.00 53.25 739 THR A C 1
ATOM 5947 O O . THR A 1 739 ? -7.535 -35.850 -12.033 1.00 53.25 739 THR A O 1
ATOM 5950 N N . SER A 1 740 ? -6.027 -34.566 -13.070 1.00 55.31 740 SER A N 1
ATOM 5951 C CA . SER A 1 740 ? -5.367 -35.660 -13.807 1.00 55.31 740 SER A CA 1
ATOM 5952 C C . SER A 1 740 ? -4.274 -36.393 -13.016 1.00 55.31 740 SER A C 1
ATOM 5954 O O . SER A 1 740 ? -3.564 -37.223 -13.579 1.00 55.31 740 SER A O 1
ATOM 5956 N N . ASN A 1 741 ? -4.102 -36.08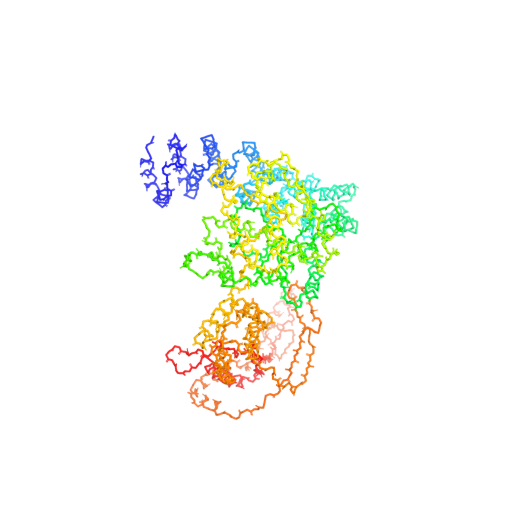2 -11.728 1.00 62.81 741 ASN A N 1
ATOM 5957 C CA . ASN A 1 741 ? -3.204 -36.836 -10.856 1.00 62.81 741 ASN A CA 1
ATOM 5958 C C . ASN A 1 741 ? -3.800 -38.218 -10.564 1.00 62.81 741 ASN A C 1
ATOM 5960 O O . ASN A 1 741 ? -5.004 -38.349 -10.341 1.00 62.81 741 ASN A O 1
ATOM 5964 N N . PHE A 1 742 ? -2.952 -39.244 -10.543 1.00 69.06 742 PHE A N 1
ATOM 5965 C CA . PHE A 1 742 ? -3.347 -40.572 -10.084 1.00 69.06 742 PHE A CA 1
ATOM 5966 C C . PHE A 1 742 ? -3.591 -40.556 -8.575 1.00 69.06 742 PHE A C 1
ATOM 5968 O O . PHE A 1 742 ? -2.872 -39.888 -7.826 1.00 69.06 742 PHE A O 1
ATOM 5975 N N . VAL A 1 743 ? -4.595 -41.302 -8.124 1.00 71.44 743 VAL A N 1
ATOM 5976 C CA . VAL A 1 743 ? -4.784 -41.556 -6.693 1.00 71.44 743 VAL A CA 1
ATOM 5977 C C . VAL A 1 743 ? -3.641 -42.453 -6.203 1.00 71.44 743 VAL A C 1
ATOM 5979 O O . VAL A 1 743 ? -3.231 -43.377 -6.905 1.00 71.44 743 VAL A O 1
ATOM 5982 N N . VAL A 1 744 ? -3.104 -42.169 -5.011 1.00 58.69 744 VAL A N 1
ATOM 5983 C CA . VAL A 1 744 ? -2.024 -42.961 -4.394 1.00 58.69 744 VAL A CA 1
ATOM 5984 C C . VAL A 1 744 ? -2.439 -44.438 -4.363 1.00 58.69 744 VAL A C 1
ATOM 5986 O O . VAL A 1 744 ? -3.525 -44.758 -3.885 1.00 58.69 744 VAL A O 1
ATOM 5989 N N . ASP A 1 745 ? -1.593 -45.310 -4.914 1.00 60.75 745 ASP A N 1
ATOM 5990 C CA . ASP A 1 745 ? -1.813 -46.759 -5.050 1.00 60.75 745 ASP A CA 1
ATOM 5991 C C . ASP A 1 745 ? -2.996 -47.192 -5.950 1.00 60.75 745 ASP A C 1
ATOM 5993 O O . ASP A 1 745 ? -3.492 -48.314 -5.830 1.00 60.75 745 ASP A O 1
ATOM 5997 N N . SER A 1 746 ? -3.433 -46.348 -6.897 1.00 71.81 746 SER A N 1
ATOM 5998 C CA . SER A 1 746 ? -4.482 -46.674 -7.879 1.00 71.81 746 SER A CA 1
ATOM 5999 C C . SER A 1 746 ? -4.075 -46.345 -9.321 1.00 71.81 746 SER A C 1
ATOM 6001 O O . SER A 1 746 ? -3.275 -45.451 -9.584 1.00 71.81 746 SER A O 1
ATOM 6003 N N . THR A 1 747 ? -4.667 -47.059 -10.283 1.00 71.00 747 THR A N 1
ATOM 6004 C CA . THR A 1 747 ? -4.567 -46.762 -11.725 1.00 71.00 747 THR A CA 1
ATOM 6005 C C . THR A 1 747 ? -5.570 -45.701 -12.188 1.00 71.00 747 THR A C 1
ATOM 6007 O O . THR A 1 747 ? -5.608 -45.371 -13.370 1.00 71.00 747 THR A O 1
ATOM 6010 N N . GLU A 1 748 ? -6.416 -45.202 -11.286 1.00 74.19 748 GLU A N 1
ATOM 6011 C CA . GLU A 1 748 ? -7.476 -44.235 -11.582 1.00 74.19 748 GLU A CA 1
ATOM 6012 C C . GLU A 1 748 ? -7.019 -42.803 -11.293 1.00 74.19 748 GLU A C 1
ATOM 6014 O O . GLU A 1 748 ? -6.276 -42.542 -10.340 1.00 74.19 748 GLU A O 1
ATOM 6019 N N . THR A 1 749 ? -7.476 -41.864 -12.121 1.00 78.69 749 THR A N 1
ATOM 6020 C CA . THR A 1 749 ? -7.254 -40.437 -11.873 1.00 78.69 749 THR A CA 1
ATOM 6021 C C . THR A 1 749 ? -8.252 -39.908 -10.846 1.00 78.69 749 THR A C 1
ATOM 6023 O O . THR A 1 749 ? -9.339 -40.464 -10.675 1.00 78.69 749 THR A O 1
ATOM 6026 N N . VAL A 1 750 ? -7.910 -38.807 -10.175 1.00 77.50 750 VAL A N 1
ATOM 6027 C CA . VAL A 1 750 ? -8.840 -38.100 -9.276 1.00 77.50 750 VAL A CA 1
ATOM 6028 C C . VAL A 1 750 ? -10.147 -37.758 -10.007 1.00 77.50 750 VAL A C 1
ATOM 6030 O O . VAL A 1 750 ? -11.223 -37.989 -9.462 1.00 77.50 750 VAL A O 1
ATOM 6033 N N . LEU A 1 751 ? -10.064 -37.338 -11.274 1.00 77.19 751 LEU A N 1
ATOM 6034 C CA . LEU A 1 751 ? -11.229 -37.059 -12.117 1.00 77.19 751 LEU A CA 1
ATOM 6035 C C . LEU A 1 751 ? -12.126 -38.288 -12.350 1.00 77.19 751 LEU A C 1
ATOM 6037 O O . LEU A 1 751 ? -13.350 -38.163 -12.409 1.00 77.19 751 LEU A O 1
ATOM 6041 N N . ASP A 1 752 ? -11.545 -39.478 -12.516 1.00 78.75 752 ASP A N 1
ATOM 6042 C CA . ASP A 1 752 ? -12.328 -40.705 -12.705 1.00 78.75 752 ASP A CA 1
ATOM 6043 C C . ASP A 1 752 ? -13.101 -41.059 -11.434 1.00 78.75 752 ASP A C 1
ATOM 6045 O O . ASP A 1 752 ? -14.282 -41.404 -11.507 1.00 78.75 752 ASP A O 1
ATOM 6049 N N . VAL A 1 753 ? -12.469 -40.902 -10.270 1.00 82.56 753 VAL A N 1
ATOM 6050 C CA . VAL A 1 753 ? -13.109 -41.123 -8.968 1.00 82.56 753 VAL A CA 1
ATOM 6051 C C . VAL A 1 753 ? -14.219 -40.100 -8.719 1.00 82.56 753 VAL A C 1
ATOM 6053 O O . VAL A 1 753 ? -15.305 -40.473 -8.277 1.00 82.56 753 VAL A O 1
ATOM 6056 N N . GLU A 1 754 ? -14.003 -38.828 -9.057 1.00 83.12 754 GLU A N 1
ATOM 6057 C CA . GLU A 1 754 ? -15.031 -37.784 -8.964 1.00 83.12 754 GLU A CA 1
ATOM 6058 C C . GLU A 1 754 ? -16.244 -38.099 -9.847 1.00 83.12 754 GLU A C 1
ATOM 6060 O O . GLU A 1 754 ? -17.383 -38.051 -9.379 1.00 83.12 754 GLU A O 1
ATOM 6065 N N . LYS A 1 755 ? -16.020 -38.505 -11.104 1.00 83.88 755 LYS A N 1
ATOM 6066 C CA . LYS A 1 755 ? -17.098 -38.935 -12.009 1.00 83.88 755 LYS A CA 1
ATOM 6067 C C . LYS A 1 755 ? -17.865 -40.133 -11.458 1.00 83.88 755 LYS A C 1
ATOM 6069 O O . LYS A 1 755 ? -19.092 -40.143 -11.522 1.00 83.88 755 LYS A O 1
ATOM 6074 N N . GLN A 1 756 ? -17.169 -41.126 -10.904 1.00 86.81 756 GLN A N 1
ATOM 6075 C CA . GLN A 1 756 ? -17.816 -42.281 -10.280 1.00 86.81 756 GLN A CA 1
ATOM 6076 C C . GLN A 1 756 ? -18.660 -41.862 -9.066 1.00 86.81 756 GLN A C 1
ATOM 6078 O O . GLN A 1 756 ? -19.795 -42.314 -8.920 1.00 86.81 756 GLN A O 1
ATOM 6083 N N . ALA A 1 757 ? -18.152 -40.957 -8.225 1.00 86.31 757 ALA A N 1
ATOM 6084 C CA . ALA A 1 757 ? -18.873 -40.440 -7.065 1.00 86.31 757 ALA A CA 1
ATOM 6085 C C . ALA A 1 757 ? -20.150 -39.678 -7.456 1.00 86.31 757 ALA A C 1
ATOM 6087 O O . ALA A 1 757 ? -21.183 -39.857 -6.810 1.00 86.31 757 ALA A O 1
ATOM 6088 N N . ILE A 1 758 ? -20.110 -38.889 -8.537 1.00 88.31 758 ILE A N 1
ATOM 6089 C CA . ILE A 1 758 ? -21.290 -38.190 -9.072 1.00 88.31 758 ILE A CA 1
ATOM 6090 C C . ILE A 1 758 ? -22.373 -39.193 -9.470 1.00 88.31 758 ILE A C 1
ATOM 6092 O O . ILE A 1 758 ? -23.521 -39.035 -9.062 1.00 88.31 758 ILE A O 1
ATOM 6096 N N . VAL A 1 759 ? -22.010 -40.256 -10.198 1.00 88.00 759 VAL A N 1
ATOM 6097 C CA . VAL A 1 759 ? -22.953 -41.314 -10.600 1.00 88.00 759 VAL A CA 1
ATOM 6098 C C . VAL A 1 759 ? -23.632 -41.940 -9.379 1.00 88.00 759 VAL A C 1
ATOM 6100 O O . VAL A 1 759 ? -24.855 -42.063 -9.345 1.00 88.00 759 VAL A O 1
ATOM 6103 N N . LEU A 1 760 ? -22.856 -42.280 -8.345 1.00 86.81 760 LEU A N 1
ATOM 6104 C CA . LEU A 1 760 ? -23.386 -42.863 -7.108 1.00 86.81 760 LEU A CA 1
ATOM 6105 C C . LEU A 1 760 ? -24.318 -41.914 -6.352 1.00 86.81 760 LEU A C 1
ATOM 6107 O O . LEU A 1 760 ? -25.298 -42.354 -5.753 1.00 86.81 760 LEU A O 1
ATOM 6111 N N . PHE A 1 761 ? -24.005 -40.621 -6.356 1.00 84.75 761 PHE A N 1
ATOM 6112 C CA . PHE A 1 761 ? -24.794 -39.616 -5.661 1.00 84.75 761 PHE A CA 1
ATOM 6113 C C . PHE A 1 761 ? -26.106 -39.305 -6.394 1.00 84.75 761 PHE A C 1
ATOM 6115 O O . PHE A 1 761 ? -27.138 -39.155 -5.744 1.00 84.75 761 PHE A O 1
ATOM 6122 N N . CYS A 1 762 ? -26.111 -39.295 -7.730 1.00 86.56 762 CYS A N 1
ATOM 6123 C CA . CYS A 1 762 ? -27.335 -39.156 -8.525 1.00 86.56 762 CYS A CA 1
ATOM 6124 C C . CYS A 1 762 ? -28.334 -40.286 -8.245 1.00 86.56 762 CYS A C 1
ATOM 6126 O O . CYS A 1 762 ? -29.492 -40.009 -7.947 1.00 86.56 762 CYS A O 1
ATOM 6128 N N . GLU A 1 763 ? -27.870 -41.539 -8.211 1.00 85.31 763 GLU A N 1
ATOM 6129 C CA . GLU A 1 763 ? -28.702 -42.695 -7.837 1.00 85.31 763 GLU A CA 1
ATOM 6130 C C . GLU A 1 763 ? -29.316 -42.573 -6.435 1.00 85.31 763 GLU A C 1
ATOM 6132 O O . GLU A 1 763 ? -30.383 -43.122 -6.166 1.00 85.31 763 GLU A O 1
ATOM 6137 N N . ALA A 1 764 ? -28.629 -41.888 -5.518 1.00 80.00 764 ALA A N 1
ATOM 6138 C CA . ALA A 1 764 ? -29.118 -41.640 -4.166 1.00 80.00 764 ALA A CA 1
ATOM 6139 C C . ALA A 1 764 ? -30.221 -40.573 -4.143 1.00 80.00 764 ALA A C 1
ATOM 6141 O O . ALA A 1 764 ? -31.232 -40.734 -3.459 1.00 80.00 764 ALA A O 1
ATOM 6142 N N . LEU A 1 765 ? -30.025 -39.487 -4.896 1.00 82.25 765 LEU A N 1
ATOM 6143 C CA . LEU A 1 765 ? -30.970 -38.374 -4.991 1.00 82.25 765 LEU A CA 1
ATOM 6144 C C . LEU A 1 765 ? -32.273 -38.789 -5.681 1.00 82.25 765 LEU A C 1
ATOM 6146 O O . LEU A 1 765 ? -33.350 -38.400 -5.224 1.00 82.25 765 LEU A O 1
ATOM 6150 N N . GLU A 1 766 ? -32.194 -39.643 -6.705 1.00 82.56 766 GLU A N 1
ATOM 6151 C CA . GLU A 1 766 ? -33.375 -40.207 -7.369 1.00 82.56 766 GLU A CA 1
ATOM 6152 C C . GLU A 1 766 ? -34.285 -40.985 -6.405 1.00 82.56 766 GLU A C 1
ATOM 6154 O O . GLU A 1 766 ? -35.508 -40.920 -6.523 1.00 82.56 766 GLU A O 1
ATOM 6159 N N . VAL A 1 767 ? -33.718 -41.675 -5.408 1.00 78.81 767 VAL A N 1
ATOM 6160 C CA . VAL A 1 767 ? -34.494 -42.442 -4.414 1.00 78.81 767 VAL A CA 1
ATOM 6161 C C . VAL A 1 767 ? -35.271 -41.540 -3.450 1.00 78.81 767 VAL A C 1
ATOM 6163 O O . VAL A 1 767 ? -36.397 -41.869 -3.060 1.00 78.81 767 VAL A O 1
ATOM 6166 N N . VAL A 1 768 ? -34.710 -40.383 -3.086 1.00 74.62 768 VAL A N 1
ATOM 6167 C CA . VAL A 1 768 ? -35.405 -39.382 -2.255 1.00 74.62 768 VAL A CA 1
ATOM 6168 C C . VAL A 1 768 ? -36.463 -38.629 -3.061 1.00 74.62 768 VAL A C 1
ATOM 6170 O O . VAL A 1 768 ? -37.511 -38.282 -2.513 1.00 74.62 768 VAL A O 1
ATOM 6173 N N . GLY A 1 769 ? -36.226 -38.440 -4.361 1.00 73.69 769 GLY A N 1
ATOM 6174 C CA . GLY A 1 769 ? -37.079 -37.653 -5.252 1.00 73.69 769 GLY A CA 1
ATOM 6175 C C . GLY A 1 769 ? -36.776 -36.151 -5.223 1.00 73.69 769 GLY A C 1
ATOM 6176 O O . GLY A 1 769 ? -37.622 -35.361 -5.639 1.00 73.69 769 GLY A O 1
ATOM 6177 N N . ASP A 1 770 ? -35.594 -35.759 -4.732 1.00 81.50 770 ASP A N 1
ATOM 6178 C CA . ASP A 1 770 ? -35.127 -34.367 -4.738 1.00 81.50 770 ASP A CA 1
ATOM 6179 C C . ASP A 1 770 ? -34.715 -33.971 -6.177 1.00 81.50 770 ASP A C 1
ATOM 6181 O O . ASP A 1 770 ? -34.094 -34.753 -6.902 1.00 81.50 770 ASP A O 1
ATOM 6185 N N . GLN A 1 771 ? -35.046 -32.750 -6.614 1.00 82.75 771 GLN A N 1
ATOM 6186 C CA . GLN A 1 771 ? -34.641 -32.261 -7.940 1.00 82.75 771 GLN A CA 1
ATOM 6187 C C . GLN A 1 771 ? -33.140 -31.965 -7.958 1.00 82.75 771 GLN A C 1
ATOM 6189 O O . GLN A 1 771 ? -32.633 -31.321 -7.039 1.00 82.75 771 GLN A O 1
ATOM 6194 N N . TYR A 1 772 ? -32.419 -32.368 -9.009 1.00 87.44 772 TYR A N 1
ATOM 6195 C CA . TYR A 1 772 ? -30.990 -32.073 -9.106 1.00 87.44 772 TYR A CA 1
ATOM 6196 C C . TYR A 1 772 ? -30.511 -31.684 -10.506 1.00 87.44 772 TYR A C 1
ATOM 6198 O O . TYR A 1 772 ? -31.114 -32.032 -11.519 1.00 87.44 772 TYR A O 1
ATOM 6206 N N . ALA A 1 773 ? -29.396 -30.953 -10.543 1.00 88.56 773 ALA A N 1
ATOM 6207 C CA . ALA A 1 773 ? -28.671 -30.569 -11.748 1.00 88.56 773 ALA A CA 1
ATOM 6208 C C . ALA A 1 773 ? -27.160 -30.754 -11.544 1.00 88.56 773 ALA A C 1
ATOM 6210 O O . ALA A 1 773 ? -26.656 -30.628 -10.427 1.00 88.56 773 ALA A O 1
ATOM 6211 N N . ILE A 1 774 ? -26.436 -31.033 -12.628 1.00 87.44 774 ILE A N 1
ATOM 6212 C CA . ILE A 1 774 ? -24.979 -31.213 -12.627 1.00 87.44 774 ILE A CA 1
ATOM 6213 C C . ILE A 1 774 ? -24.373 -30.182 -13.579 1.00 87.44 774 ILE A C 1
ATOM 6215 O O . ILE A 1 774 ? -24.800 -30.068 -14.726 1.00 87.44 774 ILE A O 1
ATOM 6219 N N . ALA A 1 775 ? -23.375 -29.446 -13.106 1.00 86.75 775 ALA A N 1
ATOM 6220 C CA . ALA A 1 775 ? -22.624 -28.455 -13.860 1.00 86.75 775 ALA A CA 1
ATOM 6221 C C . ALA A 1 775 ? -21.119 -28.680 -13.665 1.00 86.75 775 ALA A C 1
ATOM 6223 O O . ALA A 1 775 ? -20.674 -29.089 -12.596 1.00 86.75 775 ALA A O 1
ATOM 6224 N N . GLY A 1 776 ? -20.326 -28.400 -14.697 1.00 83.62 776 GLY A N 1
ATOM 6225 C CA . GLY A 1 776 ? -18.866 -28.457 -14.638 1.00 83.62 776 GLY A CA 1
ATOM 6226 C C . GLY A 1 776 ? -18.247 -27.104 -14.978 1.00 83.62 776 GLY A C 1
ATOM 6227 O O . GLY A 1 776 ? -18.823 -26.360 -15.769 1.00 83.62 776 GLY A O 1
ATOM 6228 N N . PHE A 1 777 ? -17.082 -26.786 -14.412 1.00 82.88 777 PHE A N 1
ATOM 6229 C CA . PHE A 1 777 ? -16.304 -25.599 -14.780 1.00 82.88 777 PHE A CA 1
ATOM 6230 C C . PHE A 1 777 ? -14.846 -25.960 -15.077 1.00 82.88 777 PHE A C 1
ATOM 6232 O O . PHE A 1 777 ? -14.284 -26.860 -14.462 1.00 82.88 777 PHE A O 1
ATOM 6239 N N . SER A 1 778 ? -14.222 -25.266 -16.031 1.00 77.31 778 SER A N 1
ATOM 6240 C CA . SER A 1 778 ? -12.812 -25.460 -16.379 1.00 77.31 778 SER A CA 1
ATOM 6241 C C . SER A 1 778 ? -12.140 -24.119 -16.684 1.00 77.31 778 SER A C 1
ATOM 6243 O O . SER A 1 778 ? -12.773 -23.188 -17.179 1.00 77.31 778 SER A O 1
ATOM 6245 N N . GLY A 1 779 ? -10.833 -24.013 -16.424 1.00 60.88 779 GLY A N 1
ATOM 6246 C CA . GLY A 1 779 ? -10.046 -22.818 -16.762 1.00 60.88 779 GLY A CA 1
ATOM 6247 C C . GLY A 1 779 ? -9.771 -22.638 -18.262 1.00 60.88 779 GLY A C 1
ATOM 6248 O O . GLY A 1 779 ? -9.154 -21.650 -18.650 1.00 60.88 779 GLY A O 1
ATOM 6249 N N . THR A 1 780 ? -10.184 -23.589 -19.104 1.00 56.88 780 THR A N 1
ATOM 6250 C CA . THR A 1 780 ? -9.937 -23.588 -20.555 1.00 56.88 780 THR A CA 1
ATOM 6251 C C . THR A 1 780 ? -11.198 -23.379 -21.395 1.00 56.88 780 THR A C 1
ATOM 6253 O O . THR A 1 780 ? -11.086 -23.355 -22.620 1.00 56.88 780 THR A O 1
ATOM 6256 N N . GLY A 1 781 ? -12.358 -23.177 -20.756 1.00 50.00 781 GLY A N 1
ATOM 6257 C CA . GLY A 1 781 ? -13.667 -23.252 -21.410 1.00 50.00 781 GLY A CA 1
ATOM 6258 C C . GLY A 1 781 ? -14.167 -24.680 -21.369 1.00 50.00 781 GLY A C 1
ATOM 6259 O O . GLY A 1 781 ? -13.797 -25.453 -22.277 1.00 50.00 781 GLY A O 1
#

Sequence (781 aa):
MKWSEFLETLETADPDLASPLAGRWDTSATNGLFPFLKDCLENILQGLIQETSYGRAVAFGYLSVSRSCGEEEILSYHKQVQRFGKIGPELGKLMAEHCVPVLALKDALLFQRFLEVIDIMLAKGAYTLYGPLRALDEICKNHDKASALAYLDLLGLTFSLDLTYKQARPFTYTLPKAVSSFSPSKKAFQIRQLHRVIQRDFELSDYFLDGVSKGLHLLSSQALDEFVEKGLAKYTGNKKSCAKFLSIDSKSGLDLFSDLQIAVPLSRVRQTIHRYIKARTGFSISLKALSELPRRFFTSGEEKPLVCSDGKTIYLPDEIGIFNQRHQNLEVYRCLAKFEIGFFEFGSFDFDLEKLRTRTHLHTETRTHGAVSDFEAFLNGFESPQLASDLFTLFEHGRIMDLSRKTYPGLVRKILPLYTSQWNSQSQKAIHANPLSLLYQEIVLNLPWQSHLIPQSFKNLLNSIPGTFRETMSADPCVESSAELVGLFYQDIKALFITGSKTNPPPFTVPFHRKIEGSFFYSGLQSMDEKAQGLKIRLEKLGIQTFQSDIRKKLVENNGALSASDIKSLVLKRNDSDSWKNDPDEKNTDEVNAVDFSNPDLSRLLEESGLTRTPAPEVTGSAFYYREWDDRLGDYLHNHTLVHEKTIPPKDNDFYENTLRRYQGLISRIKYAFEMLKPEELTLLRQWVEGDEFDYRALLDFVMDKKAGIIPSDRLYIKRIKQQRDVAVLLLVDLSRSTSNFVVDSTETVLDVEKQAIVLFCEALEVVGDQYAIAGFSGTG

Secondary structure (DSSP, 8-state):
--HHHHHHHHHHH-HHHHHHHHHT--TTTTGGGGGGHHHHHHHHHHHHHH-HHHHHHHHHHHHHHHHH--HHHHHHHHHHHHHHHTT-HHHHHHHHHHHHHHHTT--HHHHHHHHHHHHHHHHH-GGGTHHHHHHHHHHHHTT-HHHHHHHHHHHHHHHHS---HHHHHHHHHHHHHHHHHS-TTTHHHHHHHHHHHHHH-GGGHHHHHHHHHHTGGGS-HHHHHHHHHHHHHTTSS-HHHHHHHHTT-SHHHHHHHHHH---EEHHHHHHHHHHHHHHHH-S--EEEEGGGS-GGG--TTSPPPSSEE-SSEEEE-SEE--SSSHHHHHHHHHHHHHHHHHHHHTTGGG--HHHHHHH----------SS--HHHHHHHTSS-HHHHHHHHHHHHHHHHHHHHHHH-HHHHHHHHHHHHHHHHHS-HHHHTT-HHHHHHHHHTT--PPPTTSS-HHHHHHHHHHHHHHHHHHHH--SHHHHHHHHHHHHHHHHHHHHTTT-SSPPPP--GGG----HHHHTGGGHHHHHHHHHHHHHHHHTT----HHHHHHHHHHTTT-B-HHHHHHHHHHHHHHTTT---S-----SSS------HHHHHHHHHHTT-B-PPPP---S-EEEEEEEETTTTEEEEEEEEEE--PPPP---THHHHHHHHTHHHHHHHHHHHHTTS---EEEEEEESS-SEE-HHHHHHHHHHHHHT----S--EEEEEE-----EEEEEEE-SGGGGSBPTT-SSBHHHHHHHHHHHHHHHHHHHT-EEEEEEE-TT-

pLDDT: mean 79.73, std 14.29, range [32.72, 97.38]

Foldseek 3Di:
DDPVVLLVVVCVLPVPLSVVVVVPDDPVQQPQCVVCSVLLSVLLSVLCVQPVLLSSLSSVLLVLCSNQHHNVLSVVLSVVLVVLVVVHSVSSNLSSNQLRLQVSLVDPVLSVLQVLLVVLQCVVNPLLCPLLSVLLSVCSVLSNSLLNSLSSLLSSLQSNDPDDPVRSNVCSHPSSVLLSPADNVCSNLLSVLLSVQVNLPVVLNVLLSLLVVVPLSLADSVLNVVQSVVLSVVVVPDPVSSSCLSNVNDPVNVVSCVVRNLKDFCVVCVVVLQVVLCVPAVFNAAEEEPVPDDPVVDDPPDDDFQWAAQLRYIYHHRMFRPDSHSVVSSLVVVLRSVLRSLCNRQCVLLDFLVVLVVVDVPPLPFPDDDLFDSLQSLLVSDPHSQLLQLLLQLLVLLLSQVVCCVPPVVSSVSNLVLQVVLLVPPDPVLCLQALSSQSSCCRNNVHHDDPPRDDPVCVVVSVVLSVQSVVLCVVPSHSSSSSVSSVVCVVVRVVVQVVVPDPDRRDDAGRSSHTDDRVRRNNVLSVLLVLLVVLQVVCVVLVQHATSSLSSVQCSVVVNADDLVSVVVRRVVVVVVPPPDDDPDDPDDPPPPDPPVPVPVSQVSRVVSVRHDPPPPPQPFDKDFDWDQDPVVNDTDGSPDIDGDDDDDDDDDCLLVVLCVVCVVVLVVLLVVLLVVQDPAFDKDAQQLDADAFDVVLVVQQVVCVVVVHHGRSSGYIHGHDDDDAAEEEAEEEPEPVQQDDDVPDPDTNVSVVVSVVSSVVSSCVSSVHHYDYHYDYPVD

Radius of gyration: 37.67 Å; chains: 1; bounding box: 104×82×98 Å